Protein AF-0000000081578124 (afdb_homodimer)

InterPro domains:
  IPR008313 Metal-independent alpha-mannosidase [PF06824] (80-500)
  IPR008313 Metal-independent alpha-mannosidase [PIRSF028846] (59-508)
  IPR008313 Metal-independent alpha-mannosidase [PTHR31047] (24-513)
  IPR008313 Metal-independent alpha-mannosidase [SM01149] (80-501)
  IPR008928 Six-hairpin glycosidase superfamily [SSF48208] (51-513)
  IPR012341 Six-hairpin glycosidase-like superfamily [G3DSA:1.50.10.10] (64-519)

Sequence (1042 aa):
MITERALEMANEQVMETKWFKGNKLDIRCPDYVEYSQHRHEPYSEGPLKLAYMRPAKDCRTFTSSAVESVIEDMRLRMADPDLFRLFENAFPNTLDTTVLWHDPDNAETNSPRTFISTGDIHAEWLRDSARQLSVYQPLVKKDAKLQQLIKGAIIQQALYIKKAPYCNAFQPPEGSGVVRKPSSVDHVGPRPPWKHVFECKWELDSLASFLTLTNEYYKNSRDNSIFRHQSWKDAFELVLTVLRRESIPTFDENGDLLPFYYVFQRETTIGTETLSLAGSGNPVCGNTGLIRSAFRPSDDACIYQLFIPANAQLQVELATLEPALRENGLRDFADSVRDYAAAIRKGIEEFGVVNHRKYDTVFAYEVDGFGGVNIMDDANIPSLLALPDMGYLDKSDEIYQNTRKMILSKDGNPYYFQGKYFRGIGGPHVGLSNAWPMSLLLQIRTTDDEDEIMELLELVKTTTAGLGLMHESIHVNAPNHQYTRPWFSWCNSEFAKTILDLAKRKPNLIFKHEYSEPYIVMITERALEMANEQVMETKWFKGNKLDIRCPDYVEYSQHRHEPYSEGPLKLAYMRPAKDCRTFTSSAVESVIEDMRLRMADPDLFRLFENAFPNTLDTTVLWHDPDNAETNSPRTFISTGDIHAEWLRDSARQLSVYQPLVKKDAKLQQLIKGAIIQQALYIKKAPYCNAFQPPEGSGVVRKPSSVDHVGPRPPWKHVFECKWELDSLASFLTLTNEYYKNSRDNSIFRHQSWKDAFELVLTVLRRESIPTFDENGDLLPFYYVFQRETTIGTETLSLAGSGNPVCGNTGLIRSAFRPSDDACIYQLFIPANAQLQVELATLEPALRENGLRDFADSVRDYAAAIRKGIEEFGVVNHRKYDTVFAYEVDGFGGVNIMDDANIPSLLALPDMGYLDKSDEIYQNTRKMILSKDGNPYYFQGKYFRGIGGPHVGLSNAWPMSLLLQIRTTDDEDEIMELLELVKTTTAGLGLMHESIHVNAPNHQYTRPWFSWCNSEFAKTILDLAKRKPNLIFKHEYSEPYIV

Structure (mmCIF, N/CA/C/O backbone):
data_AF-0000000081578124-model_v1
#
loop_
_entity.id
_entity.type
_entity.pdbx_description
1 polymer 'Glycoside hydrolase family 125 protein'
#
loop_
_atom_site.group_PDB
_atom_site.id
_atom_site.type_symbol
_atom_site.label_atom_id
_atom_site.label_alt_id
_atom_site.label_comp_id
_atom_site.label_asym_id
_atom_site.label_entity_id
_atom_site.label_seq_id
_atom_site.pdbx_PDB_ins_code
_atom_site.Cartn_x
_atom_site.Cartn_y
_atom_site.Cartn_z
_atom_site.occupancy
_atom_site.B_iso_or_equiv
_atom_site.auth_seq_id
_atom_site.auth_comp_id
_atom_site.auth_asym_id
_atom_site.auth_atom_id
_atom_site.pdbx_PDB_model_num
ATOM 1 N N . MET A 1 1 ? -17.469 6.855 -25.938 1 22.16 1 MET A N 1
ATOM 2 C CA . MET A 1 1 ? -16.891 7.078 -27.266 1 22.16 1 MET A CA 1
ATOM 3 C C . MET A 1 1 ? -15.398 6.809 -27.266 1 22.16 1 MET A C 1
ATOM 5 O O . MET A 1 1 ? -14.812 6.512 -28.312 1 22.16 1 MET A O 1
ATOM 9 N N . ILE A 1 2 ? -14.805 7.141 -26.016 1 21.31 2 ILE A N 1
ATOM 10 C CA . ILE A 1 2 ? -13.359 7.043 -25.938 1 21.31 2 ILE A CA 1
ATOM 11 C C . ILE A 1 2 ? -12.938 5.578 -25.844 1 21.31 2 ILE A C 1
ATOM 13 O O . ILE A 1 2 ? -11.789 5.234 -26.109 1 21.31 2 ILE A O 1
ATOM 17 N N . THR A 1 3 ? -13.953 4.715 -25.281 1 22.94 3 THR A N 1
ATOM 18 C CA . THR A 1 3 ? -13.695 3.289 -25.094 1 22.94 3 THR A CA 1
ATOM 19 C C . THR A 1 3 ? -13.539 2.596 -26.438 1 22.94 3 THR A C 1
ATOM 21 O O . THR A 1 3 ? -12.867 1.562 -26.547 1 22.94 3 THR A O 1
ATOM 24 N N . GLU A 1 4 ? -14.227 3.26 -27.484 1 22.72 4 GLU A N 1
ATOM 25 C CA . GLU A 1 4 ? -14.32 2.592 -28.781 1 22.72 4 GLU A CA 1
ATOM 26 C C . GLU A 1 4 ? -13.031 2.752 -29.578 1 22.72 4 GLU A C 1
ATOM 28 O O . GLU A 1 4 ? -12.688 1.89 -30.391 1 22.72 4 GLU A O 1
ATOM 33 N N . ARG A 1 5 ? -12.352 3.947 -29.359 1 26.02 5 ARG A N 1
ATOM 34 C CA . ARG A 1 5 ? -11.266 4.266 -30.281 1 26.02 5 ARG A CA 1
ATOM 35 C C . ARG A 1 5 ? -10.023 3.436 -29.969 1 26.02 5 ARG A C 1
ATOM 37 O O . ARG A 1 5 ? -9.164 3.254 -30.844 1 26.02 5 ARG A O 1
ATOM 44 N N . ALA A 1 6 ? -9.828 3.24 -28.594 1 26.03 6 ALA A N 1
ATOM 45 C CA . ALA A 1 6 ? -8.586 2.531 -28.297 1 26.03 6 ALA A CA 1
ATOM 46 C C . ALA A 1 6 ? -8.641 1.096 -28.812 1 26.03 6 ALA A C 1
ATOM 48 O O . ALA A 1 6 ? -7.602 0.465 -29.031 1 26.03 6 ALA A O 1
ATOM 49 N N . LEU A 1 7 ? -9.914 0.68 -29.062 1 26.23 7 LEU A N 1
ATOM 50 C CA . LEU A 1 7 ? -10.117 -0.639 -29.656 1 26.23 7 LEU A CA 1
ATOM 51 C C . LEU A 1 7 ? -9.797 -0.62 -31.141 1 26.23 7 LEU A C 1
ATOM 53 O O . LEU A 1 7 ? -9.406 -1.643 -31.719 1 26.23 7 LEU A O 1
ATOM 57 N N . GLU A 1 8 ? -10.094 0.638 -31.797 1 28 8 GLU A N 1
ATOM 58 C CA . GLU A 1 8 ? -10.055 0.624 -33.25 1 28 8 GLU A CA 1
ATOM 59 C C . GLU A 1 8 ? -8.617 0.585 -33.781 1 28 8 GLU A C 1
ATOM 61 O O . GLU A 1 8 ? -8.328 -0.076 -34.781 1 28 8 GLU A O 1
ATOM 66 N N . MET A 1 9 ? -7.715 1.413 -33.094 1 28.38 9 MET A N 1
ATOM 67 C CA . MET A 1 9 ? -6.414 1.489 -33.75 1 28.38 9 MET A CA 1
ATOM 68 C C . MET A 1 9 ? -5.656 0.172 -33.625 1 28.38 9 MET A C 1
ATOM 70 O O . MET A 1 9 ? -4.605 -0.009 -34.219 1 28.38 9 MET A O 1
ATOM 74 N N . ALA A 1 10 ? -6.066 -0.659 -32.531 1 28.33 10 ALA A N 1
ATOM 75 C CA . ALA A 1 10 ? -5.406 -1.954 -32.406 1 28.33 10 ALA A CA 1
ATOM 76 C C . ALA A 1 10 ? -5.758 -2.867 -33.594 1 28.33 10 ALA A C 1
ATOM 78 O O . ALA A 1 10 ? -5.254 -3.988 -33.688 1 28.33 10 ALA A O 1
ATOM 79 N N . ASN A 1 11 ? -6.805 -2.412 -34.344 1 27.84 11 ASN A N 1
ATOM 80 C CA . ASN A 1 11 ? -7.227 -3.367 -35.375 1 27.84 11 ASN A CA 1
ATOM 81 C C . ASN A 1 11 ? -6.227 -3.436 -36.5 1 27.84 11 ASN A C 1
ATOM 83 O O . ASN A 1 11 ? -6.461 -4.137 -37.5 1 27.84 11 ASN A O 1
ATOM 87 N N . GLU A 1 12 ? -5.527 -2.311 -36.812 1 26.33 12 GLU A N 1
ATOM 88 C CA . GLU A 1 12 ? -5.016 -2.414 -38.156 1 26.33 12 GLU A CA 1
ATOM 89 C C . GLU A 1 12 ? -4.082 -3.613 -38.312 1 26.33 12 GLU A C 1
ATOM 91 O O . GLU A 1 12 ? -4.254 -4.434 -39.219 1 26.33 12 GLU A O 1
ATOM 96 N N . GLN A 1 13 ? -2.672 -3.361 -38.281 1 24.91 13 GLN A N 1
ATOM 97 C CA . GLN A 1 13 ? -1.718 -4.156 -39.031 1 24.91 13 GLN A CA 1
ATOM 98 C C . GLN A 1 13 ? -1.443 -5.492 -38.344 1 24.91 13 GLN A C 1
ATOM 100 O O . GLN A 1 13 ? -0.628 -5.57 -37.438 1 24.91 13 GLN A O 1
ATOM 105 N N . VAL A 1 14 ? -2.535 -6.238 -38 1 27.53 14 VAL A N 1
ATOM 106 C CA . VAL A 1 14 ? -2.236 -7.605 -37.594 1 27.53 14 VAL A CA 1
ATOM 107 C C . VAL A 1 14 ? -1.228 -8.227 -38.562 1 27.53 14 VAL A C 1
ATOM 109 O O . VAL A 1 14 ? -1.554 -8.508 -39.719 1 27.53 14 VAL A O 1
ATOM 112 N N . MET A 1 15 ? 0.043 -7.77 -38.5 1 25.92 15 MET A N 1
ATOM 113 C CA . MET A 1 15 ? 1.044 -8.547 -39.219 1 25.92 15 MET A CA 1
ATOM 114 C C . MET A 1 15 ? 0.816 -10.047 -39.031 1 25.92 15 MET A C 1
ATOM 116 O O . MET A 1 15 ? 0.41 -10.477 -37.938 1 25.92 15 MET A O 1
ATOM 120 N N . GLU A 1 16 ? 0.599 -10.734 -40.094 1 28.06 16 GLU A N 1
ATOM 121 C CA . GLU A 1 16 ? 0.676 -12.188 -40.219 1 28.06 16 GLU A CA 1
ATOM 122 C C . GLU A 1 16 ? 1.834 -12.758 -39.406 1 28.06 16 GLU A C 1
ATOM 124 O O . GLU A 1 16 ? 2.998 -12.609 -39.781 1 28.06 16 GLU A O 1
ATOM 129 N N . THR A 1 17 ? 1.766 -12.469 -38.125 1 28.77 17 THR A N 1
ATOM 130 C CA . THR A 1 17 ? 2.791 -13.164 -37.375 1 28.77 17 THR A CA 1
ATOM 131 C C . THR A 1 17 ? 2.875 -14.633 -37.781 1 28.77 17 THR A C 1
ATOM 133 O O . THR A 1 17 ? 1.913 -15.383 -37.625 1 28.77 17 THR A O 1
ATOM 136 N N . LYS A 1 18 ? 3.516 -14.805 -38.719 1 32.72 18 LYS A N 1
ATOM 137 C CA . LYS A 1 18 ? 3.889 -16.172 -39.062 1 32.72 18 LYS A CA 1
ATOM 138 C C . LYS A 1 18 ? 4.352 -16.953 -37.844 1 32.72 18 LYS A C 1
ATOM 140 O O . LYS A 1 18 ? 5.418 -16.672 -37.281 1 32.72 18 LYS A O 1
ATOM 145 N N . TRP A 1 19 ? 3.504 -17.375 -37.031 1 30.58 19 TRP A N 1
ATOM 146 C CA . TRP A 1 19 ? 3.762 -18.297 -35.938 1 30.58 19 TRP A CA 1
ATOM 147 C C . TRP A 1 19 ? 4.801 -19.344 -36.312 1 30.58 19 TRP A C 1
ATOM 149 O O . TRP A 1 19 ? 4.934 -19.688 -37.5 1 30.58 19 TRP A O 1
ATOM 159 N N . PHE A 1 20 ? 5.688 -19.625 -35.5 1 32.5 20 PHE A N 1
ATOM 160 C CA . PHE A 1 20 ? 6.734 -20.641 -35.562 1 32.5 20 PHE A CA 1
ATOM 161 C C . PHE A 1 20 ? 6.172 -21.969 -36.062 1 32.5 20 PHE A C 1
ATOM 163 O O . PHE A 1 20 ? 5.402 -22.625 -35.344 1 32.5 20 PHE A O 1
ATOM 170 N N . LYS A 1 21 ? 5.973 -22.203 -37.344 1 36.5 21 LYS A N 1
ATOM 171 C CA . LYS A 1 21 ? 5.832 -23.516 -37.969 1 36.5 21 LYS A CA 1
ATOM 172 C C . LYS A 1 21 ? 7.113 -24.328 -37.812 1 36.5 21 LYS A C 1
ATOM 174 O O . LYS A 1 21 ? 8.172 -23.922 -38.312 1 36.5 21 LYS A O 1
ATOM 179 N N . GLY A 1 22 ? 7.492 -24.984 -36.719 1 31.5 22 GLY A N 1
ATOM 180 C CA . GLY A 1 22 ? 8.438 -26.062 -36.969 1 31.5 22 GLY A CA 1
ATOM 181 C C . GLY A 1 22 ? 8.32 -26.625 -38.375 1 31.5 22 GLY A C 1
ATOM 182 O O . GLY A 1 22 ? 7.453 -26.219 -39.156 1 31.5 22 GLY A O 1
ATOM 183 N N . ASN A 1 23 ? 9.312 -27.688 -38.75 1 33.06 23 ASN A N 1
ATOM 184 C CA . ASN A 1 23 ? 9.516 -28.234 -40.094 1 33.06 23 ASN A CA 1
ATOM 185 C C . ASN A 1 23 ? 8.188 -28.625 -40.75 1 33.06 23 ASN A C 1
ATOM 187 O O . ASN A 1 23 ? 8.18 -29.312 -41.75 1 33.06 23 ASN A O 1
ATOM 191 N N . LYS A 1 24 ? 7.188 -29.125 -39.906 1 37.5 24 LYS A N 1
ATOM 192 C CA . LYS A 1 24 ? 6.223 -29.938 -40.656 1 37.5 24 LYS A CA 1
ATOM 193 C C . LYS A 1 24 ? 5.531 -29.109 -41.75 1 37.5 24 LYS A C 1
ATOM 195 O O . LYS A 1 24 ? 5.559 -27.875 -41.688 1 37.5 24 LYS A O 1
ATOM 200 N N . LEU A 1 25 ? 4.414 -29.922 -42.344 1 37.97 25 LEU A N 1
ATOM 201 C CA . LEU A 1 25 ? 3.553 -29.875 -43.531 1 37.97 25 LEU A CA 1
ATOM 202 C C . LEU A 1 25 ? 2.791 -28.562 -43.594 1 37.97 25 LEU A C 1
ATOM 204 O O . LEU A 1 25 ? 2.594 -27.891 -42.562 1 37.97 25 LEU A O 1
ATOM 208 N N . ASP A 1 26 ? 2.219 -28.078 -44.812 1 43.5 26 ASP A N 1
ATOM 209 C CA . ASP A 1 26 ? 1.372 -27.078 -45.438 1 43.5 26 ASP A CA 1
ATOM 210 C C . ASP A 1 26 ? 0.121 -26.797 -44.625 1 43.5 26 ASP A C 1
ATOM 212 O O . ASP A 1 26 ? -0.877 -26.297 -45.156 1 43.5 26 ASP A O 1
ATOM 216 N N . ILE A 1 27 ? -0.276 -27.5 -43.562 1 49.75 27 ILE A N 1
ATOM 217 C CA . ILE A 1 27 ? -1.594 -27.281 -42.969 1 49.75 27 ILE A CA 1
ATOM 218 C C . ILE A 1 27 ? -1.565 -26.047 -42.062 1 49.75 27 ILE A C 1
ATOM 220 O O . ILE A 1 27 ? -0.699 -25.906 -41.219 1 49.75 27 ILE A O 1
ATOM 224 N N . ARG A 1 28 ? -2.336 -24.969 -42.281 1 69.94 28 ARG A N 1
ATOM 225 C CA . ARG A 1 28 ? -2.516 -23.703 -41.594 1 69.94 28 ARG A CA 1
ATOM 226 C C . ARG A 1 28 ? -3.164 -23.938 -40.219 1 69.94 28 ARG A C 1
ATOM 228 O O . ARG A 1 28 ? -4.352 -24.25 -40.125 1 69.94 28 ARG A O 1
ATOM 235 N N . CYS A 1 29 ? -2.312 -24.344 -39.156 1 87.88 29 CYS A N 1
ATOM 236 C CA . CYS A 1 29 ? -2.863 -24.422 -37.812 1 87.88 29 CYS A CA 1
ATOM 237 C C . CYS A 1 29 ? -3.395 -23.078 -37.344 1 87.88 29 CYS A C 1
ATOM 239 O O . CYS A 1 29 ? -2.717 -22.047 -37.469 1 87.88 29 CYS A O 1
ATOM 241 N N . PRO A 1 30 ? -4.52 -23.109 -36.844 1 89.38 30 PRO A N 1
ATOM 242 C CA . PRO A 1 30 ? -5.055 -21.844 -36.344 1 89.38 30 PRO A CA 1
ATOM 243 C C . PRO A 1 30 ? -4.336 -21.344 -35.094 1 89.38 30 PRO A C 1
ATOM 245 O O . PRO A 1 30 ? -3.766 -22.156 -34.344 1 89.38 30 PRO A O 1
ATOM 248 N N . ASP A 1 31 ? -4.406 -20.016 -34.969 1 89 31 ASP A N 1
ATOM 249 C CA . ASP A 1 31 ? -3.955 -19.422 -33.719 1 89 31 ASP A CA 1
ATOM 250 C C . ASP A 1 31 ? -4.84 -19.859 -32.562 1 89 31 ASP A C 1
ATOM 252 O O . ASP A 1 31 ? -6.062 -19.688 -32.594 1 89 31 ASP A O 1
ATOM 256 N N . TYR A 1 32 ? -4.227 -20.375 -31.547 1 93.75 32 TYR A N 1
ATOM 257 C CA . TYR A 1 32 ? -5.031 -20.953 -30.484 1 93.75 32 TYR A CA 1
ATOM 258 C C . TYR A 1 32 ? -5.789 -19.891 -29.719 1 93.75 32 TYR A C 1
ATOM 260 O O . TYR A 1 32 ? -6.812 -20.172 -29.094 1 93.75 32 TYR A O 1
ATOM 268 N N . VAL A 1 33 ? -5.285 -18.641 -29.656 1 90.12 33 VAL A N 1
ATOM 269 C CA . VAL A 1 33 ? -6.039 -17.562 -29.016 1 90.12 33 VAL A CA 1
ATOM 270 C C . VAL A 1 33 ? -7.406 -17.422 -29.688 1 90.12 33 VAL A C 1
ATOM 272 O O . VAL A 1 33 ? -8.43 -17.312 -29.016 1 90.12 33 VAL A O 1
ATOM 275 N N . GLU A 1 34 ? -7.367 -17.391 -30.938 1 91.62 34 GLU A N 1
ATOM 276 C CA . GLU A 1 34 ? -8.625 -17.328 -31.688 1 91.62 34 GLU A CA 1
ATOM 277 C C . GLU A 1 34 ? -9.414 -18.625 -31.547 1 91.62 34 GLU A C 1
ATOM 279 O O . GLU A 1 34 ? -10.633 -18.594 -31.359 1 91.62 34 GLU A O 1
ATOM 284 N N . TYR A 1 35 ? -8.734 -19.75 -31.672 1 95 35 TYR A N 1
ATOM 285 C CA . TYR A 1 35 ? -9.352 -21.062 -31.609 1 95 35 TYR A CA 1
ATOM 286 C C . TYR A 1 35 ? -10.102 -21.25 -30.297 1 95 35 TYR A C 1
ATOM 288 O O . TYR A 1 35 ? -11.227 -21.766 -30.281 1 95 35 TYR A O 1
ATOM 296 N N . SER A 1 36 ? -9.555 -20.812 -29.203 1 95.62 36 SER A N 1
ATOM 297 C CA . SER A 1 36 ? -10.055 -21.062 -27.859 1 95.62 36 SER A CA 1
ATOM 298 C C . SER A 1 36 ? -11.281 -20.203 -27.562 1 95.62 36 SER A C 1
ATOM 300 O O . SER A 1 36 ? -11.945 -20.391 -26.531 1 95.62 36 SER A O 1
ATOM 302 N N . GLN A 1 37 ? -11.625 -19.281 -28.453 1 94.75 37 GLN A N 1
ATOM 303 C CA . GLN A 1 37 ? -12.766 -18.391 -28.234 1 94.75 37 GLN A CA 1
ATOM 304 C C . GLN A 1 37 ? -14.039 -18.969 -28.828 1 94.75 37 GLN A C 1
ATOM 306 O O . GLN A 1 37 ? -15.125 -18.422 -28.625 1 94.75 37 GLN A O 1
ATOM 311 N N . HIS A 1 38 ? -13.883 -20.125 -29.516 1 95.69 38 HIS A N 1
ATOM 312 C CA . HIS A 1 38 ? -15.023 -20.734 -30.172 1 95.69 38 HIS A CA 1
ATOM 313 C C . HIS A 1 38 ? -15.188 -22.188 -29.75 1 95.69 38 HIS A C 1
ATOM 315 O O . HIS A 1 38 ? -14.203 -22.891 -29.484 1 95.69 38 HIS A O 1
ATOM 321 N N . ARG A 1 39 ? -16.438 -22.641 -29.766 1 97.06 39 ARG A N 1
ATOM 322 C CA . ARG A 1 39 ? -16.734 -24.031 -29.406 1 97.06 39 ARG A CA 1
ATOM 323 C C . ARG A 1 39 ? -16.5 -24.953 -30.594 1 97.06 39 ARG A C 1
ATOM 325 O O . ARG A 1 39 ? -16.922 -24.656 -31.719 1 97.06 39 ARG A O 1
ATOM 332 N N . HIS A 1 40 ? -15.906 -26.078 -30.328 1 97.38 40 HIS A N 1
ATOM 333 C CA . HIS A 1 40 ? -15.617 -27.031 -31.406 1 97.38 40 HIS A CA 1
ATOM 334 C C . HIS A 1 40 ? -16.203 -28.406 -31.078 1 97.38 40 HIS A C 1
ATOM 336 O O . HIS A 1 40 ? -16.188 -28.828 -29.922 1 97.38 40 HIS A O 1
ATOM 342 N N . GLU A 1 41 ? -16.688 -29.141 -32.031 1 97.06 41 GLU A N 1
ATOM 343 C CA . GLU A 1 41 ? -17.188 -30.5 -31.891 1 97.06 41 GLU A CA 1
ATOM 344 C C . GLU A 1 41 ? -16.047 -31.516 -31.812 1 97.06 41 GLU A C 1
ATOM 346 O O . GLU A 1 41 ? -14.922 -31.203 -32.188 1 97.06 41 GLU A O 1
ATOM 351 N N . PRO A 1 42 ? -16.422 -32.688 -31.328 1 97.75 42 PRO A N 1
ATOM 352 C CA . PRO A 1 42 ? -17.672 -33.156 -30.734 1 97.75 42 PRO A CA 1
ATOM 353 C C . PRO A 1 42 ? -17.891 -32.625 -29.328 1 97.75 42 PRO A C 1
ATOM 355 O O . PRO A 1 42 ? -16.922 -32.406 -28.578 1 97.75 42 PRO A O 1
ATOM 358 N N . TYR A 1 43 ? -19.078 -32.406 -29.016 1 98.38 43 TYR A N 1
ATOM 359 C CA . TYR A 1 43 ? -19.438 -31.969 -27.672 1 98.38 43 TYR A CA 1
ATOM 360 C C . TYR A 1 43 ? -19.562 -33.156 -26.719 1 98.38 43 TYR A C 1
ATOM 362 O O . TYR A 1 43 ? -19.797 -34.281 -27.156 1 98.38 43 TYR A O 1
ATOM 370 N N . SER A 1 44 ? -19.328 -32.906 -25.453 1 98.19 44 SER A N 1
ATOM 371 C CA . SER A 1 44 ? -19.484 -33.938 -24.438 1 98.19 44 SER A CA 1
ATOM 372 C C . SER A 1 44 ? -20.922 -34.469 -24.406 1 98.19 44 SER A C 1
ATOM 374 O O . SER A 1 44 ? -21.844 -33.781 -24.891 1 98.19 44 SER A O 1
ATOM 376 N N . GLU A 1 45 ? -21.078 -35.656 -23.844 1 97.56 45 GLU A N 1
ATOM 377 C CA . GLU A 1 45 ? -22.391 -36.281 -23.828 1 97.56 45 GLU A CA 1
ATOM 378 C C . GLU A 1 45 ? -23.203 -35.844 -22.609 1 97.56 45 GLU A C 1
ATOM 380 O O . GLU A 1 45 ? -24.391 -36.188 -22.516 1 97.56 45 GLU A O 1
ATOM 385 N N . GLY A 1 46 ? -22.594 -35.156 -21.688 1 97.56 46 GLY A N 1
ATOM 386 C CA . GLY A 1 46 ? -23.297 -34.656 -20.5 1 97.56 46 GLY A CA 1
ATOM 387 C C . GLY A 1 46 ? -24.188 -33.469 -20.797 1 97.56 46 GLY A C 1
ATOM 388 O O . GLY A 1 46 ? -24.25 -33 -21.922 1 97.56 46 GLY A O 1
ATOM 389 N N . PRO A 1 47 ? -24.906 -33 -19.797 1 97.88 47 PRO A N 1
ATOM 390 C CA . PRO A 1 47 ? -25.891 -31.922 -19.984 1 97.88 47 PRO A CA 1
ATOM 391 C C . PRO A 1 47 ? -25.25 -30.594 -20.406 1 97.88 47 PRO A C 1
ATOM 393 O O . PRO A 1 47 ? -25.906 -29.75 -21.016 1 97.88 47 PRO A O 1
ATOM 396 N N . LEU A 1 48 ? -23.953 -30.375 -20.172 1 97.88 48 LEU A N 1
ATOM 397 C CA . LEU A 1 48 ? -23.312 -29.094 -20.453 1 97.88 48 LEU A CA 1
ATOM 398 C C . LEU A 1 48 ? -22.828 -29.031 -21.891 1 97.88 48 LEU A C 1
ATOM 400 O O . LEU A 1 48 ? -22.531 -27.953 -22.406 1 97.88 48 LEU A O 1
ATOM 404 N N . LYS A 1 49 ? -22.75 -30.156 -22.547 1 98.31 49 LYS A N 1
ATOM 405 C CA . LYS A 1 49 ? -22.281 -30.219 -23.922 1 98.31 49 LYS A CA 1
ATOM 406 C C . LYS A 1 49 ? -21 -29.422 -24.109 1 98.31 49 LYS A C 1
ATOM 408 O O . LYS A 1 49 ? -20.922 -28.578 -25.016 1 98.31 49 LYS A O 1
ATOM 413 N N . LEU A 1 50 ? -19.969 -29.734 -23.297 1 98.38 50 LEU A N 1
ATOM 414 C CA . LEU A 1 50 ? -18.703 -29 -23.359 1 98.38 50 LEU A CA 1
ATOM 415 C C . LEU A 1 50 ? -17.953 -29.312 -24.641 1 98.38 50 LEU A C 1
ATOM 417 O O . LEU A 1 50 ? -18 -30.438 -25.125 1 98.38 50 LEU A O 1
ATOM 421 N N . ALA A 1 51 ? -17.266 -28.359 -25.141 1 98.44 51 ALA A N 1
ATOM 422 C CA . ALA A 1 51 ? -16.578 -28.438 -26.422 1 98.44 51 ALA A CA 1
ATOM 423 C C . ALA A 1 51 ? -15.297 -29.25 -26.312 1 98.44 51 ALA A C 1
ATOM 425 O O . ALA A 1 51 ? -14.719 -29.359 -25.219 1 98.44 51 ALA A O 1
ATOM 426 N N . TYR A 1 52 ? -14.922 -29.906 -27.422 1 98.38 52 TYR A N 1
ATOM 427 C CA . TYR A 1 52 ? -13.578 -30.469 -27.578 1 98.38 52 TYR A CA 1
ATOM 428 C C . TYR A 1 52 ? -12.602 -29.406 -28.062 1 98.38 52 TYR A C 1
ATOM 430 O O . TYR A 1 52 ? -12.719 -28.891 -29.172 1 98.38 52 TYR A O 1
ATOM 438 N N . MET A 1 53 ? -11.562 -29.156 -27.25 1 98.25 53 MET A N 1
ATOM 439 C CA . MET A 1 53 ? -10.805 -27.938 -27.5 1 98.25 53 MET A CA 1
ATOM 440 C C . MET A 1 53 ? -9.336 -28.25 -27.766 1 98.25 53 MET A C 1
ATOM 442 O O . MET A 1 53 ? -8.5 -27.344 -27.812 1 98.25 53 MET A O 1
ATOM 446 N N . ARG A 1 54 ? -8.977 -29.5 -27.844 1 98.06 54 ARG A N 1
ATOM 447 C CA . ARG A 1 54 ? -7.605 -29.828 -28.219 1 98.06 54 ARG A CA 1
ATOM 448 C C . ARG A 1 54 ? -7.359 -29.516 -29.703 1 98.06 54 ARG A C 1
ATOM 450 O O . ARG A 1 54 ? -8.219 -29.75 -30.547 1 98.06 54 ARG A O 1
ATOM 457 N N . PRO A 1 55 ? -6.18 -28.969 -29.984 1 96.5 55 PRO A N 1
ATOM 458 C CA . PRO A 1 55 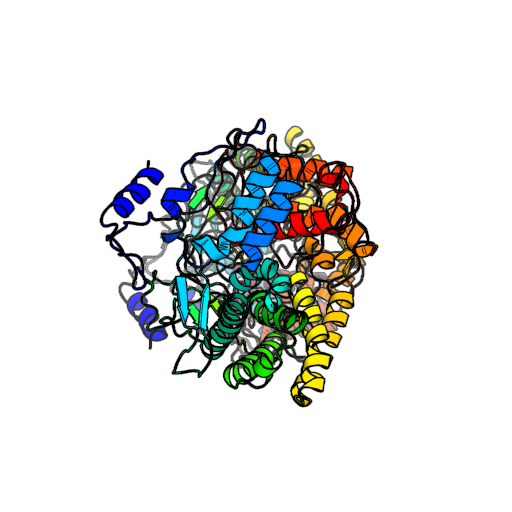? -5.852 -28.812 -31.391 1 96.5 55 PRO A CA 1
ATOM 459 C C . PRO A 1 55 ? -5.785 -30.141 -32.156 1 96.5 55 PRO A C 1
ATOM 461 O O . PRO A 1 55 ? -5.633 -31.203 -31.531 1 96.5 55 PRO A O 1
ATOM 464 N N . ALA A 1 56 ? -5.895 -29.969 -33.469 1 95.12 56 ALA A N 1
ATOM 465 C CA . ALA A 1 56 ? -5.641 -31.156 -34.281 1 95.12 56 ALA A CA 1
ATOM 466 C C . ALA A 1 56 ? -4.273 -31.75 -33.969 1 95.12 56 ALA A C 1
ATOM 468 O O . ALA A 1 56 ? -3.348 -31.031 -33.562 1 95.12 56 ALA A O 1
ATOM 469 N N . LYS A 1 57 ? -4.168 -33 -34.156 1 94.62 57 LYS A N 1
ATOM 470 C CA . LYS A 1 57 ? -2.971 -33.719 -33.719 1 94.62 57 LYS A CA 1
ATOM 471 C C . LYS A 1 57 ? -1.714 -33.094 -34.312 1 94.62 57 LYS A C 1
ATOM 473 O O . LYS A 1 57 ? -0.719 -32.906 -33.594 1 94.62 57 LYS A O 1
ATOM 478 N N . ASP A 1 58 ? -1.809 -32.719 -35.531 1 93.44 58 ASP A N 1
ATOM 479 C CA . ASP A 1 58 ? -0.646 -32.188 -36.25 1 93.44 58 ASP A CA 1
ATOM 480 C C . ASP A 1 58 ? -0.377 -30.734 -35.812 1 93.44 58 ASP A C 1
ATOM 482 O O . ASP A 1 58 ? 0.695 -30.188 -36.094 1 93.44 58 ASP A O 1
ATOM 486 N N . CYS A 1 59 ? -1.301 -30.156 -35.094 1 95.06 59 CYS A N 1
ATOM 487 C CA . CYS A 1 59 ? -1.167 -28.766 -34.688 1 95.06 59 CYS A CA 1
ATOM 488 C C . CYS A 1 59 ? -0.748 -28.656 -33.219 1 95.06 59 CYS A C 1
ATOM 490 O O . CYS A 1 59 ? -0.531 -27.562 -32.719 1 95.06 59 CYS A O 1
ATOM 492 N N . ARG A 1 60 ? -0.593 -29.781 -32.594 1 96.81 60 ARG A N 1
ATOM 493 C CA . ARG A 1 60 ? -0.17 -29.781 -31.188 1 96.81 60 ARG A CA 1
ATOM 494 C C . ARG A 1 60 ? 1.326 -29.516 -31.062 1 96.81 60 ARG A C 1
ATOM 496 O O . ARG A 1 60 ? 2.117 -30.016 -31.875 1 96.81 60 ARG A O 1
ATOM 503 N N . THR A 1 61 ? 1.72 -28.766 -30.094 1 96.06 61 THR A N 1
ATOM 504 C CA . THR A 1 61 ? 3.1 -28.297 -29.984 1 96.06 61 THR A CA 1
ATOM 505 C C . THR A 1 61 ? 3.986 -29.391 -29.406 1 96.06 61 THR A C 1
ATOM 507 O O . THR A 1 61 ? 5.199 -29.406 -29.625 1 96.06 61 THR A O 1
ATOM 510 N N . PHE A 1 62 ? 3.406 -30.297 -28.609 1 97.62 62 PHE A N 1
ATOM 511 C CA . PHE A 1 62 ? 4.113 -31.438 -28.047 1 97.62 62 PHE A CA 1
ATOM 512 C C . PHE A 1 62 ? 3.137 -32.562 -27.688 1 97.62 62 PHE A C 1
ATOM 514 O O . PHE A 1 62 ? 2.016 -32.281 -27.25 1 97.62 62 PHE A O 1
ATOM 521 N N . THR A 1 63 ? 3.539 -33.75 -27.891 1 97.38 63 THR A N 1
ATOM 522 C CA . THR A 1 63 ? 2.701 -34.875 -27.562 1 97.38 63 THR A CA 1
ATOM 523 C C . THR A 1 63 ? 3.461 -35.875 -26.672 1 97.38 63 THR A C 1
ATOM 525 O O . THR A 1 63 ? 4.629 -36.156 -26.938 1 97.38 63 THR A O 1
ATOM 528 N N . SER A 1 64 ? 2.822 -36.375 -25.625 1 98.31 64 SER A N 1
ATOM 529 C CA . SER A 1 64 ? 3.354 -37.375 -24.719 1 98.31 64 SER A CA 1
ATOM 530 C C . SER A 1 64 ? 2.471 -38.625 -24.688 1 98.31 64 SER A C 1
ATOM 532 O O . SER A 1 64 ? 1.275 -38.562 -24.406 1 98.31 64 SER A O 1
ATOM 534 N N . SER A 1 65 ? 3.119 -39.75 -24.953 1 98 65 SER A N 1
ATOM 535 C CA . SER A 1 65 ? 2.365 -41 -24.938 1 98 65 SER A CA 1
ATOM 536 C C . SER A 1 65 ? 1.851 -41.312 -23.531 1 98 65 SER A C 1
ATOM 538 O O . SER A 1 65 ? 0.765 -41.875 -23.391 1 98 65 SER A O 1
ATOM 540 N N . ALA A 1 66 ? 2.613 -41 -22.516 1 98.56 66 ALA A N 1
ATOM 541 C CA . ALA A 1 66 ? 2.188 -41.219 -21.141 1 98.56 66 ALA A CA 1
ATOM 542 C C . ALA A 1 66 ? 0.952 -40.406 -20.797 1 98.56 66 ALA A C 1
ATOM 544 O O . ALA A 1 66 ? 0.035 -40.875 -20.141 1 98.56 66 ALA A O 1
ATOM 545 N N . VAL A 1 67 ? 0.928 -39.188 -21.266 1 98.69 67 VAL A N 1
ATOM 546 C CA . VAL A 1 67 ? -0.198 -38.281 -21.016 1 98.69 67 VAL A CA 1
ATOM 547 C C . VAL A 1 67 ? -1.438 -38.812 -21.75 1 98.69 67 VAL A C 1
ATOM 549 O O . VAL A 1 67 ? -2.533 -38.844 -21.172 1 98.69 67 VAL A O 1
ATOM 552 N N . GLU A 1 68 ? -1.26 -39.25 -22.984 1 98.5 68 GLU A N 1
ATOM 553 C CA . GLU A 1 68 ? -2.373 -39.812 -23.766 1 98.5 68 GLU A CA 1
ATOM 554 C C . GLU A 1 68 ? -2.943 -41.062 -23.094 1 98.5 68 GLU A C 1
ATOM 556 O O . GLU A 1 68 ? -4.156 -41.281 -23.125 1 98.5 68 GLU A O 1
ATOM 561 N N . SER A 1 69 ? -2.07 -41.781 -22.531 1 98.5 69 SER A N 1
ATOM 562 C CA . SER A 1 69 ? -2.51 -43 -21.844 1 98.5 69 SER A CA 1
ATOM 563 C C . SER A 1 69 ? -3.379 -42.656 -20.641 1 98.5 69 SER A C 1
ATOM 565 O O . SER A 1 69 ? -4.363 -43.344 -20.375 1 98.5 69 SER A O 1
ATOM 567 N N . VAL A 1 70 ? -3 -41.688 -19.891 1 98.69 70 VAL A N 1
ATOM 568 C CA . VAL A 1 70 ? -3.773 -41.281 -18.734 1 98.69 70 VAL A CA 1
ATOM 569 C C . VAL A 1 70 ? -5.148 -40.781 -19.172 1 98.69 70 VAL A C 1
ATOM 571 O O . VAL A 1 70 ? -6.152 -41.031 -18.516 1 98.69 70 VAL A O 1
ATOM 574 N N . ILE A 1 71 ? -5.215 -40.031 -20.25 1 98.75 71 ILE A N 1
ATOM 575 C CA . ILE A 1 71 ? -6.488 -39.531 -20.766 1 98.75 71 ILE A CA 1
ATOM 576 C C . ILE A 1 71 ? -7.414 -40.719 -21.062 1 98.75 71 ILE A C 1
ATOM 578 O O . ILE A 1 71 ? -8.602 -40.688 -20.719 1 98.75 71 ILE A O 1
ATOM 582 N N . GLU A 1 72 ? -6.836 -41.75 -21.656 1 98.25 72 GLU A N 1
ATOM 583 C CA . GLU A 1 72 ? -7.629 -42.938 -21.984 1 98.25 72 GLU A CA 1
ATOM 584 C C . GLU A 1 72 ? -8.102 -43.656 -20.719 1 98.25 72 GLU A C 1
ATOM 586 O O . GLU A 1 72 ? -9.242 -44.094 -20.641 1 98.25 72 GLU A O 1
ATOM 591 N N . ASP A 1 73 ? -7.234 -43.75 -19.75 1 98.19 73 ASP A N 1
ATOM 592 C CA . ASP A 1 73 ? -7.605 -44.375 -18.484 1 98.19 73 ASP A CA 1
ATOM 593 C C . ASP A 1 73 ? -8.758 -43.594 -17.828 1 98.19 73 ASP A C 1
ATOM 595 O O . ASP A 1 73 ? -9.695 -44.219 -17.312 1 98.19 73 ASP A O 1
ATOM 599 N N . MET A 1 74 ? -8.664 -42.312 -17.844 1 98.44 74 MET A N 1
ATOM 600 C CA . MET A 1 74 ? -9.664 -41.469 -17.203 1 98.44 74 MET A CA 1
ATOM 601 C C . MET A 1 74 ? -10.992 -41.531 -17.953 1 98.44 74 MET A C 1
ATOM 603 O O . MET A 1 74 ? -12.062 -41.438 -17.344 1 98.44 74 MET A O 1
ATOM 607 N N . ARG A 1 75 ? -10.891 -41.625 -19.266 1 98 75 ARG A N 1
ATOM 608 C CA . ARG A 1 75 ? -12.094 -41.75 -20.078 1 98 75 ARG A CA 1
ATOM 609 C C . ARG A 1 75 ? -12.93 -42.969 -19.625 1 98 75 ARG A C 1
ATOM 611 O O . ARG A 1 75 ? -14.148 -42.875 -19.516 1 98 75 ARG A O 1
ATOM 618 N N . LEU A 1 76 ? -12.273 -43.969 -19.344 1 97.31 76 LEU A N 1
ATOM 619 C CA . LEU A 1 76 ? -12.922 -45.219 -18.953 1 97.31 76 LEU A CA 1
ATOM 620 C C . LEU A 1 76 ? -13.5 -45.125 -17.547 1 97.31 76 LEU A C 1
ATOM 622 O O . LEU A 1 76 ? -14.547 -45.688 -17.25 1 97.31 76 LEU A O 1
ATOM 626 N N . ARG A 1 77 ? -12.961 -44.312 -16.719 1 98.06 77 ARG A N 1
ATOM 627 C CA . ARG A 1 77 ? -13.234 -44.406 -15.281 1 98.06 77 ARG A CA 1
ATOM 628 C C . ARG A 1 77 ? -14.188 -43.281 -14.844 1 98.06 77 ARG A C 1
ATOM 630 O O . ARG A 1 77 ? -14.977 -43.469 -13.914 1 98.06 77 ARG A O 1
ATOM 637 N N . MET A 1 78 ? -14.102 -42.125 -15.375 1 98.38 78 MET A N 1
ATOM 638 C CA . MET A 1 78 ? -14.852 -40.969 -14.891 1 98.38 78 MET A CA 1
ATOM 639 C C . MET A 1 78 ? -16.344 -41.125 -15.188 1 98.38 78 MET A C 1
ATOM 641 O O . MET A 1 78 ? -16.719 -41.562 -16.266 1 98.38 78 MET A O 1
ATOM 645 N N . ALA A 1 79 ? -17.141 -40.75 -14.266 1 98 79 ALA A N 1
ATOM 646 C CA . ALA A 1 79 ? -18.578 -40.969 -14.344 1 98 79 ALA A CA 1
ATOM 647 C C . ALA A 1 79 ? -19.266 -39.812 -15.094 1 98 79 ALA A C 1
ATOM 649 O O . ALA A 1 79 ? -20.234 -40.062 -15.82 1 98 79 ALA A O 1
ATOM 650 N N . ASP A 1 80 ? -18.844 -38.625 -14.883 1 98.31 80 ASP A N 1
ATOM 651 C CA . ASP A 1 80 ? -19.438 -37.438 -15.461 1 98.31 80 ASP A CA 1
ATOM 652 C C . ASP A 1 80 ? -18.797 -37.094 -16.797 1 98.31 80 ASP A C 1
ATOM 654 O O . ASP A 1 80 ? -17.641 -36.625 -16.844 1 98.31 80 ASP A O 1
ATOM 658 N N . PRO A 1 81 ? -19.484 -37.219 -17.938 1 98.25 81 PRO A N 1
ATOM 659 C CA . PRO A 1 81 ? -18.891 -36.969 -19.25 1 98.25 81 PRO A CA 1
ATOM 660 C C . PRO A 1 81 ? -18.453 -35.531 -19.453 1 98.25 81 PRO A C 1
ATOM 662 O O . PRO A 1 81 ? -17.5 -35.25 -20.188 1 98.25 81 PRO A O 1
ATOM 665 N N . ASP A 1 82 ? -19.141 -34.562 -18.797 1 98.62 82 ASP A N 1
ATOM 666 C CA . ASP A 1 82 ? -18.734 -33.156 -18.891 1 98.62 82 ASP A CA 1
ATOM 667 C C . ASP A 1 82 ? -17.438 -32.906 -18.141 1 98.62 82 ASP A C 1
ATOM 669 O O . ASP A 1 82 ? -16.578 -32.156 -18.609 1 98.62 82 ASP A O 1
ATOM 673 N N . LEU A 1 83 ? -17.375 -33.531 -17 1 98.75 83 LEU A N 1
ATOM 674 C CA . LEU A 1 83 ? -16.141 -33.406 -16.219 1 98.75 83 LEU A CA 1
ATOM 675 C C . LEU A 1 83 ? -14.969 -34.031 -16.969 1 98.75 83 LEU A C 1
ATOM 677 O O . LEU A 1 83 ? -13.852 -33.5 -16.938 1 98.75 83 LEU A O 1
ATOM 681 N N . PHE A 1 84 ? -15.195 -35.156 -17.562 1 98.69 84 PHE A N 1
ATOM 682 C CA . PHE A 1 84 ? -14.133 -35.781 -18.344 1 98.69 84 PHE A CA 1
ATOM 683 C C . PHE A 1 84 ? -13.711 -34.906 -19.516 1 98.69 84 PHE A C 1
ATOM 685 O O . PHE A 1 84 ? -12.523 -34.781 -19.797 1 98.69 84 PHE A O 1
ATOM 692 N N . ARG A 1 85 ? -14.664 -34.344 -20.25 1 98.75 85 ARG A N 1
ATOM 693 C CA . ARG A 1 85 ? -14.32 -33.469 -21.359 1 98.75 85 ARG A CA 1
ATOM 694 C C . ARG A 1 85 ? -13.422 -32.312 -20.891 1 98.75 85 ARG A C 1
ATOM 696 O O . ARG A 1 85 ? -12.453 -31.969 -21.562 1 98.75 85 ARG A O 1
ATOM 703 N N . LEU A 1 86 ? -13.828 -31.766 -19.75 1 98.75 86 LEU A N 1
ATOM 704 C CA . LEU A 1 86 ? -13 -30.703 -19.188 1 98.75 86 LEU A CA 1
ATOM 705 C C . LEU A 1 86 ? -11.594 -31.203 -18.875 1 98.75 86 LEU A C 1
ATOM 707 O O . LEU A 1 86 ? -10.609 -30.516 -19.141 1 98.75 86 LEU A O 1
ATOM 711 N N . PHE A 1 87 ? -11.469 -32.375 -18.328 1 98.88 87 PHE A N 1
ATOM 712 C CA . PHE A 1 87 ? -10.172 -32.969 -18.047 1 98.88 87 PHE A CA 1
ATOM 713 C C . PHE A 1 87 ? -9.406 -33.25 -19.328 1 98.88 87 PHE A C 1
ATOM 715 O O . PHE A 1 87 ? -8.203 -32.969 -19.422 1 98.88 87 PHE A O 1
ATOM 722 N N . GLU A 1 88 ? -10.062 -33.781 -20.328 1 98.81 88 GLU A N 1
ATOM 723 C CA . GLU A 1 88 ? -9.477 -34.125 -21.609 1 98.81 88 GLU A CA 1
ATOM 724 C C . GLU A 1 88 ? -8.883 -32.906 -22.297 1 98.81 88 GLU A C 1
ATOM 726 O O . GLU A 1 88 ? -7.855 -33 -22.969 1 98.81 88 GLU A O 1
ATOM 731 N N . ASN A 1 89 ? -9.516 -31.812 -22.125 1 98.81 89 ASN A N 1
ATOM 732 C CA . ASN A 1 89 ? -9.039 -30.547 -22.688 1 98.81 89 ASN A CA 1
ATOM 733 C C . ASN A 1 89 ? -7.91 -29.953 -21.844 1 98.81 89 ASN A C 1
ATOM 735 O O . ASN A 1 89 ? -6.918 -29.469 -22.391 1 98.81 89 ASN A O 1
ATOM 739 N N . ALA A 1 90 ? -8.055 -30.031 -20.516 1 98.69 90 ALA A N 1
ATOM 740 C CA . ALA A 1 90 ? -7.199 -29.281 -19.594 1 98.69 90 ALA A CA 1
ATOM 741 C C . ALA A 1 90 ? -5.883 -30.016 -19.359 1 98.69 90 ALA A C 1
ATOM 743 O O . ALA A 1 90 ? -4.82 -29.391 -19.281 1 98.69 90 ALA A O 1
ATOM 744 N N . PHE A 1 91 ? -5.91 -31.281 -19.25 1 98.81 91 PHE A N 1
ATOM 745 C CA . PHE A 1 91 ? -4.746 -32.062 -18.812 1 98.81 91 PHE A CA 1
ATOM 746 C C . PHE A 1 91 ? -3.615 -31.938 -19.828 1 98.81 91 PHE A C 1
ATOM 748 O O . PHE A 1 91 ? -2.49 -31.578 -19.469 1 98.81 91 PHE A O 1
ATOM 755 N N . PRO A 1 92 ? -3.811 -32.094 -21.078 1 98.69 92 PRO A N 1
ATOM 756 C CA . PRO A 1 92 ? -2.725 -31.984 -22.062 1 98.69 92 PRO A CA 1
ATOM 757 C C . PRO A 1 92 ? -2.525 -30.562 -22.547 1 98.69 92 PRO A C 1
ATOM 759 O O . PRO A 1 92 ? -1.711 -30.312 -23.453 1 98.69 92 PRO A O 1
ATOM 762 N N . ASN A 1 93 ? -3.26 -29.594 -22.016 1 98.25 93 ASN A N 1
ATOM 763 C CA . ASN A 1 93 ? -3.379 -28.266 -22.594 1 98.25 93 ASN A CA 1
ATOM 764 C C . ASN A 1 93 ? -2.014 -27.594 -22.781 1 98.25 93 ASN A C 1
ATOM 766 O O . ASN A 1 93 ? -1.729 -27.016 -23.828 1 98.25 93 ASN A O 1
ATOM 770 N N . THR A 1 94 ? -1.172 -27.625 -21.719 1 98.31 94 THR A N 1
ATOM 771 C CA . THR A 1 94 ? 0.158 -27.031 -21.812 1 98.31 94 THR A CA 1
ATOM 772 C C . THR A 1 94 ? 0.967 -27.672 -22.922 1 98.31 94 THR A C 1
ATOM 774 O O . THR A 1 94 ? 1.546 -26.969 -23.766 1 98.31 94 THR A O 1
ATOM 777 N N . LEU A 1 95 ? 0.992 -28.953 -23 1 98.5 95 LEU A N 1
ATOM 778 C CA . LEU A 1 95 ? 1.74 -29.656 -24.031 1 98.5 95 LEU A CA 1
ATOM 779 C C . LEU A 1 95 ? 1.162 -29.375 -25.406 1 98.5 95 LEU A C 1
ATOM 781 O O . LEU A 1 95 ? 1.908 -29.188 -26.375 1 98.5 95 LEU A O 1
ATOM 785 N N . ASP A 1 96 ? -0.125 -29.266 -25.453 1 97.81 96 ASP A N 1
ATOM 786 C CA . ASP A 1 96 ? -0.826 -29.094 -26.719 1 97.81 96 ASP A CA 1
ATOM 787 C C . ASP A 1 96 ? -0.594 -27.688 -27.281 1 97.81 96 ASP A C 1
ATOM 789 O O . ASP A 1 96 ? -0.618 -27.484 -28.5 1 97.81 96 ASP A O 1
ATOM 793 N N . THR A 1 97 ? -0.311 -26.672 -26.422 1 97.19 97 THR A N 1
ATOM 794 C CA . THR A 1 97 ? -0.545 -25.328 -26.938 1 97.19 97 THR A CA 1
ATOM 795 C C . THR A 1 97 ? 0.624 -24.406 -26.609 1 97.19 97 THR A C 1
ATOM 797 O O . THR A 1 97 ? 0.841 -23.406 -27.281 1 97.19 97 THR A O 1
ATOM 800 N N . THR A 1 98 ? 1.464 -24.734 -25.562 1 97.12 98 THR A N 1
ATOM 801 C CA . THR A 1 98 ? 2.297 -23.641 -25.047 1 97.12 98 THR A CA 1
ATOM 802 C C . THR A 1 98 ? 3.775 -24.016 -25.156 1 97.12 98 THR A C 1
ATOM 804 O O . THR A 1 98 ? 4.641 -23.188 -24.828 1 97.12 98 THR A O 1
ATOM 807 N N . VAL A 1 99 ? 4.102 -25.188 -25.594 1 97.88 99 VAL A N 1
ATOM 808 C CA . VAL A 1 99 ? 5.488 -25.531 -25.875 1 97.88 99 VAL A CA 1
ATOM 809 C C . VAL A 1 99 ? 5.902 -24.922 -27.219 1 97.88 99 VAL A C 1
ATOM 811 O O . VAL A 1 99 ? 5.949 -25.625 -28.234 1 97.88 99 VAL A O 1
ATOM 814 N N . LEU A 1 100 ? 6.379 -23.75 -27.219 1 96.25 100 LEU A N 1
ATOM 815 C CA . LEU A 1 100 ? 6.578 -23.016 -28.469 1 96.25 100 LEU A CA 1
ATOM 816 C C . LEU A 1 100 ? 7.957 -23.312 -29.047 1 96.25 100 LEU A C 1
ATOM 818 O O . LEU A 1 100 ? 8.203 -23.031 -30.219 1 96.25 100 LEU A O 1
ATOM 822 N N . TRP A 1 101 ? 8.812 -23.828 -28.234 1 97.06 101 TRP A N 1
ATOM 823 C CA . TRP A 1 101 ? 10.141 -24.219 -28.719 1 97.06 101 TRP A CA 1
ATOM 824 C C . TRP A 1 101 ? 10.734 -25.297 -27.828 1 97.06 101 TRP A C 1
ATOM 826 O O . TRP A 1 101 ? 10.656 -25.219 -26.609 1 97.06 101 TRP A O 1
ATOM 836 N N . HIS A 1 102 ? 11.219 -26.359 -28.406 1 97.56 102 HIS A N 1
ATOM 837 C CA . HIS A 1 102 ? 11.906 -27.453 -27.734 1 97.56 102 HIS A CA 1
ATOM 838 C C . HIS A 1 102 ? 13.055 -27.984 -28.594 1 97.56 102 HIS A C 1
ATOM 840 O O . HIS A 1 102 ? 12.844 -28.422 -29.719 1 97.56 102 HIS A O 1
ATOM 846 N N . ASP A 1 103 ? 14.195 -27.859 -28.047 1 97.06 103 ASP A N 1
ATOM 847 C CA . ASP A 1 103 ? 15.414 -28.391 -28.656 1 97.06 103 ASP A CA 1
ATOM 848 C C . ASP A 1 103 ? 16.016 -29.484 -27.781 1 97.06 103 ASP A C 1
ATOM 850 O O . ASP A 1 103 ? 16.734 -29.203 -26.828 1 97.06 103 ASP A O 1
ATOM 854 N N . PRO A 1 104 ? 15.805 -30.719 -28.078 1 95.19 104 PRO A N 1
ATOM 855 C CA . PRO A 1 104 ? 16.219 -31.828 -27.203 1 95.19 104 PRO A CA 1
ATOM 856 C C . PRO A 1 104 ? 17.734 -31.984 -27.125 1 95.19 104 PRO A C 1
ATOM 858 O O . PRO A 1 104 ? 18.234 -32.625 -26.219 1 95.19 104 PRO A O 1
ATOM 861 N N . ASP A 1 105 ? 18.469 -31.484 -28.094 1 93.81 105 ASP A N 1
ATOM 862 C CA . ASP A 1 105 ? 19.922 -31.594 -28.125 1 93.81 105 ASP A CA 1
ATOM 863 C C . ASP A 1 105 ? 20.578 -30.266 -28.516 1 93.81 105 ASP A C 1
ATOM 865 O O . ASP A 1 105 ? 21.297 -30.188 -29.5 1 93.81 105 ASP A O 1
ATOM 869 N N . ASN A 1 106 ? 20.391 -29.328 -27.641 1 93.5 106 ASN A N 1
ATOM 870 C CA . ASN A 1 106 ? 20.906 -28 -27.922 1 93.5 106 ASN A CA 1
ATOM 871 C C . ASN A 1 106 ? 22.438 -27.984 -27.875 1 93.5 106 ASN A C 1
ATOM 873 O O . ASN A 1 106 ? 23.031 -28.391 -26.875 1 93.5 106 ASN A O 1
ATOM 877 N N . ALA A 1 107 ? 23.109 -27.406 -28.797 1 91.88 107 ALA A N 1
ATOM 878 C CA . ALA A 1 107 ? 24.562 -27.469 -28.969 1 91.88 107 ALA A CA 1
ATOM 879 C C . ALA A 1 107 ? 25.281 -26.531 -28 1 91.88 107 ALA A C 1
ATOM 881 O O . ALA A 1 107 ? 26.391 -26.812 -27.562 1 91.88 107 ALA A O 1
ATOM 882 N N . GLU A 1 108 ? 24.641 -25.5 -27.734 1 88.94 108 GLU A N 1
ATOM 883 C CA . GLU A 1 108 ? 25.25 -24.5 -26.859 1 88.94 108 GLU A CA 1
ATOM 884 C C . GLU A 1 108 ? 25.391 -25.016 -25.438 1 88.94 108 GLU A C 1
ATOM 886 O O . GLU A 1 108 ? 26.375 -24.719 -24.766 1 88.94 108 GLU A O 1
ATOM 891 N N . THR A 1 109 ? 24.406 -25.781 -24.969 1 92.19 109 THR A N 1
ATOM 892 C CA . THR A 1 109 ? 24.391 -26.203 -23.562 1 92.19 109 THR A CA 1
ATOM 893 C C . THR A 1 109 ? 24.656 -27.703 -23.453 1 92.19 109 THR A C 1
ATOM 895 O O . THR A 1 109 ? 24.828 -28.219 -22.359 1 92.19 109 THR A O 1
ATOM 898 N N . ASN A 1 110 ? 24.719 -28.391 -24.547 1 93.94 110 ASN A N 1
ATOM 899 C CA . ASN A 1 110 ? 24.812 -29.844 -24.562 1 93.94 110 ASN A CA 1
ATOM 900 C C . ASN A 1 110 ? 23.75 -30.484 -23.688 1 93.94 110 ASN A C 1
ATOM 902 O O . ASN A 1 110 ? 24.047 -31.344 -22.844 1 93.94 110 ASN A O 1
ATOM 906 N N . SER A 1 111 ? 22.578 -29.969 -23.75 1 95.56 111 SER A N 1
ATOM 907 C CA . SER A 1 111 ? 21.406 -30.375 -22.984 1 95.56 111 SER A CA 1
ATOM 908 C C . SER A 1 111 ? 20.125 -29.922 -23.672 1 95.56 111 SER A C 1
ATOM 910 O O . SER A 1 111 ? 20.156 -29.078 -24.562 1 95.56 111 SER A O 1
ATOM 912 N N . PRO A 1 112 ? 18.969 -30.578 -23.359 1 97.56 112 PRO A N 1
ATOM 913 C CA . PRO A 1 112 ? 17.719 -30.047 -23.891 1 97.56 112 PRO A CA 1
ATOM 914 C C . PRO A 1 112 ? 17.406 -28.641 -23.391 1 97.56 112 PRO A C 1
ATOM 916 O O . PRO A 1 112 ? 17.859 -28.25 -22.312 1 97.56 112 PRO A O 1
ATOM 919 N N . ARG A 1 113 ? 16.719 -27.891 -24.203 1 98.19 113 ARG A N 1
ATOM 920 C CA . ARG A 1 113 ? 16.156 -26.594 -23.844 1 98.19 113 ARG A CA 1
ATOM 921 C C . ARG A 1 113 ? 14.695 -26.484 -24.281 1 98.19 113 ARG A C 1
ATOM 923 O O . ARG A 1 113 ? 14.336 -26.953 -25.359 1 98.19 113 ARG A O 1
ATOM 930 N N . THR A 1 114 ? 13.875 -26 -23.359 1 98.62 114 THR A N 1
ATOM 931 C CA . THR A 1 114 ? 12.445 -25.906 -23.641 1 98.62 114 THR A CA 1
ATOM 932 C C . THR A 1 114 ? 11.898 -24.547 -23.234 1 98.62 114 THR A C 1
ATOM 934 O O . THR A 1 114 ? 12.125 -24.094 -22.109 1 98.62 114 THR A O 1
ATOM 937 N N . PHE A 1 115 ? 11.211 -23.891 -24.156 1 98.12 115 PHE A N 1
ATOM 938 C CA . PHE A 1 115 ? 10.516 -22.625 -23.906 1 98.12 115 PHE A CA 1
ATOM 939 C C . PHE A 1 115 ? 9.016 -22.859 -23.781 1 98.12 115 PHE A C 1
ATOM 941 O O . PHE A 1 115 ? 8.367 -23.312 -24.734 1 98.12 115 PHE A O 1
ATOM 948 N N . ILE A 1 116 ? 8.477 -22.562 -22.594 1 98 116 ILE A N 1
ATOM 949 C CA . ILE A 1 116 ? 7.051 -22.703 -22.312 1 98 116 ILE A CA 1
ATOM 950 C C . ILE A 1 116 ? 6.414 -21.328 -22.156 1 98 116 ILE A C 1
ATOM 952 O O . ILE A 1 116 ? 6.707 -20.609 -21.188 1 98 116 ILE A O 1
ATOM 956 N N . SER A 1 117 ? 5.535 -21.016 -23.016 1 95.19 117 SER A N 1
ATOM 957 C CA . SER A 1 117 ? 4.852 -19.734 -22.906 1 95.19 117 SER A CA 1
ATOM 958 C C . SER A 1 117 ? 3.684 -19.812 -21.922 1 95.19 117 SER A C 1
ATOM 960 O O . SER A 1 117 ? 3.227 -20.906 -21.578 1 95.19 117 SER A O 1
ATOM 962 N N . THR A 1 118 ? 3.254 -18.688 -21.438 1 89.88 118 THR A N 1
ATOM 963 C CA . THR A 1 118 ? 2.141 -18.641 -20.5 1 89.88 118 THR A CA 1
ATOM 964 C C . THR A 1 118 ? 0.816 -18.875 -21.219 1 89.88 118 THR A C 1
ATOM 966 O O . THR A 1 118 ? -0.169 -19.281 -20.609 1 89.88 118 THR A O 1
ATOM 969 N N . GLY A 1 119 ? 0.754 -18.641 -22.484 1 86.75 119 GLY A N 1
ATOM 970 C CA . GLY A 1 119 ? -0.452 -18.797 -23.281 1 86.75 119 GLY A CA 1
ATOM 971 C C . GLY A 1 119 ? -0.556 -17.797 -24.406 1 86.75 119 GLY A C 1
ATOM 972 O O . GLY A 1 119 ? 0.193 -17.859 -25.391 1 86.75 119 GLY A O 1
ATOM 973 N N . ASP A 1 120 ? -1.367 -16.812 -24.156 1 82.06 120 ASP A N 1
ATOM 974 C CA . ASP A 1 120 ? -1.678 -15.812 -25.172 1 82.06 120 ASP A CA 1
ATOM 975 C C . ASP A 1 120 ? -0.527 -14.828 -25.328 1 82.06 120 ASP A C 1
ATOM 977 O O . ASP A 1 120 ? -0.479 -14.078 -26.312 1 82.06 120 ASP A O 1
ATOM 981 N N . ILE A 1 121 ? 0.366 -14.867 -24.422 1 83.12 121 ILE A N 1
ATOM 982 C CA . ILE A 1 121 ? 1.57 -14.047 -24.5 1 83.12 121 ILE A CA 1
ATOM 983 C C . ILE A 1 121 ? 2.785 -14.938 -24.75 1 83.12 121 ILE A C 1
ATOM 985 O O . ILE A 1 121 ? 3.033 -15.891 -24.016 1 83.12 121 ILE A O 1
ATOM 989 N N . HIS A 1 122 ? 3.527 -14.57 -25.719 1 89.75 122 HIS A N 1
ATOM 990 C CA . HIS A 1 122 ? 4.695 -15.383 -26.047 1 89.75 122 HIS A CA 1
ATOM 991 C C . HIS A 1 122 ? 5.879 -15.031 -25.156 1 89.75 122 HIS A C 1
ATOM 993 O O . HIS A 1 122 ? 6.949 -14.664 -25.656 1 89.75 122 HIS A O 1
ATOM 999 N N . ALA A 1 123 ? 5.703 -15.148 -23.922 1 95.44 123 ALA A N 1
ATOM 1000 C CA . ALA A 1 123 ? 6.723 -14.977 -22.875 1 95.44 123 ALA A CA 1
ATOM 1001 C C . ALA A 1 123 ? 6.621 -16.078 -21.828 1 95.44 123 ALA A C 1
ATOM 1003 O O . ALA A 1 123 ? 5.609 -16.781 -21.75 1 95.44 123 ALA A O 1
ATOM 1004 N N . GLU A 1 124 ? 7.688 -16.25 -21.188 1 97.62 124 GLU A N 1
ATOM 1005 C CA . GLU A 1 124 ? 7.734 -17.281 -20.172 1 97.62 124 GLU A CA 1
ATOM 1006 C C . GLU A 1 124 ? 7.91 -16.688 -18.781 1 97.62 124 GLU A C 1
ATOM 1008 O O . GLU A 1 124 ? 8.93 -16.062 -18.484 1 97.62 124 GLU A O 1
ATOM 1013 N N . TRP A 1 125 ? 6.922 -16.828 -18.016 1 97.62 125 TRP A N 1
ATOM 1014 C CA . TRP A 1 125 ? 7.074 -16.594 -16.578 1 97.62 125 TRP A CA 1
ATOM 1015 C C . TRP A 1 125 ? 7.684 -17.812 -15.891 1 97.62 125 TRP A C 1
ATOM 1017 O O . TRP A 1 125 ? 7.258 -18.938 -16.125 1 97.62 125 TRP A O 1
ATOM 1027 N N . LEU A 1 126 ? 8.617 -17.578 -15 1 98.5 126 LEU A N 1
ATOM 1028 C CA . LEU A 1 126 ? 9.258 -18.672 -14.297 1 98.5 126 LEU A CA 1
ATOM 1029 C C . LEU A 1 126 ? 8.242 -19.469 -13.477 1 98.5 126 LEU A C 1
ATOM 1031 O O . LEU A 1 126 ? 8.195 -20.703 -13.555 1 98.5 126 LEU A O 1
ATOM 1035 N N . ARG A 1 127 ? 7.402 -18.766 -12.805 1 98.31 127 ARG A N 1
ATOM 1036 C CA . ARG A 1 127 ? 6.387 -19.391 -11.961 1 98.31 127 ARG A CA 1
ATOM 1037 C C . ARG A 1 127 ? 5.367 -20.156 -12.805 1 98.31 127 ARG A C 1
ATOM 1039 O O . ARG A 1 127 ? 5.07 -21.312 -12.539 1 98.31 127 ARG A O 1
ATOM 1046 N N . ASP A 1 128 ? 4.871 -19.547 -13.875 1 97.44 128 ASP A N 1
ATOM 1047 C CA . ASP A 1 128 ? 3.824 -20.156 -14.688 1 97.44 128 ASP A CA 1
ATOM 1048 C C . ASP A 1 128 ? 4.305 -21.469 -15.305 1 97.44 128 ASP A C 1
ATOM 1050 O O . ASP A 1 128 ? 3.602 -22.469 -15.258 1 97.44 128 ASP A O 1
ATOM 10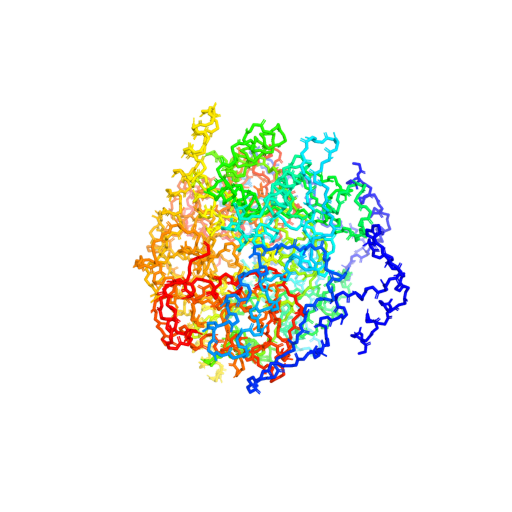54 N N . SER A 1 129 ? 5.473 -21.422 -15.875 1 98.25 129 SER A N 1
ATOM 1055 C CA . SER A 1 129 ? 5.977 -22.594 -16.562 1 98.25 129 SER A CA 1
ATOM 1056 C C . SER A 1 129 ? 6.234 -23.75 -15.594 1 98.25 129 SER A C 1
ATOM 1058 O O . SER A 1 129 ? 6.023 -24.922 -15.93 1 98.25 129 SER A O 1
ATOM 1060 N N . ALA A 1 130 ? 6.684 -23.391 -14.367 1 98.44 130 ALA A N 1
ATOM 1061 C CA . ALA A 1 130 ? 6.855 -24.422 -13.344 1 98.44 130 ALA A CA 1
ATOM 1062 C C . ALA A 1 130 ? 5.52 -25.062 -12.977 1 98.44 130 ALA A C 1
ATOM 1064 O O . ALA A 1 130 ? 5.414 -26.281 -12.867 1 98.44 130 ALA A O 1
ATOM 1065 N N . ARG A 1 131 ? 4.516 -24.25 -12.836 1 97.81 131 ARG A N 1
ATOM 1066 C CA . ARG A 1 131 ? 3.199 -24.734 -12.438 1 97.81 131 ARG A CA 1
ATOM 1067 C C . ARG A 1 131 ? 2.518 -25.469 -13.586 1 97.81 131 ARG A C 1
ATOM 1069 O O . ARG A 1 131 ? 1.824 -26.469 -13.367 1 97.81 131 ARG A O 1
ATOM 1076 N N . GLN A 1 132 ? 2.756 -24.984 -14.781 1 98.19 132 GLN A N 1
ATOM 1077 C CA . GLN A 1 132 ? 2.209 -25.625 -15.977 1 98.19 132 GLN A CA 1
ATOM 1078 C C . GLN A 1 132 ? 2.725 -27.062 -16.125 1 98.19 132 GLN A C 1
ATOM 1080 O O . GLN A 1 132 ? 1.983 -27.953 -16.531 1 98.19 132 GLN A O 1
ATOM 1085 N N . LEU A 1 133 ? 3.943 -27.281 -15.75 1 98.69 133 LEU A N 1
ATOM 1086 C CA . LEU A 1 133 ? 4.59 -28.562 -16.016 1 98.69 133 LEU A CA 1
ATOM 1087 C C . LEU A 1 133 ? 4.441 -29.5 -14.812 1 98.69 133 LEU A C 1
ATOM 1089 O O . LEU A 1 133 ? 4.676 -30.703 -14.922 1 98.69 133 LEU A O 1
ATOM 1093 N N . SER A 1 134 ? 4.031 -28.984 -13.688 1 97.94 134 SER A N 1
ATOM 1094 C CA . SER A 1 134 ? 3.986 -29.734 -12.438 1 97.94 134 SER A CA 1
ATOM 1095 C C . SER A 1 134 ? 3.096 -30.969 -12.562 1 97.94 134 SER A C 1
ATOM 1097 O O . SER A 1 134 ? 3.41 -32.031 -12.016 1 97.94 134 SER A O 1
ATOM 1099 N N . VAL A 1 135 ? 2.018 -30.891 -13.289 1 98 135 VAL A N 1
ATOM 1100 C CA . VAL A 1 135 ? 1.023 -31.953 -13.375 1 98 135 VAL A CA 1
ATOM 1101 C C . VAL A 1 135 ? 1.613 -33.156 -14.117 1 98 135 VAL A C 1
ATOM 1103 O O . VAL A 1 135 ? 1.159 -34.281 -13.938 1 98 135 VAL A O 1
ATOM 1106 N N . TYR A 1 136 ? 2.705 -33 -14.875 1 98.69 136 TYR A N 1
ATOM 1107 C CA . TYR A 1 136 ? 3.27 -34.031 -15.703 1 98.69 136 TYR A CA 1
ATOM 1108 C C . TYR A 1 136 ? 4.449 -34.719 -15.008 1 98.69 136 TYR A C 1
ATOM 1110 O O . TYR A 1 136 ? 4.91 -35.781 -15.438 1 98.69 136 TYR A O 1
ATOM 1118 N N . GLN A 1 137 ? 4.922 -34.125 -13.953 1 98.25 137 GLN A N 1
ATOM 1119 C CA . GLN A 1 137 ? 6.137 -34.594 -13.281 1 98.25 137 GLN A CA 1
ATOM 1120 C C . GLN A 1 137 ? 6.039 -36.062 -12.891 1 98.25 137 GLN A C 1
ATOM 1122 O O . GLN A 1 137 ? 6.988 -36.812 -13.094 1 98.25 137 GLN A O 1
ATOM 1127 N N . PRO A 1 138 ? 4.91 -36.562 -12.438 1 97.94 138 PRO A N 1
ATOM 1128 C CA . PRO A 1 138 ? 4.812 -37.969 -12.055 1 97.94 138 PRO A CA 1
ATOM 1129 C C . PRO A 1 138 ? 4.945 -38.906 -13.242 1 97.94 138 PRO A C 1
ATOM 1131 O O . PRO A 1 138 ? 5.137 -40.125 -13.062 1 97.94 138 PRO A O 1
ATOM 1134 N N . LEU A 1 139 ? 4.887 -38.406 -14.445 1 98.44 139 LEU A N 1
ATOM 1135 C CA . LEU A 1 139 ? 4.855 -39.25 -15.641 1 98.44 139 LEU A CA 1
ATOM 1136 C C . LEU A 1 139 ? 6.227 -39.281 -16.312 1 98.44 139 LEU A C 1
ATOM 1138 O O . LEU A 1 139 ? 6.418 -40 -17.297 1 98.44 139 LEU A O 1
ATOM 1142 N N . VAL A 1 140 ? 7.191 -38.656 -15.781 1 97.38 140 VAL A N 1
ATOM 1143 C CA . VAL A 1 140 ? 8.453 -38.438 -16.484 1 97.38 140 VAL A CA 1
ATOM 1144 C C . VAL A 1 140 ? 9.164 -39.781 -16.672 1 97.38 140 VAL A C 1
ATOM 1146 O O . VAL A 1 140 ? 9.859 -39.969 -17.672 1 97.38 140 VAL A O 1
ATOM 1149 N N . LYS A 1 141 ? 9.008 -40.719 -15.844 1 96.62 141 LYS A N 1
ATOM 1150 C CA . LYS A 1 141 ? 9.672 -42.031 -15.961 1 96.62 141 LYS A CA 1
ATOM 1151 C C . LYS A 1 141 ? 9 -42.906 -17.016 1 96.62 141 LYS A C 1
ATOM 1153 O O . LYS A 1 141 ? 9.586 -43.875 -17.5 1 96.62 141 LYS A O 1
ATOM 1158 N N . LYS A 1 142 ? 7.812 -42.5 -17.375 1 97.38 142 LYS A N 1
ATOM 1159 C CA . LYS A 1 142 ? 7.023 -43.312 -18.297 1 97.38 142 LYS A CA 1
ATOM 1160 C C . LYS A 1 142 ? 7.164 -42.812 -19.719 1 97.38 142 LYS A C 1
ATOM 1162 O O . LYS A 1 142 ? 6.668 -43.438 -20.656 1 97.38 142 LYS A O 1
ATOM 1167 N N . ASP A 1 143 ? 7.832 -41.75 -19.922 1 98.12 143 ASP A N 1
ATOM 1168 C CA . ASP A 1 143 ? 7.965 -41.125 -21.234 1 98.12 143 ASP A CA 1
ATOM 1169 C C . ASP A 1 143 ? 9.266 -40.344 -21.328 1 98.12 143 ASP A C 1
ATOM 1171 O O . ASP A 1 143 ? 9.336 -39.188 -20.875 1 98.12 143 ASP A O 1
ATOM 1175 N N . ALA A 1 144 ? 10.203 -40.844 -22.047 1 97.38 144 ALA A N 1
ATOM 1176 C CA . ALA A 1 144 ? 11.539 -40.25 -22.141 1 97.38 144 ALA A CA 1
ATOM 1177 C C . ALA A 1 144 ? 11.484 -38.875 -22.812 1 97.38 144 ALA A C 1
ATOM 1179 O O . ALA A 1 144 ? 12.25 -38 -22.453 1 97.38 144 ALA A O 1
ATOM 1180 N N . LYS A 1 145 ? 10.625 -38.719 -23.766 1 97.94 145 LYS A N 1
ATOM 1181 C CA . LYS A 1 145 ? 10.492 -37.406 -24.438 1 97.94 145 LYS A CA 1
ATOM 1182 C C . LYS A 1 145 ? 9.977 -36.344 -23.469 1 97.94 145 LYS A C 1
ATOM 1184 O O . LYS A 1 145 ? 10.43 -35.219 -23.516 1 97.94 145 LYS A O 1
ATOM 1189 N N . LEU A 1 146 ? 9.031 -36.75 -22.656 1 98.5 146 LEU A N 1
ATOM 1190 C CA . LEU A 1 146 ? 8.492 -35.844 -21.641 1 98.5 146 LEU A CA 1
ATOM 1191 C C . LEU A 1 146 ? 9.562 -35.469 -20.625 1 98.5 146 LEU A C 1
ATOM 1193 O O . LEU A 1 146 ? 9.648 -34.312 -20.219 1 98.5 146 LEU A O 1
ATOM 1197 N N . GLN A 1 147 ? 10.344 -36.469 -20.219 1 98.31 147 GLN A N 1
ATOM 1198 C CA . GLN A 1 147 ? 11.438 -36.188 -19.297 1 98.31 147 GLN A CA 1
ATOM 1199 C C . GLN A 1 147 ? 12.414 -35.188 -19.875 1 98.31 147 GLN A C 1
ATOM 1201 O O . GLN A 1 147 ? 12.859 -34.281 -19.172 1 98.31 147 GLN A O 1
ATOM 1206 N N . GLN A 1 148 ? 12.727 -35.312 -21.188 1 97.88 148 GLN A N 1
ATOM 1207 C CA . GLN A 1 148 ? 13.641 -34.406 -21.844 1 97.88 148 GLN A CA 1
ATOM 1208 C C . GLN A 1 148 ? 13.055 -33 -21.922 1 97.88 148 GLN A C 1
ATOM 1210 O O . GLN A 1 148 ? 13.773 -32 -21.75 1 97.88 148 GLN A O 1
ATOM 1215 N N . LEU A 1 149 ? 11.797 -32.938 -22.172 1 98.62 149 LEU A N 1
ATOM 1216 C CA . LEU A 1 149 ? 11.125 -31.656 -22.234 1 98.62 149 LEU A CA 1
ATOM 1217 C C . LEU A 1 149 ? 11.234 -30.906 -20.922 1 98.62 149 LEU A C 1
ATOM 1219 O O . LEU A 1 149 ? 11.586 -29.719 -20.891 1 98.62 149 LEU A O 1
ATOM 1223 N N . ILE A 1 150 ? 10.961 -31.578 -19.812 1 98.75 150 ILE A N 1
ATOM 1224 C CA . ILE A 1 150 ? 10.945 -30.938 -18.5 1 98.75 150 ILE A CA 1
ATOM 1225 C C . ILE A 1 150 ? 12.367 -30.594 -18.078 1 98.75 150 ILE A C 1
ATOM 1227 O O . ILE A 1 150 ? 12.617 -29.516 -17.516 1 98.75 150 ILE A O 1
ATOM 1231 N N . LYS A 1 151 ? 13.297 -31.484 -18.359 1 98.44 151 LYS A N 1
ATOM 1232 C CA . LYS A 1 151 ? 14.703 -31.156 -18.109 1 98.44 151 LYS A CA 1
ATOM 1233 C C . LYS A 1 151 ? 15.117 -29.891 -18.875 1 98.44 151 LYS A C 1
ATOM 1235 O O . LYS A 1 151 ? 15.82 -29.047 -18.328 1 98.44 151 LYS A O 1
ATOM 1240 N N . GLY A 1 152 ? 14.664 -29.828 -20.125 1 98.62 152 GLY A N 1
ATOM 1241 C CA . GLY A 1 152 ? 14.945 -28.656 -20.938 1 98.62 152 GLY A CA 1
ATOM 1242 C C . GLY A 1 152 ? 14.367 -27.375 -20.359 1 98.62 152 GLY A C 1
ATOM 1243 O O . GLY A 1 152 ? 14.977 -26.312 -20.484 1 98.62 152 GLY A O 1
ATOM 1244 N N . ALA A 1 153 ? 13.164 -27.484 -19.781 1 98.75 153 ALA A N 1
ATOM 1245 C CA . ALA A 1 153 ? 12.547 -26.328 -19.156 1 98.75 153 ALA A CA 1
ATOM 1246 C C . ALA A 1 153 ? 13.367 -25.828 -17.969 1 98.75 153 ALA A C 1
ATOM 1248 O O . ALA A 1 153 ? 13.508 -24.625 -17.75 1 98.75 153 ALA A O 1
ATOM 1249 N N . ILE A 1 154 ? 13.945 -26.734 -17.172 1 98.75 154 ILE A N 1
ATOM 1250 C CA . ILE A 1 154 ? 14.789 -26.391 -16.031 1 98.75 154 ILE A CA 1
ATOM 1251 C C . ILE A 1 154 ? 16.031 -25.656 -16.516 1 98.75 154 ILE A C 1
ATOM 1253 O O . ILE A 1 154 ? 16.406 -24.625 -15.969 1 98.75 154 ILE A O 1
ATOM 1257 N N . ILE A 1 155 ? 16.656 -26.203 -17.578 1 98.56 155 ILE A N 1
ATOM 1258 C CA . ILE A 1 155 ? 17.891 -25.625 -18.094 1 98.56 155 ILE A CA 1
ATOM 1259 C C . ILE A 1 155 ? 17.609 -24.25 -18.688 1 98.56 155 ILE A C 1
ATOM 1261 O O . ILE A 1 155 ? 18.391 -23.312 -18.5 1 98.56 155 ILE A O 1
ATOM 1265 N N . GLN A 1 156 ? 16.484 -24.109 -19.375 1 98.44 156 GLN A N 1
ATOM 1266 C CA . GLN A 1 156 ? 16.125 -22.812 -19.938 1 98.44 156 GLN A CA 1
ATOM 1267 C C . GLN A 1 156 ? 15.914 -21.766 -18.844 1 98.44 156 GLN A C 1
ATOM 1269 O O . GLN A 1 156 ? 16.344 -20.625 -18.969 1 98.44 156 GLN A O 1
ATOM 1274 N N . GLN A 1 157 ? 15.242 -22.156 -17.75 1 98.69 157 GLN A N 1
ATOM 1275 C CA . GLN A 1 157 ? 15.047 -21.25 -16.625 1 98.69 157 GLN A CA 1
ATOM 1276 C C . GLN A 1 157 ? 16.391 -20.875 -16 1 98.69 157 GLN A C 1
ATOM 1278 O O . GLN A 1 157 ? 16.594 -19.719 -15.602 1 98.69 157 GLN A O 1
ATOM 1283 N N . ALA A 1 158 ? 17.281 -21.828 -15.898 1 98.81 158 ALA A N 1
ATOM 1284 C CA . ALA A 1 158 ? 18.625 -21.531 -15.375 1 98.81 158 ALA A CA 1
ATOM 1285 C C . ALA A 1 158 ? 19.312 -20.469 -16.219 1 98.81 158 ALA A C 1
ATOM 1287 O O . ALA A 1 158 ? 19.953 -19.562 -15.672 1 98.81 158 ALA A O 1
ATOM 1288 N N . LEU A 1 159 ? 19.203 -20.578 -17.516 1 98.44 159 LEU A N 1
ATOM 1289 C CA . LEU A 1 159 ? 19.812 -19.625 -18.422 1 98.44 159 LEU A CA 1
ATOM 1290 C C . LEU A 1 159 ? 19.203 -18.25 -18.25 1 98.44 159 LEU A C 1
ATOM 1292 O O . LEU A 1 159 ? 19.906 -17.234 -18.297 1 98.44 159 LEU A O 1
ATOM 1296 N N . TYR A 1 160 ? 17.891 -18.188 -18.062 1 98.62 160 TYR A N 1
ATOM 1297 C CA . TYR A 1 160 ? 17.203 -16.922 -17.844 1 98.62 160 TYR A CA 1
ATOM 1298 C C . TYR A 1 160 ? 17.672 -16.281 -16.547 1 98.62 160 TYR A C 1
ATOM 1300 O O . TYR A 1 160 ? 17.969 -15.078 -16.516 1 98.62 160 TYR A O 1
ATOM 1308 N N . ILE A 1 161 ? 17.781 -17.062 -15.453 1 98.81 161 ILE A N 1
ATOM 1309 C CA . ILE A 1 161 ? 18.188 -16.547 -14.148 1 98.81 161 ILE A CA 1
ATOM 1310 C C . ILE A 1 161 ? 19.641 -16.047 -14.234 1 98.81 161 ILE A C 1
ATOM 1312 O O . ILE A 1 161 ? 19.969 -15.023 -13.633 1 98.81 161 ILE A O 1
ATOM 1316 N N . LYS A 1 162 ? 20.469 -16.734 -14.977 1 98.25 162 LYS A N 1
ATOM 1317 C CA . LYS A 1 162 ? 21.844 -16.297 -15.164 1 98.25 162 LYS A CA 1
ATOM 1318 C C . LYS A 1 162 ? 21.906 -14.914 -15.812 1 98.25 162 LYS A C 1
ATOM 1320 O O . LYS A 1 162 ? 22.797 -14.125 -15.516 1 98.25 162 LYS A O 1
ATOM 1325 N N . LYS A 1 163 ? 20.922 -14.672 -16.672 1 97.62 163 LYS A N 1
ATOM 1326 C CA . LYS A 1 163 ? 20.906 -13.398 -17.391 1 97.62 163 LYS A CA 1
ATOM 1327 C C . LYS A 1 163 ? 20.312 -12.297 -16.516 1 97.62 163 LYS A C 1
ATOM 1329 O O . LYS A 1 163 ? 20.781 -11.156 -16.547 1 97.62 163 LYS A O 1
ATOM 1334 N N . ALA A 1 164 ? 19.234 -12.609 -15.844 1 98.44 164 ALA A N 1
ATOM 1335 C CA . ALA A 1 164 ? 18.5 -11.602 -15.078 1 98.44 164 ALA A CA 1
ATOM 1336 C C . ALA A 1 164 ? 17.797 -12.234 -13.883 1 98.44 164 ALA A C 1
ATOM 1338 O O . ALA A 1 164 ? 16.594 -12.477 -13.914 1 98.44 164 ALA A O 1
ATOM 1339 N N . PRO A 1 165 ? 18.438 -12.359 -12.781 1 98.56 165 PRO A N 1
ATOM 1340 C CA . PRO A 1 165 ? 17.922 -13.148 -11.656 1 98.56 165 PRO A CA 1
ATOM 1341 C C . PRO A 1 165 ? 16.766 -12.469 -10.938 1 98.56 165 PRO A C 1
ATOM 1343 O O . PRO A 1 165 ? 16.031 -13.117 -10.195 1 98.56 165 PRO A O 1
ATOM 1346 N N . TYR A 1 166 ? 16.594 -11.133 -11.141 1 98.62 166 TYR A N 1
ATOM 1347 C CA . TYR A 1 166 ? 15.508 -10.414 -10.469 1 98.62 166 TYR A CA 1
ATOM 1348 C C . TYR A 1 166 ? 14.227 -10.461 -11.297 1 98.62 166 TYR A C 1
ATOM 1350 O O . TYR A 1 166 ? 13.156 -10.086 -10.82 1 98.62 166 TYR A O 1
ATOM 1358 N N . CYS A 1 167 ? 14.32 -10.891 -12.547 1 98.44 167 CYS A N 1
ATOM 1359 C CA . CYS A 1 167 ? 13.203 -10.742 -13.469 1 98.44 167 CYS A CA 1
ATOM 1360 C C . CYS A 1 167 ? 12.289 -11.961 -13.414 1 98.44 167 CYS A C 1
ATOM 1362 O O . CYS A 1 167 ? 12.742 -13.078 -13.156 1 98.44 167 CYS A O 1
ATOM 1364 N N . ASN A 1 168 ? 11.008 -11.711 -13.703 1 98.12 168 ASN A N 1
ATOM 1365 C CA . ASN A 1 168 ? 9.992 -12.75 -13.547 1 98.12 16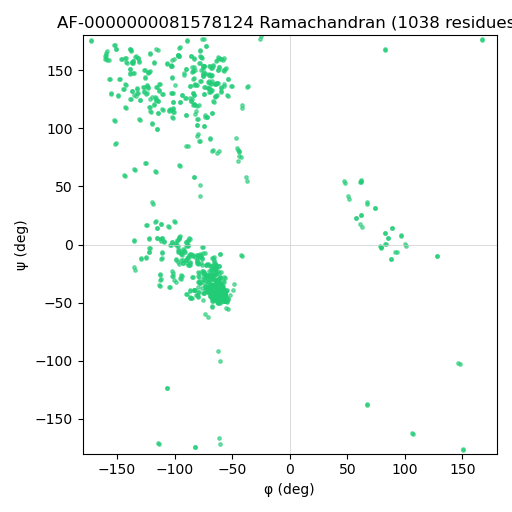8 ASN A CA 1
ATOM 1366 C C . ASN A 1 168 ? 9.609 -13.359 -14.891 1 98.12 168 ASN A C 1
ATOM 1368 O O . ASN A 1 168 ? 9.172 -14.516 -14.953 1 98.12 168 ASN A O 1
ATOM 1372 N N . ALA A 1 169 ? 9.758 -12.594 -15.992 1 97.88 169 ALA A N 1
ATOM 1373 C CA . ALA A 1 169 ? 9.266 -13.062 -17.281 1 97.88 169 ALA A CA 1
ATOM 1374 C C . ALA A 1 169 ? 10.289 -12.805 -18.391 1 97.88 169 ALA A C 1
ATOM 1376 O O . ALA A 1 169 ? 10.953 -11.766 -18.391 1 97.88 169 ALA A O 1
ATOM 1377 N N . PHE A 1 170 ? 10.336 -13.672 -19.391 1 98 170 PHE A N 1
ATOM 1378 C CA . PHE A 1 170 ? 11.438 -13.641 -20.344 1 98 170 PHE A CA 1
ATOM 1379 C C . PHE A 1 170 ? 10.914 -13.82 -21.766 1 98 170 PHE A C 1
ATOM 1381 O O . PHE A 1 170 ? 9.867 -14.43 -21.984 1 98 170 PHE A O 1
ATOM 1388 N N . GLN A 1 171 ? 11.727 -13.344 -22.672 1 96.88 171 GLN A N 1
ATOM 1389 C CA . GLN A 1 171 ? 11.492 -13.492 -24.094 1 96.88 171 GLN A CA 1
ATOM 1390 C C . GLN A 1 171 ? 11.875 -14.891 -24.578 1 96.88 171 GLN A C 1
ATOM 1392 O O . GLN A 1 171 ? 12.672 -15.578 -23.922 1 96.88 171 GLN A O 1
ATOM 1397 N N . PRO A 1 172 ? 11.25 -15.312 -25.719 1 96.5 172 PRO A N 1
ATOM 1398 C CA . PRO A 1 172 ? 11.742 -16.562 -26.312 1 96.5 172 PRO A CA 1
ATOM 1399 C C . PRO A 1 172 ? 13.25 -16.531 -26.562 1 96.5 172 PRO A C 1
ATOM 1401 O O . PRO A 1 172 ? 13.805 -15.492 -26.906 1 96.5 172 PRO A O 1
ATOM 1404 N N . PRO A 1 173 ? 13.867 -17.656 -26.344 1 95.56 173 PRO A N 1
ATOM 1405 C CA . PRO A 1 173 ? 15.312 -17.688 -26.562 1 95.56 173 PRO A CA 1
ATOM 1406 C C . PRO A 1 173 ? 15.703 -17.281 -27.984 1 95.56 173 PRO A C 1
ATOM 1408 O O . PRO A 1 173 ? 14.984 -17.609 -28.938 1 95.56 173 PRO A O 1
ATOM 1411 N N . GLU A 1 174 ? 16.891 -16.688 -28.016 1 91.62 174 GLU A N 1
ATOM 1412 C CA . GLU A 1 174 ? 17.422 -16.375 -29.344 1 91.62 174 GLU A CA 1
ATOM 1413 C C . GLU A 1 174 ? 17.594 -17.641 -30.188 1 91.62 174 GLU A C 1
ATOM 1415 O O . GLU A 1 174 ? 18.031 -18.672 -29.672 1 91.62 174 GLU A O 1
ATOM 1420 N N . GLY A 1 175 ? 17.203 -17.594 -31.391 1 89.44 175 GLY A N 1
ATOM 1421 C CA . GLY A 1 175 ? 17.359 -18.75 -32.281 1 89.44 175 GLY A CA 1
ATOM 1422 C C . GLY A 1 175 ? 16.156 -19.656 -32.281 1 89.44 175 GLY A C 1
ATOM 1423 O O . GLY A 1 175 ? 16.078 -20.578 -33.094 1 89.44 175 GLY A O 1
ATOM 1424 N N . SER A 1 176 ? 15.156 -19.438 -31.438 1 93.12 176 SER A N 1
ATOM 1425 C CA . SER A 1 176 ? 13.984 -20.312 -31.359 1 93.12 176 SER A CA 1
ATOM 1426 C C . SER A 1 176 ? 13.062 -20.094 -32.562 1 93.12 176 SER A C 1
ATOM 1428 O O . SER A 1 176 ? 12.242 -20.969 -32.875 1 93.12 176 SER A O 1
ATOM 1430 N N . GLY A 1 177 ? 13.164 -18.938 -33.125 1 91.62 177 GLY A N 1
ATOM 1431 C CA . GLY A 1 177 ? 12.266 -18.609 -34.219 1 91.62 177 GLY A CA 1
ATOM 1432 C C . GLY A 1 177 ? 10.891 -18.188 -33.75 1 91.62 177 GLY A C 1
ATOM 1433 O O . GLY A 1 177 ? 10.039 -17.812 -34.562 1 91.62 177 GLY A O 1
ATOM 1434 N N . VAL A 1 178 ? 10.664 -18.203 -32.438 1 92.38 178 VAL A N 1
ATOM 1435 C CA . VAL A 1 178 ? 9.391 -17.75 -31.875 1 92.38 178 VAL A CA 1
ATOM 1436 C C . VAL A 1 178 ? 9.312 -16.219 -31.938 1 92.38 178 VAL A C 1
ATOM 1438 O O . VAL A 1 178 ? 10.281 -15.531 -31.609 1 92.38 178 VAL A O 1
ATOM 1441 N N . VAL A 1 179 ? 8.203 -15.68 -32.344 1 87.38 179 VAL A N 1
ATOM 1442 C CA . VAL A 1 179 ? 8.023 -14.242 -32.5 1 87.38 179 VAL A CA 1
ATOM 1443 C C . VAL A 1 179 ? 7.969 -13.586 -31.125 1 87.38 179 VAL A C 1
ATOM 1445 O O . VAL A 1 179 ? 7.23 -14.031 -30.25 1 87.38 179 VAL A O 1
ATOM 1448 N N . ARG A 1 180 ? 8.656 -12.57 -31.031 1 88 180 ARG A N 1
ATOM 1449 C CA . ARG A 1 180 ? 8.727 -11.828 -29.781 1 88 180 ARG A CA 1
ATOM 1450 C C . ARG A 1 180 ? 7.672 -10.727 -29.734 1 88 180 ARG A C 1
ATOM 1452 O O . ARG A 1 180 ? 7.328 -10.148 -30.766 1 88 180 ARG A O 1
ATOM 1459 N N . LYS A 1 181 ? 7.184 -10.508 -28.516 1 84.31 181 LYS A N 1
ATOM 1460 C CA . LYS A 1 181 ? 6.371 -9.328 -28.25 1 84.31 181 LYS A CA 1
ATOM 1461 C C . LYS A 1 181 ? 7.191 -8.25 -27.531 1 84.31 181 LYS A C 1
ATOM 1463 O O . LYS A 1 181 ? 8.164 -8.555 -26.844 1 84.31 181 LYS A O 1
ATOM 1468 N N . PRO A 1 182 ? 6.773 -6.965 -27.719 1 84.69 182 PRO A N 1
ATOM 1469 C CA . PRO A 1 182 ? 7.531 -5.898 -27.062 1 84.69 182 PRO A CA 1
ATOM 1470 C C . PRO A 1 182 ? 7.492 -6 -25.547 1 84.69 182 PRO A C 1
ATOM 1472 O O . PRO A 1 182 ? 6.445 -6.312 -24.969 1 84.69 182 PRO A O 1
ATOM 1475 N N . SER A 1 183 ? 8.586 -5.75 -25 1 79.25 183 SER A N 1
ATOM 1476 C CA . SER A 1 183 ? 8.719 -5.766 -23.547 1 79.25 183 SER A CA 1
ATOM 1477 C C . SER A 1 183 ? 8.086 -4.535 -22.906 1 79.25 183 SER A C 1
ATOM 1479 O O . SER A 1 183 ? 7.949 -3.496 -23.562 1 79.25 183 SER A O 1
ATOM 1481 N N . SER A 1 184 ? 7.688 -4.707 -21.719 1 80.69 184 SER A N 1
ATOM 1482 C CA . SER A 1 184 ? 7.422 -3.547 -20.859 1 80.69 184 SER A CA 1
ATOM 1483 C C . SER A 1 184 ? 8.719 -2.979 -20.281 1 80.69 184 SER A C 1
ATOM 1485 O O . SER A 1 184 ? 9.281 -3.541 -19.344 1 80.69 184 SER A O 1
ATOM 1487 N N . VAL A 1 185 ? 9.273 -1.992 -20.922 1 86.44 185 VAL A N 1
ATOM 1488 C CA . VAL A 1 185 ? 10.531 -1.418 -20.469 1 86.44 185 VAL A CA 1
ATOM 1489 C C . VAL A 1 185 ? 10.258 -0.415 -19.344 1 86.44 185 VAL A C 1
ATOM 1491 O O . VAL A 1 185 ? 9.617 0.616 -19.562 1 86.44 185 VAL A O 1
ATOM 1494 N N . ASP A 1 186 ? 10.688 -0.75 -18.203 1 95.44 186 ASP A N 1
ATOM 1495 C CA . ASP A 1 186 ? 10.516 0.045 -16.984 1 95.44 186 ASP A CA 1
ATOM 1496 C C . ASP A 1 186 ? 11.859 0.544 -16.469 1 95.44 186 ASP A C 1
ATOM 1498 O O . ASP A 1 186 ? 12.914 0.203 -17.016 1 95.44 186 ASP A O 1
ATOM 1502 N N . HIS A 1 187 ? 11.766 1.471 -15.531 1 97.12 187 HIS A N 1
ATOM 1503 C CA . HIS A 1 187 ? 12.969 1.841 -14.797 1 97.12 187 HIS A CA 1
ATOM 1504 C C . HIS A 1 187 ? 13.273 0.829 -13.695 1 97.12 187 HIS A C 1
ATOM 1506 O O . HIS A 1 187 ? 12.648 0.847 -12.633 1 97.12 187 HIS A O 1
ATOM 1512 N N . VAL A 1 188 ? 14.273 -0.026 -14.023 1 97.5 188 VAL A N 1
ATOM 1513 C CA . VAL A 1 188 ? 14.594 -1.125 -13.117 1 97.5 188 VAL A CA 1
ATOM 1514 C C . VAL A 1 188 ? 16.078 -1.105 -12.781 1 97.5 188 VAL A C 1
ATOM 1516 O O . VAL A 1 188 ? 16.922 -0.853 -13.656 1 97.5 188 VAL A O 1
ATOM 1519 N N . GLY A 1 189 ? 16.391 -1.2 -11.523 1 97.19 189 GLY A N 1
ATOM 1520 C CA . GLY A 1 189 ? 17.75 -1.46 -11.078 1 97.19 189 GLY A CA 1
ATOM 1521 C C . GLY A 1 189 ? 17.891 -2.783 -10.344 1 97.19 189 GLY A C 1
ATOM 1522 O O . GLY A 1 189 ? 17.141 -3.068 -9.414 1 97.19 189 GLY A O 1
ATOM 1523 N N . PRO A 1 190 ? 18.859 -3.709 -10.789 1 97.12 190 PRO A N 1
ATOM 1524 C CA . PRO A 1 190 ? 19.797 -3.574 -11.906 1 97.12 190 PRO A CA 1
ATOM 1525 C C . PRO A 1 190 ? 19.109 -3.576 -13.266 1 97.12 190 PRO A C 1
ATOM 1527 O O . PRO A 1 190 ? 18.047 -4.207 -13.43 1 97.12 190 PRO A O 1
ATOM 1530 N N . ARG A 1 191 ? 19.688 -2.943 -14.219 1 96.94 191 ARG A N 1
ATOM 1531 C CA . ARG A 1 191 ? 19.094 -2.859 -15.539 1 96.94 191 ARG A CA 1
ATOM 1532 C C . ARG A 1 191 ? 19.031 -4.23 -16.203 1 96.94 191 ARG A C 1
ATOM 1534 O O . ARG A 1 191 ? 20.062 -4.883 -16.391 1 96.94 191 ARG A O 1
ATOM 1541 N N . PRO A 1 192 ? 17.891 -4.633 -16.562 1 97.06 192 PRO A N 1
ATOM 1542 C CA . PRO A 1 192 ? 17.781 -5.938 -17.219 1 97.06 192 PRO A CA 1
ATOM 1543 C C . PRO A 1 192 ? 18.266 -5.918 -18.672 1 97.06 192 PRO A C 1
ATOM 1545 O O . PRO A 1 192 ? 18.172 -4.883 -19.344 1 97.06 192 PRO A O 1
ATOM 1548 N N . PRO A 1 193 ? 18.828 -6.996 -19.109 1 96.88 193 PRO A N 1
ATOM 1549 C CA . PRO A 1 193 ? 19.016 -7.125 -20.562 1 96.88 193 PRO A CA 1
ATOM 1550 C C . PRO A 1 193 ? 17.703 -7.301 -21.328 1 96.88 193 PRO A C 1
ATOM 1552 O O . PRO A 1 193 ? 17.312 -8.43 -21.625 1 96.88 193 PRO A O 1
ATOM 1555 N N . TRP A 1 194 ? 17.141 -6.262 -21.75 1 95.06 194 TRP A N 1
ATOM 1556 C CA . TRP A 1 194 ? 15.758 -6.211 -22.234 1 95.06 194 TRP A CA 1
ATOM 1557 C C . TRP A 1 194 ? 15.594 -7.062 -23.484 1 95.06 194 TRP A C 1
ATOM 1559 O O . TRP A 1 194 ? 14.469 -7.422 -23.844 1 95.06 194 TRP A O 1
ATOM 1569 N N . LYS A 1 195 ? 16.672 -7.41 -24.141 1 93.56 195 LYS A N 1
ATOM 1570 C CA . LYS A 1 195 ? 16.594 -8.328 -25.281 1 93.56 195 LYS A CA 1
ATOM 1571 C C . LYS A 1 195 ? 16.109 -9.703 -24.844 1 93.56 195 LYS A C 1
ATOM 1573 O O . LYS A 1 195 ? 15.516 -10.445 -25.625 1 93.56 195 LYS A O 1
ATOM 1578 N N . HIS A 1 196 ? 16.328 -10.023 -23.594 1 95.69 196 HIS A N 1
ATOM 1579 C CA . HIS A 1 196 ? 16.031 -11.359 -23.094 1 95.69 196 HIS A CA 1
ATOM 1580 C C . HIS A 1 196 ? 14.867 -11.336 -22.109 1 95.69 196 HIS A C 1
ATOM 1582 O O . HIS A 1 196 ? 14.32 -12.383 -21.75 1 95.69 196 HIS A O 1
ATOM 1588 N N . VAL A 1 197 ? 14.484 -10.102 -21.672 1 97.12 197 VAL A N 1
ATOM 1589 C CA . VAL A 1 197 ? 13.523 -9.961 -20.594 1 97.12 197 VAL A CA 1
ATOM 1590 C C . VAL A 1 197 ? 12.234 -9.344 -21.125 1 97.12 197 VAL A C 1
ATOM 1592 O O . VAL A 1 197 ? 12.266 -8.375 -21.891 1 97.12 197 VAL A O 1
ATOM 1595 N N . PHE A 1 198 ? 11.078 -9.961 -20.75 1 96.94 198 PHE A N 1
ATOM 1596 C CA . PHE A 1 198 ? 9.773 -9.414 -21.094 1 96.94 198 PHE A CA 1
ATOM 1597 C C . PHE A 1 198 ? 9.312 -8.406 -20.047 1 96.94 198 PHE A C 1
ATOM 1599 O O . PHE A 1 198 ? 8.836 -7.32 -20.391 1 96.94 198 PHE A O 1
ATOM 1606 N N . GLU A 1 199 ? 9.453 -8.742 -18.797 1 96.88 199 GLU A N 1
ATOM 1607 C CA . GLU A 1 199 ? 9.141 -7.938 -17.609 1 96.88 199 GLU A CA 1
ATOM 1608 C C . GLU A 1 199 ? 10.078 -8.258 -16.453 1 96.88 199 GLU A C 1
ATOM 1610 O O . GLU A 1 199 ? 10.484 -9.414 -16.281 1 96.88 199 GLU A O 1
ATOM 1615 N N . CYS A 1 200 ? 10.438 -7.215 -15.719 1 98 200 CYS A N 1
ATOM 1616 C CA . CYS A 1 200 ? 11.398 -7.488 -14.656 1 98 200 CYS A CA 1
ATOM 1617 C C . CYS A 1 200 ? 10.859 -7.027 -13.305 1 98 200 CYS A C 1
ATOM 1619 O O . CYS A 1 200 ? 11.406 -6.102 -12.703 1 98 200 CYS A O 1
ATOM 1621 N N . LYS A 1 201 ? 9.906 -7.684 -12.828 1 98.19 201 LYS A N 1
ATOM 1622 C CA . LYS A 1 201 ? 9.375 -7.539 -11.477 1 98.19 201 LYS A CA 1
ATOM 1623 C C . LYS A 1 201 ? 10 -8.562 -10.531 1 98.19 201 LYS A C 1
ATOM 1625 O O . LYS A 1 201 ? 9.906 -9.773 -10.766 1 98.19 201 LYS A O 1
ATOM 1630 N N . TRP A 1 202 ? 10.609 -8.125 -9.484 1 98.69 202 TRP A N 1
ATOM 1631 C CA . TRP A 1 202 ? 11.203 -9.031 -8.516 1 98.69 202 TRP A CA 1
ATOM 1632 C C . TRP A 1 202 ? 10.125 -9.75 -7.703 1 98.69 202 TRP A C 1
ATOM 1634 O O . TRP A 1 202 ? 9.414 -9.117 -6.914 1 98.69 202 TRP A O 1
ATOM 1644 N N . GLU A 1 203 ? 10 -11 -7.965 1 98.69 203 GLU A N 1
ATOM 1645 C CA . GLU A 1 203 ? 9.094 -11.906 -7.266 1 98.69 203 GLU A CA 1
ATOM 1646 C C . GLU A 1 203 ? 9.859 -13.062 -6.637 1 98.69 203 GLU A C 1
ATOM 1648 O O . GLU A 1 203 ? 10.453 -13.883 -7.344 1 98.69 203 GLU A O 1
ATOM 1653 N N . LEU A 1 204 ? 9.781 -13.141 -5.34 1 98.94 204 LEU A N 1
ATOM 1654 C CA . LEU A 1 204 ? 10.453 -14.234 -4.648 1 98.94 204 LEU A CA 1
ATOM 1655 C C . LEU A 1 204 ? 9.945 -15.586 -5.148 1 98.94 204 LEU A C 1
ATOM 1657 O O . LEU A 1 204 ? 10.719 -16.547 -5.254 1 98.94 204 LEU A O 1
ATOM 1661 N N . ASP A 1 205 ? 8.703 -15.641 -5.453 1 98.81 205 ASP A N 1
ATOM 1662 C CA . ASP A 1 205 ? 8.109 -16.906 -5.883 1 98.81 205 ASP A CA 1
ATOM 1663 C C . ASP A 1 205 ? 8.656 -17.328 -7.238 1 98.81 205 ASP A C 1
ATOM 1665 O O . ASP A 1 205 ? 8.602 -18.516 -7.59 1 98.81 205 ASP A O 1
ATOM 1669 N N . SER A 1 206 ? 9.125 -16.391 -8.055 1 98.69 206 SER A N 1
ATOM 1670 C CA . SER A 1 206 ? 9.727 -16.766 -9.336 1 98.69 206 SER A CA 1
ATOM 1671 C C . SER A 1 206 ? 10.945 -17.656 -9.133 1 98.69 206 SER A C 1
ATOM 1673 O O . SER A 1 206 ? 11.062 -18.719 -9.758 1 98.69 206 SER A O 1
ATOM 1675 N N . LEU A 1 207 ? 11.836 -17.266 -8.242 1 98.88 207 LEU A N 1
ATOM 1676 C CA . LEU A 1 207 ? 13.023 -18.062 -7.965 1 98.88 207 LEU A CA 1
ATOM 1677 C C . LEU A 1 207 ? 12.656 -19.344 -7.234 1 98.88 207 LEU A C 1
ATOM 1679 O O . LEU A 1 207 ? 13.242 -20.406 -7.488 1 98.88 207 LEU A O 1
ATOM 1683 N N . ALA A 1 208 ? 11.68 -19.219 -6.312 1 98.94 208 ALA A N 1
ATOM 1684 C CA . ALA A 1 208 ? 11.219 -20.406 -5.617 1 98.94 208 ALA A CA 1
ATOM 1685 C C . ALA A 1 208 ? 10.625 -21.422 -6.594 1 98.94 208 ALA A C 1
ATOM 1687 O O . ALA A 1 208 ? 10.758 -22.625 -6.402 1 98.94 208 ALA A O 1
ATOM 1688 N N . SER A 1 209 ? 10 -20.969 -7.633 1 98.81 209 SER A N 1
ATOM 1689 C CA . SER A 1 209 ? 9.367 -21.844 -8.617 1 98.81 209 SER A CA 1
ATOM 1690 C C . SER A 1 209 ? 10.406 -22.578 -9.461 1 98.81 209 SER A C 1
ATOM 1692 O O . SER A 1 209 ? 10.18 -23.703 -9.875 1 98.81 209 SER A O 1
ATOM 1694 N N . PHE A 1 210 ? 11.547 -21.938 -9.711 1 98.88 210 PHE A N 1
ATOM 1695 C CA . PHE A 1 210 ? 12.672 -22.625 -10.336 1 98.88 210 PHE A CA 1
ATOM 1696 C C . PHE A 1 210 ? 13.094 -23.828 -9.508 1 98.88 210 PHE A C 1
ATOM 1698 O O . PHE A 1 210 ? 13.344 -24.906 -10.047 1 98.88 210 PHE A O 1
ATOM 1705 N N . LEU A 1 211 ? 13.086 -23.641 -8.219 1 98.88 211 LEU A N 1
ATOM 1706 C CA . LEU A 1 211 ? 13.438 -24.719 -7.316 1 98.88 211 LEU A CA 1
ATOM 1707 C C . LEU A 1 211 ? 12.32 -25.766 -7.266 1 98.88 211 LEU A C 1
ATOM 1709 O O . LEU A 1 211 ? 12.594 -26.969 -7.168 1 98.88 211 LEU A O 1
ATOM 1713 N N . THR A 1 212 ? 11.047 -25.312 -7.324 1 98.75 212 THR A N 1
ATOM 1714 C CA . THR A 1 212 ? 9.922 -26.25 -7.391 1 98.75 212 THR A CA 1
ATOM 1715 C C . THR A 1 212 ? 10.07 -27.188 -8.586 1 98.75 212 THR A C 1
ATOM 1717 O O . THR A 1 212 ? 9.938 -28.406 -8.445 1 98.75 212 THR A O 1
ATOM 1720 N N . LEU A 1 213 ? 10.344 -26.594 -9.727 1 98.69 213 LEU A N 1
ATOM 1721 C CA . LEU A 1 213 ? 10.508 -27.359 -10.953 1 98.69 213 LEU A CA 1
ATOM 1722 C C . LEU A 1 213 ? 11.648 -28.359 -10.828 1 98.69 213 LEU A C 1
ATOM 1724 O O . LEU A 1 213 ? 11.5 -29.531 -11.219 1 98.69 213 LEU A O 1
ATOM 1728 N N . THR A 1 214 ? 12.734 -27.938 -10.234 1 98.75 214 THR A N 1
ATOM 1729 C CA . THR A 1 214 ? 13.914 -28.766 -10.039 1 98.75 214 THR A CA 1
ATOM 1730 C C . THR A 1 214 ? 13.625 -29.906 -9.055 1 98.75 214 THR A C 1
ATOM 1732 O O . THR A 1 214 ? 13.938 -31.062 -9.328 1 98.75 214 THR A O 1
ATOM 1735 N N . ASN A 1 215 ? 13.031 -29.547 -7.934 1 98.75 215 ASN A N 1
ATOM 1736 C CA . ASN A 1 215 ? 12.742 -30.516 -6.887 1 98.75 215 ASN A CA 1
ATOM 1737 C C . ASN A 1 215 ? 11.781 -31.594 -7.375 1 98.75 215 ASN A C 1
ATOM 1739 O O . ASN A 1 215 ? 11.984 -32.781 -7.121 1 98.75 215 ASN A O 1
ATOM 1743 N N . GLU A 1 216 ? 10.719 -31.219 -8.062 1 98.56 216 GLU A N 1
ATOM 1744 C CA . GLU A 1 216 ? 9.75 -32.188 -8.578 1 98.56 216 GLU A CA 1
ATOM 1745 C C . GLU A 1 216 ? 10.391 -33.094 -9.625 1 98.56 216 GLU A C 1
ATOM 1747 O O . GLU A 1 216 ? 10.133 -34.312 -9.648 1 98.56 216 GLU A O 1
ATOM 1752 N N . TYR A 1 217 ? 11.203 -32.5 -10.461 1 98.69 217 TYR A N 1
ATOM 1753 C CA . TYR A 1 217 ? 11.883 -33.312 -11.484 1 98.69 217 TYR A CA 1
ATOM 1754 C C . TYR A 1 217 ? 12.758 -34.375 -10.859 1 98.69 217 TYR A C 1
ATOM 1756 O O . TYR A 1 217 ? 12.695 -35.531 -11.242 1 98.69 217 TYR A O 1
ATOM 1764 N N . TYR A 1 218 ? 13.562 -33.938 -9.93 1 98.44 218 TYR A N 1
ATOM 1765 C CA . TYR A 1 218 ? 14.477 -34.875 -9.289 1 98.44 218 TYR A CA 1
ATOM 1766 C C . TYR A 1 218 ? 13.719 -35.938 -8.523 1 98.44 218 TYR A C 1
ATOM 1768 O O . TYR A 1 218 ? 14.078 -37.125 -8.578 1 98.44 218 TYR A O 1
ATOM 1776 N N . LYS A 1 219 ? 12.727 -35.562 -7.805 1 97.62 219 LYS A N 1
ATOM 1777 C CA . LYS A 1 219 ? 11.93 -36.531 -7.02 1 97.62 219 LYS A CA 1
ATOM 1778 C C . LYS A 1 219 ? 11.344 -37.594 -7.906 1 97.62 219 LYS A C 1
ATOM 1780 O O . LYS A 1 219 ? 11.312 -38.781 -7.523 1 97.62 219 LYS A O 1
ATOM 1785 N N . ASN A 1 220 ? 10.898 -37.25 -9.109 1 97.94 220 ASN A N 1
ATOM 1786 C CA . ASN A 1 220 ? 10.148 -38.188 -9.953 1 97.94 220 ASN A CA 1
ATOM 1787 C C . ASN A 1 220 ? 11.062 -38.906 -10.93 1 97.94 220 ASN A C 1
ATOM 1789 O O . ASN A 1 220 ? 10.805 -40.062 -11.297 1 97.94 220 ASN A O 1
ATOM 1793 N N . SER A 1 221 ? 12.164 -38.312 -11.375 1 97.62 221 SER A N 1
ATOM 1794 C CA . SER A 1 221 ? 13.023 -38.906 -12.391 1 97.62 221 SER A CA 1
ATOM 1795 C C . SER A 1 221 ? 14.242 -39.562 -11.758 1 97.62 221 SER A C 1
ATOM 1797 O O . SER A 1 221 ? 14.836 -40.469 -12.352 1 97.62 221 SER A O 1
ATOM 1799 N N . ARG A 1 222 ? 14.719 -39.031 -10.625 1 96.25 222 ARG A N 1
ATOM 1800 C CA . ARG A 1 222 ? 15.969 -39.375 -9.953 1 96.25 222 ARG A CA 1
ATOM 1801 C C . ARG A 1 222 ? 17.172 -39.094 -10.852 1 96.25 222 ARG A C 1
ATOM 1803 O O . ARG A 1 222 ? 18.234 -39.688 -10.664 1 96.25 222 ARG A O 1
ATOM 1810 N N . ASP A 1 223 ? 16.906 -38.312 -11.82 1 97.25 223 ASP A N 1
ATOM 1811 C CA . ASP A 1 223 ? 17.984 -37.844 -12.688 1 97.25 223 ASP A CA 1
ATOM 1812 C C . ASP A 1 223 ? 18.828 -36.781 -11.992 1 97.25 223 ASP A C 1
ATOM 1814 O O . ASP A 1 223 ? 18.469 -35.594 -12.008 1 97.25 223 ASP A O 1
ATOM 1818 N N . ASN A 1 224 ? 19.938 -37.094 -11.508 1 96.25 224 ASN A N 1
ATOM 1819 C CA . ASN A 1 224 ? 20.75 -36.156 -10.734 1 96.25 224 ASN A CA 1
ATOM 1820 C C . ASN A 1 224 ? 21.703 -35.375 -11.633 1 96.25 224 ASN A C 1
ATOM 1822 O O . ASN A 1 224 ? 22.438 -34.5 -11.156 1 96.25 224 ASN A O 1
ATOM 1826 N N . SER A 1 225 ? 21.688 -35.656 -12.961 1 96.38 225 SER A N 1
ATOM 1827 C CA . SER A 1 225 ? 22.547 -34.906 -13.883 1 96.38 225 SER A CA 1
ATOM 1828 C C . SER A 1 225 ? 22.234 -33.438 -13.859 1 96.38 225 SER A C 1
ATOM 1830 O O . SER A 1 225 ? 23.078 -32.594 -14.211 1 96.38 225 SER A O 1
ATOM 1832 N N . ILE A 1 226 ? 21.016 -33.125 -13.445 1 96.44 226 ILE A N 1
ATOM 1833 C CA . ILE A 1 226 ? 20.609 -31.719 -13.383 1 96.44 226 ILE A CA 1
ATOM 1834 C C . ILE A 1 226 ? 21.531 -30.969 -12.422 1 96.44 226 ILE A C 1
ATOM 1836 O O . ILE A 1 226 ? 21.875 -29.812 -12.664 1 96.44 226 ILE A O 1
ATOM 1840 N N . PHE A 1 227 ? 22.016 -31.562 -11.344 1 97.19 227 PHE A N 1
ATOM 1841 C CA . PHE A 1 227 ? 22.828 -30.922 -10.312 1 97.19 227 PHE A CA 1
ATOM 1842 C C . PHE A 1 227 ? 24.281 -30.812 -10.766 1 97.19 227 PHE A C 1
ATOM 1844 O O . PHE A 1 227 ? 25.062 -30.062 -10.164 1 97.19 227 PHE A O 1
ATOM 1851 N N . ARG A 1 228 ? 24.609 -31.5 -11.805 1 95.5 228 ARG A N 1
ATOM 1852 C CA . ARG A 1 228 ? 25.969 -31.469 -12.336 1 95.5 228 ARG A CA 1
ATOM 1853 C C . ARG A 1 228 ? 26.078 -30.469 -13.484 1 95.5 228 ARG A C 1
ATOM 1855 O O . ARG A 1 228 ? 27.188 -30.094 -13.883 1 95.5 228 ARG A O 1
ATOM 1862 N N . HIS A 1 229 ? 24.984 -30.109 -13.992 1 96.88 229 HIS A N 1
ATOM 1863 C CA . HIS A 1 229 ? 24.984 -29.172 -15.102 1 96.88 229 HIS A CA 1
ATOM 1864 C C . HIS A 1 229 ? 25.469 -27.797 -14.656 1 96.88 229 HIS A C 1
ATOM 1866 O O . HIS A 1 229 ? 24.953 -27.234 -13.68 1 96.88 229 HIS A O 1
ATOM 1872 N N . GLN A 1 230 ? 26.344 -27.172 -15.367 1 97.12 230 GLN A N 1
ATOM 1873 C CA . GLN A 1 230 ? 26.984 -25.938 -14.945 1 97.12 230 GLN A CA 1
ATOM 1874 C C . GLN A 1 230 ? 26 -24.781 -14.938 1 97.12 230 GLN A C 1
ATOM 1876 O O . GLN A 1 230 ? 26.047 -23.922 -14.055 1 97.12 230 GLN A O 1
ATOM 1881 N N . SER A 1 231 ? 25.109 -24.734 -15.883 1 97.5 231 SER A N 1
ATOM 1882 C CA . SER A 1 231 ? 24.125 -23.656 -15.938 1 97.5 231 SER A CA 1
ATOM 1883 C C . SER A 1 231 ? 23.219 -23.672 -14.711 1 97.5 231 SER A C 1
ATOM 1885 O O . SER A 1 231 ? 22.812 -22.625 -14.211 1 97.5 231 SER A O 1
ATOM 1887 N N . TRP A 1 232 ? 22.875 -24.844 -14.305 1 98.31 232 TRP A N 1
ATOM 1888 C CA . TRP A 1 232 ? 22.047 -24.953 -13.109 1 98.31 232 TRP A CA 1
ATOM 1889 C C . TRP A 1 232 ? 22.797 -24.453 -11.883 1 98.31 232 TRP A C 1
ATOM 1891 O O . TRP A 1 232 ? 22.25 -23.703 -11.07 1 98.31 232 TRP A O 1
ATOM 1901 N N . LYS A 1 233 ? 24.062 -24.844 -11.719 1 98.19 233 LYS A N 1
ATOM 1902 C CA . LYS A 1 233 ? 24.875 -24.422 -10.578 1 98.19 233 LYS A CA 1
ATOM 1903 C C . LYS A 1 233 ? 25.062 -22.906 -10.555 1 98.19 233 LYS A C 1
ATOM 1905 O O . LYS A 1 233 ? 24.938 -22.281 -9.492 1 98.19 233 LYS A O 1
ATOM 1910 N N . ASP A 1 234 ? 25.328 -22.375 -11.742 1 98.5 234 ASP A N 1
ATOM 1911 C CA . ASP A 1 234 ? 25.5 -20.938 -11.852 1 98.5 234 ASP A CA 1
ATOM 1912 C C . ASP A 1 234 ? 24.219 -20.203 -11.445 1 98.5 234 ASP A C 1
ATOM 1914 O O . ASP A 1 234 ? 24.266 -19.203 -10.719 1 98.5 234 ASP A O 1
ATOM 1918 N N . ALA A 1 235 ? 23.141 -20.672 -11.953 1 98.81 235 ALA A N 1
ATOM 1919 C CA . ALA A 1 235 ? 21.844 -20.078 -11.633 1 98.81 235 ALA A CA 1
ATOM 1920 C C . ALA A 1 235 ? 21.562 -20.156 -10.133 1 98.81 235 ALA A C 1
ATOM 1922 O O . ALA A 1 235 ? 21.078 -19.203 -9.531 1 98.81 235 ALA A O 1
ATOM 1923 N N . PHE A 1 236 ? 21.844 -21.297 -9.555 1 98.81 236 PHE A N 1
ATOM 1924 C CA . PHE A 1 236 ? 21.578 -21.5 -8.133 1 98.81 236 PHE A CA 1
ATOM 1925 C C . PHE A 1 236 ? 22.453 -20.578 -7.285 1 98.81 236 PHE A C 1
ATOM 1927 O O . PHE A 1 236 ? 22 -20.062 -6.266 1 98.81 236 PHE A O 1
ATOM 1934 N N . GLU A 1 237 ? 23.672 -20.422 -7.652 1 98.62 237 GLU A N 1
ATOM 1935 C CA . GLU A 1 237 ? 24.531 -19.453 -6.973 1 98.62 237 GLU A CA 1
ATOM 1936 C C . GLU A 1 237 ? 23.938 -18.047 -7 1 98.62 237 GLU A C 1
ATOM 1938 O O . GLU A 1 237 ? 24.031 -17.312 -6.016 1 98.62 237 GLU A O 1
ATOM 1943 N N . LEU A 1 238 ? 23.391 -17.703 -8.148 1 98.75 238 LEU A N 1
ATOM 1944 C CA . LEU A 1 238 ? 22.75 -16.391 -8.273 1 98.75 238 LEU A CA 1
ATOM 1945 C C . LEU A 1 238 ? 21.5 -16.312 -7.414 1 98.75 238 LEU A C 1
ATOM 1947 O O . LEU A 1 238 ? 21.188 -15.258 -6.859 1 98.75 238 LEU A O 1
ATOM 1951 N N . VAL A 1 239 ? 20.766 -17.406 -7.352 1 98.88 239 VAL A N 1
ATOM 1952 C CA . VAL A 1 239 ? 19.609 -17.469 -6.449 1 98.88 239 VAL A CA 1
ATOM 1953 C C . VAL A 1 239 ? 20.047 -17.125 -5.027 1 98.88 239 VAL A C 1
ATOM 1955 O O . VAL A 1 239 ? 19.453 -16.281 -4.371 1 98.88 239 VAL A O 1
ATOM 1958 N N . LEU A 1 240 ? 21.109 -17.75 -4.555 1 98.81 240 LEU A N 1
ATOM 1959 C CA . LEU A 1 240 ? 21.609 -17.516 -3.201 1 98.81 240 LEU A CA 1
ATOM 1960 C C . LEU A 1 240 ? 22.062 -16.078 -3.033 1 98.81 240 LEU A C 1
ATOM 1962 O O . LEU A 1 240 ? 21.875 -15.477 -1.97 1 98.81 240 LEU A O 1
ATOM 1966 N N . THR A 1 241 ? 22.625 -15.523 -4.062 1 98.75 241 THR A N 1
ATOM 1967 C CA . THR A 1 241 ? 23.047 -14.133 -4.02 1 98.75 241 THR A CA 1
ATOM 1968 C C . THR A 1 241 ? 21.859 -13.203 -3.85 1 98.75 241 THR A C 1
ATOM 1970 O O . THR A 1 241 ? 21.891 -12.289 -3.023 1 98.75 241 THR A O 1
ATOM 1973 N N . VAL A 1 242 ? 20.844 -13.43 -4.605 1 98.81 242 VAL A N 1
ATOM 1974 C CA . VAL A 1 242 ? 19.656 -12.594 -4.531 1 98.81 242 VAL A CA 1
ATOM 1975 C C . VAL A 1 242 ? 19 -12.75 -3.162 1 98.81 242 VAL A C 1
ATOM 1977 O O . VAL A 1 242 ? 18.547 -11.766 -2.57 1 98.81 242 VAL A O 1
ATOM 1980 N N . LEU A 1 243 ? 18.953 -14.008 -2.67 1 98.81 243 LEU A N 1
ATOM 1981 C CA . LEU A 1 243 ? 18.375 -14.234 -1.349 1 98.81 243 LEU A CA 1
ATOM 1982 C C . LEU A 1 243 ? 19.141 -13.445 -0.283 1 98.81 243 LEU A C 1
ATOM 1984 O O . LEU A 1 243 ? 18.531 -12.852 0.608 1 98.81 243 LEU A O 1
ATOM 1988 N N . ARG A 1 244 ? 20.422 -13.422 -0.341 1 98.56 244 ARG A N 1
ATOM 1989 C CA . ARG A 1 244 ? 21.234 -12.672 0.609 1 98.56 244 ARG A CA 1
ATOM 1990 C C . ARG A 1 244 ? 20.953 -11.18 0.522 1 98.56 244 ARG A C 1
ATOM 1992 O O . ARG A 1 244 ? 20.719 -10.523 1.543 1 98.56 244 ARG A O 1
ATOM 1999 N N . ARG A 1 245 ? 20.922 -10.703 -0.683 1 98.62 245 ARG A N 1
ATOM 2000 C CA . ARG A 1 245 ? 20.734 -9.273 -0.918 1 98.62 245 ARG A CA 1
ATOM 2001 C C . ARG A 1 245 ? 19.344 -8.828 -0.46 1 98.62 245 ARG A C 1
ATOM 2003 O O . ARG A 1 245 ? 19.203 -7.773 0.155 1 98.62 245 ARG A O 1
ATOM 2010 N N . GLU A 1 246 ? 18.344 -9.625 -0.73 1 98.62 246 GLU A N 1
ATOM 2011 C CA . GLU A 1 246 ? 16.969 -9.242 -0.455 1 98.62 246 GLU A CA 1
ATOM 2012 C C . GLU A 1 246 ? 16.562 -9.609 0.974 1 98.62 246 GLU A C 1
ATOM 2014 O O . GLU A 1 246 ? 15.414 -9.43 1.367 1 98.62 246 GLU A O 1
ATOM 2019 N N . SER A 1 247 ? 17.562 -10.102 1.764 1 98 247 SER A N 1
ATOM 2020 C CA . SER A 1 247 ? 17.375 -10.312 3.197 1 98 247 SER A CA 1
ATOM 2021 C C . SER A 1 247 ? 17.844 -9.102 3.994 1 98 247 SER A C 1
ATOM 2023 O O . SER A 1 247 ? 17.594 -9 5.195 1 98 247 SER A O 1
ATOM 2025 N N . ILE A 1 248 ? 18.484 -8.172 3.344 1 97.56 248 ILE A N 1
ATOM 2026 C CA . ILE A 1 248 ? 19.031 -6.984 3.992 1 97.56 248 ILE A CA 1
ATOM 2027 C C . ILE A 1 248 ? 17.891 -6.023 4.34 1 97.56 248 ILE A C 1
ATOM 2029 O O . ILE A 1 248 ? 17.031 -5.742 3.502 1 97.56 248 ILE A O 1
ATOM 2033 N N . PRO A 1 249 ? 17.859 -5.551 5.625 1 97.81 249 PRO A N 1
ATOM 2034 C CA . PRO A 1 249 ? 16.812 -4.602 6.008 1 97.81 249 PRO A CA 1
ATOM 2035 C C . PRO A 1 249 ? 17.031 -3.207 5.426 1 97.81 249 PRO A C 1
ATOM 2037 O O . PRO A 1 249 ? 18.062 -2.961 4.789 1 97.81 249 PRO A O 1
ATOM 2040 N N . THR A 1 250 ? 16.078 -2.359 5.555 1 98.19 250 THR A N 1
ATOM 2041 C CA . THR A 1 250 ? 16.156 -1.017 4.988 1 98.19 250 THR A CA 1
ATOM 2042 C C . THR A 1 250 ? 17.203 -0.185 5.734 1 98.19 250 THR A C 1
ATOM 2044 O O . THR A 1 250 ? 17.922 0.615 5.125 1 98.19 250 THR A O 1
ATOM 2047 N N . PHE A 1 251 ? 17.219 -0.348 7.055 1 97.31 251 PHE A N 1
ATOM 2048 C CA . PHE A 1 251 ? 18.141 0.394 7.906 1 97.31 251 PHE A CA 1
ATOM 2049 C C . PHE A 1 251 ? 19.016 -0.557 8.711 1 97.31 251 PHE A C 1
ATOM 2051 O O . PHE A 1 251 ? 18.578 -1.651 9.078 1 97.31 251 PHE A O 1
ATOM 2058 N N . ASP A 1 252 ? 20.234 -0.145 9.008 1 95.88 252 ASP A N 1
ATOM 2059 C CA . ASP A 1 252 ? 21.062 -0.936 9.898 1 95.88 252 ASP A CA 1
ATOM 2060 C C . ASP A 1 252 ? 20.734 -0.655 11.359 1 95.88 252 ASP A C 1
ATOM 2062 O O . ASP A 1 252 ? 19.75 0.023 11.656 1 95.88 252 ASP A O 1
ATOM 2066 N N . GLU A 1 253 ? 21.469 -1.194 12.273 1 92.31 253 GLU A N 1
ATOM 2067 C CA . GLU A 1 253 ? 21.188 -1.114 13.703 1 92.31 253 GLU A CA 1
ATOM 2068 C C . GLU A 1 253 ? 21.297 0.322 14.211 1 92.31 253 GLU A C 1
ATOM 2070 O O . GLU A 1 253 ? 20.672 0.686 15.203 1 92.31 253 GLU A O 1
ATOM 2075 N N . ASN A 1 254 ? 22.016 1.146 13.461 1 91.12 254 ASN A N 1
ATOM 2076 C CA . ASN A 1 254 ? 22.219 2.533 13.867 1 91.12 254 ASN A CA 1
ATOM 2077 C C . ASN A 1 254 ? 21.188 3.463 13.227 1 91.12 254 ASN A C 1
ATOM 2079 O O . ASN A 1 254 ? 21.141 4.652 13.539 1 91.12 254 ASN A O 1
ATOM 2083 N N . GLY A 1 255 ? 20.406 2.916 12.336 1 91.25 255 GLY A N 1
ATOM 2084 C CA . GLY A 1 255 ? 19.391 3.73 11.68 1 91.25 255 GLY A CA 1
ATOM 2085 C C . GLY A 1 255 ? 19.844 4.262 10.336 1 91.25 255 GLY A C 1
ATOM 2086 O O . GLY A 1 255 ? 19.125 5.023 9.688 1 91.25 255 GLY A O 1
ATOM 2087 N N . ASP A 1 256 ? 20.969 3.816 9.859 1 94.44 256 ASP A N 1
ATOM 2088 C CA . ASP A 1 256 ? 21.469 4.254 8.562 1 94.44 256 ASP A CA 1
ATOM 2089 C C . ASP A 1 256 ? 20.844 3.457 7.422 1 94.44 256 ASP A C 1
ATOM 2091 O O . ASP A 1 256 ? 20.625 2.25 7.551 1 94.44 256 ASP A O 1
ATOM 2095 N N . LEU A 1 257 ? 20.625 4.164 6.379 1 95.62 257 LEU A N 1
ATOM 2096 C CA . LEU A 1 257 ? 20.031 3.551 5.195 1 95.62 257 LEU A CA 1
ATOM 2097 C C . LEU A 1 257 ? 21.016 2.594 4.531 1 95.62 257 LEU A C 1
ATOM 2099 O O . LEU A 1 257 ? 22.172 2.945 4.312 1 95.62 257 LEU A O 1
ATOM 2103 N N . LEU A 1 258 ? 20.547 1.429 4.246 1 97.25 258 LEU A N 1
ATOM 2104 C CA . LEU A 1 258 ? 21.344 0.435 3.541 1 97.25 258 LEU A CA 1
ATOM 2105 C C . LEU A 1 258 ? 21.031 0.442 2.051 1 97.25 258 LEU A C 1
ATOM 2107 O O . LEU A 1 258 ? 20.016 1.01 1.628 1 97.25 258 LEU A O 1
ATOM 2111 N N . PRO A 1 259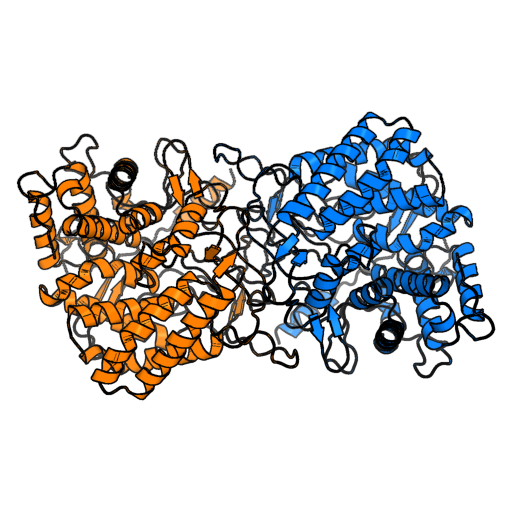 ? 21.922 -0.161 1.22 1 95.94 259 PRO A N 1
ATOM 2112 C CA . PRO A 1 259 ? 21.688 -0.137 -0.227 1 95.94 259 PRO A CA 1
ATOM 2113 C C . PRO A 1 259 ? 20.484 -0.964 -0.648 1 95.94 259 PRO A C 1
ATOM 2115 O O . PRO A 1 259 ? 20.203 -2.006 -0.05 1 95.94 259 PRO A O 1
ATOM 2118 N N . PHE A 1 260 ? 19.844 -0.476 -1.646 1 97.25 260 PHE A N 1
ATOM 2119 C CA . PHE A 1 260 ? 18.812 -1.255 -2.314 1 97.25 260 PHE A CA 1
ATOM 2120 C C . PHE A 1 260 ? 19.391 -2.018 -3.502 1 97.25 260 PHE A C 1
ATOM 2122 O O . PHE A 1 260 ? 20 -1.424 -4.387 1 97.25 260 PHE A O 1
ATOM 2129 N N . TYR A 1 261 ? 19.141 -3.279 -3.549 1 98.31 261 TYR A N 1
ATOM 2130 C CA . TYR A 1 261 ? 19.703 -4.105 -4.613 1 98.31 261 TYR A CA 1
ATOM 2131 C C . TYR A 1 261 ? 18.703 -4.293 -5.742 1 98.31 261 TYR A C 1
ATOM 2133 O O . TYR A 1 261 ? 19.031 -4.836 -6.797 1 98.31 261 TYR A O 1
ATOM 2141 N N . TYR A 1 262 ? 17.531 -3.82 -5.5 1 98.5 262 TYR A N 1
ATOM 2142 C CA . TYR A 1 262 ? 16.469 -3.809 -6.5 1 98.5 262 TYR A CA 1
ATOM 2143 C C . TYR A 1 262 ? 15.609 -2.559 -6.367 1 98.5 262 TYR A C 1
ATOM 2145 O O . TYR A 1 262 ? 15.242 -2.158 -5.258 1 98.5 262 TYR A O 1
ATOM 2153 N N . VAL A 1 263 ? 15.32 -1.908 -7.457 1 98.44 263 VAL A N 1
ATOM 2154 C CA . VAL A 1 263 ? 14.359 -0.814 -7.535 1 98.44 263 VAL A CA 1
ATOM 2155 C C . VAL A 1 263 ? 13.523 -0.946 -8.812 1 98.44 263 VAL A C 1
ATOM 2157 O O . VAL A 1 263 ? 13.984 -1.519 -9.805 1 98.44 263 VAL A O 1
ATOM 2160 N N . PHE A 1 264 ? 12.289 -0.469 -8.805 1 98.44 264 PHE A N 1
ATOM 2161 C CA . PHE A 1 264 ? 11.375 -0.576 -9.93 1 98.44 264 PHE A CA 1
ATOM 2162 C C . PHE A 1 264 ? 10.422 0.608 -9.969 1 98.44 264 PHE A C 1
ATOM 2164 O O . PHE A 1 264 ? 9.758 0.905 -8.969 1 98.44 264 PHE A O 1
ATOM 2171 N N . GLN A 1 265 ? 10.312 1.272 -11.078 1 98.12 265 GLN A N 1
ATOM 2172 C CA . GLN A 1 265 ? 9.328 2.326 -11.32 1 98.12 265 GLN A CA 1
ATOM 2173 C C . GLN A 1 265 ? 8.711 2.193 -12.703 1 98.12 265 GLN A C 1
ATOM 2175 O O . GLN A 1 265 ? 9.414 1.936 -13.688 1 98.12 265 GLN A O 1
ATOM 2180 N N . ARG A 1 266 ? 7.469 2.268 -12.789 1 97.31 266 ARG A N 1
ATOM 2181 C CA . ARG A 1 266 ? 6.688 2.264 -14.023 1 97.31 266 ARG A CA 1
ATOM 2182 C C . ARG A 1 266 ? 5.785 3.492 -14.102 1 97.31 266 ARG A C 1
ATOM 2184 O O . ARG A 1 266 ? 5.145 3.863 -13.117 1 97.31 266 ARG A O 1
ATOM 2191 N N . GLU A 1 267 ? 5.797 4.23 -15.211 1 96.31 267 GLU A N 1
ATOM 2192 C CA . GLU A 1 267 ? 4.793 5.266 -15.445 1 96.31 267 GLU A CA 1
ATOM 2193 C C . GLU A 1 267 ? 3.408 4.652 -15.648 1 96.31 267 GLU A C 1
ATOM 2195 O O . GLU A 1 267 ? 3.182 3.916 -16.609 1 96.31 267 GLU A O 1
ATOM 2200 N N . THR A 1 268 ? 2.521 4.914 -14.703 1 96.25 268 THR A N 1
ATOM 2201 C CA . THR A 1 268 ? 1.23 4.234 -14.719 1 96.25 268 THR A CA 1
ATOM 2202 C C . THR A 1 268 ? 0.205 5.004 -13.891 1 96.25 268 THR A C 1
ATOM 2204 O O . THR A 1 268 ? 0.559 5.934 -13.164 1 96.25 268 THR A O 1
ATOM 2207 N N . THR A 1 269 ? -1.06 4.723 -14.078 1 96.06 269 THR A N 1
ATOM 2208 C CA . THR A 1 269 ? -2.121 5.242 -13.227 1 96.06 269 THR A CA 1
ATOM 2209 C C . THR A 1 269 ? -2.557 4.191 -12.203 1 96.06 269 THR A C 1
ATOM 2211 O O . THR A 1 269 ? -3.477 4.426 -11.422 1 96.06 269 THR A O 1
ATOM 2214 N N . ILE A 1 270 ? -1.924 3.012 -12.234 1 94.81 270 ILE A N 1
ATOM 2215 C CA . ILE A 1 270 ? -2.33 1.875 -11.414 1 94.81 270 ILE A CA 1
ATOM 2216 C C . ILE A 1 270 ? -1.406 1.754 -10.211 1 94.81 270 ILE A C 1
ATOM 2218 O O . ILE A 1 270 ? -0.227 1.423 -10.352 1 94.81 270 ILE A O 1
ATOM 2222 N N . GLY A 1 271 ? -1.938 1.897 -9.078 1 94.5 271 GLY A N 1
ATOM 2223 C CA . GLY A 1 271 ? -1.169 1.977 -7.848 1 94.5 271 GLY A CA 1
ATOM 2224 C C . GLY A 1 271 ? -0.404 0.704 -7.539 1 94.5 271 GLY A C 1
ATOM 2225 O O . GLY A 1 271 ? 0.611 0.737 -6.84 1 94.5 271 GLY A O 1
ATOM 2226 N N . THR A 1 272 ? -0.819 -0.442 -8.141 1 96 272 THR A N 1
ATOM 2227 C CA . THR A 1 272 ? -0.185 -1.719 -7.832 1 96 272 THR A CA 1
ATOM 2228 C C . THR A 1 272 ? 0.885 -2.057 -8.867 1 96 272 THR A C 1
ATOM 2230 O O . THR A 1 272 ? 1.489 -3.131 -8.812 1 96 272 THR A O 1
ATOM 2233 N N . GLU A 1 273 ? 1.182 -1.14 -9.828 1 96.44 273 GLU A N 1
ATOM 2234 C CA . GLU A 1 273 ? 2.084 -1.455 -10.93 1 96.44 273 GLU A CA 1
ATOM 2235 C C . GLU A 1 273 ? 3.396 -0.687 -10.805 1 96.44 273 GLU A C 1
ATOM 2237 O O . GLU A 1 273 ? 4.219 -0.698 -11.727 1 96.44 273 GLU A O 1
ATOM 2242 N N . THR A 1 274 ? 3.629 0.032 -9.742 1 97.12 274 THR A N 1
ATOM 2243 C CA . THR A 1 274 ? 4.875 0.728 -9.438 1 97.12 274 THR A CA 1
ATOM 2244 C C . THR A 1 274 ? 5.141 0.742 -7.938 1 97.12 274 THR A C 1
ATOM 2246 O O . THR A 1 274 ? 4.234 0.478 -7.141 1 97.12 274 THR A O 1
ATOM 2249 N N . LEU A 1 275 ? 6.402 0.956 -7.566 1 97.75 275 LEU A N 1
ATOM 2250 C CA . LEU A 1 275 ? 6.762 0.91 -6.152 1 97.75 275 LEU A CA 1
ATOM 2251 C C . LEU A 1 275 ? 6.934 2.316 -5.59 1 97.75 275 LEU A C 1
ATOM 2253 O O . LEU A 1 275 ? 7.242 3.252 -6.332 1 97.75 275 LEU A O 1
ATOM 2257 N N . SER A 1 276 ? 6.734 2.43 -4.301 1 96.5 276 SER A N 1
ATOM 2258 C CA . SER A 1 276 ? 6.949 3.676 -3.572 1 96.5 276 SER A CA 1
ATOM 2259 C C . SER A 1 276 ? 8.43 3.91 -3.305 1 96.5 276 SER A C 1
ATOM 2261 O O . SER A 1 276 ? 9.258 3.021 -3.525 1 96.5 276 SER A O 1
ATOM 2263 N N . LEU A 1 277 ? 8.758 5.152 -2.883 1 97.5 277 LEU A N 1
ATOM 2264 C CA . LEU A 1 277 ? 10.07 5.516 -2.359 1 97.5 277 LEU A CA 1
ATOM 2265 C C . LEU A 1 277 ? 11.156 5.297 -3.41 1 97.5 277 LEU A C 1
ATOM 2267 O O . LEU A 1 277 ? 12.109 4.547 -3.18 1 97.5 277 LEU A O 1
ATOM 2271 N N . ALA A 1 278 ? 10.906 5.918 -4.566 1 96.5 278 ALA A N 1
ATOM 2272 C CA . ALA A 1 278 ? 11.836 5.926 -5.695 1 96.5 278 ALA A CA 1
ATOM 2273 C C . ALA A 1 278 ? 12.086 4.508 -6.207 1 96.5 278 ALA A C 1
ATOM 2275 O O . ALA A 1 278 ? 13.195 4.184 -6.637 1 96.5 278 ALA A O 1
ATOM 2276 N N . GLY A 1 279 ? 11.133 3.625 -5.98 1 97.94 279 GLY A N 1
ATOM 2277 C CA . GLY A 1 279 ? 11.18 2.301 -6.582 1 97.94 279 GLY A CA 1
ATOM 2278 C C . GLY A 1 279 ? 11.672 1.229 -5.629 1 97.94 279 GLY A C 1
ATOM 2279 O O . GLY A 1 279 ? 11.719 0.049 -5.98 1 97.94 279 GLY A O 1
ATOM 2280 N N . SER A 1 280 ? 12.016 1.566 -4.406 1 98 280 SER A N 1
ATOM 2281 C CA . SER A 1 280 ? 12.594 0.589 -3.49 1 98 280 SER A CA 1
ATOM 2282 C C . SER A 1 280 ? 11.508 -0.174 -2.738 1 98 280 SER A C 1
ATOM 2284 O O . SER A 1 280 ? 11.773 -1.219 -2.143 1 98 280 SER A O 1
ATOM 2286 N N . GLY A 1 281 ? 10.234 0.394 -2.736 1 98 281 GLY A N 1
ATOM 2287 C CA . GLY A 1 281 ? 9.172 -0.204 -1.945 1 98 281 GLY A CA 1
ATOM 2288 C C . GLY A 1 281 ? 9.195 0.223 -0.49 1 98 281 GLY A C 1
ATOM 2289 O O . GLY A 1 281 ? 10.148 0.874 -0.047 1 98 281 GLY A O 1
ATOM 2290 N N . ASN A 1 282 ? 8.148 -0.055 0.275 1 98.38 282 ASN A N 1
ATOM 2291 C CA . ASN A 1 282 ? 8.047 0.304 1.687 1 98.38 282 ASN A CA 1
ATOM 2292 C C . ASN A 1 282 ? 9.141 -0.371 2.514 1 98.38 282 ASN A C 1
ATOM 2294 O O . ASN A 1 282 ? 9.57 -1.48 2.193 1 98.38 282 ASN A O 1
ATOM 2298 N N . PRO A 1 283 ? 9.57 0.17 3.598 1 98.38 283 PRO A N 1
ATOM 2299 C CA . PRO A 1 283 ? 10.711 -0.316 4.383 1 98.38 283 PRO A CA 1
ATOM 2300 C C . PRO A 1 283 ? 10.445 -1.682 5.016 1 98.38 283 PRO A C 1
ATOM 2302 O O . PRO A 1 283 ? 9.297 -2.031 5.285 1 98.38 283 PRO A O 1
ATOM 2305 N N . VAL A 1 284 ? 11.531 -2.359 5.242 1 98.31 284 VAL A N 1
ATOM 2306 C CA . VAL A 1 284 ? 11.523 -3.65 5.922 1 98.31 284 VAL A CA 1
ATOM 2307 C C . VAL A 1 284 ? 12.43 -3.596 7.148 1 98.31 284 VAL A C 1
ATOM 2309 O O . VAL A 1 284 ? 13.547 -3.064 7.078 1 98.31 284 VAL A O 1
ATOM 2312 N N . CYS A 1 285 ? 11.93 -4.121 8.258 1 97.88 285 CYS A N 1
ATOM 2313 C CA . CYS A 1 285 ? 12.68 -4.137 9.508 1 97.88 285 CYS A CA 1
ATOM 2314 C C . CYS A 1 285 ? 13.758 -5.211 9.484 1 97.88 285 CYS A C 1
ATOM 2316 O O . CYS A 1 285 ? 13.695 -6.145 8.68 1 97.88 285 CYS A O 1
ATOM 2318 N N . GLY A 1 286 ? 14.781 -5.074 10.391 1 96.31 286 GLY A N 1
ATOM 2319 C CA . GLY A 1 286 ? 15.867 -6.031 10.453 1 96.31 286 GLY A CA 1
ATOM 2320 C C . GLY A 1 286 ? 15.562 -7.238 11.32 1 96.31 286 GLY A C 1
ATOM 2321 O O . GLY A 1 286 ? 14.555 -7.254 12.031 1 96.31 286 GLY A O 1
ATOM 2322 N N . ASN A 1 287 ? 16.359 -8.281 11.109 1 96.06 287 ASN A N 1
ATOM 2323 C CA . ASN A 1 287 ? 16.391 -9.469 11.953 1 96.06 287 ASN A CA 1
ATOM 2324 C C . ASN A 1 287 ? 15.078 -10.258 11.859 1 96.06 287 ASN A C 1
ATOM 2326 O O . ASN A 1 287 ? 14.594 -10.789 12.859 1 96.06 287 ASN A O 1
ATOM 2330 N N . THR A 1 288 ? 14.492 -10.297 10.672 1 97.81 288 THR A N 1
ATOM 2331 C CA . THR A 1 288 ? 13.234 -11.031 10.516 1 97.81 288 THR A CA 1
ATOM 2332 C C . THR A 1 288 ? 13.492 -12.453 10.031 1 97.81 288 THR A C 1
ATOM 2334 O O . THR A 1 288 ? 12.641 -13.328 10.18 1 97.81 288 THR A O 1
ATOM 2337 N N . GLY A 1 289 ? 14.617 -12.625 9.328 1 98.56 289 GLY A N 1
ATOM 2338 C CA . GLY A 1 289 ? 14.906 -13.906 8.711 1 98.56 289 GLY A CA 1
ATOM 2339 C C . GLY A 1 289 ? 14.141 -14.125 7.418 1 98.56 289 GLY A C 1
ATOM 2340 O O . GLY A 1 289 ? 14.344 -15.133 6.734 1 98.56 289 GLY A O 1
ATOM 2341 N N . LEU A 1 290 ? 13.312 -13.227 7.039 1 98.88 290 LEU A N 1
ATOM 2342 C CA . LEU A 1 290 ? 12.477 -13.352 5.848 1 98.88 290 LEU A CA 1
ATOM 2343 C C . LEU A 1 290 ? 13.125 -12.633 4.66 1 98.88 290 LEU A C 1
ATOM 2345 O O . LEU A 1 290 ? 14.055 -11.844 4.836 1 98.88 290 LEU A O 1
ATOM 2349 N N . ILE A 1 291 ? 12.68 -12.945 3.48 1 98.88 291 ILE A N 1
ATOM 2350 C CA . ILE A 1 291 ? 13.227 -12.414 2.234 1 98.88 291 ILE A CA 1
ATOM 2351 C C . ILE A 1 291 ? 12.188 -11.531 1.549 1 98.88 291 ILE A C 1
ATOM 2353 O O . ILE A 1 291 ? 11.023 -11.914 1.432 1 98.88 291 ILE A O 1
ATOM 2357 N N . ARG A 1 292 ? 12.625 -10.406 1.024 1 98.62 292 ARG A N 1
ATOM 2358 C CA . ARG A 1 292 ? 11.727 -9.453 0.369 1 98.62 292 ARG A CA 1
ATOM 2359 C C . ARG A 1 292 ? 11.219 -10.008 -0.959 1 98.62 292 ARG A C 1
ATOM 2361 O O . ARG A 1 292 ? 11.938 -10.727 -1.654 1 98.62 292 ARG A O 1
ATOM 2368 N N . SER A 1 293 ? 10.047 -9.656 -1.232 1 98.81 293 SER A N 1
ATOM 2369 C CA . SER A 1 293 ? 9.445 -9.727 -2.562 1 98.81 293 SER A CA 1
ATOM 2370 C C . SER A 1 293 ? 8.797 -8.398 -2.943 1 98.81 293 SER A C 1
ATOM 2372 O O . SER A 1 293 ? 7.922 -7.902 -2.229 1 98.81 293 SER A O 1
ATOM 2374 N N . ALA A 1 294 ? 9.164 -7.812 -4.059 1 98.75 294 ALA A N 1
ATOM 2375 C CA . ALA A 1 294 ? 8.609 -6.527 -4.473 1 98.75 294 ALA A CA 1
ATOM 2376 C C . ALA A 1 294 ? 7.215 -6.703 -5.074 1 98.75 294 ALA A C 1
ATOM 2378 O O . ALA A 1 294 ? 6.359 -5.828 -4.93 1 98.75 294 ALA A O 1
ATOM 2379 N N . PHE A 1 295 ? 7.035 -7.844 -5.73 1 98.62 295 PHE A N 1
ATOM 2380 C CA . PHE A 1 295 ? 5.766 -8.109 -6.398 1 98.62 295 PHE A CA 1
ATOM 2381 C C . PHE A 1 295 ? 5.254 -9.5 -6.047 1 98.62 295 PHE A C 1
ATOM 2383 O O . PHE A 1 295 ? 6.016 -10.352 -5.586 1 98.62 295 PHE A O 1
ATOM 2390 N N . ARG A 1 296 ? 3.924 -9.648 -6.273 1 98.25 296 ARG A N 1
ATOM 2391 C CA . ARG A 1 296 ? 3.195 -10.891 -6.031 1 98.25 296 ARG A CA 1
ATOM 2392 C C . ARG A 1 296 ? 3.072 -11.711 -7.305 1 98.25 296 ARG A C 1
ATOM 2394 O O . ARG A 1 296 ? 3.383 -11.227 -8.398 1 98.25 296 ARG A O 1
ATOM 2401 N N . PRO A 1 297 ? 2.623 -12.945 -7.172 1 97.38 297 PRO A N 1
ATOM 2402 C CA . PRO A 1 297 ? 2.414 -13.758 -8.367 1 97.38 297 PRO A CA 1
ATOM 2403 C C . PRO A 1 297 ? 1.375 -13.164 -9.32 1 97.38 297 PRO A C 1
ATOM 2405 O O . PRO A 1 297 ? 1.352 -13.492 -10.508 1 97.38 297 PRO A O 1
ATOM 2408 N N . SER A 1 298 ? 0.554 -12.273 -8.844 1 94.56 298 SER A N 1
ATOM 2409 C CA . SER A 1 298 ? -0.441 -11.602 -9.664 1 94.56 298 SER A CA 1
ATOM 2410 C C . SER A 1 298 ? 0.182 -10.453 -10.461 1 94.56 298 SER A C 1
ATOM 2412 O O . SER A 1 298 ? -0.474 -9.852 -11.312 1 94.56 298 SER A O 1
ATOM 2414 N N . ASP A 1 299 ? 1.421 -10.117 -10.164 1 92.69 299 ASP A N 1
ATOM 2415 C CA . ASP A 1 299 ? 2.178 -9.031 -10.773 1 92.69 299 ASP A CA 1
ATOM 2416 C C . ASP A 1 299 ? 1.89 -7.699 -10.078 1 92.69 299 ASP A C 1
ATOM 2418 O O . ASP A 1 299 ? 2.334 -6.645 -10.539 1 92.69 299 ASP A O 1
ATOM 2422 N N . ASP A 1 300 ? 1.127 -7.762 -9 1 97 300 ASP A N 1
ATOM 2423 C CA . ASP A 1 300 ? 0.864 -6.559 -8.219 1 97 300 ASP A CA 1
ATOM 2424 C C . ASP A 1 300 ? 1.982 -6.305 -7.207 1 97 300 ASP A C 1
ATOM 2426 O O . ASP A 1 300 ? 2.543 -7.25 -6.645 1 97 300 ASP A O 1
ATOM 2430 N N . ALA A 1 301 ? 2.199 -5.031 -6.938 1 98.25 301 ALA A N 1
ATOM 2431 C CA . ALA A 1 301 ? 3.199 -4.652 -5.941 1 98.25 301 ALA A CA 1
ATOM 2432 C C . ALA A 1 301 ? 2.795 -5.137 -4.551 1 98.25 301 ALA A C 1
ATOM 2434 O O . ALA A 1 301 ? 1.625 -5.051 -4.172 1 98.25 301 ALA A O 1
ATOM 2435 N N . CYS A 1 302 ? 3.752 -5.633 -3.836 1 98.56 302 CYS A N 1
ATOM 2436 C CA . CYS A 1 302 ? 3.535 -5.871 -2.412 1 98.56 302 CYS A CA 1
ATOM 2437 C C . CYS A 1 302 ? 3.395 -4.555 -1.654 1 98.56 302 CYS A C 1
ATOM 2439 O O . CYS A 1 302 ? 4.102 -3.588 -1.944 1 98.56 302 CYS A O 1
ATOM 2441 N N . ILE A 1 303 ? 2.459 -4.543 -0.739 1 98.38 303 ILE A N 1
ATOM 2442 C CA . ILE A 1 303 ? 2.402 -3.416 0.184 1 98.38 303 ILE A CA 1
ATOM 2443 C C . ILE A 1 303 ? 3.578 -3.488 1.157 1 98.38 303 ILE A C 1
ATOM 2445 O O . ILE A 1 303 ? 4.387 -2.559 1.233 1 98.38 303 ILE A O 1
ATOM 2449 N N . TYR A 1 304 ? 3.557 -4.582 1.922 1 98.81 304 TYR A N 1
ATOM 2450 C CA . TYR A 1 304 ? 4.703 -4.934 2.754 1 98.81 304 TYR A CA 1
ATOM 2451 C C . TYR A 1 304 ? 5.551 -6.012 2.086 1 98.81 304 TYR A C 1
ATOM 2453 O O . TYR A 1 304 ? 5.023 -7.012 1.593 1 98.81 304 TYR A O 1
ATOM 2461 N N . GLN A 1 305 ? 6.773 -5.945 2.086 1 98.69 305 GLN A N 1
ATOM 2462 C CA . GLN A 1 305 ? 7.621 -6.668 1.145 1 98.69 305 GLN A CA 1
ATOM 2463 C C . GLN A 1 305 ? 7.973 -8.055 1.675 1 98.69 305 GLN A C 1
ATOM 2465 O O . GLN A 1 305 ? 8.617 -8.844 0.981 1 98.69 305 GLN A O 1
ATOM 2470 N N . LEU A 1 306 ? 7.68 -8.336 2.938 1 98.94 306 LEU A N 1
ATOM 2471 C CA . LEU A 1 306 ? 7.855 -9.703 3.43 1 98.94 306 LEU A CA 1
ATOM 2472 C C . LEU A 1 306 ? 6.598 -10.531 3.199 1 98.94 306 LEU A C 1
ATOM 2474 O O . LEU A 1 306 ? 5.773 -10.68 4.105 1 98.94 306 LEU A O 1
ATOM 2478 N N . PHE A 1 307 ? 6.527 -11.07 2.012 1 98.88 307 PHE A N 1
ATOM 2479 C CA . PHE A 1 307 ? 5.402 -11.812 1.464 1 98.88 307 PHE A CA 1
ATOM 2480 C C . PHE A 1 307 ? 5.398 -13.25 1.978 1 98.88 307 PHE A C 1
ATOM 2482 O O . PHE A 1 307 ? 6.16 -14.086 1.495 1 98.88 307 PHE A O 1
ATOM 2489 N N . ILE A 1 308 ? 4.5 -13.609 2.85 1 98.94 308 ILE A N 1
ATOM 2490 C CA . ILE A 1 308 ? 4.566 -14.805 3.678 1 98.94 308 ILE A CA 1
ATOM 2491 C C . ILE A 1 308 ? 4.391 -16.047 2.805 1 98.94 308 ILE A C 1
ATOM 2493 O O . ILE A 1 308 ? 5.164 -17 2.914 1 98.94 308 ILE A O 1
ATOM 2497 N N . PRO A 1 309 ? 3.428 -16.078 1.839 1 98.94 309 PRO A N 1
ATOM 2498 C CA . PRO A 1 309 ? 3.273 -17.297 1.041 1 98.94 309 PRO A CA 1
ATOM 2499 C C . PRO A 1 309 ? 4.52 -17.625 0.221 1 98.94 309 PRO A C 1
ATOM 2501 O O . PRO A 1 309 ? 4.895 -18.797 0.111 1 98.94 309 PRO A O 1
ATOM 2504 N N . ALA A 1 310 ? 5.156 -16.656 -0.353 1 98.94 310 ALA A N 1
ATOM 2505 C CA . ALA A 1 310 ? 6.355 -16.938 -1.14 1 98.94 310 ALA A CA 1
ATOM 2506 C C . ALA A 1 310 ? 7.508 -17.375 -0.245 1 98.94 310 ALA A C 1
ATOM 2508 O O . ALA A 1 310 ? 8.32 -18.219 -0.642 1 98.94 310 ALA A O 1
ATOM 2509 N N . ASN A 1 311 ? 7.637 -16.75 0.917 1 99 311 ASN A N 1
ATOM 2510 C CA . ASN A 1 311 ? 8.633 -17.219 1.877 1 99 311 ASN A CA 1
ATOM 2511 C C . ASN A 1 311 ? 8.375 -18.672 2.291 1 99 311 ASN A C 1
ATOM 2513 O O . ASN A 1 311 ? 9.312 -19.453 2.42 1 99 311 ASN A O 1
ATOM 2517 N N . ALA A 1 312 ? 7.105 -18.984 2.496 1 98.94 312 ALA A N 1
ATOM 2518 C CA . ALA A 1 312 ? 6.754 -20.359 2.83 1 98.94 312 ALA A CA 1
ATOM 2519 C C . ALA A 1 312 ? 7.133 -21.312 1.699 1 98.94 312 ALA A C 1
ATOM 2521 O O . ALA A 1 312 ? 7.684 -22.391 1.942 1 98.94 312 ALA A O 1
ATOM 2522 N N . GLN A 1 313 ? 6.809 -20.938 0.466 1 98.94 313 GLN A N 1
ATOM 2523 C CA . GLN A 1 313 ? 7.191 -21.75 -0.682 1 98.94 313 GLN A CA 1
ATOM 2524 C C . GLN A 1 313 ? 8.703 -21.969 -0.725 1 98.94 313 GLN A C 1
ATOM 2526 O O . GLN A 1 313 ? 9.164 -23.094 -0.909 1 98.94 313 GLN A O 1
ATOM 2531 N N . LEU A 1 314 ? 9.422 -20.875 -0.552 1 98.94 314 LEU A N 1
ATOM 2532 C CA . LEU A 1 314 ? 10.883 -20.953 -0.589 1 98.94 314 LEU A CA 1
ATOM 2533 C C . LEU A 1 314 ? 11.398 -21.875 0.51 1 98.94 314 LEU A C 1
ATOM 2535 O O . LEU A 1 314 ? 12.297 -22.688 0.276 1 98.94 314 LEU A O 1
ATOM 2539 N N . GLN A 1 315 ? 10.867 -21.672 1.707 1 98.94 315 GLN A N 1
ATOM 2540 C CA . GLN A 1 315 ? 11.273 -22.5 2.836 1 98.94 315 GLN A CA 1
ATOM 2541 C C . GLN A 1 315 ? 11.117 -23.984 2.512 1 98.94 315 GLN A C 1
ATOM 2543 O O . GLN A 1 315 ? 12.023 -24.781 2.766 1 98.94 315 GLN A O 1
ATOM 2548 N N . VAL A 1 316 ? 9.992 -24.422 1.943 1 98.94 316 VAL A N 1
ATOM 2549 C CA . VAL A 1 316 ? 9.719 -25.812 1.596 1 98.94 316 VAL A CA 1
ATOM 2550 C C . VAL A 1 316 ? 10.703 -26.281 0.533 1 98.94 316 VAL A C 1
ATOM 2552 O O . VAL A 1 316 ? 11.266 -27.375 0.644 1 98.94 316 VAL A O 1
ATOM 2555 N N . GLU A 1 317 ? 10.883 -25.453 -0.492 1 98.88 317 GLU A N 1
ATOM 2556 C CA . GLU A 1 317 ? 11.742 -25.844 -1.604 1 98.88 317 GLU A CA 1
ATOM 2557 C C . GLU A 1 317 ? 13.195 -26 -1.15 1 98.88 317 GLU A C 1
ATOM 2559 O O . GLU A 1 317 ? 13.883 -26.922 -1.584 1 98.88 317 GLU A O 1
ATOM 2564 N N . LEU A 1 318 ? 13.641 -25.047 -0.312 1 98.94 318 LEU A N 1
ATOM 2565 C CA . LEU A 1 318 ? 15.008 -25.141 0.196 1 98.94 318 LEU A CA 1
ATOM 2566 C C . LEU A 1 318 ? 15.18 -26.359 1.085 1 98.94 318 LEU A C 1
ATOM 2568 O O . LEU A 1 318 ? 16.172 -27.078 0.975 1 98.94 318 LEU A O 1
ATOM 2572 N N . ALA A 1 319 ? 14.25 -26.578 1.949 1 98.88 319 ALA A N 1
ATOM 2573 C CA . ALA A 1 319 ? 14.305 -27.734 2.838 1 98.88 319 ALA A CA 1
ATOM 2574 C C . ALA A 1 319 ? 14.305 -29.031 2.041 1 98.88 319 ALA A C 1
ATOM 2576 O O . ALA A 1 319 ? 14.984 -30 2.408 1 98.88 319 ALA A O 1
ATOM 2577 N N . THR A 1 320 ? 13.531 -29.125 0.986 1 98.75 320 THR A N 1
ATOM 2578 C CA . THR A 1 320 ? 13.438 -30.312 0.132 1 98.75 320 THR A CA 1
ATOM 2579 C C . THR A 1 320 ? 14.734 -30.516 -0.644 1 98.75 320 THR A C 1
ATOM 2581 O O . THR A 1 320 ? 15.156 -31.656 -0.861 1 98.75 320 THR A O 1
ATOM 2584 N N . LEU A 1 321 ? 15.344 -29.438 -1.032 1 98.75 321 LEU A N 1
ATOM 2585 C CA . LEU A 1 321 ? 16.516 -29.469 -1.887 1 98.75 321 LEU A CA 1
ATOM 2586 C C . LEU A 1 321 ? 17.75 -29.906 -1.097 1 98.75 321 LEU A C 1
ATOM 2588 O O . LEU A 1 321 ? 18.688 -30.469 -1.661 1 98.75 321 LEU A O 1
ATOM 2592 N N . GLU A 1 322 ? 17.844 -29.641 0.201 1 98.62 322 GLU A N 1
ATOM 2593 C CA . GLU A 1 322 ? 19.031 -29.797 1.045 1 98.62 322 GLU A CA 1
ATOM 2594 C C . GLU A 1 322 ? 19.578 -31.219 0.962 1 98.62 322 GLU A C 1
ATOM 2596 O O . GLU A 1 322 ? 20.75 -31.422 0.626 1 98.62 322 GLU A O 1
ATOM 2601 N N . PRO A 1 323 ? 18.828 -32.281 1.214 1 98.19 323 PRO A N 1
ATOM 2602 C CA . PRO A 1 323 ? 19.375 -33.656 1.139 1 98.19 323 PRO A CA 1
ATOM 2603 C C . PRO A 1 323 ? 19.812 -34.031 -0.271 1 98.19 323 PRO A C 1
ATOM 2605 O O . PRO A 1 323 ? 20.797 -34.781 -0.435 1 98.19 323 PRO A O 1
ATOM 2608 N N . ALA A 1 324 ? 19.078 -33.562 -1.295 1 97.94 324 ALA A N 1
ATOM 2609 C CA . ALA A 1 324 ? 19.469 -33.844 -2.676 1 97.94 324 ALA A CA 1
ATOM 2610 C C . ALA A 1 324 ? 20.844 -33.281 -2.996 1 97.94 324 ALA A C 1
ATOM 2612 O O . ALA A 1 324 ? 21.656 -33.906 -3.654 1 97.94 324 ALA A O 1
ATOM 2613 N N . LEU A 1 325 ? 21.047 -32.031 -2.529 1 98.44 325 LEU A N 1
ATOM 2614 C CA . LEU A 1 325 ? 22.328 -31.391 -2.744 1 98.44 325 LEU A CA 1
ATOM 2615 C C . LEU A 1 325 ? 23.453 -32.156 -2.037 1 98.44 325 LEU A C 1
ATOM 2617 O O . LEU A 1 325 ? 24.516 -32.375 -2.607 1 98.44 325 LEU A O 1
ATOM 2621 N N . ARG A 1 326 ? 23.219 -32.531 -0.814 1 97.38 326 ARG A N 1
ATOM 2622 C CA . ARG A 1 326 ? 24.203 -33.281 -0.037 1 97.38 326 ARG A CA 1
ATOM 2623 C C . ARG A 1 326 ? 24.531 -34.594 -0.701 1 97.38 326 ARG A C 1
ATOM 2625 O O . ARG A 1 326 ? 25.703 -35 -0.78 1 97.38 326 ARG A O 1
ATOM 2632 N N . GLU A 1 327 ? 23.547 -35.281 -1.2 1 96.38 327 GLU A N 1
ATOM 2633 C CA . GLU A 1 327 ? 23.703 -36.594 -1.865 1 96.38 327 GLU A CA 1
ATOM 2634 C C . GLU A 1 327 ? 24.516 -36.438 -3.148 1 96.38 327 GLU A C 1
ATOM 2636 O O . GLU A 1 327 ? 25.172 -37.406 -3.588 1 96.38 327 GLU A O 1
ATOM 2641 N N . ASN A 1 328 ? 24.484 -35.281 -3.701 1 96 328 ASN A N 1
ATOM 2642 C CA . ASN A 1 328 ? 25.156 -35.094 -4.984 1 96 328 ASN A CA 1
ATOM 2643 C C . ASN A 1 328 ? 26.438 -34.312 -4.828 1 96 328 ASN A C 1
ATOM 2645 O O . ASN A 1 328 ? 26.938 -33.719 -5.789 1 96 328 ASN A O 1
ATOM 2649 N N . GLY A 1 329 ? 26.953 -34.188 -3.59 1 96.38 329 GLY A N 1
ATOM 2650 C CA . GLY A 1 329 ? 28.281 -33.656 -3.316 1 96.38 329 GLY A CA 1
ATOM 2651 C C . GLY A 1 329 ? 28.344 -32.156 -3.277 1 96.38 329 GLY A C 1
ATOM 2652 O O . GLY A 1 329 ? 29.438 -31.562 -3.307 1 96.38 329 GLY A O 1
ATOM 2653 N N . LEU A 1 330 ? 27.25 -31.531 -3.293 1 97.75 330 LEU A N 1
ATOM 2654 C CA . LEU A 1 330 ? 27.203 -30.062 -3.229 1 97.75 330 LEU A CA 1
ATOM 2655 C C . LEU A 1 330 ? 26.969 -29.594 -1.796 1 97.75 330 LEU A C 1
ATOM 2657 O O . LEU A 1 330 ? 25.984 -28.922 -1.508 1 97.75 330 LEU A O 1
ATOM 2661 N N . ARG A 1 331 ? 27.922 -29.781 -0.927 1 97.44 331 ARG A N 1
ATOM 2662 C CA . ARG A 1 331 ? 27.797 -29.625 0.518 1 97.44 331 ARG A CA 1
ATOM 2663 C C . ARG A 1 331 ? 27.641 -28.156 0.9 1 97.44 331 ARG A C 1
ATOM 2665 O O . ARG A 1 331 ? 26.875 -27.828 1.8 1 97.44 331 ARG A O 1
ATOM 2672 N N . ASP A 1 332 ? 28.391 -27.312 0.276 1 97.44 332 ASP A N 1
ATOM 2673 C CA . ASP A 1 332 ? 28.312 -25.891 0.59 1 97.44 332 ASP A CA 1
ATOM 2674 C C . ASP A 1 332 ? 26.922 -25.344 0.276 1 97.44 332 ASP A C 1
ATOM 2676 O O . ASP A 1 332 ? 26.359 -24.562 1.053 1 97.44 332 ASP A O 1
ATOM 2680 N N . PHE A 1 333 ? 26.438 -25.781 -0.877 1 98.12 333 PHE A N 1
ATOM 2681 C CA . PHE A 1 333 ? 25.062 -25.406 -1.229 1 98.12 333 PHE A CA 1
ATOM 2682 C C . PHE A 1 333 ? 24.078 -25.938 -0.195 1 98.12 333 PHE A C 1
ATOM 2684 O O . PHE A 1 333 ? 23.172 -25.219 0.228 1 98.12 333 PHE A O 1
ATOM 2691 N N . ALA A 1 334 ? 24.25 -27.125 0.213 1 98.56 334 ALA A N 1
ATOM 2692 C CA . ALA A 1 334 ? 23.344 -27.781 1.163 1 98.56 334 ALA A CA 1
ATOM 2693 C C . ALA A 1 334 ? 23.328 -27.047 2.496 1 98.56 334 ALA A C 1
ATOM 2695 O O . ALA A 1 334 ? 22.266 -26.859 3.092 1 98.56 334 ALA A O 1
ATOM 2696 N N . ASP A 1 335 ? 24.469 -26.641 2.99 1 98.44 335 ASP A N 1
ATOM 2697 C CA . ASP A 1 335 ? 24.562 -25.906 4.246 1 98.44 335 ASP A CA 1
ATOM 2698 C C . ASP A 1 335 ? 23.844 -24.562 4.145 1 98.44 335 ASP A C 1
ATOM 2700 O O . ASP A 1 335 ? 23.125 -24.172 5.066 1 98.44 335 ASP A O 1
ATOM 2704 N N . SER A 1 336 ? 24.031 -23.891 3.061 1 98.31 336 SER A N 1
ATOM 2705 C CA . SER A 1 336 ? 23.406 -22.594 2.846 1 98.31 336 SER A CA 1
ATOM 2706 C C . SER A 1 336 ? 21.875 -22.719 2.848 1 98.31 336 SER A C 1
ATOM 2708 O O . SER A 1 336 ? 21.188 -21.922 3.479 1 98.31 336 SER A O 1
ATOM 2710 N N . VAL A 1 337 ? 21.391 -23.672 2.102 1 98.56 337 VAL A N 1
ATOM 2711 C CA . VAL A 1 337 ? 19.953 -23.781 1.972 1 98.56 337 VAL A CA 1
ATOM 2712 C C . VAL A 1 337 ? 19.344 -24.203 3.307 1 98.56 337 VAL A C 1
ATOM 2714 O O . VAL A 1 337 ? 18.219 -23.812 3.633 1 98.56 337 VAL A O 1
ATOM 2717 N N . ARG A 1 338 ? 20.047 -25.031 4.059 1 98.56 338 ARG A N 1
ATOM 2718 C CA . ARG A 1 338 ? 19.578 -25.406 5.391 1 98.56 338 ARG A CA 1
ATOM 2719 C C . ARG A 1 338 ? 19.422 -24.172 6.281 1 98.56 338 ARG A C 1
ATOM 2721 O O . ARG A 1 338 ? 18.422 -24.031 6.969 1 98.56 338 ARG A O 1
ATOM 2728 N N . ASP A 1 339 ? 20.391 -23.359 6.266 1 98.62 339 ASP A N 1
ATOM 2729 C CA . ASP A 1 339 ? 20.391 -22.156 7.102 1 98.62 339 ASP A CA 1
ATOM 2730 C C . ASP A 1 339 ? 19.266 -21.219 6.699 1 98.62 339 ASP A C 1
ATOM 2732 O O . ASP A 1 339 ? 18.562 -20.672 7.562 1 98.62 339 ASP A O 1
ATOM 2736 N N . TYR A 1 340 ? 19.047 -20.984 5.418 1 98.75 340 TYR A N 1
ATOM 2737 C CA . TYR A 1 340 ? 17.969 -20.125 4.945 1 98.75 340 TYR A CA 1
ATOM 2738 C C . TYR A 1 340 ? 16.609 -20.719 5.316 1 98.75 340 TYR A C 1
ATOM 2740 O O . TYR A 1 340 ? 15.719 -20 5.777 1 98.75 340 TYR A O 1
ATOM 2748 N N . ALA A 1 341 ? 16.453 -22 5.055 1 98.88 341 ALA A N 1
ATOM 2749 C CA . ALA A 1 341 ? 15.18 -22.641 5.367 1 98.88 341 ALA A CA 1
ATOM 2750 C C . ALA A 1 341 ? 14.828 -22.469 6.844 1 98.88 341 ALA A C 1
ATOM 2752 O O . ALA A 1 341 ? 13.68 -22.172 7.18 1 98.88 341 ALA A O 1
ATOM 2753 N N . ALA A 1 342 ? 15.805 -22.641 7.711 1 98.81 342 ALA A N 1
ATOM 2754 C CA . ALA A 1 342 ? 15.586 -22.5 9.148 1 98.81 342 ALA A CA 1
ATOM 2755 C C . ALA A 1 342 ? 15.227 -21.062 9.516 1 98.81 342 ALA A C 1
ATOM 2757 O O . ALA A 1 342 ? 14.32 -20.828 10.32 1 98.81 342 ALA A O 1
ATOM 2758 N N . ALA A 1 343 ? 15.938 -20.141 8.984 1 98.88 343 ALA A N 1
ATOM 2759 C CA . ALA A 1 343 ? 15.711 -18.719 9.281 1 98.88 343 ALA A CA 1
ATOM 2760 C C . ALA A 1 343 ? 14.328 -18.281 8.82 1 98.88 343 ALA A C 1
ATOM 2762 O O . ALA A 1 343 ? 13.633 -17.547 9.523 1 98.88 343 ALA A O 1
ATOM 2763 N N . ILE A 1 344 ? 13.969 -18.703 7.645 1 98.94 344 ILE A N 1
ATOM 2764 C CA . ILE A 1 344 ? 12.68 -18.328 7.074 1 98.94 344 ILE A CA 1
ATOM 2765 C C . ILE A 1 344 ? 11.547 -18.906 7.918 1 98.94 344 ILE A C 1
ATOM 2767 O O . ILE A 1 344 ? 10.57 -18.219 8.219 1 98.94 344 ILE A O 1
ATOM 2771 N N . ARG A 1 345 ? 11.672 -20.156 8.266 1 98.88 345 ARG A N 1
ATOM 2772 C CA . ARG A 1 345 ? 10.648 -20.797 9.094 1 98.88 345 ARG A CA 1
ATOM 2773 C C . ARG A 1 345 ? 10.461 -20.031 10.406 1 98.88 345 ARG A C 1
ATOM 2775 O O . ARG A 1 345 ? 9.328 -19.75 10.805 1 98.88 345 ARG A O 1
ATOM 2782 N N . LYS A 1 346 ? 11.539 -19.734 11.062 1 98.81 346 LYS A N 1
ATOM 2783 C CA . LYS A 1 346 ? 11.492 -18.953 12.297 1 98.81 346 LYS A CA 1
ATOM 2784 C C . LYS A 1 346 ? 10.859 -17.578 12.07 1 98.81 346 LYS A C 1
ATOM 2786 O O . LYS A 1 346 ? 10.07 -17.109 12.891 1 98.81 346 LYS A O 1
ATOM 2791 N N . GLY A 1 347 ? 11.234 -16.953 10.977 1 98.88 347 GLY A N 1
ATOM 2792 C CA . GLY A 1 347 ? 10.68 -15.648 10.633 1 98.88 347 GLY A CA 1
ATOM 2793 C C . GLY A 1 347 ? 9.172 -15.672 10.438 1 98.88 347 GLY A C 1
ATOM 2794 O O . GLY A 1 347 ? 8.469 -14.781 10.914 1 98.88 347 GLY A O 1
ATOM 2795 N N . ILE A 1 348 ? 8.688 -16.688 9.719 1 98.94 348 ILE A N 1
ATOM 2796 C CA . ILE A 1 348 ? 7.25 -16.812 9.5 1 98.94 348 ILE A CA 1
ATOM 2797 C C . ILE A 1 348 ? 6.543 -17 10.844 1 98.94 348 ILE A C 1
ATOM 2799 O O . ILE A 1 348 ? 5.504 -16.391 11.102 1 98.94 348 ILE A O 1
ATOM 2803 N N . GLU A 1 349 ? 7.07 -17.812 11.703 1 98.5 349 GLU A N 1
ATOM 2804 C CA . GLU A 1 349 ? 6.473 -18.078 13.008 1 98.5 349 GLU A CA 1
ATOM 2805 C C . GLU A 1 349 ? 6.434 -16.812 13.867 1 98.5 349 GLU A C 1
ATOM 2807 O O . GLU A 1 349 ? 5.445 -16.562 14.555 1 98.5 349 GLU A O 1
ATOM 2812 N N . GLU A 1 350 ? 7.469 -16.062 13.797 1 98.19 350 GLU A N 1
ATOM 2813 C CA . GLU A 1 350 ? 7.613 -14.914 14.688 1 98.19 350 GLU A CA 1
ATOM 2814 C C . GLU A 1 350 ? 6.867 -13.703 14.141 1 98.19 350 GLU A C 1
ATOM 2816 O O . GLU A 1 350 ? 6.273 -12.938 14.906 1 98.19 350 GLU A O 1
ATOM 2821 N N . PHE A 1 351 ? 6.898 -13.484 12.836 1 98.31 351 PHE A N 1
ATOM 2822 C CA . PHE A 1 351 ? 6.379 -12.25 12.273 1 98.31 351 PHE A CA 1
ATOM 2823 C C . PHE A 1 351 ? 5.137 -12.516 11.43 1 98.31 351 PHE A C 1
ATOM 2825 O O . PHE A 1 351 ? 4.309 -11.625 11.234 1 98.31 351 PHE A O 1
ATOM 2832 N N . GLY A 1 352 ? 4.992 -13.727 10.883 1 98.62 352 GLY A N 1
ATOM 2833 C CA . GLY A 1 352 ? 3.939 -14.031 9.93 1 98.62 352 GLY A CA 1
ATOM 2834 C C . GLY A 1 352 ? 2.666 -14.531 10.594 1 98.62 352 GLY A C 1
ATOM 2835 O O . GLY A 1 352 ? 1.611 -14.578 9.953 1 98.62 352 GLY A O 1
ATOM 2836 N N . VAL A 1 353 ? 2.721 -14.875 11.828 1 98.69 353 VAL A N 1
ATOM 2837 C CA . VAL A 1 353 ? 1.561 -15.305 12.602 1 98.69 353 VAL A CA 1
ATOM 2838 C C . VAL A 1 353 ? 1.084 -14.164 13.492 1 98.69 353 VAL A C 1
ATOM 2840 O O . VAL A 1 353 ? 1.855 -13.625 14.297 1 98.69 353 VAL A O 1
ATOM 2843 N N . VAL A 1 354 ? -0.178 -13.781 13.328 1 98 354 VAL A N 1
ATOM 2844 C CA . VAL A 1 354 ? -0.689 -12.617 14.047 1 98 354 VAL A CA 1
ATOM 2845 C C . VAL A 1 354 ? -2.049 -12.945 14.664 1 98 354 VAL A C 1
ATOM 2847 O O . VAL A 1 354 ? -2.705 -13.906 14.258 1 98 354 VAL A O 1
ATOM 2850 N N . ASN A 1 355 ? -2.439 -12.148 15.609 1 96.38 355 ASN A N 1
ATOM 2851 C CA . ASN A 1 355 ? -3.773 -12.266 16.188 1 96.38 355 ASN A CA 1
ATOM 2852 C C . ASN A 1 355 ? -4.785 -11.391 15.453 1 96.38 355 ASN A C 1
ATOM 2854 O O . ASN A 1 355 ? -4.551 -10.195 15.266 1 96.38 355 ASN A O 1
ATOM 2858 N N . HIS A 1 356 ? -5.836 -12.039 15.039 1 96.62 356 HIS A N 1
ATOM 2859 C CA . HIS A 1 356 ? -6.957 -11.359 14.398 1 96.62 356 HIS A CA 1
ATOM 2860 C C . HIS A 1 356 ? -8.125 -11.195 15.359 1 96.62 356 HIS A C 1
ATOM 2862 O O . HIS A 1 356 ? -8.406 -12.086 16.172 1 96.62 356 HIS A O 1
ATOM 2868 N N . ARG A 1 357 ? -8.789 -10.117 15.258 1 93.75 357 ARG A N 1
ATOM 2869 C CA . ARG A 1 357 ? -9.867 -9.797 16.188 1 93.75 357 ARG A CA 1
ATOM 2870 C C . ARG A 1 357 ? -11 -10.82 16.094 1 93.75 357 ARG A C 1
ATOM 2872 O O . ARG A 1 357 ? -11.648 -11.141 17.094 1 93.75 357 ARG A O 1
ATOM 2879 N N . LYS A 1 358 ? -11.227 -11.367 14.914 1 96.06 358 LYS A N 1
ATOM 2880 C CA . LYS A 1 358 ? -12.391 -12.211 14.664 1 96.06 358 LYS A CA 1
ATOM 2881 C C . LYS A 1 358 ? -11.984 -13.664 14.438 1 96.06 358 LYS A C 1
ATOM 2883 O O . LYS A 1 358 ? -12.727 -14.586 14.797 1 96.06 358 LYS A O 1
ATOM 2888 N N . TYR A 1 359 ? -10.836 -13.891 13.922 1 98.06 359 TYR A N 1
ATOM 2889 C CA . TYR A 1 359 ? -10.492 -15.219 13.43 1 98.06 359 TYR A CA 1
ATOM 2890 C C . TYR A 1 359 ? -9.352 -15.828 14.234 1 98.06 359 TYR A C 1
ATOM 2892 O O . TYR A 1 359 ? -8.695 -16.766 13.781 1 98.06 359 TYR A O 1
ATOM 2900 N N . ASP A 1 360 ? -9.055 -15.219 15.406 1 97.5 360 ASP A N 1
ATOM 2901 C CA . ASP A 1 360 ? -8.031 -15.719 16.312 1 97.5 360 ASP A CA 1
ATOM 2902 C C . ASP A 1 360 ? -6.641 -15.594 15.703 1 97.5 360 ASP A C 1
ATOM 2904 O O . ASP A 1 360 ? -6.289 -14.547 15.164 1 97.5 360 ASP A O 1
ATOM 2908 N N . THR A 1 361 ? -5.789 -16.719 15.898 1 98.44 361 THR A N 1
ATOM 2909 C CA . THR A 1 361 ? -4.43 -16.656 15.375 1 98.44 361 THR A CA 1
ATOM 2910 C C . THR A 1 361 ? -4.391 -17.109 13.922 1 98.44 361 THR A C 1
ATOM 2912 O O . THR A 1 361 ? -4.859 -18.203 13.586 1 98.44 361 THR A O 1
ATOM 2915 N N . VAL A 1 362 ? -3.846 -16.281 13.031 1 98.81 362 VAL A N 1
ATOM 2916 C CA . VAL A 1 362 ? -3.863 -16.547 11.594 1 98.81 362 VAL A CA 1
ATOM 2917 C C . VAL A 1 362 ? -2.508 -16.203 10.984 1 98.81 362 VAL A C 1
ATOM 2919 O O . VAL A 1 362 ? -1.682 -15.547 11.625 1 98.81 362 VAL A O 1
ATOM 2922 N N . PHE A 1 363 ? -2.301 -16.641 9.773 1 98.94 363 PHE A N 1
ATOM 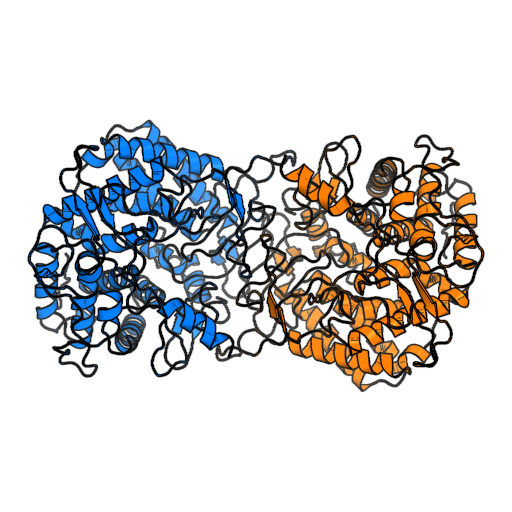2923 C CA . PHE A 1 363 ? -1.168 -16.188 8.969 1 98.94 363 PHE A CA 1
ATOM 2924 C C . PHE A 1 363 ? -1.492 -14.875 8.266 1 98.94 363 PHE A C 1
ATOM 2926 O O . PHE A 1 363 ? -2.559 -14.734 7.66 1 98.94 363 PHE A O 1
ATOM 2933 N N . ALA A 1 364 ? -0.567 -13.938 8.414 1 98.88 364 ALA A N 1
ATOM 2934 C CA . ALA A 1 364 ? -0.639 -12.727 7.594 1 98.88 364 ALA A CA 1
ATOM 2935 C C . ALA A 1 364 ? -0.219 -13.008 6.156 1 98.88 364 ALA A C 1
ATOM 2937 O O . ALA A 1 364 ? 0.513 -13.969 5.895 1 98.88 364 ALA A O 1
ATOM 2938 N N . TYR A 1 365 ? -0.721 -12.211 5.23 1 98.88 365 TYR A N 1
ATOM 2939 C CA . TYR A 1 365 ? -0.324 -12.312 3.83 1 98.88 365 TYR A CA 1
ATOM 2940 C C . TYR A 1 365 ? 1.016 -11.625 3.59 1 98.88 365 TYR A C 1
ATOM 2942 O O . TYR A 1 365 ? 1.864 -12.148 2.861 1 98.88 365 TYR A O 1
ATOM 2950 N N . GLU A 1 366 ? 1.194 -10.406 4.152 1 98.94 366 GLU A N 1
ATOM 2951 C CA . GLU A 1 366 ? 2.426 -9.617 4.117 1 98.94 366 GLU A CA 1
ATOM 2952 C C . GLU A 1 366 ? 2.697 -8.953 5.461 1 98.94 366 GLU A C 1
ATOM 2954 O O . GLU A 1 366 ? 1.765 -8.57 6.172 1 98.94 366 GLU A O 1
ATOM 2959 N N . VAL A 1 367 ? 3.932 -8.812 5.785 1 98.88 367 VAL A N 1
ATOM 2960 C CA . VAL A 1 367 ? 4.359 -8.055 6.957 1 98.88 367 VAL A CA 1
ATOM 2961 C C . VAL A 1 367 ? 5.586 -7.215 6.609 1 98.88 367 VAL A C 1
ATOM 2963 O O . VAL A 1 367 ? 6.148 -7.348 5.52 1 98.88 367 VAL A O 1
ATOM 2966 N N . ASP A 1 368 ? 5.953 -6.297 7.488 1 98.75 368 ASP A N 1
ATOM 2967 C CA . ASP A 1 368 ? 7.129 -5.473 7.234 1 98.75 368 ASP A CA 1
ATOM 2968 C C . ASP A 1 368 ? 8.148 -5.609 8.359 1 98.75 368 ASP A C 1
ATOM 2970 O O . ASP A 1 368 ? 9.273 -5.113 8.25 1 98.75 368 ASP A O 1
ATOM 2974 N N . GLY A 1 369 ? 7.805 -6.305 9.422 1 98.44 369 GLY A N 1
ATOM 2975 C CA . GLY A 1 369 ? 8.688 -6.488 10.562 1 98.44 369 GLY A CA 1
ATOM 2976 C C . GLY A 1 369 ? 8.562 -5.387 11.594 1 98.44 369 GLY A C 1
ATOM 2977 O O . GLY A 1 369 ? 9.031 -5.531 12.727 1 98.44 369 GLY A O 1
ATOM 2978 N N . PHE A 1 370 ? 7.883 -4.227 11.289 1 98.19 370 PHE A N 1
ATOM 2979 C CA . PHE A 1 370 ? 7.672 -3.119 12.219 1 98.19 370 PHE A CA 1
ATOM 2980 C C . PHE A 1 370 ? 6.352 -3.275 12.953 1 98.19 370 PHE A C 1
ATOM 2982 O O . PHE A 1 370 ? 6.125 -2.627 13.977 1 98.19 370 PHE A O 1
ATOM 2989 N N . GLY A 1 371 ? 5.52 -4.109 12.445 1 97.94 371 GLY A N 1
ATOM 2990 C CA . GLY A 1 371 ? 4.18 -4.297 12.977 1 97.94 371 GLY A CA 1
ATOM 2991 C C . GLY A 1 371 ? 3.098 -4.184 11.922 1 97.94 371 GLY A C 1
ATOM 2992 O O . GLY A 1 371 ? 1.938 -4.512 12.18 1 97.94 371 GLY A O 1
ATOM 2993 N N . GLY A 1 372 ? 3.457 -3.742 10.703 1 98.5 372 GLY A N 1
ATOM 2994 C CA . GLY A 1 372 ? 2.514 -3.717 9.602 1 98.5 372 GLY A CA 1
ATOM 2995 C C . GLY A 1 372 ? 2.043 -5.098 9.188 1 98.5 372 GLY A C 1
ATOM 2996 O O . GLY A 1 372 ? 2.826 -6.047 9.172 1 98.5 372 GLY A O 1
ATOM 2997 N N . VAL A 1 373 ? 0.738 -5.199 8.906 1 98.75 373 VAL A N 1
ATOM 2998 C CA . VAL A 1 373 ? 0.126 -6.48 8.57 1 98.75 373 VAL A CA 1
ATOM 2999 C C . VAL A 1 373 ? -0.859 -6.297 7.418 1 98.75 373 VAL A C 1
ATOM 3001 O O . VAL A 1 373 ? -1.729 -5.426 7.469 1 98.75 373 VAL A O 1
ATOM 3004 N N . ASN A 1 374 ? -0.704 -7.023 6.371 1 98.75 374 ASN A N 1
ATOM 3005 C CA . ASN A 1 374 ? -1.689 -7.137 5.301 1 98.75 374 ASN A CA 1
ATOM 3006 C C . ASN A 1 374 ? -2.498 -8.422 5.418 1 98.75 374 ASN A C 1
ATOM 3008 O O . ASN A 1 374 ? -1.943 -9.523 5.316 1 98.75 374 ASN A O 1
ATOM 3012 N N . ILE A 1 375 ? -3.734 -8.289 5.664 1 98.75 375 ILE A N 1
ATOM 3013 C CA . ILE A 1 375 ? -4.633 -9.438 5.742 1 98.75 375 ILE A CA 1
ATOM 3014 C C . ILE A 1 375 ? -5.441 -9.547 4.453 1 98.75 375 ILE A C 1
ATOM 3016 O O . ILE A 1 375 ? -6.316 -8.727 4.184 1 98.75 375 ILE A O 1
ATOM 3020 N N . MET A 1 376 ? -5.129 -10.539 3.713 1 98.5 376 MET A N 1
ATOM 3021 C CA . MET A 1 376 ? -5.773 -10.867 2.443 1 98.5 376 MET A CA 1
ATOM 3022 C C . MET A 1 376 ? -5.277 -12.211 1.913 1 98.5 376 MET A C 1
ATOM 3024 O O . MET A 1 376 ? -4.422 -12.852 2.529 1 98.5 376 MET A O 1
ATOM 3028 N N . ASP A 1 377 ? -5.812 -12.625 0.886 1 98.56 377 ASP A N 1
ATOM 3029 C CA . ASP A 1 377 ? -5.215 -13.641 0.02 1 98.56 377 ASP A CA 1
ATOM 3030 C C . ASP A 1 377 ? -5.48 -13.328 -1.451 1 98.56 377 ASP A C 1
ATOM 3032 O O . ASP A 1 377 ? -6.34 -12.508 -1.773 1 98.56 377 ASP A O 1
ATOM 3036 N N . ASP A 1 378 ? -4.668 -13.852 -2.225 1 97.12 378 ASP A N 1
ATOM 3037 C CA . ASP A 1 378 ? -4.754 -13.773 -3.68 1 97.12 378 ASP A CA 1
ATOM 3038 C C . ASP A 1 378 ? -4.914 -15.156 -4.301 1 97.12 378 ASP A C 1
ATOM 3040 O O . ASP A 1 378 ? -4.543 -16.156 -3.688 1 97.12 378 ASP A O 1
ATOM 3044 N N . ALA A 1 379 ? -5.445 -15.242 -5.469 1 95.69 379 ALA A N 1
ATOM 3045 C CA . ALA A 1 379 ? -5.883 -16.516 -6.043 1 95.69 379 ALA A CA 1
ATOM 3046 C C . ALA A 1 379 ? -4.691 -17.328 -6.531 1 95.69 379 ALA A C 1
ATOM 3048 O O . ALA A 1 379 ? -4.836 -18.516 -6.852 1 95.69 379 ALA A O 1
ATOM 3049 N N . ASN A 1 380 ? -3.52 -16.891 -6.461 1 95.12 380 ASN A N 1
ATOM 3050 C CA . ASN A 1 380 ? -2.365 -17.5 -7.109 1 95.12 380 ASN A CA 1
ATOM 3051 C C . ASN A 1 380 ? -1.705 -18.547 -6.211 1 95.12 380 ASN A C 1
ATOM 3053 O O . ASN A 1 380 ? -2.215 -18.859 -5.133 1 95.12 380 ASN A O 1
ATOM 3057 N N . ILE A 1 381 ? -0.725 -19.188 -6.766 1 97.31 381 ILE A N 1
ATOM 3058 C CA . ILE A 1 381 ? 0.214 -20.047 -6.051 1 97.31 381 ILE A CA 1
ATOM 3059 C C . ILE A 1 381 ? 1.629 -19.484 -6.188 1 97.31 381 ILE A C 1
ATOM 3061 O O . ILE A 1 381 ? 2.152 -19.375 -7.297 1 97.31 381 ILE A O 1
ATOM 3065 N N . PRO A 1 382 ? 2.283 -19.156 -5.047 1 98.44 382 PRO A N 1
ATOM 3066 C CA . PRO A 1 382 ? 1.901 -19.375 -3.65 1 98.44 382 PRO A CA 1
ATOM 3067 C C . PRO A 1 382 ? 0.808 -18.422 -3.178 1 98.44 382 PRO A C 1
ATOM 3069 O O . PRO A 1 382 ? 0.631 -17.344 -3.754 1 98.44 382 PRO A O 1
ATOM 3072 N N . SER A 1 383 ? 0.027 -18.844 -2.205 1 98.75 383 SER A N 1
ATOM 3073 C CA . SER A 1 383 ? -0.967 -18.109 -1.44 1 98.75 383 SER A CA 1
ATOM 3074 C C . SER A 1 383 ? -1.146 -18.688 -0.044 1 98.75 383 SER A C 1
ATOM 3076 O O . SER A 1 383 ? -0.554 -19.719 0.282 1 98.75 383 SER A O 1
ATOM 3078 N N . LEU A 1 384 ? -1.883 -18.016 0.808 1 98.94 384 LEU A N 1
ATOM 3079 C CA . LEU A 1 384 ? -2.172 -18.578 2.125 1 98.94 384 LEU A CA 1
ATOM 3080 C C . LEU A 1 384 ? -2.994 -19.859 2.006 1 98.94 384 LEU A C 1
ATOM 3082 O O . LEU A 1 384 ? -2.74 -20.828 2.715 1 98.94 384 LEU A O 1
ATOM 3086 N N . LEU A 1 385 ? -3.951 -19.875 1.134 1 98.88 385 LEU A N 1
ATOM 3087 C CA . LEU A 1 385 ? -4.789 -21.047 0.917 1 98.88 385 LEU A CA 1
ATOM 3088 C C . LEU A 1 385 ? -3.953 -22.234 0.477 1 98.88 385 LEU A C 1
ATOM 3090 O O . LEU A 1 385 ? -4.266 -23.375 0.817 1 98.88 385 LEU A O 1
ATOM 3094 N N . ALA A 1 386 ? -2.844 -22.016 -0.175 1 98.81 386 ALA A N 1
ATOM 3095 C CA . ALA A 1 386 ? -2.049 -23.062 -0.821 1 98.81 386 ALA A CA 1
ATOM 3096 C C . ALA A 1 386 ? -1.034 -23.656 0.15 1 98.81 386 ALA A C 1
ATOM 3098 O O . ALA A 1 386 ? -0.299 -24.594 -0.203 1 98.81 386 ALA A O 1
ATOM 3099 N N . LEU A 1 387 ? -0.97 -23.203 1.38 1 98.88 387 LEU A N 1
ATOM 3100 C CA . LEU A 1 387 ? 0.106 -23.578 2.293 1 98.88 387 LEU A CA 1
ATOM 3101 C C . LEU A 1 387 ? 0.205 -25.094 2.436 1 98.88 387 LEU A C 1
ATOM 3103 O O . LEU A 1 387 ? 1.293 -25.656 2.324 1 98.88 387 LEU A O 1
ATOM 3107 N N . PRO A 1 388 ? -0.929 -25.797 2.609 1 98.75 388 PRO A N 1
ATOM 3108 C CA . PRO A 1 388 ? -0.807 -27.25 2.703 1 98.75 388 PRO A CA 1
ATOM 3109 C C . PRO A 1 388 ? -0.438 -27.891 1.372 1 98.75 388 PRO A C 1
ATOM 3111 O O . PRO A 1 388 ? 0.32 -28.875 1.345 1 98.75 388 PRO A O 1
ATOM 3114 N N . ASP A 1 389 ? -0.978 -27.359 0.319 1 98.25 389 ASP A N 1
ATOM 3115 C CA . ASP A 1 389 ? -0.712 -27.891 -1.014 1 98.25 389 ASP A CA 1
ATOM 3116 C C . ASP A 1 389 ? 0.768 -27.766 -1.369 1 98.25 389 ASP A C 1
ATOM 3118 O O . ASP A 1 389 ? 1.315 -28.625 -2.074 1 98.25 389 ASP A O 1
ATOM 3122 N N . MET A 1 390 ? 1.428 -26.75 -0.828 1 98.31 390 MET A N 1
ATOM 3123 C CA . MET A 1 390 ? 2.846 -26.5 -1.081 1 98.31 390 MET A CA 1
ATOM 3124 C C . MET A 1 390 ? 3.715 -27.344 -0.156 1 98.31 390 MET A C 1
ATOM 3126 O O . MET A 1 390 ? 4.938 -27.391 -0.317 1 98.31 390 MET A O 1
ATOM 3130 N N . GLY A 1 391 ? 3.074 -27.984 0.819 1 98.38 391 GLY A N 1
ATOM 3131 C CA . GLY A 1 391 ? 3.809 -28.859 1.715 1 98.38 391 GLY A CA 1
ATOM 3132 C C . GLY A 1 391 ? 4.363 -28.141 2.932 1 98.38 391 GLY A C 1
ATOM 3133 O O . GLY A 1 391 ? 5.215 -28.688 3.643 1 98.38 391 GLY A O 1
ATOM 3134 N N . TYR A 1 392 ? 3.91 -26.969 3.193 1 98.75 392 TYR A N 1
ATOM 3135 C CA . TYR A 1 392 ? 4.461 -26.188 4.293 1 98.75 392 TYR A CA 1
ATOM 3136 C C . TYR A 1 392 ? 3.971 -26.703 5.637 1 98.75 392 TYR A C 1
ATOM 3138 O O . TYR A 1 392 ? 4.715 -26.703 6.621 1 98.75 392 TYR A O 1
ATOM 3146 N N . LEU A 1 393 ? 2.719 -27.031 5.668 1 98.81 393 LEU A N 1
ATOM 3147 C CA . LEU A 1 393 ? 2.096 -27.562 6.875 1 98.81 393 LEU A CA 1
ATOM 3148 C C . LEU A 1 393 ? 0.942 -28.5 6.52 1 98.81 393 LEU A C 1
ATOM 3150 O O . LEU A 1 393 ? 0.579 -28.625 5.352 1 98.81 393 LEU A O 1
ATOM 3154 N N . ASP A 1 394 ? 0.467 -29.234 7.535 1 98.5 394 ASP A N 1
ATOM 3155 C CA . ASP A 1 394 ? -0.691 -30.094 7.352 1 98.5 394 ASP A CA 1
ATOM 3156 C C . ASP A 1 394 ? -1.983 -29.281 7.297 1 98.5 394 ASP A C 1
ATOM 3158 O O . ASP A 1 394 ? -2.133 -28.297 8.016 1 98.5 394 ASP A O 1
ATOM 3162 N N . LYS A 1 395 ? -2.939 -29.703 6.5 1 98 395 LYS A N 1
ATOM 3163 C CA . LYS A 1 395 ? -4.188 -28.969 6.332 1 98 395 LYS A CA 1
ATOM 3164 C C . LYS A 1 395 ? -4.988 -28.938 7.633 1 98 395 LYS A C 1
ATOM 3166 O O . LYS A 1 395 ? -5.898 -28.125 7.789 1 98 395 LYS A O 1
ATOM 3171 N N . SER A 1 396 ? -4.672 -29.797 8.609 1 98.31 396 SER A N 1
ATOM 3172 C CA . SER A 1 396 ? -5.383 -29.828 9.883 1 98.31 396 SER A CA 1
ATOM 3173 C C . SER A 1 396 ? -4.801 -28.828 10.875 1 98.31 396 SER A C 1
ATOM 3175 O O . SER A 1 396 ? -5.34 -28.641 11.969 1 98.31 396 SER A O 1
ATOM 3177 N N . ASP A 1 397 ? -3.684 -28.203 10.562 1 98.69 397 ASP A N 1
ATOM 3178 C CA . ASP A 1 397 ? -3.076 -27.203 11.445 1 98.69 397 ASP A CA 1
ATOM 3179 C C . ASP A 1 397 ? -4.098 -26.156 11.883 1 98.69 397 ASP A C 1
ATOM 3181 O O . ASP A 1 397 ? -4.855 -25.641 11.055 1 98.69 397 ASP A O 1
ATOM 3185 N N . GLU A 1 398 ? -4.102 -25.797 13.141 1 98.69 398 GLU A N 1
ATOM 3186 C CA . GLU A 1 398 ? -5.121 -24.922 13.703 1 98.69 398 GLU A CA 1
ATOM 3187 C C . GLU A 1 398 ? -5.008 -23.5 13.133 1 98.69 398 GLU A C 1
ATOM 3189 O O . GLU A 1 398 ? -6.016 -22.875 12.82 1 98.69 398 GLU A O 1
ATOM 3194 N N . ILE A 1 399 ? -3.811 -23.031 13.117 1 98.88 399 ILE A N 1
ATOM 3195 C CA . ILE A 1 399 ? -3.598 -21.688 12.586 1 98.88 399 ILE A CA 1
ATOM 3196 C C . ILE A 1 399 ? -4.023 -21.641 11.117 1 98.88 399 ILE A C 1
ATOM 3198 O O . ILE A 1 399 ? -4.629 -20.672 10.68 1 98.88 399 ILE A O 1
ATOM 3202 N N . TYR A 1 400 ? -3.717 -22.703 10.359 1 98.81 400 TYR A N 1
ATOM 3203 C CA . TYR A 1 400 ? -4.141 -22.766 8.961 1 98.81 400 TYR A CA 1
ATOM 3204 C C . TYR A 1 400 ? -5.66 -22.797 8.852 1 98.81 400 TYR A C 1
ATOM 3206 O O . TYR A 1 400 ? -6.238 -22.109 8.008 1 98.81 400 TYR A O 1
ATOM 3214 N N . GLN A 1 401 ? -6.289 -23.547 9.672 1 98.88 401 GLN A N 1
ATOM 3215 C CA . GLN A 1 401 ? -7.742 -23.641 9.602 1 98.88 401 GLN A CA 1
ATOM 3216 C C . GLN A 1 401 ? -8.398 -22.297 9.898 1 98.88 401 GLN A C 1
ATOM 3218 O O . GLN A 1 401 ? -9.391 -21.922 9.266 1 98.88 401 GLN A O 1
ATOM 3223 N N . ASN A 1 402 ? -7.863 -21.578 10.914 1 98.88 402 ASN A N 1
ATOM 3224 C CA . ASN A 1 402 ? -8.328 -20.219 11.164 1 98.88 402 ASN A CA 1
ATOM 3225 C C . ASN A 1 402 ? -8.125 -19.312 9.945 1 98.88 402 ASN A C 1
ATOM 3227 O O . ASN A 1 402 ? -9.016 -18.547 9.586 1 98.88 402 ASN A O 1
ATOM 3231 N N . THR A 1 403 ? -6.977 -19.469 9.359 1 98.94 403 THR A N 1
ATOM 3232 C CA . THR A 1 403 ? -6.629 -18.672 8.18 1 98.94 403 THR A CA 1
ATOM 3233 C C . THR A 1 403 ? -7.562 -19 7.02 1 98.94 403 THR A C 1
ATOM 3235 O O . THR A 1 403 ? -8.039 -18.094 6.332 1 98.94 403 THR A O 1
ATOM 3238 N N . ARG A 1 404 ? -7.77 -20.297 6.797 1 98.88 404 ARG A N 1
ATOM 3239 C CA . ARG A 1 404 ? -8.656 -20.75 5.734 1 98.88 404 ARG A CA 1
ATOM 3240 C C . ARG A 1 404 ? -10.055 -20.156 5.887 1 98.88 404 ARG A C 1
ATOM 3242 O O . ARG A 1 404 ? -10.633 -19.656 4.918 1 98.88 404 ARG A O 1
ATOM 3249 N N . LYS A 1 405 ? -10.586 -20.203 7.09 1 98.75 405 LYS A N 1
ATOM 3250 C CA . LYS A 1 405 ? -11.891 -19.609 7.367 1 98.75 405 LYS A CA 1
ATOM 3251 C C . LYS A 1 405 ? -11.891 -18.109 7.062 1 98.75 405 LYS A C 1
ATOM 3253 O O . LYS A 1 405 ? -12.828 -17.594 6.453 1 98.75 405 LYS A O 1
ATOM 3258 N N . MET A 1 406 ? -10.867 -17.422 7.441 1 98.75 406 MET A N 1
ATOM 3259 C CA . MET A 1 406 ? -10.727 -15.977 7.262 1 98.75 406 MET A CA 1
ATOM 3260 C C . MET A 1 406 ? -10.711 -15.617 5.781 1 98.75 406 MET A C 1
ATOM 3262 O O . MET A 1 406 ? -11.5 -14.789 5.332 1 98.75 406 MET A O 1
ATOM 3266 N N . ILE A 1 407 ? -9.883 -16.297 4.984 1 98.81 407 ILE A N 1
ATOM 3267 C CA . ILE A 1 407 ? -9.617 -15.844 3.623 1 98.81 407 ILE A CA 1
ATOM 3268 C C . ILE A 1 407 ? -10.75 -16.281 2.701 1 98.81 407 ILE A C 1
ATOM 3270 O O . ILE A 1 407 ? -10.867 -15.781 1.578 1 98.81 407 ILE A O 1
ATOM 3274 N N . LEU A 1 408 ? -11.602 -17.219 3.139 1 98.5 408 LEU A N 1
ATOM 3275 C CA . LEU A 1 408 ? -12.75 -17.656 2.363 1 98.5 408 LEU A CA 1
ATOM 3276 C C . LEU A 1 408 ? -14.031 -16.984 2.861 1 98.5 408 LEU A C 1
ATOM 3278 O O . LEU A 1 408 ? -15.133 -17.5 2.633 1 98.5 408 LEU A O 1
ATOM 3282 N N . SER A 1 409 ? -13.828 -15.867 3.574 1 97.31 409 SER A N 1
ATOM 3283 C CA . SER A 1 409 ? -14.953 -15.094 4.082 1 97.31 409 SER A CA 1
ATOM 3284 C C . SER A 1 409 ? -14.906 -13.648 3.594 1 97.31 409 SER A C 1
ATOM 3286 O O . SER A 1 409 ? -13.828 -13.07 3.475 1 97.31 409 SER A O 1
ATOM 3288 N N . LYS A 1 410 ? -16.094 -13.07 3.404 1 94.81 410 LYS A N 1
ATOM 3289 C CA . LYS A 1 410 ? -16.203 -11.711 2.879 1 94.81 410 LYS A CA 1
ATOM 3290 C C . LYS A 1 410 ? -15.695 -10.688 3.889 1 94.81 410 LYS A C 1
ATOM 3292 O O . LYS A 1 410 ? -15.273 -9.594 3.512 1 94.81 410 LYS A O 1
ATOM 3297 N N . ASP A 1 411 ? -15.75 -10.984 5.145 1 95.12 411 ASP A N 1
ATOM 3298 C CA . ASP A 1 411 ? -15.328 -10.031 6.168 1 95.12 411 ASP A CA 1
ATOM 3299 C C . ASP A 1 411 ? -13.898 -10.312 6.629 1 95.12 411 ASP A C 1
ATOM 3301 O O . ASP A 1 411 ? -13.422 -9.703 7.586 1 95.12 411 ASP A O 1
ATOM 3305 N N . GLY A 1 412 ? -13.242 -11.32 5.992 1 97.12 412 GLY A N 1
ATOM 3306 C CA . GLY A 1 412 ? -11.875 -11.672 6.34 1 97.12 412 GLY A CA 1
ATOM 3307 C C . GLY A 1 412 ? -10.883 -11.375 5.23 1 97.12 412 GLY A C 1
ATOM 3308 O O . GLY A 1 412 ? -9.734 -11.008 5.496 1 97.12 412 GLY A O 1
ATOM 3309 N N . ASN A 1 413 ? -11.352 -11.57 4.043 1 98.31 413 ASN A N 1
ATOM 3310 C CA . ASN A 1 413 ? -10.547 -11.312 2.85 1 98.31 413 ASN A CA 1
ATOM 3311 C C . ASN A 1 413 ? -11.203 -10.266 1.95 1 98.31 413 ASN A C 1
ATOM 3313 O O . ASN A 1 413 ? -12.234 -10.531 1.335 1 98.31 413 ASN A O 1
ATOM 3317 N N . PRO A 1 414 ? -10.508 -9.109 1.839 1 98.06 414 PRO A N 1
ATOM 3318 C CA . PRO A 1 414 ? -11.094 -8.07 0.991 1 98.06 414 PRO A CA 1
ATOM 3319 C C . PRO A 1 414 ? -11.266 -8.516 -0.458 1 98.06 414 PRO A C 1
ATOM 3321 O O . PRO A 1 414 ? -11.984 -7.871 -1.227 1 98.06 414 PRO A O 1
ATOM 3324 N N . TYR A 1 415 ? -10.742 -9.688 -0.836 1 98.31 415 TYR A N 1
ATOM 3325 C CA . TYR A 1 415 ? -10.773 -10.102 -2.234 1 98.31 415 TYR A CA 1
ATOM 3326 C C . TYR A 1 415 ? -11.438 -11.461 -2.385 1 98.31 415 TYR A C 1
ATOM 3328 O O . TYR A 1 415 ? -11.195 -12.18 -3.359 1 98.31 415 TYR A O 1
ATOM 3336 N N . TYR A 1 416 ? -12.148 -11.875 -1.411 1 98.19 416 TYR A N 1
ATOM 3337 C CA . TYR A 1 416 ? -13.094 -12.961 -1.599 1 98.19 416 TYR A CA 1
ATOM 3338 C C . TYR A 1 416 ? -14.414 -12.453 -2.16 1 98.19 416 TYR A C 1
ATOM 3340 O O . TYR A 1 416 ? -15.102 -11.648 -1.522 1 98.19 416 TYR A O 1
ATOM 3348 N N . PHE A 1 417 ? -14.789 -12.953 -3.283 1 97.75 417 PHE A N 1
ATOM 3349 C CA . PHE A 1 417 ? -15.977 -12.445 -3.967 1 97.75 417 PHE A CA 1
ATOM 3350 C C . PHE A 1 417 ? -17.047 -13.523 -4.051 1 97.75 417 PHE A C 1
ATOM 3352 O O . PHE A 1 417 ? -16.75 -14.68 -4.359 1 97.75 417 PHE A O 1
ATOM 3359 N N . GLN A 1 418 ? -18.219 -13.141 -3.777 1 95.94 418 GLN A N 1
ATOM 3360 C CA . GLN A 1 418 ? -19.391 -14.008 -3.887 1 95.94 418 GLN A CA 1
ATOM 3361 C C . GLN A 1 418 ? -20.5 -13.32 -4.664 1 95.94 418 GLN A C 1
ATOM 3363 O O . GLN A 1 418 ? -21.109 -12.359 -4.184 1 95.94 418 GLN A O 1
ATOM 3368 N N . GLY A 1 419 ? -20.703 -13.781 -5.848 1 95.62 419 GLY A N 1
ATOM 3369 C CA . GLY A 1 419 ? -21.797 -13.281 -6.668 1 95.62 419 GLY A CA 1
ATOM 3370 C C . GLY A 1 419 ? -22.859 -14.328 -6.953 1 95.62 419 GLY A C 1
ATOM 3371 O O . GLY A 1 419 ? -22.859 -15.398 -6.336 1 95.62 419 GLY A O 1
ATOM 3372 N N . LYS A 1 420 ? -23.766 -14 -7.82 1 95.38 420 LYS A N 1
ATOM 3373 C CA . LYS A 1 420 ? -24.906 -14.859 -8.141 1 95.38 420 LYS A CA 1
ATOM 3374 C C . LYS A 1 420 ? -24.453 -16.094 -8.93 1 95.38 420 LYS A C 1
ATOM 3376 O O . LYS A 1 420 ? -25.031 -17.172 -8.789 1 95.38 420 LYS A O 1
ATOM 3381 N N . TYR A 1 421 ? -23.344 -16 -9.648 1 96.38 421 TYR A N 1
ATOM 3382 C CA . TYR A 1 421 ? -23.062 -17.047 -10.625 1 96.38 421 TYR A CA 1
ATOM 3383 C C . TYR A 1 421 ? -21.688 -17.672 -10.375 1 96.38 421 TYR A C 1
ATOM 3385 O O . TYR A 1 421 ? -21.359 -18.703 -10.961 1 96.38 421 TYR A O 1
ATOM 3393 N N . PHE A 1 422 ? -20.969 -17.078 -9.555 1 97.38 422 PHE A N 1
ATOM 3394 C CA . PHE A 1 422 ? -19.625 -17.562 -9.25 1 97.38 422 PHE A CA 1
ATOM 3395 C C . PHE A 1 422 ? -19.141 -17.016 -7.914 1 97.38 422 PHE A C 1
ATOM 3397 O O . PHE A 1 422 ? -19.766 -16.109 -7.352 1 97.38 422 PHE A O 1
ATOM 3404 N N . ARG A 1 423 ? -18.125 -17.562 -7.367 1 97.62 423 ARG A N 1
ATOM 3405 C CA . ARG A 1 423 ? -17.484 -17.078 -6.141 1 97.62 423 ARG A CA 1
ATOM 3406 C C . ARG A 1 423 ? -16.062 -17.609 -6.02 1 97.62 423 ARG A C 1
ATOM 3408 O O . ARG A 1 423 ? -15.703 -18.594 -6.66 1 97.62 423 ARG A O 1
ATOM 3415 N N . GLY A 1 424 ? -15.234 -17.031 -5.254 1 98.19 424 GLY A N 1
ATOM 3416 C CA . GLY A 1 424 ? -13.859 -17.438 -4.996 1 98.19 424 GLY A CA 1
ATOM 3417 C C . GLY A 1 424 ? -12.945 -16.266 -4.664 1 98.19 424 GLY A C 1
ATOM 3418 O O . GLY A 1 424 ? -13.406 -15.148 -4.473 1 98.19 424 GLY A O 1
ATOM 3419 N N . ILE A 1 425 ? -11.711 -16.578 -4.5 1 98.62 425 ILE A N 1
ATOM 3420 C CA . ILE A 1 425 ? -10.703 -15.562 -4.223 1 98.62 425 ILE A CA 1
ATOM 3421 C C . ILE A 1 425 ? -10.234 -14.922 -5.527 1 98.62 425 ILE A C 1
ATOM 3423 O O . ILE A 1 425 ? -9.969 -15.617 -6.508 1 98.62 425 ILE A O 1
ATOM 3427 N N . GLY A 1 426 ? -10.242 -13.617 -5.594 1 97.62 426 GLY A N 1
ATOM 3428 C CA . GLY A 1 426 ? -9.609 -12.844 -6.652 1 97.62 426 GLY A CA 1
ATOM 3429 C C . GLY A 1 426 ? -8.336 -12.141 -6.203 1 97.62 426 GLY A C 1
ATOM 3430 O O . GLY A 1 426 ? -7.434 -12.773 -5.652 1 97.62 426 GLY A O 1
ATOM 3431 N N . GLY A 1 427 ? -8.25 -10.906 -6.34 1 96.31 427 GLY A N 1
ATOM 3432 C CA . GLY A 1 427 ? -7.172 -9.984 -6 1 96.31 427 GLY A CA 1
ATOM 3433 C C . GLY A 1 427 ? -7.34 -8.617 -6.621 1 96.31 427 GLY A C 1
ATOM 3434 O O . GLY A 1 427 ? -8.297 -8.375 -7.359 1 96.31 427 GLY A O 1
ATOM 3435 N N . PRO A 1 428 ? -6.457 -7.754 -6.301 1 95.38 428 PRO A N 1
ATOM 3436 C CA . PRO A 1 428 ? -6.598 -6.398 -6.836 1 95.38 428 PRO A CA 1
ATOM 3437 C C . PRO A 1 428 ? -6.297 -6.32 -8.328 1 95.38 428 PRO A C 1
ATOM 3439 O O . PRO A 1 428 ? -6.652 -5.336 -8.984 1 95.38 428 PRO A O 1
ATOM 3442 N N . HIS A 1 429 ? -5.703 -7.219 -8.883 1 90.44 429 HIS A N 1
ATOM 3443 C CA . HIS A 1 429 ? -5.133 -7.195 -10.227 1 90.44 429 HIS A CA 1
ATOM 3444 C C . HIS A 1 429 ? -6.207 -6.938 -11.273 1 90.44 429 HIS A C 1
ATOM 3446 O O . HIS A 1 429 ? -5.98 -6.188 -12.227 1 90.44 429 HIS A O 1
ATOM 3452 N N . VAL A 1 430 ? -7.383 -7.602 -11.133 1 91.19 430 VAL A N 1
ATOM 3453 C CA . VAL A 1 430 ? -8.398 -7.523 -12.172 1 91.19 430 VAL A CA 1
ATOM 3454 C C . VAL A 1 430 ? -9.617 -6.766 -11.648 1 91.19 430 VAL A C 1
ATOM 3456 O O . VAL A 1 430 ? -10.641 -6.68 -12.328 1 91.19 430 VAL A O 1
ATOM 3459 N N . GLY A 1 431 ? -9.531 -6.262 -10.477 1 93.25 431 GLY A N 1
ATOM 3460 C CA . GLY A 1 431 ? -10.633 -5.48 -9.945 1 93.25 431 GLY A CA 1
ATOM 3461 C C . GLY A 1 431 ? -11.422 -6.219 -8.875 1 93.25 431 GLY A C 1
ATOM 3462 O O . GLY A 1 431 ? -10.969 -7.234 -8.344 1 93.25 431 GLY A O 1
ATOM 3463 N N . LEU A 1 432 ? -12.594 -5.793 -8.586 1 96.94 432 LEU A N 1
ATOM 3464 C CA . LEU A 1 432 ? -13.289 -6.184 -7.363 1 96.94 432 LEU A CA 1
ATOM 3465 C C . LEU A 1 432 ? -14.492 -7.062 -7.68 1 96.94 432 LEU A C 1
ATOM 3467 O O . LEU A 1 432 ? -15.359 -7.258 -6.832 1 96.94 432 LEU A O 1
ATOM 3471 N N . SER A 1 433 ? -14.508 -7.617 -8.906 1 96.25 433 SER A N 1
ATOM 3472 C CA . SER A 1 433 ? -15.688 -8.398 -9.266 1 96.25 433 SER A CA 1
ATOM 3473 C C . SER A 1 433 ? -15.297 -9.711 -9.938 1 96.25 433 SER A C 1
ATOM 3475 O O . SER A 1 433 ? -16.156 -10.438 -10.445 1 96.25 433 SER A O 1
ATOM 3477 N N . ASN A 1 434 ? -14.031 -9.984 -10.031 1 97.19 434 ASN A N 1
ATOM 3478 C CA . ASN A 1 434 ? -13.555 -11.18 -10.703 1 97.19 434 ASN A CA 1
ATOM 3479 C C . ASN A 1 434 ? -12.828 -12.117 -9.742 1 97.19 434 ASN A C 1
ATOM 3481 O O . ASN A 1 434 ? -11.891 -11.695 -9.062 1 97.19 434 ASN A O 1
ATOM 3485 N N . ALA A 1 435 ? -13.258 -13.297 -9.664 1 97.88 435 ALA A N 1
ATOM 3486 C CA . ALA A 1 435 ? -12.57 -14.336 -8.914 1 97.88 435 ALA A CA 1
ATOM 3487 C C . ALA A 1 435 ? -11.891 -15.336 -9.844 1 97.88 435 ALA A C 1
ATOM 3489 O O . ALA A 1 435 ? -12.242 -15.438 -11.023 1 97.88 435 ALA A O 1
ATOM 3490 N N . TRP A 1 436 ? -10.891 -15.969 -9.344 1 97.94 436 TRP A N 1
ATOM 3491 C CA . TRP A 1 436 ? -10.117 -16.875 -10.172 1 97.94 436 TRP A CA 1
ATOM 3492 C C . TRP A 1 436 ? -10.508 -18.328 -9.891 1 97.94 436 TRP A C 1
ATOM 3494 O O . TRP A 1 436 ? -10.445 -18.781 -8.742 1 97.94 436 TRP A O 1
ATOM 3504 N N . PRO A 1 437 ? -10.797 -19.172 -10.938 1 98 437 PRO A N 1
ATOM 3505 C CA . PRO A 1 437 ? -11.109 -20.578 -10.75 1 98 437 PRO A CA 1
ATOM 3506 C C . PRO A 1 437 ? -10 -21.344 -10.023 1 98 437 PRO A C 1
ATOM 3508 O O . PRO A 1 437 ? -10.273 -22.281 -9.281 1 98 437 PRO A O 1
ATOM 3511 N N . MET A 1 438 ? -8.805 -20.922 -10.133 1 97.62 438 MET A N 1
ATOM 3512 C CA . MET A 1 438 ? -7.68 -21.594 -9.5 1 97.62 438 MET A CA 1
ATOM 3513 C C . MET A 1 438 ? -7.824 -21.594 -7.984 1 97.62 438 MET A C 1
ATOM 3515 O O . MET A 1 438 ? -7.387 -22.531 -7.312 1 97.62 438 MET A O 1
ATOM 3519 N N . SER A 1 439 ? -8.453 -20.547 -7.449 1 98.44 439 SER A N 1
ATOM 3520 C CA . SER A 1 439 ? -8.68 -20.531 -6.008 1 98.44 439 SER A CA 1
ATOM 3521 C C . SER A 1 439 ? -9.617 -21.656 -5.574 1 98.44 439 SER A C 1
ATOM 3523 O O . SER A 1 439 ? -9.453 -22.219 -4.488 1 98.44 439 SER A O 1
ATOM 3525 N N . LEU A 1 440 ? -10.57 -22.031 -6.41 1 98.75 440 LEU A N 1
ATOM 3526 C CA . LEU A 1 440 ? -11.477 -23.141 -6.105 1 98.75 440 LEU A CA 1
ATOM 3527 C C . LEU A 1 440 ? -10.742 -24.469 -6.172 1 98.75 440 LEU A C 1
ATOM 3529 O O . LEU A 1 440 ? -11 -25.359 -5.367 1 98.75 440 LEU A O 1
ATOM 3533 N N . LEU A 1 441 ? -9.875 -24.547 -7.1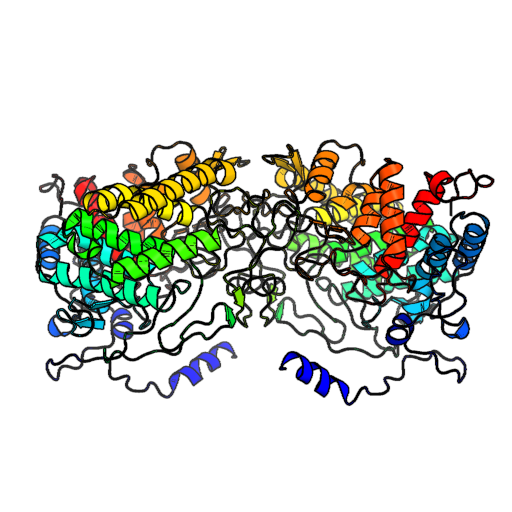17 1 98.81 441 LEU A N 1
ATOM 3534 C CA . LEU A 1 441 ? -9.102 -25.781 -7.258 1 98.81 441 LEU A CA 1
ATOM 3535 C C . LEU A 1 441 ? -8.211 -26.016 -6.043 1 98.81 441 LEU A C 1
ATOM 3537 O O . LEU A 1 441 ? -8.117 -27.125 -5.539 1 98.81 441 LEU A O 1
ATOM 3541 N N . LEU A 1 442 ? -7.617 -24.969 -5.578 1 98.62 442 LEU A N 1
ATOM 3542 C CA . LEU A 1 442 ? -6.812 -25.062 -4.367 1 98.62 442 LEU A CA 1
ATOM 3543 C C . LEU A 1 442 ? -7.684 -25.391 -3.158 1 98.62 442 LEU A C 1
ATOM 3545 O O . LEU A 1 442 ? -7.266 -26.141 -2.277 1 98.62 442 LEU A O 1
ATOM 3549 N N . GLN A 1 443 ? -8.859 -24.75 -3.125 1 98.81 443 GLN A N 1
ATOM 3550 C CA . GLN A 1 443 ? -9.805 -25.047 -2.053 1 98.81 443 GLN A CA 1
ATOM 3551 C C . GLN A 1 443 ? -10.148 -26.531 -2.016 1 98.81 443 GLN A C 1
ATOM 3553 O O . GLN A 1 443 ? -10.203 -27.125 -0.943 1 98.81 443 GLN A O 1
ATOM 3558 N N . ILE A 1 444 ? -10.336 -27.141 -3.129 1 98.88 444 ILE A N 1
ATOM 3559 C CA . ILE A 1 444 ? -10.641 -28.562 -3.242 1 98.88 444 ILE A CA 1
ATOM 3560 C C . ILE A 1 444 ? -9.461 -29.375 -2.729 1 98.88 444 ILE A C 1
ATOM 3562 O O . ILE A 1 444 ? -9.641 -30.312 -1.943 1 98.88 444 ILE A O 1
ATOM 3566 N N . ARG A 1 445 ? -8.266 -29 -3.088 1 98.62 445 ARG A N 1
ATOM 3567 C CA . ARG A 1 445 ? -7.098 -29.812 -2.77 1 98.62 445 ARG A CA 1
ATOM 3568 C C . ARG A 1 445 ? -6.684 -29.625 -1.313 1 98.62 445 ARG A C 1
ATOM 3570 O O . ARG A 1 445 ? -5.863 -30.391 -0.796 1 98.62 445 ARG A O 1
ATOM 3577 N N . THR A 1 446 ? -7.312 -28.656 -0.595 1 98.69 446 THR A N 1
ATOM 3578 C CA . THR A 1 446 ? -6.883 -28.391 0.773 1 98.69 446 THR A CA 1
ATOM 3579 C C . THR A 1 446 ? -8.008 -28.688 1.762 1 98.69 446 THR A C 1
ATOM 3581 O O . THR A 1 446 ? -8 -28.188 2.889 1 98.69 446 THR A O 1
ATOM 3584 N N . THR A 1 447 ? -9 -29.484 1.356 1 98.5 447 THR A N 1
ATOM 3585 C CA . THR A 1 447 ? -10.062 -29.922 2.25 1 98.5 447 THR A CA 1
ATOM 3586 C C . THR A 1 447 ? -10.367 -31.406 2.049 1 98.5 447 THR A C 1
ATOM 3588 O O . THR A 1 447 ? -9.992 -31.984 1.027 1 98.5 447 THR A O 1
ATOM 3591 N N . ASP A 1 448 ? -10.945 -32.062 3.094 1 97.94 448 ASP A N 1
ATOM 3592 C CA . ASP A 1 448 ? -11.438 -33.438 2.984 1 97.94 448 ASP A CA 1
ATOM 3593 C C . ASP A 1 448 ? -12.961 -33.469 3.021 1 97.94 448 ASP A C 1
ATOM 3595 O O . ASP A 1 448 ? -13.562 -34.531 2.979 1 97.94 448 ASP A O 1
ATOM 3599 N N . ASP A 1 449 ? -13.57 -32.281 3.092 1 98.38 449 ASP A N 1
ATOM 3600 C CA . ASP A 1 449 ? -15.023 -32.219 3.117 1 98.38 449 ASP A CA 1
ATOM 3601 C C . ASP A 1 449 ? -15.617 -32.531 1.745 1 98.38 449 ASP A C 1
ATOM 3603 O O . ASP A 1 449 ? -15.539 -31.703 0.826 1 98.38 449 ASP A O 1
ATOM 3607 N N . GLU A 1 450 ? -16.297 -33.656 1.615 1 98.38 450 GLU A N 1
ATOM 3608 C CA . GLU A 1 450 ? -16.75 -34.156 0.327 1 98.38 450 GLU A CA 1
ATOM 3609 C C . GLU A 1 450 ? -17.844 -33.281 -0.254 1 98.38 450 GLU A C 1
ATOM 3611 O O . GLU A 1 450 ? -17.938 -33.125 -1.473 1 98.38 450 GLU A O 1
ATOM 3616 N N . ASP A 1 451 ? -18.703 -32.719 0.628 1 98.62 451 ASP A N 1
ATOM 3617 C CA . ASP A 1 451 ? -19.734 -31.797 0.142 1 98.62 451 ASP A CA 1
ATOM 3618 C C . ASP A 1 451 ? -19.125 -30.547 -0.47 1 98.62 451 ASP A C 1
ATOM 3620 O O . ASP A 1 451 ? -19.562 -30.094 -1.531 1 98.62 451 ASP A O 1
ATOM 3624 N N . GLU A 1 452 ? -18.109 -30.047 0.214 1 98.5 452 GLU A N 1
ATOM 3625 C CA . GLU A 1 452 ? -17.391 -28.875 -0.297 1 98.5 452 GLU A CA 1
ATOM 3626 C C . GLU A 1 452 ? -16.734 -29.172 -1.64 1 98.5 452 GLU A C 1
ATOM 3628 O O . GLU A 1 452 ? -16.844 -28.391 -2.58 1 98.5 452 GLU A O 1
ATOM 3633 N N . ILE A 1 453 ? -16.141 -30.281 -1.771 1 98.81 453 ILE A N 1
ATOM 3634 C CA . ILE A 1 453 ? -15.438 -30.688 -2.979 1 98.81 453 ILE A CA 1
ATOM 3635 C C . ILE A 1 453 ? -16.422 -30.781 -4.148 1 98.81 453 ILE A C 1
ATOM 3637 O O . ILE A 1 453 ? -16.172 -30.219 -5.215 1 98.81 453 ILE A O 1
ATOM 3641 N N . MET A 1 454 ? -17.531 -31.422 -3.914 1 98.62 454 MET A N 1
ATOM 3642 C CA . MET A 1 454 ? -18.5 -31.656 -4.988 1 98.62 454 MET A CA 1
ATOM 3643 C C . MET A 1 454 ? -19.141 -30.344 -5.434 1 98.62 454 MET A C 1
ATOM 3645 O O . MET A 1 454 ? -19.391 -30.156 -6.625 1 98.62 454 MET A O 1
ATOM 3649 N N . GLU A 1 455 ? -19.391 -29.5 -4.453 1 98.44 455 GLU A N 1
ATOM 3650 C CA . GLU A 1 455 ? -19.953 -28.188 -4.781 1 98.44 455 GLU A CA 1
ATOM 3651 C C . GLU A 1 455 ? -19 -27.375 -5.641 1 98.44 455 GLU A C 1
ATOM 3653 O O . GLU A 1 455 ? -19.406 -26.75 -6.621 1 98.44 455 GLU A O 1
ATOM 3658 N N . LEU A 1 456 ? -17.797 -27.406 -5.27 1 98.75 456 LEU A N 1
ATOM 3659 C CA . LEU A 1 456 ? -16.797 -26.625 -5.977 1 98.75 456 LEU A CA 1
ATOM 3660 C C . LEU A 1 456 ? -16.531 -27.203 -7.363 1 98.75 456 LEU A C 1
ATOM 3662 O O . LEU A 1 456 ? -16.328 -26.469 -8.328 1 98.75 456 LEU A O 1
ATOM 3666 N N . LEU A 1 457 ? -16.5 -28.5 -7.5 1 98.38 457 LEU A N 1
ATOM 3667 C CA . LEU A 1 457 ? -16.328 -29.156 -8.797 1 98.38 457 LEU A CA 1
ATOM 3668 C C . LEU A 1 457 ? -17.453 -28.766 -9.75 1 98.38 457 LEU A C 1
ATOM 3670 O O . LEU A 1 457 ? -17.219 -28.516 -10.938 1 98.38 457 LEU A O 1
ATOM 3674 N N . GLU A 1 458 ? -18.625 -28.75 -9.188 1 98.12 458 GLU A N 1
ATOM 3675 C CA . GLU A 1 458 ? -19.781 -28.359 -9.992 1 98.12 458 GLU A CA 1
ATOM 3676 C C . GLU A 1 458 ? -19.656 -26.906 -10.469 1 98.12 458 GLU A C 1
ATOM 3678 O O . GLU A 1 458 ? -19.938 -26.609 -11.633 1 98.12 458 GLU A O 1
ATOM 3683 N N . LEU A 1 459 ? -19.219 -26.078 -9.562 1 98.12 459 LEU A N 1
ATOM 3684 C CA . LEU A 1 459 ? -19.078 -24.672 -9.906 1 98.12 459 LEU A CA 1
ATOM 3685 C C . LEU A 1 459 ? -18.031 -24.484 -11 1 98.12 459 LEU A C 1
ATOM 3687 O O . LEU A 1 459 ? -18.25 -23.734 -11.961 1 98.12 459 LEU A O 1
ATOM 3691 N N . VAL A 1 460 ? -16.922 -25.141 -10.898 1 97.94 460 VAL A N 1
ATOM 3692 C CA . VAL A 1 460 ? -15.828 -25.031 -11.867 1 97.94 460 VAL A CA 1
ATOM 3693 C C . VAL A 1 460 ? -16.297 -25.547 -13.227 1 97.94 460 VAL A C 1
ATOM 3695 O O . VAL A 1 460 ? -16.031 -24.938 -14.258 1 97.94 460 VAL A O 1
ATOM 3698 N N . LYS A 1 461 ? -17.016 -26.594 -13.234 1 97 461 LYS A N 1
ATOM 3699 C CA . LYS A 1 461 ? -17.453 -27.266 -14.461 1 97 461 LYS A CA 1
ATOM 3700 C C . LYS A 1 461 ? -18.531 -26.438 -15.18 1 97 461 LYS A C 1
ATOM 3702 O O . LYS A 1 461 ? -18.562 -26.406 -16.406 1 97 461 LYS A O 1
ATOM 3707 N N . THR A 1 462 ? -19.297 -25.688 -14.461 1 97.56 462 THR A N 1
ATOM 3708 C CA . THR A 1 462 ? -20.469 -25.031 -15.039 1 97.56 462 THR A CA 1
ATOM 3709 C C . THR A 1 462 ? -20.125 -23.578 -15.414 1 97.56 462 THR A C 1
ATOM 3711 O O . THR A 1 462 ? -20.953 -22.875 -15.984 1 97.56 462 THR A O 1
ATOM 3714 N N . THR A 1 463 ? -18.906 -23.172 -15.141 1 97.31 463 THR A N 1
ATOM 3715 C CA . THR A 1 463 ? -18.594 -21.766 -15.383 1 97.31 463 THR A CA 1
ATOM 3716 C C . THR A 1 463 ? -17.484 -21.625 -16.422 1 97.31 463 THR A C 1
ATOM 3718 O O . THR A 1 463 ? -16.641 -20.734 -16.312 1 97.31 463 THR A O 1
ATOM 3721 N N . THR A 1 464 ? -17.453 -22.5 -17.406 1 97.12 464 THR A N 1
ATOM 3722 C CA . THR A 1 464 ? -16.438 -22.469 -18.469 1 97.12 464 THR A CA 1
ATOM 3723 C C . THR A 1 464 ? -16.953 -21.719 -19.688 1 97.12 464 THR A C 1
ATOM 3725 O O . THR A 1 464 ? -16.328 -21.75 -20.75 1 97.12 464 THR A O 1
ATOM 3728 N N . ALA A 1 465 ? -18.141 -21.094 -19.547 1 96.06 465 ALA A N 1
ATOM 3729 C CA . ALA A 1 465 ? -18.812 -20.406 -20.656 1 96.06 465 ALA A CA 1
ATOM 3730 C C . ALA A 1 465 ? -19.047 -21.359 -21.828 1 96.06 465 ALA A C 1
ATOM 3732 O O . ALA A 1 465 ? -19.047 -20.938 -22.984 1 96.06 465 ALA A O 1
ATOM 3733 N N . GLY A 1 466 ? -19.078 -22.672 -21.531 1 95.69 466 GLY A N 1
ATOM 3734 C CA . GLY A 1 466 ? -19.344 -23.688 -22.547 1 95.69 466 GLY A CA 1
ATOM 3735 C C . GLY A 1 466 ? -18.109 -24.078 -23.328 1 95.69 466 GLY A C 1
ATOM 3736 O O . GLY A 1 466 ? -18.156 -25 -24.141 1 95.69 466 GLY A O 1
ATOM 3737 N N . LEU A 1 467 ? -16.984 -23.531 -23.062 1 96.44 467 LEU A N 1
ATOM 3738 C CA . LEU A 1 467 ? -15.773 -23.75 -23.844 1 96.44 467 LEU A CA 1
ATOM 3739 C C . LEU A 1 467 ? -15.047 -25.016 -23.406 1 96.44 467 LEU A C 1
ATOM 3741 O O . LEU A 1 467 ? -14.305 -25.625 -24.172 1 96.44 467 LEU A O 1
ATOM 3745 N N . GLY A 1 468 ? -15.219 -25.375 -22.156 1 97.56 468 GLY A N 1
ATOM 3746 C CA . GLY A 1 468 ? -14.508 -26.531 -21.625 1 97.56 468 GLY A CA 1
ATOM 3747 C C . GLY A 1 468 ? -13.031 -26.266 -21.375 1 97.56 468 GLY A C 1
ATOM 3748 O O . GLY A 1 468 ? -12.195 -27.141 -21.562 1 97.56 468 GLY A O 1
ATOM 3749 N N . LEU A 1 469 ? -12.711 -25.078 -21.047 1 97.69 469 LEU A N 1
ATOM 3750 C CA . LEU A 1 469 ? -11.375 -24.625 -20.656 1 97.69 469 LEU A CA 1
ATOM 3751 C C . LEU A 1 469 ? -11.438 -23.812 -19.359 1 97.69 469 LEU A C 1
ATOM 3753 O O . LEU A 1 469 ? -12.492 -23.297 -19 1 97.69 469 LEU A O 1
ATOM 3757 N N . MET A 1 470 ? -10.312 -23.766 -18.672 1 97.25 470 MET A N 1
ATOM 3758 C CA . MET A 1 470 ? -10.219 -22.922 -17.469 1 97.25 470 MET A CA 1
ATOM 3759 C C . MET A 1 470 ? -9.812 -21.5 -17.844 1 97.25 470 MET A C 1
ATOM 3761 O O . MET A 1 470 ? -8.922 -21.297 -18.688 1 97.25 470 MET A O 1
ATOM 3765 N N . HIS A 1 471 ? -10.477 -20.578 -17.234 1 96.44 471 HIS A N 1
ATOM 3766 C CA . HIS A 1 471 ? -10.195 -19.172 -17.422 1 96.44 471 HIS A CA 1
ATOM 3767 C C . HIS A 1 471 ? -9.273 -18.641 -16.328 1 96.44 471 HIS A C 1
ATOM 3769 O O . HIS A 1 471 ? -9.062 -19.312 -15.305 1 96.44 471 HIS A O 1
ATOM 3775 N N . GLU A 1 472 ? -8.664 -17.484 -16.594 1 95.69 472 GLU A N 1
ATOM 3776 C CA . GLU A 1 472 ? -7.914 -16.828 -15.531 1 95.69 472 GLU A CA 1
ATOM 3777 C C . GLU A 1 472 ? -8.844 -16.328 -14.43 1 95.69 472 GLU A C 1
ATOM 3779 O O . GLU A 1 472 ? -8.641 -16.641 -13.25 1 95.69 472 GLU A O 1
ATOM 3784 N N . SER A 1 473 ? -9.844 -15.555 -14.875 1 96.81 473 SER A N 1
ATOM 3785 C CA . SER A 1 473 ? -10.828 -15.07 -13.914 1 96.81 473 SER A CA 1
ATOM 3786 C C . SER A 1 473 ? -12.227 -15.047 -14.516 1 96.81 473 SER A C 1
ATOM 3788 O O . SER A 1 473 ? -12.383 -15.125 -15.734 1 96.81 473 SER A O 1
ATOM 3790 N N . ILE A 1 474 ? -13.234 -15.016 -13.617 1 97.94 474 ILE A N 1
ATOM 3791 C CA . ILE A 1 474 ? -14.641 -14.992 -13.992 1 97.94 474 ILE A CA 1
ATOM 3792 C C . ILE A 1 474 ? -15.375 -13.922 -13.195 1 97.94 474 ILE A C 1
ATOM 3794 O O . ILE A 1 474 ? -15.188 -13.797 -11.984 1 97.94 474 ILE A O 1
ATOM 3798 N N . HIS A 1 475 ? -16.125 -13.094 -13.914 1 97.56 475 HIS A N 1
ATOM 3799 C CA . HIS A 1 475 ? -16.969 -12.125 -13.227 1 97.56 475 HIS A CA 1
ATOM 3800 C C . HIS A 1 475 ? -18.031 -12.812 -12.391 1 97.56 475 HIS A C 1
ATOM 3802 O O . HIS A 1 475 ? -18.844 -13.57 -12.922 1 97.56 475 HIS A O 1
ATOM 3808 N N . VAL A 1 476 ? -18.172 -12.492 -11.148 1 97.31 476 VAL A N 1
ATOM 3809 C CA . VAL A 1 476 ? -18.906 -13.336 -10.211 1 97.31 476 VAL A CA 1
ATOM 3810 C C . VAL A 1 476 ? -20.406 -13.109 -10.391 1 97.31 476 VAL A C 1
ATOM 3812 O O . VAL A 1 476 ? -21.219 -13.938 -9.977 1 97.31 476 VAL A O 1
ATOM 3815 N N . ASN A 1 477 ? -20.781 -11.969 -11.086 1 96.19 477 ASN A N 1
ATOM 3816 C CA . ASN A 1 477 ? -22.203 -11.656 -11.219 1 96.19 477 ASN A CA 1
ATOM 3817 C C . ASN A 1 477 ? -22.656 -11.711 -12.68 1 96.19 477 ASN A C 1
ATOM 3819 O O . ASN A 1 477 ? -23.781 -11.328 -13 1 96.19 477 ASN A O 1
ATOM 3823 N N . ALA A 1 478 ? -21.844 -12.109 -13.539 1 95.19 478 ALA A N 1
ATOM 3824 C CA . ALA A 1 478 ? -22.219 -12.156 -14.945 1 95.19 478 ALA A CA 1
ATOM 3825 C C . ALA A 1 478 ? -22.922 -13.477 -15.281 1 95.19 478 ALA A C 1
ATOM 3827 O O . ALA A 1 478 ? -22.328 -14.547 -15.156 1 95.19 478 ALA A O 1
ATOM 3828 N N . PRO A 1 479 ? -24.094 -13.414 -15.805 1 89.81 479 PRO A N 1
ATOM 3829 C CA . PRO A 1 479 ? -24.812 -14.648 -16.094 1 89.81 479 PRO A CA 1
ATOM 3830 C C . PRO A 1 479 ? -24.156 -15.477 -17.203 1 89.81 479 PRO A C 1
ATOM 3832 O O . PRO A 1 479 ? -24.312 -16.703 -17.234 1 89.81 479 PRO A O 1
ATOM 3835 N N . ASN A 1 480 ? -23.484 -14.82 -18.031 1 88.44 480 ASN A N 1
ATOM 3836 C CA . ASN A 1 480 ? -22.797 -15.516 -19.125 1 88.44 480 ASN A CA 1
ATOM 3837 C C . ASN A 1 480 ? -21.391 -15.938 -18.734 1 88.44 480 ASN A C 1
ATOM 3839 O O . ASN A 1 480 ? -20.609 -16.359 -19.594 1 88.44 480 ASN A O 1
ATOM 3843 N N . HIS A 1 481 ? -20.984 -15.703 -17.562 1 90.44 481 HIS A N 1
ATOM 3844 C CA . HIS A 1 481 ? -19.672 -16.062 -17.031 1 90.44 481 HIS A CA 1
ATOM 3845 C C . HIS A 1 481 ? -18.562 -15.344 -17.812 1 90.44 481 HIS A C 1
ATOM 3847 O O . HIS A 1 481 ? -17.625 -15.984 -18.281 1 90.44 481 HIS A O 1
ATOM 3853 N N . GLN A 1 482 ? -18.703 -14.078 -17.859 1 94.5 482 GLN A N 1
ATOM 3854 C CA . GLN A 1 482 ? -17.688 -13.258 -18.5 1 94.5 482 GLN A CA 1
ATOM 3855 C C . GLN A 1 482 ? -16.297 -13.531 -17.922 1 94.5 482 GLN A C 1
ATOM 3857 O O . GLN A 1 482 ? -16.125 -13.578 -16.703 1 94.5 482 GLN A O 1
ATOM 3862 N N . TYR A 1 483 ? -15.344 -13.805 -18.766 1 95.5 483 TYR A N 1
ATOM 3863 C CA . TYR A 1 483 ? -13.992 -14.156 -18.344 1 95.5 483 TYR A CA 1
ATOM 3864 C C . TYR A 1 483 ? -12.969 -13.188 -18.922 1 95.5 483 TYR A C 1
ATOM 3866 O O . TYR A 1 483 ? -13.281 -12.422 -19.828 1 95.5 483 TYR A O 1
ATOM 3874 N N . THR A 1 484 ? -11.719 -13.164 -18.375 1 92.94 484 THR A N 1
ATOM 3875 C CA . THR A 1 484 ? -10.68 -12.258 -18.844 1 92.94 484 THR A CA 1
ATOM 3876 C C . THR A 1 484 ? -9.867 -12.898 -19.969 1 92.94 484 THR A C 1
ATOM 3878 O O . THR A 1 484 ? -9.438 -12.219 -20.906 1 92.94 484 THR A O 1
ATOM 3881 N N . ARG A 1 485 ? -9.508 -14.188 -19.844 1 92.12 485 ARG A N 1
ATOM 3882 C CA . ARG A 1 485 ? -8.797 -14.961 -20.859 1 92.12 485 ARG A CA 1
ATOM 3883 C C . ARG A 1 485 ? -9.57 -16.219 -21.234 1 92.12 485 ARG A C 1
ATOM 3885 O O . ARG A 1 485 ? -10.031 -16.953 -20.344 1 92.12 485 ARG A O 1
ATOM 3892 N N . PRO A 1 486 ? -9.594 -16.469 -22.578 1 91.5 486 PRO A N 1
ATOM 3893 C CA . PRO A 1 486 ? -10.367 -17.641 -22.953 1 91.5 486 PRO A CA 1
ATOM 3894 C C . PRO A 1 486 ? -9.758 -18.953 -22.438 1 91.5 486 PRO A C 1
ATOM 3896 O O . PRO A 1 486 ? -10.484 -19.906 -22.156 1 91.5 486 PRO A O 1
ATOM 3899 N N . TRP A 1 487 ? -8.469 -18.984 -22.406 1 91.25 487 TRP A N 1
ATOM 3900 C CA . TRP A 1 487 ? -7.801 -20.094 -21.734 1 91.25 487 TRP A CA 1
ATOM 3901 C C . TRP A 1 487 ? -6.551 -19.609 -21 1 91.25 487 TRP A C 1
ATOM 3903 O O . TRP A 1 487 ? -5.824 -18.75 -21.5 1 91.25 487 TRP A O 1
ATOM 3913 N N . PHE A 1 488 ? -6.383 -20.094 -19.844 1 94 488 PHE A N 1
ATOM 3914 C CA . PHE A 1 488 ? -5.211 -19.859 -19.016 1 94 488 PHE A CA 1
ATOM 3915 C C . PHE A 1 488 ? -4.504 -21.172 -18.688 1 94 488 PHE A C 1
ATOM 3917 O O . PHE A 1 488 ? -4.938 -21.922 -17.812 1 94 488 PHE A O 1
ATOM 3924 N N . SER A 1 489 ? -3.379 -21.438 -19.359 1 96.56 489 SER A N 1
ATOM 3925 C CA . SER A 1 489 ? -2.727 -22.734 -19.359 1 96.56 489 SER A CA 1
ATOM 3926 C C . SER A 1 489 ? -2.359 -23.172 -17.953 1 96.56 489 SER A C 1
ATOM 3928 O O . SER A 1 489 ? -2.492 -24.359 -17.594 1 96.56 489 SER A O 1
ATOM 3930 N N . TRP A 1 490 ? -1.889 -22.219 -17.141 1 97 490 TRP A N 1
ATOM 3931 C CA . TRP A 1 490 ? -1.56 -22.531 -15.75 1 97 490 TRP A CA 1
ATOM 3932 C C . TRP A 1 490 ? -2.777 -23.078 -15.008 1 97 490 TRP A C 1
ATOM 3934 O O . TRP A 1 490 ? -2.695 -24.109 -14.344 1 97 490 TRP A O 1
ATOM 3944 N N . CYS A 1 491 ? -3.865 -22.516 -15.188 1 97.62 491 CYS A N 1
ATOM 3945 C CA . CYS A 1 491 ? -5.078 -22.922 -14.492 1 97.62 491 CYS A CA 1
ATOM 3946 C C . CYS A 1 491 ? -5.566 -24.281 -15.008 1 97.62 491 CYS A C 1
ATOM 3948 O O . CYS A 1 491 ? -6.102 -25.078 -14.242 1 97.62 491 CYS A O 1
ATOM 3950 N N . ASN A 1 492 ? -5.426 -24.531 -16.312 1 98.25 492 ASN A N 1
ATOM 3951 C CA . ASN A 1 492 ? -5.766 -25.844 -16.859 1 98.25 492 ASN A CA 1
ATOM 3952 C C . ASN A 1 492 ? -4.934 -26.953 -16.219 1 98.25 492 ASN A C 1
ATOM 3954 O O . ASN A 1 492 ? -5.457 -28.016 -15.898 1 98.25 492 ASN A O 1
ATOM 3958 N N . SER A 1 493 ? -3.715 -26.641 -16.047 1 98.38 493 SER A N 1
ATOM 3959 C CA . SER A 1 493 ? -2.855 -27.609 -15.375 1 98.38 493 SER A CA 1
ATOM 3960 C C . SER A 1 493 ? -3.299 -27.844 -13.938 1 98.38 493 SER A C 1
ATOM 3962 O O . SER A 1 493 ? -3.303 -28.984 -13.453 1 98.38 493 SER A O 1
ATOM 3964 N N . GLU A 1 494 ? -3.645 -26.766 -13.266 1 98.44 494 GLU A N 1
ATOM 3965 C CA . GLU A 1 494 ? -4.094 -26.906 -11.883 1 98.44 494 GLU A CA 1
ATOM 3966 C C . GLU A 1 494 ? -5.395 -27.688 -11.797 1 98.44 494 GLU A C 1
ATOM 3968 O O . GLU A 1 494 ? -5.621 -28.422 -10.828 1 98.44 494 GLU A O 1
ATOM 3973 N N . PHE A 1 495 ? -6.289 -27.562 -12.75 1 98.75 495 PHE A N 1
ATOM 3974 C CA . PHE A 1 495 ? -7.512 -28.344 -12.789 1 98.75 495 PHE A CA 1
ATOM 3975 C C . PHE A 1 495 ? -7.191 -29.828 -12.914 1 98.75 495 PHE A C 1
ATOM 3977 O O . PHE A 1 495 ? -7.727 -30.656 -12.172 1 98.75 495 PHE A O 1
ATOM 3984 N N . ALA A 1 496 ? -6.359 -30.125 -13.875 1 98.81 496 ALA A N 1
ATOM 3985 C CA . ALA A 1 496 ? -5.977 -31.516 -14.094 1 98.81 496 ALA A CA 1
ATOM 3986 C C . ALA A 1 496 ? -5.332 -32.094 -12.836 1 98.81 496 ALA A C 1
ATOM 3988 O O . ALA A 1 496 ? -5.613 -33.25 -12.469 1 98.81 496 ALA A O 1
ATOM 3989 N N . LYS A 1 497 ? -4.504 -31.312 -12.234 1 98.44 497 LYS A N 1
ATOM 3990 C CA . LYS A 1 497 ? -3.881 -31.734 -10.984 1 98.44 497 LYS A CA 1
ATOM 3991 C C . LYS A 1 497 ? -4.934 -32.062 -9.922 1 98.44 497 LYS A C 1
ATOM 3993 O O . LYS A 1 497 ? -4.789 -33 -9.164 1 98.44 497 LYS A O 1
ATOM 3998 N N . THR A 1 498 ? -5.922 -31.234 -9.867 1 98.88 498 THR A N 1
ATOM 3999 C CA . THR A 1 498 ? -7 -31.422 -8.906 1 98.88 498 THR A CA 1
ATOM 4000 C C . THR A 1 498 ? -7.758 -32.719 -9.18 1 98.88 498 THR A C 1
ATOM 4002 O O . THR A 1 498 ? -8.062 -33.469 -8.258 1 98.88 498 THR A O 1
ATOM 4005 N N . ILE A 1 499 ? -8.078 -33 -10.422 1 98.81 499 ILE A N 1
ATOM 4006 C CA . ILE A 1 499 ? -8.797 -34.219 -10.789 1 98.81 499 ILE A CA 1
ATOM 4007 C C . ILE A 1 499 ? -7.941 -35.438 -10.469 1 98.81 499 ILE A C 1
ATOM 4009 O O . ILE A 1 499 ? -8.445 -36.438 -9.93 1 98.81 499 ILE A O 1
ATOM 4013 N N . LEU A 1 500 ? -6.684 -35.344 -10.773 1 98.69 500 LEU A N 1
ATOM 4014 C CA . LEU A 1 500 ? -5.801 -36.469 -10.484 1 98.69 500 LEU A CA 1
ATOM 4015 C C . LEU A 1 500 ? -5.629 -36.656 -8.984 1 98.69 500 LEU A C 1
ATOM 4017 O O . LEU A 1 500 ? -5.488 -37.812 -8.508 1 98.69 500 LEU A O 1
ATOM 4021 N N . ASP A 1 501 ? -5.617 -35.594 -8.273 1 98.44 501 ASP A N 1
ATOM 4022 C CA . ASP A 1 501 ? -5.605 -35.656 -6.812 1 98.44 501 ASP A CA 1
ATOM 4023 C C . ASP A 1 501 ? -6.84 -36.406 -6.285 1 98.44 501 ASP A C 1
ATOM 4025 O O . ASP A 1 501 ? -6.727 -37.281 -5.422 1 98.44 501 ASP A O 1
ATOM 4029 N N . LEU A 1 502 ? -7.988 -36.062 -6.793 1 98.56 502 LEU A N 1
ATOM 4030 C CA . LEU A 1 502 ? -9.227 -36.688 -6.375 1 98.56 502 LEU A CA 1
ATOM 4031 C C . LEU A 1 502 ? -9.25 -38.156 -6.797 1 98.56 502 LEU A C 1
ATOM 4033 O O . LEU A 1 502 ? -9.75 -39 -6.062 1 98.56 502 LEU A O 1
ATOM 4037 N N . ALA A 1 503 ? -8.727 -38.406 -7.965 1 98.56 503 ALA A N 1
ATOM 4038 C CA . ALA A 1 503 ? -8.641 -39.781 -8.445 1 98.56 503 ALA A CA 1
ATOM 4039 C C . ALA A 1 503 ? -7.844 -40.656 -7.469 1 98.56 503 ALA A C 1
ATOM 4041 O O . ALA A 1 503 ? -8.133 -41.844 -7.305 1 98.56 503 ALA A O 1
ATOM 4042 N N . LYS A 1 504 ? -6.941 -40.062 -6.852 1 97.94 504 LYS A N 1
ATOM 4043 C CA . LYS A 1 504 ? -6.074 -40.781 -5.922 1 97.94 504 LYS A CA 1
ATOM 4044 C C . LYS A 1 504 ? -6.707 -40.875 -4.539 1 97.94 504 LYS A C 1
ATOM 4046 O O . LYS A 1 504 ? -6.773 -41.969 -3.955 1 97.94 504 LYS A O 1
ATOM 4051 N N . ARG A 1 505 ? -7.258 -39.781 -3.992 1 96.69 505 ARG A N 1
ATOM 4052 C CA . ARG A 1 505 ? -7.605 -39.781 -2.574 1 96.69 505 ARG A CA 1
ATOM 4053 C C . ARG A 1 505 ? -9.102 -39.969 -2.379 1 96.69 505 ARG A C 1
ATOM 4055 O O . ARG A 1 505 ? -9.547 -40.406 -1.312 1 96.69 505 ARG A O 1
ATOM 4062 N N . LYS A 1 506 ? -9.867 -39.625 -3.432 1 97.5 506 LYS A N 1
ATOM 4063 C CA . LYS A 1 506 ? -11.32 -39.719 -3.34 1 97.5 506 LYS A CA 1
ATOM 4064 C C . LYS A 1 506 ? -11.922 -40.156 -4.676 1 97.5 506 LYS A C 1
ATOM 4066 O O . LYS A 1 506 ? -12.797 -39.469 -5.215 1 97.5 506 LYS A O 1
ATOM 4071 N N . PRO A 1 507 ? -11.547 -41.312 -5.164 1 97.62 507 PRO A N 1
ATOM 4072 C CA . PRO A 1 507 ? -12 -41.719 -6.492 1 97.62 507 PRO A CA 1
ATOM 4073 C C . PRO A 1 507 ? -13.516 -41.906 -6.574 1 97.62 507 PRO A C 1
ATOM 4075 O O . PRO A 1 507 ? -14.109 -41.688 -7.641 1 97.62 507 PRO A O 1
ATOM 4078 N N . ASN A 1 508 ? -14.219 -42.156 -5.496 1 96.88 508 ASN A N 1
ATOM 4079 C CA . ASN A 1 508 ? -15.656 -42.375 -5.484 1 96.88 508 ASN A CA 1
ATOM 4080 C C . ASN A 1 508 ? -16.422 -41.125 -5.867 1 96.88 508 ASN A C 1
ATOM 4082 O O . ASN A 1 508 ? -17.594 -41.188 -6.262 1 96.88 508 ASN A O 1
ATOM 4086 N N . LEU A 1 509 ? -15.734 -40 -5.738 1 97.81 509 LEU A N 1
ATOM 4087 C CA . LEU A 1 509 ? -16.406 -38.75 -6.027 1 97.81 509 LEU A CA 1
ATOM 4088 C C . LEU A 1 509 ? -16.484 -38.5 -7.527 1 97.81 509 LEU A C 1
ATOM 4090 O O . LEU A 1 509 ? -17.359 -37.75 -8 1 97.81 509 LEU A O 1
ATOM 4094 N N . ILE A 1 510 ? -15.539 -39.125 -8.312 1 98.25 510 ILE A N 1
ATOM 4095 C CA . ILE A 1 510 ? -15.484 -38.688 -9.703 1 98.25 510 ILE A CA 1
ATOM 4096 C C . ILE A 1 510 ? -15.539 -39.906 -10.625 1 98.25 510 ILE A C 1
ATOM 4098 O O . ILE A 1 510 ? -15.789 -39.781 -11.82 1 98.25 510 ILE A O 1
ATOM 4102 N N . PHE A 1 511 ? -15.383 -41.094 -10.086 1 98.31 511 PHE A N 1
ATOM 4103 C CA . PHE A 1 511 ? -15.328 -42.312 -10.906 1 98.31 511 PHE A CA 1
ATOM 4104 C C . PHE A 1 511 ? -16.656 -43.062 -10.859 1 98.31 511 PHE A C 1
ATOM 4106 O O . PHE A 1 511 ? -17.469 -42.844 -9.953 1 98.31 511 PHE A O 1
ATOM 4113 N N . LYS A 1 512 ? -16.766 -43.875 -11.922 1 97.44 512 LYS A N 1
ATOM 4114 C CA . LYS A 1 512 ? -17.859 -44.844 -11.914 1 97.44 512 LYS A CA 1
ATOM 4115 C C . LYS A 1 512 ? -17.719 -45.844 -10.766 1 97.44 512 LYS A C 1
ATOM 4117 O O . LYS A 1 512 ? -16.609 -46.062 -10.273 1 97.44 512 LYS A O 1
ATOM 4122 N N . HIS A 1 513 ? -18.844 -46.438 -10.445 1 94.94 513 HIS A N 1
ATOM 4123 C CA . HIS A 1 513 ? -18.891 -47.312 -9.273 1 94.94 513 HIS A CA 1
ATOM 4124 C C . HIS A 1 513 ? -17.938 -48.469 -9.422 1 94.94 513 HIS A C 1
ATOM 4126 O O . HIS A 1 513 ? -17.375 -48.969 -8.438 1 94.94 513 HIS A O 1
ATOM 4132 N N . GLU A 1 514 ? -17.656 -48.906 -10.617 1 94.5 514 GLU A N 1
ATOM 4133 C CA . GLU A 1 514 ? -16.828 -50.094 -10.859 1 94.5 514 GLU A CA 1
ATOM 4134 C C . GLU A 1 514 ? -15.352 -49.75 -10.719 1 94.5 514 GLU A C 1
ATOM 4136 O O . GLU A 1 514 ? -14.516 -50.656 -10.617 1 94.5 514 GLU A O 1
ATOM 4141 N N . TYR A 1 515 ? -15.031 -48.469 -10.633 1 92.38 515 TYR A N 1
ATOM 4142 C CA . TYR A 1 515 ? -13.656 -48.031 -10.5 1 92.38 515 TYR A CA 1
ATOM 4143 C C . TYR A 1 515 ? -13.43 -47.312 -9.164 1 92.38 515 TYR A C 1
ATOM 4145 O O . TYR A 1 515 ? -13.008 -46.156 -9.117 1 92.38 515 TYR A O 1
ATOM 4153 N N . SER A 1 516 ? -13.586 -47.938 -8.117 1 86.12 516 SER A N 1
ATOM 4154 C CA . SER A 1 516 ? -13.594 -47.281 -6.812 1 86.12 516 SER A CA 1
ATOM 4155 C C . SER A 1 516 ? -12.195 -47.25 -6.207 1 86.12 516 SER A C 1
ATOM 4157 O O . SER A 1 516 ? -11.961 -46.562 -5.211 1 86.12 516 SER A O 1
ATOM 4159 N N . GLU A 1 517 ? -11.234 -47.906 -6.848 1 94.06 517 GLU A N 1
ATOM 4160 C CA . GLU A 1 517 ? -9.867 -47.938 -6.332 1 94.06 517 GLU A CA 1
ATOM 4161 C C . GLU A 1 517 ? -9.109 -46.656 -6.73 1 94.06 517 GLU A C 1
ATOM 4163 O O . GLU A 1 517 ? -9.359 -46.094 -7.789 1 94.06 517 GLU A O 1
ATOM 4168 N N . PRO A 1 518 ? -8.188 -46.312 -5.844 1 96.94 518 PRO A N 1
ATOM 4169 C CA . PRO A 1 518 ? -7.355 -45.156 -6.152 1 96.94 518 PRO A CA 1
ATOM 4170 C C . PRO A 1 518 ? -6.605 -45.281 -7.473 1 96.94 518 PRO A C 1
ATOM 4172 O O . PRO A 1 518 ? -6.117 -46.375 -7.797 1 96.94 518 PRO A O 1
ATOM 4175 N N . TYR A 1 519 ? -6.605 -44.219 -8.203 1 97.12 519 TYR A N 1
ATOM 4176 C CA . TYR A 1 519 ? -5.832 -44.156 -9.438 1 97.12 519 TYR A CA 1
ATOM 4177 C C . TYR A 1 519 ? -4.574 -43.312 -9.242 1 97.12 519 TYR A C 1
ATOM 4179 O O . TYR A 1 519 ? -4.656 -42.125 -8.93 1 97.12 519 TYR A O 1
ATOM 4187 N N . ILE A 1 520 ? -3.447 -43.938 -9.352 1 94.94 520 ILE A N 1
ATOM 4188 C CA . ILE A 1 520 ? -2.162 -43.281 -9.141 1 94.94 520 ILE A CA 1
ATOM 4189 C C . ILE A 1 520 ? -1.378 -43.25 -10.453 1 94.94 520 ILE A C 1
ATOM 4191 O O . ILE A 1 520 ? -1.161 -44.312 -11.07 1 94.94 520 ILE A O 1
ATOM 4195 N N . VAL A 1 521 ? -1.045 -42.125 -10.812 1 92.81 521 VAL A N 1
ATOM 4196 C CA . VAL A 1 521 ? -0.281 -41.969 -12.047 1 92.81 521 VAL A CA 1
ATOM 4197 C C . VAL A 1 521 ? 1.197 -42.25 -11.773 1 92.81 521 VAL A C 1
ATOM 4199 O O . VAL A 1 521 ? 1.693 -41.969 -10.68 1 92.81 521 VAL A O 1
ATOM 4202 N N . MET B 1 1 ? 23.797 13.898 -15.422 1 21.86 1 MET B N 1
ATOM 4203 C CA . MET B 1 1 ? 23.797 14.898 -16.469 1 21.86 1 MET B CA 1
ATOM 4204 C C . MET B 1 1 ? 22.391 15.297 -16.875 1 21.86 1 MET B C 1
ATOM 4206 O O . MET B 1 1 ? 22.172 16.359 -17.469 1 21.86 1 MET B O 1
ATOM 4210 N N . ILE B 1 2 ? 21.484 14.188 -16.734 1 21.2 2 ILE B N 1
ATOM 4211 C CA . ILE B 1 2 ? 20.109 14.422 -17.172 1 21.2 2 ILE B CA 1
ATOM 4212 C C . ILE B 1 2 ? 19.375 15.273 -16.125 1 21.2 2 ILE B C 1
ATOM 4214 O O . ILE B 1 2 ? 18.312 15.82 -16.406 1 21.2 2 ILE B O 1
ATOM 4218 N N . THR B 1 3 ? 19.969 15.195 -14.82 1 22.72 3 THR B N 1
ATOM 4219 C CA . THR B 1 3 ? 19.375 15.93 -13.703 1 22.72 3 THR B CA 1
ATOM 4220 C C . THR B 1 3 ? 19.516 17.438 -13.922 1 22.72 3 THR B C 1
ATOM 4222 O O . THR B 1 3 ? 18.719 18.219 -13.406 1 22.72 3 THR B O 1
ATOM 4225 N N . GLU B 1 4 ? 20.641 17.766 -14.75 1 22.67 4 GLU B N 1
ATOM 4226 C CA . GLU B 1 4 ? 21 19.188 -14.859 1 22.67 4 GLU B CA 1
ATOM 4227 C C . GLU B 1 4 ? 20.078 19.906 -15.852 1 22.67 4 GLU B C 1
ATOM 4229 O O . GLU B 1 4 ? 19.797 21.094 -15.695 1 22.67 4 GLU B O 1
ATOM 4234 N N . ARG B 1 5 ? 19.719 19.125 -16.938 1 24.95 5 ARG B N 1
ATOM 4235 C CA . ARG B 1 5 ? 19.094 19.828 -18.047 1 24.95 5 ARG B CA 1
ATOM 4236 C C . ARG B 1 5 ? 17.656 20.234 -17.703 1 24.95 5 ARG B C 1
ATOM 4238 O O . ARG B 1 5 ? 17.125 21.172 -18.281 1 24.95 5 ARG B O 1
ATOM 4245 N N . ALA B 1 6 ? 16.953 19.219 -16.938 1 24.7 6 ALA B N 1
ATOM 4246 C CA . ALA B 1 6 ? 15.555 19.594 -16.719 1 24.7 6 ALA B CA 1
ATOM 4247 C C . ALA B 1 6 ? 15.445 20.844 -15.852 1 24.7 6 ALA B C 1
ATOM 4249 O O . ALA B 1 6 ? 14.398 21.5 -15.812 1 24.7 6 ALA B O 1
ATOM 4250 N N . LEU B 1 7 ? 16.594 21.094 -15.078 1 25.84 7 LEU B N 1
ATOM 4251 C CA . LEU B 1 7 ? 16.688 22.312 -14.297 1 25.84 7 LEU B CA 1
ATOM 4252 C C . LEU B 1 7 ? 16.859 23.531 -15.195 1 25.84 7 LEU B C 1
ATOM 4254 O O . LEU B 1 7 ? 16.484 24.641 -14.828 1 25.84 7 LEU B O 1
ATOM 4258 N N . GLU B 1 8 ? 17.578 23.266 -16.453 1 26.67 8 GLU B N 1
ATOM 4259 C CA . GLU B 1 8 ? 17.969 24.438 -17.219 1 26.67 8 GLU B CA 1
ATOM 4260 C C . GLU B 1 8 ? 16.781 25.047 -17.938 1 26.67 8 GLU B C 1
ATOM 4262 O O . GLU B 1 8 ? 16.672 26.281 -18.031 1 26.67 8 GLU B O 1
ATOM 4267 N N . MET B 1 9 ? 15.961 24.125 -18.656 1 28.12 9 MET B N 1
ATOM 4268 C CA . MET B 1 9 ? 14.961 24.734 -19.531 1 28.12 9 MET B CA 1
ATOM 4269 C C . MET B 1 9 ? 13.906 25.469 -18.703 1 28.12 9 MET B C 1
ATOM 4271 O O . MET B 1 9 ? 13.078 26.203 -19.266 1 28.12 9 MET B O 1
ATOM 4275 N N . ALA B 1 10 ? 13.719 24.891 -17.422 1 26.64 10 ALA B N 1
ATOM 4276 C CA . ALA B 1 10 ? 12.727 25.562 -16.594 1 26.64 10 ALA B CA 1
ATOM 4277 C C . ALA B 1 10 ? 13.188 26.969 -16.219 1 26.64 10 ALA B C 1
ATOM 4279 O O . ALA B 1 10 ? 12.492 27.703 -15.508 1 26.64 10 ALA B O 1
ATOM 4280 N N . ASN B 1 11 ? 14.5 27.203 -16.531 1 24.66 11 ASN B N 1
ATOM 4281 C CA . ASN B 1 11 ? 15.039 28.5 -16.109 1 24.66 11 ASN B CA 1
ATOM 4282 C C . ASN B 1 11 ? 14.445 29.656 -16.906 1 24.66 11 ASN B C 1
ATOM 4284 O O . ASN B 1 11 ? 14.844 30.797 -16.734 1 24.66 11 ASN B O 1
ATOM 4288 N N . GLU B 1 12 ? 14.062 29.359 -18.219 1 26.14 12 GLU B N 1
ATOM 4289 C CA . GLU B 1 12 ? 14 30.594 -18.984 1 26.14 12 GLU B CA 1
ATOM 4290 C C . GLU B 1 12 ? 12.945 31.547 -18.422 1 26.14 12 GLU B C 1
ATOM 4292 O O . GLU B 1 12 ? 13.227 32.719 -18.172 1 26.14 12 GLU B O 1
ATOM 4297 N N . GLN B 1 13 ? 11.625 31.438 -19 1 24.81 13 GLN B N 1
ATOM 4298 C CA . GLN B 1 13 ? 10.797 32.625 -19.078 1 24.81 13 GLN B CA 1
ATOM 4299 C C . GLN B 1 13 ? 10.156 32.969 -17.734 1 24.81 13 GLN B C 1
ATOM 4301 O O . GLN B 1 13 ? 9.086 32.438 -17.406 1 24.81 13 GLN B O 1
ATOM 4306 N N . VAL B 1 14 ? 10.953 32.844 -16.609 1 26.86 14 VAL B N 1
ATOM 4307 C CA . VAL B 1 14 ? 10.336 33.375 -15.391 1 26.86 14 VAL B CA 1
ATOM 4308 C C . VAL B 1 14 ? 9.664 34.688 -15.688 1 26.86 14 VAL B C 1
ATOM 4310 O O . VAL B 1 14 ? 10.336 35.688 -15.961 1 26.86 14 VAL B O 1
ATOM 4313 N N . MET B 1 15 ? 8.492 34.625 -16.359 1 26.31 15 MET B N 1
ATOM 4314 C CA . MET B 1 15 ? 7.688 35.844 -16.422 1 26.31 15 MET B CA 1
ATOM 4315 C C . MET B 1 15 ? 7.688 36.562 -15.07 1 26.31 15 MET B C 1
ATOM 4317 O O . MET B 1 15 ? 7.68 35.906 -14.016 1 26.31 15 MET B O 1
ATOM 4321 N N . GLU B 1 16 ? 8.188 37.719 -15.039 1 28 16 GLU B N 1
ATOM 4322 C CA . GLU B 1 16 ? 8.008 38.719 -13.992 1 28 16 GLU B CA 1
ATOM 4323 C C . GLU B 1 16 ? 6.59 38.688 -13.43 1 28 16 GLU B C 1
ATOM 4325 O O . GLU B 1 16 ? 5.656 39.188 -14.062 1 28 16 GLU B O 1
ATOM 4330 N N . THR B 1 17 ? 6.227 37.5 -12.992 1 29.66 17 THR B N 1
ATOM 4331 C CA . THR B 1 17 ? 4.918 37.562 -12.352 1 29.66 17 THR B CA 1
ATOM 4332 C C . THR B 1 17 ? 4.855 38.75 -11.383 1 29.66 17 THR B C 1
ATOM 4334 O O . THR B 1 17 ? 5.633 38.812 -10.43 1 29.66 17 THR B O 1
ATOM 4337 N N . LYS B 1 18 ? 4.469 39.719 -11.805 1 31.72 18 LYS B N 1
ATOM 4338 C CA . LYS B 1 18 ? 4.074 40.875 -10.984 1 31.72 18 LYS B CA 1
ATOM 4339 C C . LYS B 1 18 ? 3.225 40.438 -9.797 1 31.72 18 LYS B C 1
ATOM 4341 O O . LYS B 1 18 ? 2.115 39.906 -9.969 1 31.72 18 LYS B O 1
ATOM 4346 N N . TRP B 1 19 ? 3.785 40 -8.812 1 30.67 19 TRP B N 1
ATOM 4347 C CA . TRP B 1 19 ? 3.141 39.719 -7.527 1 30.67 19 TRP B CA 1
ATOM 4348 C C . TRP B 1 19 ? 2.082 40.781 -7.227 1 30.67 19 TRP B C 1
ATOM 4350 O O . TRP B 1 19 ? 2.193 41.938 -7.676 1 30.67 19 TRP B O 1
ATOM 4360 N N . PHE B 1 20 ? 0.982 40.406 -6.797 1 32.56 20 PHE B N 1
ATOM 4361 C CA . PHE B 1 20 ? -0.147 41.188 -6.328 1 32.56 20 PHE B CA 1
ATOM 4362 C C . PHE B 1 20 ? 0.324 42.312 -5.418 1 32.56 20 PHE B C 1
ATOM 4364 O O . PHE B 1 20 ? 0.771 42.062 -4.293 1 32.56 20 PHE B O 1
ATOM 4371 N N . LYS B 1 21 ? 0.826 43.438 -5.891 1 35.84 21 LYS B N 1
ATOM 4372 C CA . LYS B 1 21 ? 0.933 44.688 -5.168 1 35.84 21 LYS B CA 1
ATOM 4373 C C . LYS B 1 21 ? -0.444 45.219 -4.758 1 35.84 21 LYS B C 1
ATOM 4375 O O . LYS B 1 21 ? -1.293 45.469 -5.613 1 35.84 21 LYS B O 1
ATOM 4380 N N . GLY B 1 22 ? -1.139 44.781 -3.691 1 31.7 22 GLY B N 1
ATOM 4381 C CA . GLY B 1 22 ? -2.117 45.781 -3.246 1 31.7 22 GLY B CA 1
ATOM 4382 C C . GLY B 1 22 ? -1.748 47.188 -3.617 1 31.7 22 GLY B C 1
ATOM 4383 O O . GLY B 1 22 ? -0.7 47.438 -4.223 1 31.7 22 GLY B O 1
ATOM 4384 N N . ASN B 1 23 ? -2.705 48.281 -3.207 1 32.97 23 ASN B N 1
ATOM 4385 C CA . ASN B 1 23 ? -2.66 49.656 -3.627 1 32.97 23 ASN B CA 1
ATOM 4386 C C . ASN B 1 23 ? -1.259 50.25 -3.473 1 32.97 23 ASN B C 1
ATOM 4388 O O . ASN B 1 23 ? -1.073 51.469 -3.592 1 32.97 23 ASN B O 1
ATOM 4392 N N . LYS B 1 24 ? -0.543 49.875 -2.316 1 37.22 24 LYS B N 1
ATOM 4393 C CA . LYS B 1 24 ? 0.455 50.875 -1.927 1 37.22 24 LYS B CA 1
ATOM 4394 C C . LYS B 1 24 ? 1.492 51.062 -3.029 1 37.22 24 LYS B C 1
ATOM 4396 O O . LYS B 1 24 ? 1.603 50.25 -3.939 1 37.22 24 LYS B O 1
ATOM 4401 N N . LEU B 1 25 ? 2.686 51.844 -2.467 1 37.47 25 LEU B N 1
ATOM 4402 C CA . LEU B 1 25 ? 3.824 52.594 -2.969 1 37.47 25 LEU B CA 1
ATOM 4403 C C . LEU B 1 25 ? 4.707 51.75 -3.863 1 37.47 25 LEU B C 1
ATOM 4405 O O . LEU B 1 25 ? 4.695 50.5 -3.75 1 37.47 25 LEU B O 1
ATOM 4409 N N . ASP B 1 26 ? 5.598 52.312 -4.801 1 43.09 26 ASP B N 1
ATOM 4410 C CA . ASP B 1 26 ? 6.691 52.094 -5.746 1 43.09 26 ASP B CA 1
ATOM 4411 C C . ASP B 1 26 ? 7.727 51.125 -5.176 1 43.09 26 ASP B C 1
ATOM 4413 O O . ASP B 1 26 ? 8.875 51.094 -5.625 1 43.09 26 ASP B O 1
ATOM 4417 N N . ILE B 1 27 ? 7.758 50.688 -3.896 1 49.56 27 ILE B N 1
ATOM 4418 C CA . ILE B 1 27 ? 8.906 49.938 -3.395 1 49.56 27 ILE B CA 1
ATOM 4419 C C . ILE B 1 27 ? 8.828 48.5 -3.857 1 49.56 27 ILE B C 1
ATOM 4421 O O . ILE B 1 27 ? 7.797 47.844 -3.688 1 49.56 27 ILE B O 1
ATOM 4425 N N . ARG B 1 28 ? 9.75 47.906 -4.609 1 69.69 28 ARG B N 1
ATOM 4426 C CA . ARG B 1 28 ? 9.914 46.562 -5.137 1 69.69 28 ARG B CA 1
ATOM 4427 C C . ARG B 1 28 ? 10.18 45.562 -4.012 1 69.69 28 ARG B C 1
ATOM 4429 O O . ARG B 1 28 ? 11.258 45.562 -3.422 1 69.69 28 ARG B O 1
ATOM 4436 N N . CYS B 1 29 ? 9.039 45.094 -3.283 1 87.69 29 CYS B N 1
ATOM 4437 C CA . CYS B 1 29 ? 9.234 44.031 -2.299 1 87.69 29 CYS B CA 1
ATOM 4438 C C . CYS B 1 29 ? 9.797 42.75 -2.951 1 87.69 29 CYS B C 1
ATOM 4440 O O . CYS B 1 29 ? 9.305 42.312 -3.992 1 87.69 29 CYS B O 1
ATOM 4442 N N . PRO B 1 30 ? 10.75 42.281 -2.367 1 89.19 30 PRO B N 1
ATOM 4443 C CA . PRO B 1 30 ? 11.297 41.031 -2.928 1 89.19 30 PRO B CA 1
ATOM 4444 C C . PRO B 1 30 ? 10.359 39.844 -2.754 1 89.19 30 PRO B C 1
ATOM 4446 O O . PRO B 1 30 ? 9.523 39.844 -1.845 1 89.19 30 PRO B O 1
ATOM 4449 N N . ASP B 1 31 ? 10.562 38.906 -3.707 1 88.94 31 ASP B N 1
ATOM 4450 C CA . ASP B 1 31 ? 9.891 37.625 -3.553 1 88.94 31 ASP B CA 1
ATOM 4451 C C . ASP B 1 31 ? 10.406 36.906 -2.32 1 88.94 31 ASP B C 1
ATOM 4453 O O . ASP B 1 31 ? 11.609 36.688 -2.172 1 88.94 31 ASP B O 1
ATOM 4457 N N . TYR B 1 32 ? 9.508 36.5 -1.483 1 93.69 32 TYR B N 1
ATOM 4458 C CA . TYR B 1 32 ? 9.945 35.938 -0.21 1 93.69 32 TYR B CA 1
ATOM 4459 C C . TYR B 1 32 ? 10.617 34.562 -0.409 1 93.69 32 TYR B C 1
ATOM 4461 O O . TYR B 1 32 ? 11.406 34.125 0.431 1 93.69 32 TYR B O 1
ATOM 4469 N N . VAL B 1 33 ? 10.273 33.812 -1.476 1 90.12 33 VAL B N 1
ATOM 4470 C CA . VAL B 1 33 ? 10.977 32.562 -1.762 1 90.12 33 VAL B CA 1
ATOM 4471 C C . VAL B 1 33 ? 12.469 32.844 -1.918 1 90.12 33 VAL B C 1
ATOM 4473 O O . VAL B 1 33 ? 13.297 32.125 -1.363 1 90.12 33 VAL B O 1
ATOM 4476 N N . GLU B 1 34 ? 12.734 33.812 -2.682 1 91.62 34 GLU B N 1
ATOM 4477 C CA . GLU B 1 34 ? 14.133 34.188 -2.854 1 91.62 34 GLU B CA 1
ATOM 4478 C C . GLU B 1 34 ? 14.703 34.781 -1.572 1 91.62 34 GLU B C 1
ATOM 4480 O O . GLU B 1 34 ? 15.828 34.5 -1.182 1 91.62 34 GLU B O 1
ATOM 4485 N N . TYR B 1 35 ? 13.945 35.656 -0.932 1 94.94 35 TYR B N 1
ATOM 4486 C CA . TYR B 1 35 ? 14.359 36.344 0.286 1 94.94 35 TYR B CA 1
ATOM 4487 C C . TYR B 1 35 ? 14.742 35.344 1.372 1 94.94 35 TYR B C 1
ATOM 4489 O O . TYR B 1 35 ? 15.758 35.531 2.055 1 94.94 35 TYR B O 1
ATOM 4497 N N . SER B 1 36 ? 13.992 34.312 1.53 1 95.62 36 SER B N 1
ATOM 4498 C CA . SER B 1 36 ? 14.117 33.344 2.625 1 95.62 36 SER B CA 1
ATOM 4499 C C . SER B 1 36 ? 15.328 32.438 2.428 1 95.62 36 SER B C 1
ATOM 4501 O O . SER B 1 36 ? 15.695 31.688 3.326 1 95.62 36 SER B O 1
ATOM 4503 N N . GLN B 1 37 ? 15.992 32.531 1.278 1 94.75 37 GLN B N 1
ATOM 4504 C CA . GLN B 1 37 ? 17.141 31.656 0.99 1 94.75 37 GLN B CA 1
ATOM 4505 C C . GLN B 1 37 ? 18.453 32.344 1.408 1 94.75 37 GLN B C 1
ATOM 4507 O O . GLN B 1 37 ? 19.516 31.703 1.354 1 94.75 37 GLN B O 1
ATOM 4512 N N . HIS B 1 38 ? 18.328 33.594 1.87 1 95.69 38 HIS B N 1
ATOM 4513 C CA . HIS B 1 38 ? 19.516 34.375 2.248 1 95.69 38 HIS B CA 1
ATOM 4514 C C . HIS B 1 38 ? 19.391 34.906 3.668 1 95.69 38 HIS B C 1
ATOM 4516 O O . HIS B 1 38 ? 18.297 35.25 4.117 1 95.69 38 HIS B O 1
ATOM 4522 N N . ARG B 1 39 ? 20.531 35.062 4.309 1 97.06 39 ARG B N 1
ATOM 4523 C CA . ARG B 1 39 ? 20.578 35.594 5.664 1 97.06 39 ARG B CA 1
ATOM 4524 C C . ARG B 1 39 ? 20.531 37.125 5.641 1 97.06 39 ARG B C 1
ATOM 4526 O O . ARG B 1 39 ? 21.25 37.75 4.863 1 97.06 39 ARG B O 1
ATOM 4533 N N . HIS B 1 40 ? 19.766 37.688 6.516 1 97.44 40 HIS B N 1
ATOM 4534 C CA . HIS B 1 40 ? 19.641 39.125 6.57 1 97.44 40 HIS B CA 1
ATOM 4535 C C . HIS B 1 40 ? 19.953 39.656 7.965 1 97.44 40 HIS B C 1
ATOM 4537 O O . HIS B 1 40 ? 19.609 39.031 8.969 1 97.44 40 HIS B O 1
ATOM 4543 N N . GLU B 1 41 ? 20.578 40.781 8.109 1 97.12 41 GLU B N 1
ATOM 4544 C CA . GLU B 1 41 ? 20.859 41.469 9.367 1 97.12 41 GLU B CA 1
ATOM 4545 C C . GLU B 1 41 ? 19.625 42.188 9.914 1 97.12 41 GLU B C 1
ATOM 4547 O O . GLU B 1 41 ? 18.656 42.406 9.172 1 97.12 41 GLU B O 1
ATOM 4552 N N . PRO B 1 42 ? 19.703 42.5 11.211 1 97.75 42 PRO B N 1
ATOM 4553 C CA . PRO B 1 42 ? 20.703 42.156 12.219 1 97.75 42 PRO B CA 1
ATOM 4554 C C . PRO B 1 42 ? 20.625 40.688 12.672 1 97.75 42 PRO B C 1
ATOM 4556 O O . PRO B 1 42 ? 19.547 40.125 12.695 1 97.75 42 PRO B O 1
ATOM 4559 N N . TYR B 1 43 ? 21.719 40.188 12.977 1 98.38 43 TYR B N 1
ATOM 4560 C CA . TYR B 1 43 ? 21.781 38.812 13.5 1 98.38 43 TYR B CA 1
ATOM 4561 C C . TYR B 1 43 ? 21.531 38.812 15 1 98.38 43 TYR B C 1
ATOM 4563 O O . TYR B 1 43 ? 21.719 39.812 15.688 1 98.38 43 TYR B O 1
ATOM 4571 N N . SER B 1 44 ? 21.016 37.688 15.492 1 98.19 44 SER B N 1
ATOM 4572 C CA . SER B 1 44 ? 20.797 37.531 16.922 1 98.19 44 SER B CA 1
ATOM 4573 C C . SER B 1 44 ? 22.109 37.656 17.703 1 98.19 44 SER B C 1
ATOM 4575 O O . SER B 1 44 ? 23.188 37.5 17.141 1 98.19 44 SER B O 1
ATOM 4577 N N . GLU B 1 45 ? 21.984 37.938 18.984 1 97.56 45 GLU B N 1
ATOM 4578 C CA . GLU B 1 45 ? 23.156 38.156 19.828 1 97.56 45 GLU B CA 1
ATOM 4579 C C . GLU B 1 45 ? 23.688 36.844 20.391 1 97.56 45 GLU B C 1
ATOM 4581 O O . GLU B 1 45 ? 24.75 36.812 21.016 1 97.56 45 GLU B O 1
ATOM 4586 N N . GLY B 1 46 ? 22.969 35.75 20.234 1 97.62 46 GLY B N 1
ATOM 4587 C CA . GLY B 1 46 ? 23.406 34.469 20.703 1 97.62 46 GLY B CA 1
ATOM 4588 C C . GLY B 1 46 ? 24.484 33.844 19.828 1 97.62 46 GLY B C 1
ATOM 4589 O O . GLY B 1 46 ? 24.875 34.406 18.812 1 97.62 46 GLY B O 1
ATOM 4590 N N . PRO B 1 47 ? 25 32.688 20.219 1 97.88 47 PRO B N 1
ATOM 4591 C CA . PRO B 1 47 ? 26.109 32.062 19.516 1 97.88 47 PRO B CA 1
ATOM 4592 C C . PRO B 1 47 ? 25.766 31.641 18.094 1 97.88 47 PRO B C 1
ATOM 4594 O O . PRO B 1 47 ? 26.656 31.516 17.25 1 97.88 47 PRO B O 1
ATOM 4597 N N . LEU B 1 48 ? 24.484 31.469 17.734 1 97.88 48 LEU B N 1
ATOM 4598 C CA . LEU B 1 48 ? 24.094 30.984 16.422 1 97.88 48 LEU B CA 1
ATOM 4599 C C . LEU B 1 48 ? 23.984 32.125 15.414 1 97.88 48 LEU B C 1
ATOM 4601 O O . LEU B 1 48 ? 23.969 31.891 14.203 1 97.88 48 LEU B O 1
ATOM 4605 N N . LYS B 1 49 ? 23.938 33.344 15.891 1 98.31 49 LYS B N 1
ATOM 4606 C CA . LYS B 1 49 ? 23.828 34.5 15.031 1 98.31 49 LYS B CA 1
ATOM 4607 C C . LYS B 1 49 ? 22.734 34.312 13.984 1 98.31 49 LYS B C 1
ATOM 4609 O O . LYS B 1 49 ? 22.969 34.5 12.789 1 98.31 49 LYS B O 1
ATOM 4614 N N . LEU B 1 50 ? 21.5 33.969 14.43 1 98.38 50 LEU B N 1
ATOM 4615 C CA . LEU B 1 50 ? 20.391 33.719 13.523 1 98.38 50 LEU B CA 1
ATOM 4616 C C . LEU B 1 50 ? 19.938 35 12.828 1 98.38 50 LEU B C 1
ATOM 4618 O O . LEU B 1 50 ? 19.969 36.094 13.438 1 98.38 50 LEU B O 1
ATOM 4622 N N . ALA B 1 51 ? 19.531 34.906 11.625 1 98.44 51 ALA B N 1
ATOM 4623 C CA . ALA B 1 51 ? 19.156 36.031 10.773 1 98.44 51 ALA B CA 1
ATOM 4624 C C . ALA B 1 51 ? 17.797 36.594 11.172 1 98.44 51 ALA B C 1
ATOM 4626 O O . ALA B 1 51 ? 16.969 35.875 11.742 1 98.44 51 ALA B O 1
ATOM 4627 N N . TYR B 1 52 ? 17.641 37.906 10.945 1 98.38 52 TYR B N 1
ATOM 4628 C CA . TYR B 1 52 ? 16.328 38.531 10.953 1 98.38 52 TYR B CA 1
ATOM 4629 C C . TYR B 1 52 ? 15.625 38.344 9.609 1 98.38 52 TYR B C 1
ATOM 4631 O O . TYR B 1 52 ? 16.078 38.875 8.594 1 98.38 52 TYR B O 1
ATOM 4639 N N . MET B 1 53 ? 14.445 37.688 9.641 1 98.25 53 MET B N 1
ATOM 4640 C CA . MET B 1 53 ? 13.93 37.219 8.352 1 98.25 53 MET B CA 1
ATOM 4641 C C . MET B 1 53 ? 12.539 37.812 8.086 1 98.25 53 MET B C 1
ATOM 4643 O O . MET B 1 53 ? 11.859 37.406 7.148 1 98.25 53 MET B O 1
ATOM 4647 N N . ARG B 1 54 ? 12.062 38.688 8.938 1 98.06 54 ARG B N 1
ATOM 4648 C CA . ARG B 1 54 ? 10.805 39.344 8.625 1 98.06 54 ARG B CA 1
ATOM 4649 C C . ARG B 1 54 ? 10.969 40.312 7.465 1 98.06 54 ARG B C 1
ATOM 4651 O O . ARG B 1 54 ? 11.977 41.031 7.375 1 98.06 54 ARG B O 1
ATOM 4658 N N . PRO B 1 55 ? 9.969 40.344 6.605 1 96.5 55 PRO B N 1
ATOM 4659 C CA . PRO B 1 55 ? 10.016 41.406 5.574 1 96.5 55 PRO B CA 1
ATOM 4660 C C . PRO B 1 55 ? 9.977 42.812 6.152 1 96.5 55 PRO B C 1
ATOM 4662 O O . PRO B 1 55 ? 9.547 43 7.293 1 96.5 55 PRO B O 1
ATOM 4665 N N . ALA B 1 56 ? 10.422 43.719 5.277 1 95.12 56 ALA B N 1
ATOM 4666 C CA . ALA B 1 56 ? 10.234 45.094 5.668 1 95.12 56 ALA B CA 1
ATOM 4667 C C . ALA B 1 56 ? 8.766 45.406 5.973 1 95.12 56 ALA B C 1
ATOM 4669 O O . ALA B 1 56 ? 7.871 44.75 5.406 1 95.12 56 ALA B O 1
ATOM 4670 N N . LYS B 1 57 ? 8.562 46.312 6.805 1 94.62 57 LYS B N 1
ATOM 4671 C CA . LYS B 1 57 ? 7.223 46.594 7.309 1 94.62 57 LYS B CA 1
ATOM 4672 C C . LYS B 1 57 ? 6.234 46.781 6.164 1 94.62 57 LYS B C 1
ATOM 4674 O O . LYS B 1 57 ? 5.129 46.25 6.184 1 94.62 57 LYS B O 1
ATOM 4679 N N . ASP B 1 58 ? 6.68 47.5 5.191 1 93.44 58 ASP B N 1
ATOM 4680 C CA . ASP B 1 58 ? 5.801 47.875 4.078 1 93.44 58 ASP B CA 1
ATOM 4681 C C . ASP B 1 58 ? 5.613 46.688 3.127 1 93.44 58 ASP B C 1
ATOM 4683 O O . ASP B 1 58 ? 4.719 46.688 2.281 1 93.44 58 ASP B O 1
ATOM 4687 N N . CYS B 1 59 ? 6.387 45.656 3.332 1 95.06 59 CYS B N 1
ATOM 4688 C CA . CYS B 1 59 ? 6.324 44.5 2.455 1 95.06 59 CYS B CA 1
ATOM 4689 C C . CYS B 1 59 ? 5.574 43.344 3.123 1 95.06 59 CYS B C 1
ATOM 4691 O O . CYS B 1 59 ? 5.371 42.312 2.516 1 95.06 59 CYS B O 1
ATOM 4693 N N . ARG B 1 60 ? 5.129 43.562 4.324 1 96.81 60 ARG B N 1
ATOM 4694 C CA . ARG B 1 60 ? 4.375 42.531 5.031 1 96.81 60 ARG B CA 1
ATOM 4695 C C . ARG B 1 60 ? 2.939 42.438 4.527 1 96.81 60 ARG B C 1
ATOM 4697 O O . ARG B 1 60 ? 2.32 43.469 4.238 1 96.81 60 ARG B O 1
ATOM 4704 N N . THR B 1 61 ? 2.418 41.281 4.406 1 96.06 61 THR B N 1
ATOM 4705 C CA . THR B 1 61 ? 1.117 41.062 3.779 1 96.06 61 THR B CA 1
ATOM 4706 C C . THR B 1 61 ? -0.012 41.406 4.75 1 96.06 61 THR B C 1
ATOM 4708 O O . THR B 1 61 ? -1.127 41.719 4.332 1 96.06 61 THR B O 1
ATOM 4711 N N . PHE B 1 62 ? 0.242 41.281 6.055 1 97.62 62 PHE B N 1
ATOM 4712 C CA . PHE B 1 62 ? -0.713 41.625 7.098 1 97.62 62 PHE B CA 1
ATOM 4713 C C . PHE B 1 62 ? 0.004 41.938 8.406 1 97.62 62 PHE B C 1
ATOM 4715 O O . PHE B 1 62 ? 1.01 41.281 8.734 1 97.62 62 PHE B O 1
ATOM 4722 N N . THR B 1 63 ? -0.479 42.875 9.102 1 97.38 63 THR B N 1
ATOM 4723 C CA . THR B 1 63 ? 0.105 43.219 10.398 1 97.38 63 THR B CA 1
ATOM 4724 C C . THR B 1 63 ? -0.963 43.219 11.484 1 97.38 63 THR B C 1
ATOM 4726 O O . THR B 1 63 ? -2.062 43.719 11.281 1 97.38 63 THR B O 1
ATOM 4729 N N . SER B 1 64 ? -0.661 42.625 12.656 1 98.31 64 SER B N 1
ATOM 4730 C CA . SER B 1 64 ? -1.517 42.625 13.844 1 98.31 64 SER B CA 1
ATOM 4731 C C . SER B 1 64 ? -0.823 43.281 15.031 1 98.31 64 SER B C 1
ATOM 4733 O O . SER B 1 64 ? 0.268 42.844 15.43 1 98.31 64 SER B O 1
ATOM 4735 N N . SER B 1 65 ? -1.524 44.25 15.602 1 98 65 SER B N 1
ATOM 4736 C CA . SER B 1 65 ? -0.955 44.906 16.766 1 98 65 SER B CA 1
ATOM 4737 C C . SER B 1 65 ? -0.839 43.969 17.953 1 98 65 SER B C 1
ATOM 4739 O O . SER B 1 65 ? 0.1 44.062 18.734 1 98 65 SER B O 1
ATOM 4741 N N . ALA B 1 66 ? -1.784 43.062 18.109 1 98.56 66 ALA B N 1
ATOM 4742 C CA . ALA B 1 66 ? -1.737 42.062 19.188 1 98.56 66 ALA B CA 1
ATOM 4743 C C . ALA B 1 66 ? -0.53 41.156 19.031 1 98.56 66 ALA B C 1
ATOM 4745 O O . ALA B 1 66 ? 0.131 40.812 20.031 1 98.56 66 ALA B O 1
ATOM 4746 N N . VAL B 1 67 ? -0.249 40.75 17.844 1 98.69 67 VAL B N 1
ATOM 4747 C CA . VAL B 1 67 ? 0.882 39.875 17.562 1 98.69 67 VAL B CA 1
ATOM 4748 C C . VAL B 1 67 ? 2.189 40.625 17.844 1 98.69 67 VAL B C 1
ATOM 4750 O O . VAL B 1 67 ? 3.102 40.062 18.469 1 98.69 67 VAL B O 1
ATOM 4753 N N . GLU B 1 68 ? 2.27 41.875 17.422 1 98.5 68 GLU B N 1
ATOM 4754 C CA . GLU B 1 68 ? 3.463 42.688 17.672 1 98.5 68 GLU B CA 1
ATOM 4755 C C . GLU B 1 68 ? 3.699 42.875 19.172 1 98.5 68 GLU B C 1
ATOM 4757 O O . GLU B 1 68 ? 4.844 42.875 19.625 1 98.5 68 GLU B O 1
ATOM 4762 N N . SER B 1 69 ? 2.641 43 19.859 1 98.5 69 SER B N 1
ATOM 4763 C CA . SER B 1 69 ? 2.75 43.156 21.297 1 98.5 69 SER B CA 1
ATOM 4764 C C . SER B 1 69 ? 3.328 41.906 21.953 1 98.5 69 SER B C 1
ATOM 4766 O O . SER B 1 69 ? 4.129 42 22.891 1 98.5 69 SER B O 1
ATOM 4768 N N . VAL B 1 70 ? 2.893 40.781 21.531 1 98.69 70 VAL B N 1
ATOM 4769 C CA . VAL B 1 70 ? 3.402 39.531 22.078 1 98.69 70 VAL B CA 1
ATOM 4770 C C . VAL B 1 70 ? 4.895 39.375 21.766 1 98.69 70 VAL B C 1
ATOM 4772 O O . VAL B 1 70 ? 5.668 38.906 22.609 1 98.69 70 VAL B O 1
ATOM 4775 N N . ILE B 1 71 ? 5.312 39.75 20.594 1 98.75 71 ILE B N 1
ATOM 4776 C CA . ILE B 1 71 ? 6.723 39.719 20.219 1 98.75 71 ILE B CA 1
ATOM 4777 C C . ILE B 1 71 ? 7.543 40.562 21.188 1 98.75 71 ILE B C 1
ATOM 4779 O O . ILE B 1 71 ? 8.602 40.125 21.656 1 98.75 71 ILE B O 1
ATOM 4783 N N . GLU B 1 72 ? 7.008 41.719 21.484 1 98.31 72 GLU B N 1
ATOM 4784 C CA . GLU B 1 72 ? 7.707 42.594 22.406 1 98.31 72 GLU B CA 1
ATOM 4785 C C . GLU B 1 72 ? 7.766 42 23.812 1 98.31 72 GLU B C 1
ATOM 4787 O O . GLU B 1 72 ? 8.789 42.094 24.5 1 98.31 72 GLU B O 1
ATOM 4792 N N . ASP B 1 73 ? 6.688 41.438 24.25 1 98.19 73 ASP B N 1
ATOM 4793 C CA . ASP B 1 73 ? 6.656 40.781 25.562 1 98.19 73 ASP B CA 1
ATOM 4794 C C . ASP B 1 73 ? 7.699 39.656 25.625 1 98.19 73 ASP B C 1
ATOM 4796 O O . ASP B 1 73 ? 8.398 39.531 26.641 1 98.19 73 ASP B O 1
ATOM 4800 N N . MET B 1 74 ? 7.77 38.875 24.594 1 98.44 74 MET B N 1
ATOM 4801 C CA . MET B 1 74 ? 8.68 37.75 24.562 1 98.44 74 MET B CA 1
ATOM 4802 C C . MET B 1 74 ? 10.133 38.219 24.484 1 98.44 74 MET B C 1
ATOM 4804 O O . MET B 1 74 ? 11.016 37.562 25.047 1 98.44 74 MET B O 1
ATOM 4808 N N . ARG B 1 75 ? 10.336 39.312 23.766 1 98 75 ARG B N 1
ATOM 4809 C CA . ARG B 1 75 ? 11.68 39.875 23.703 1 98 75 ARG B CA 1
ATOM 4810 C C . ARG B 1 75 ? 12.219 40.156 25.094 1 98 75 ARG B C 1
ATOM 4812 O O . ARG B 1 75 ? 13.383 39.875 25.391 1 98 75 ARG B O 1
ATOM 4819 N N . LEU B 1 76 ? 11.398 40.625 25.906 1 97.31 76 LEU B N 1
ATOM 4820 C CA . LEU B 1 76 ? 11.773 41.031 27.266 1 97.31 76 LEU B CA 1
ATOM 4821 C C . LEU B 1 76 ? 12 39.812 28.141 1 97.31 76 LEU B C 1
ATOM 4823 O O . LEU B 1 76 ? 12.867 39.812 29.016 1 97.31 76 LEU B O 1
ATOM 4827 N N . ARG B 1 77 ? 11.375 38.75 27.859 1 98.12 77 ARG B N 1
ATOM 4828 C CA . ARG B 1 77 ? 11.273 37.656 28.828 1 98.12 77 ARG B CA 1
ATOM 4829 C C . ARG B 1 77 ? 12.219 36.5 28.453 1 98.12 77 ARG B C 1
ATOM 4831 O O . ARG B 1 77 ? 12.727 35.812 29.328 1 98.12 77 ARG B O 1
ATOM 4838 N N . MET B 1 78 ? 12.414 36.188 27.219 1 98.38 78 MET B N 1
ATOM 4839 C CA . MET B 1 78 ? 13.148 35.031 26.781 1 98.38 78 MET B CA 1
ATOM 4840 C C . MET B 1 78 ? 14.633 35.156 27.094 1 98.38 78 MET B C 1
ATOM 4842 O O . MET B 1 78 ? 15.219 36.219 26.906 1 98.38 78 MET B O 1
ATOM 4846 N N . ALA B 1 79 ? 15.219 34.125 27.531 1 98.06 79 ALA B N 1
ATOM 4847 C CA . ALA B 1 79 ? 16.594 34.156 28.016 1 98.06 79 ALA B CA 1
ATOM 4848 C C . ALA B 1 79 ? 17.578 33.969 26.859 1 98.06 79 ALA B C 1
ATOM 4850 O O . ALA B 1 79 ? 18.672 34.531 26.859 1 98.06 79 ALA B O 1
ATOM 4851 N N . ASP B 1 80 ? 17.266 33.094 25.938 1 98.31 80 ASP B N 1
ATOM 4852 C CA . ASP B 1 80 ? 18.141 32.719 24.812 1 98.31 80 ASP B CA 1
ATOM 4853 C C . ASP B 1 80 ? 17.875 33.625 23.609 1 98.31 80 ASP B C 1
ATOM 4855 O O . ASP B 1 80 ? 16.844 33.531 22.953 1 98.31 80 ASP B O 1
ATOM 4859 N N . PRO B 1 81 ? 18.828 34.5 23.234 1 98.25 81 PRO B N 1
ATOM 4860 C CA . PRO B 1 81 ? 18.594 35.469 22.141 1 98.25 81 PRO B CA 1
ATOM 4861 C C . PRO B 1 81 ? 18.391 34.75 20.797 1 98.25 81 PRO B C 1
ATOM 4863 O O . PRO B 1 81 ? 17.672 35.281 19.922 1 98.25 81 PRO B O 1
ATOM 4866 N N . ASP B 1 82 ? 19.016 33.562 20.594 1 98.62 82 ASP B N 1
ATOM 4867 C CA . ASP B 1 82 ? 18.812 32.844 19.344 1 98.62 82 ASP B CA 1
ATOM 4868 C C . ASP B 1 82 ? 17.422 32.25 19.281 1 98.62 82 ASP B C 1
ATOM 4870 O O . ASP B 1 82 ? 16.781 32.25 18.219 1 98.62 82 ASP B O 1
ATOM 4874 N N . LEU B 1 83 ? 17 31.75 20.391 1 98.75 83 LEU B N 1
ATOM 4875 C CA . LEU B 1 83 ? 15.633 31.219 20.453 1 98.75 83 LEU B CA 1
ATOM 4876 C C . LEU B 1 83 ? 14.609 32.312 20.219 1 98.75 83 LEU B C 1
ATOM 4878 O O . LEU B 1 83 ? 13.594 32.094 19.547 1 98.75 83 LEU B O 1
ATOM 4882 N N . PHE B 1 84 ? 14.844 33.469 20.797 1 98.69 84 PHE B N 1
ATOM 4883 C CA . PHE B 1 84 ? 13.93 34.594 20.594 1 98.69 84 PHE B CA 1
ATOM 4884 C C . PHE B 1 84 ? 13.922 35 19.125 1 98.69 84 PHE B C 1
ATOM 4886 O O . PHE B 1 84 ? 12.859 35.281 18.562 1 98.69 84 PHE B O 1
ATOM 4893 N N . ARG B 1 85 ? 15.094 35.094 18.5 1 98.75 85 ARG B N 1
ATOM 4894 C CA . ARG B 1 85 ? 15.141 35.469 17.078 1 98.75 85 ARG B CA 1
ATOM 4895 C C . ARG B 1 85 ? 14.297 34.5 16.25 1 98.75 85 ARG B C 1
ATOM 4897 O O . ARG B 1 85 ? 13.578 34.938 15.336 1 98.75 85 ARG B O 1
ATOM 4904 N N . LEU B 1 86 ? 14.469 33.219 16.578 1 98.75 86 LEU B N 1
ATOM 4905 C CA . LEU B 1 86 ? 13.664 32.219 15.875 1 98.75 86 LEU B CA 1
ATOM 4906 C C . LEU B 1 86 ? 12.18 32.469 16.094 1 98.75 86 LEU B C 1
ATOM 4908 O O . LEU B 1 86 ? 11.383 32.344 15.156 1 98.75 86 LEU B O 1
ATOM 4912 N N . PHE B 1 87 ? 11.781 32.781 17.266 1 98.88 87 PHE B N 1
ATOM 4913 C CA . PHE B 1 87 ? 10.391 33.094 17.594 1 98.88 87 PHE B CA 1
ATOM 4914 C C . PHE B 1 87 ? 9.938 34.344 16.859 1 98.88 87 PHE B C 1
ATOM 4916 O O . PHE B 1 87 ? 8.836 34.375 16.297 1 98.88 87 PHE B O 1
ATOM 4923 N N . GLU B 1 88 ? 10.75 35.375 16.875 1 98.81 88 GLU B N 1
ATOM 4924 C CA . GLU B 1 88 ? 10.461 36.656 16.25 1 98.81 88 GLU B CA 1
ATOM 4925 C C . GLU B 1 88 ? 10.203 36.5 14.75 1 98.81 88 GLU B C 1
ATOM 4927 O O . GLU B 1 88 ? 9.375 37.188 14.18 1 98.81 88 GLU B O 1
ATOM 4932 N N . ASN B 1 89 ? 10.906 35.594 14.172 1 98.75 89 ASN B N 1
ATOM 4933 C CA . ASN B 1 89 ? 10.734 35.312 12.75 1 98.75 89 ASN B CA 1
ATOM 4934 C C . ASN B 1 89 ? 9.516 34.438 12.492 1 98.75 89 ASN B C 1
ATOM 4936 O O . ASN B 1 89 ? 8.758 34.688 11.555 1 98.75 89 ASN B O 1
ATOM 4940 N N . ALA B 1 90 ? 9.32 33.438 13.352 1 98.62 90 ALA B N 1
ATOM 4941 C CA . ALA B 1 90 ? 8.367 32.375 13.094 1 98.62 90 ALA B CA 1
ATOM 4942 C C . ALA B 1 90 ? 6.953 32.781 13.484 1 98.62 90 ALA B C 1
ATOM 4944 O O . ALA B 1 90 ? 5.988 32.469 12.781 1 98.62 90 ALA B O 1
ATOM 4945 N N . PHE B 1 91 ? 6.797 33.469 14.555 1 98.81 91 PHE B N 1
ATOM 4946 C CA . PHE B 1 91 ? 5.484 33.781 15.117 1 98.81 91 PHE B CA 1
ATOM 4947 C C . PHE B 1 91 ? 4.656 34.625 14.156 1 98.81 91 PHE B C 1
ATOM 4949 O O . PHE B 1 91 ? 3.527 34.25 13.812 1 98.81 91 PHE B O 1
ATOM 4956 N N . PRO B 1 92 ? 5.129 35.656 13.609 1 98.69 92 PRO B N 1
ATOM 4957 C CA . PRO B 1 92 ? 4.336 36.469 12.688 1 98.69 92 PRO B CA 1
ATOM 4958 C C . PRO B 1 92 ? 4.438 36 11.242 1 98.69 92 PRO B C 1
ATOM 4960 O O . PRO B 1 92 ? 3.893 36.656 10.336 1 98.69 92 PRO B O 1
ATOM 4963 N N . ASN B 1 93 ? 5.129 34.906 10.969 1 98.25 93 ASN B N 1
ATOM 4964 C CA . ASN B 1 93 ? 5.547 34.531 9.625 1 98.25 93 ASN B CA 1
ATOM 4965 C C . ASN B 1 93 ? 4.355 34.406 8.68 1 98.25 93 ASN B C 1
ATOM 4967 O O . ASN B 1 93 ? 4.41 34.906 7.551 1 98.25 93 ASN B O 1
ATOM 4971 N N . THR B 1 94 ? 3.283 33.719 9.102 1 98.25 94 THR B N 1
ATOM 4972 C CA . THR B 1 94 ? 2.098 33.562 8.266 1 98.25 94 THR B CA 1
ATOM 4973 C C . THR B 1 94 ? 1.514 34.938 7.91 1 98.25 94 THR B C 1
ATOM 4975 O O . THR B 1 94 ? 1.244 35.219 6.742 1 98.25 94 THR B O 1
ATOM 4978 N N . LEU B 1 95 ? 1.351 35.781 8.867 1 98.5 95 LEU B N 1
ATOM 4979 C CA . LEU B 1 95 ? 0.796 37.125 8.641 1 98.5 95 LEU B CA 1
ATOM 4980 C C . LEU B 1 95 ? 1.724 37.938 7.758 1 98.5 95 LEU B C 1
ATOM 4982 O O . LEU B 1 95 ? 1.264 38.656 6.863 1 98.5 95 LEU B O 1
ATOM 4986 N N . ASP B 1 96 ? 2.988 37.75 7.957 1 97.81 96 ASP B N 1
ATOM 4987 C CA . ASP B 1 96 ? 3.994 38.562 7.254 1 97.81 96 ASP B CA 1
ATOM 4988 C C . ASP B 1 96 ? 4.078 38.156 5.781 1 97.81 96 ASP B C 1
ATOM 4990 O O . ASP B 1 96 ? 4.418 38.969 4.926 1 97.81 96 ASP B O 1
ATOM 4994 N N . THR B 1 97 ? 3.723 36.875 5.43 1 97.12 97 THR B N 1
ATOM 4995 C CA . THR B 1 97 ? 4.238 36.438 4.141 1 97.12 97 THR B CA 1
ATOM 4996 C C . THR B 1 97 ? 3.141 35.719 3.334 1 97.12 97 THR B C 1
ATOM 4998 O O . THR B 1 97 ? 3.219 35.656 2.105 1 97.12 97 THR B O 1
ATOM 5001 N N . THR B 1 98 ? 2.037 35.219 3.979 1 97.06 98 THR B N 1
ATOM 5002 C CA . THR B 1 98 ? 1.24 34.25 3.234 1 97.06 98 THR B CA 1
ATOM 5003 C C . THR B 1 98 ? -0.202 34.719 3.092 1 97.06 98 THR B C 1
ATOM 5005 O O . THR B 1 98 ? -1.017 34.062 2.438 1 97.06 98 THR B O 1
ATOM 5008 N N . VAL B 1 99 ? -0.549 35.844 3.674 1 97.88 99 VAL B N 1
ATOM 5009 C CA . VAL B 1 99 ? -1.854 36.438 3.43 1 97.88 99 VAL B CA 1
ATOM 5010 C C . VAL B 1 99 ? -1.848 37.156 2.08 1 97.88 99 VAL B C 1
ATOM 5012 O O . VAL B 1 99 ? -1.729 38.375 2.02 1 97.88 99 VAL B O 1
ATOM 5015 N N . LEU B 1 100 ? -2.174 36.469 1.052 1 96.19 100 LEU B N 1
ATOM 5016 C CA . LEU B 1 100 ? -1.973 37.031 -0.286 1 96.19 100 LEU B CA 1
ATOM 5017 C C . LEU B 1 100 ? -3.191 37.812 -0.737 1 96.19 100 LEU B C 1
ATOM 5019 O O . LEU B 1 100 ? -3.113 38.594 -1.693 1 96.19 100 LEU B O 1
ATOM 5023 N N . TRP B 1 101 ? -4.277 37.625 -0.086 1 97 101 TRP B N 1
ATOM 5024 C CA . TRP B 1 101 ? -5.48 38.375 -0.384 1 97 101 TRP B CA 1
ATOM 5025 C C . TRP B 1 101 ? -6.406 38.438 0.829 1 97 101 TRP B C 1
ATOM 5027 O O . TRP B 1 101 ? -6.621 37.438 1.503 1 97 101 TRP B O 1
ATOM 5037 N N . HIS B 1 102 ? -6.855 39.594 1.19 1 97.5 102 HIS B N 1
ATOM 5038 C CA . HIS B 1 102 ? -7.809 39.844 2.268 1 97.5 102 HIS B CA 1
ATOM 5039 C C . HIS B 1 102 ? -8.773 40.969 1.904 1 97.5 102 HIS B C 1
ATOM 5041 O O . HIS B 1 102 ? -8.352 42.094 1.633 1 97.5 102 HIS B O 1
ATOM 5047 N N . ASP B 1 103 ? -9.984 40.625 1.841 1 97.06 103 ASP B N 1
ATOM 5048 C CA . ASP B 1 103 ? -11.078 41.562 1.612 1 97.06 103 ASP B CA 1
ATOM 5049 C C . ASP B 1 103 ? -12.008 41.625 2.824 1 97.06 103 ASP B C 1
ATOM 5051 O O . ASP B 1 103 ? -12.906 40.781 2.975 1 97.06 103 ASP B O 1
ATOM 5055 N N . PRO B 1 104 ? -11.875 42.594 3.66 1 95.19 104 PRO B N 1
ATOM 5056 C CA . PRO B 1 104 ? -12.625 42.656 4.922 1 95.19 104 PRO B CA 1
ATOM 5057 C C . PRO B 1 104 ? -14.117 42.875 4.715 1 95.19 104 PRO B C 1
ATOM 5059 O O . PRO B 1 104 ? -14.914 42.625 5.625 1 95.19 104 PRO B O 1
ATOM 5062 N N . ASP B 1 105 ? -14.531 43.406 3.584 1 93.75 105 ASP B N 1
ATOM 5063 C CA . ASP B 1 105 ? -15.93 43.688 3.295 1 93.75 105 ASP B CA 1
ATOM 5064 C C . ASP B 1 105 ? -16.297 43.219 1.884 1 93.75 105 ASP B C 1
ATOM 5066 O O . ASP B 1 105 ? -16.75 44.031 1.064 1 93.75 105 ASP B O 1
ATOM 5070 N N . ASN B 1 106 ? -16.219 41.938 1.714 1 93.44 106 ASN B N 1
ATOM 5071 C CA . ASN B 1 106 ? -16.5 41.406 0.388 1 93.44 106 ASN B CA 1
ATOM 5072 C C . ASN B 1 106 ? -17.984 41.531 0.028 1 93.44 106 ASN B C 1
ATOM 5074 O O . ASN B 1 106 ? -18.844 41.094 0.772 1 93.44 106 ASN B O 1
ATOM 5078 N N . ALA B 1 107 ? -18.344 41.969 -1.126 1 91.81 107 ALA B N 1
ATOM 5079 C CA . ALA B 1 107 ? -19.703 42.312 -1.538 1 91.81 107 ALA B CA 1
ATOM 5080 C C . ALA B 1 107 ? -20.5 41.062 -1.881 1 91.81 107 ALA B C 1
ATOM 5082 O O . ALA B 1 107 ? -21.719 41.031 -1.681 1 91.81 107 ALA B O 1
ATOM 5083 N N . GLU B 1 108 ? -19.828 40.156 -2.342 1 88.88 108 GLU B N 1
ATOM 5084 C CA . GLU B 1 108 ? -20.516 38.938 -2.771 1 88.88 108 GLU B CA 1
ATOM 5085 C C . GLU B 1 108 ? -21.062 38.156 -1.576 1 88.88 108 GLU B C 1
ATOM 5087 O O . GLU B 1 108 ? -22.141 37.594 -1.652 1 88.88 108 GLU B O 1
ATOM 5092 N N . THR B 1 109 ? -20.312 38.156 -0.477 1 92.25 109 THR B N 1
ATOM 5093 C CA . THR B 1 109 ? -20.688 37.312 0.665 1 92.25 109 THR B CA 1
ATOM 5094 C C . THR B 1 109 ? -21.156 38.188 1.831 1 92.25 109 THR B C 1
ATOM 5096 O O . THR B 1 109 ? -21.672 37.688 2.83 1 92.25 109 THR B O 1
ATOM 5099 N N . ASN B 1 110 ? -21.016 39.5 1.715 1 93.94 110 ASN B N 1
ATOM 5100 C CA . ASN B 1 110 ? -21.281 40.406 2.816 1 93.94 110 ASN B CA 1
ATOM 5101 C C . ASN B 1 110 ? -20.547 40 4.086 1 93.94 110 ASN B C 1
ATOM 5103 O O . ASN B 1 110 ? -21.156 39.906 5.16 1 93.94 110 ASN B O 1
ATOM 5107 N N . SER B 1 111 ? -19.359 39.562 3.924 1 95.62 111 SER B N 1
ATOM 5108 C CA . SER B 1 111 ? -18.469 39.094 4.973 1 95.62 111 SER B CA 1
ATOM 5109 C C . SER B 1 111 ? -17 39.188 4.539 1 95.62 111 SER B C 1
ATOM 5111 O O . SER B 1 111 ? -16.719 39.344 3.354 1 95.62 111 SER B O 1
ATOM 5113 N N . PRO B 1 112 ? -16.062 39.219 5.504 1 97.56 112 PRO B N 1
ATOM 5114 C CA . PRO B 1 112 ? -14.656 39.156 5.09 1 97.56 112 PRO B CA 1
ATOM 5115 C C . PRO B 1 112 ? -14.312 37.844 4.363 1 97.56 112 PRO B C 1
ATOM 5117 O O . PRO B 1 112 ? -14.961 36.812 4.582 1 97.56 112 PRO B O 1
ATOM 5120 N N . ARG B 1 113 ? -13.359 37.938 3.482 1 98.19 113 ARG B N 1
ATOM 5121 C CA . ARG B 1 113 ? -12.742 36.781 2.82 1 98.19 113 ARG B CA 1
ATOM 5122 C C . ARG B 1 113 ? -11.227 36.906 2.848 1 98.19 113 ARG B C 1
ATOM 5124 O O . ARG B 1 113 ? -10.664 37.969 2.666 1 98.19 113 ARG B O 1
ATOM 5131 N N . THR B 1 114 ? -10.602 35.781 3.193 1 98.56 114 THR B N 1
ATOM 5132 C CA . THR B 1 114 ? -9.148 35.781 3.311 1 98.56 114 THR B CA 1
ATOM 5133 C C . THR B 1 114 ? -8.555 34.531 2.627 1 98.56 114 THR B C 1
ATOM 5135 O O . THR B 1 114 ? -9 33.406 2.869 1 98.56 114 THR B O 1
ATOM 5138 N N . PHE B 1 115 ? -7.582 34.75 1.751 1 98.12 115 PHE B N 1
ATOM 5139 C CA . PHE B 1 115 ? -6.824 33.719 1.09 1 98.12 115 PHE B CA 1
ATOM 5140 C C . PHE B 1 115 ? -5.434 33.562 1.701 1 98.12 115 PHE B C 1
ATOM 5142 O O . PHE B 1 115 ? -4.641 34.531 1.661 1 98.12 115 PHE B O 1
ATOM 5149 N N . ILE B 1 116 ? -5.168 32.406 2.299 1 97.94 116 ILE B N 1
ATOM 5150 C CA . ILE B 1 116 ? -3.887 32.125 2.928 1 97.94 116 ILE B CA 1
ATOM 5151 C C . ILE B 1 116 ? -3.143 31.062 2.105 1 97.94 116 ILE B C 1
ATOM 5153 O O . ILE B 1 116 ? -3.574 29.922 2.023 1 97.94 116 ILE B O 1
ATOM 5157 N N . SER B 1 117 ? -2.059 31.438 1.58 1 95.12 117 SER B N 1
ATOM 5158 C CA . SER B 1 117 ? -1.271 30.469 0.817 1 95.12 117 SER B CA 1
ATOM 5159 C C . SER B 1 117 ? -0.401 29.625 1.735 1 95.12 117 SER B C 1
ATOM 5161 O O . SER B 1 117 ? -0.177 29.969 2.895 1 95.12 117 SER B O 1
ATOM 5163 N N . THR B 1 118 ? 0.03 28.484 1.248 1 89.75 118 THR B N 1
ATOM 5164 C CA . THR B 1 118 ? 0.874 27.594 2.037 1 89.75 118 THR B CA 1
ATOM 5165 C C . THR B 1 118 ? 2.295 28.141 2.135 1 89.75 118 THR B C 1
ATOM 5167 O O . THR B 1 118 ? 3.035 27.812 3.061 1 89.75 118 THR B O 1
ATOM 5170 N N . GLY B 1 119 ? 2.699 28.953 1.234 1 86.75 119 GLY B N 1
ATOM 5171 C CA . GLY B 1 119 ? 4.039 29.516 1.184 1 86.75 119 GLY B CA 1
ATOM 5172 C C . GLY B 1 119 ? 4.527 29.766 -0.23 1 86.75 119 GLY B C 1
ATOM 5173 O O . GLY B 1 119 ? 4.023 30.656 -0.917 1 86.75 119 GLY B O 1
ATOM 5174 N N . ASP B 1 120 ? 5.375 28.875 -0.652 1 81.75 120 ASP B N 1
ATOM 5175 C CA . ASP B 1 120 ? 6.035 29.031 -1.944 1 81.75 120 ASP B CA 1
ATOM 5176 C C . ASP B 1 120 ? 5.086 28.688 -3.09 1 81.75 120 ASP B C 1
ATOM 5178 O O . ASP B 1 120 ? 5.363 29 -4.25 1 81.75 120 ASP B O 1
ATOM 5182 N N . ILE B 1 121 ? 3.996 28.109 -2.744 1 82.88 121 ILE B N 1
ATOM 5183 C CA . ILE B 1 121 ? 2.953 27.812 -3.719 1 82.88 121 ILE B CA 1
ATOM 5184 C C . ILE B 1 121 ? 1.742 28.703 -3.479 1 82.88 121 ILE B C 1
ATOM 5186 O O . ILE B 1 121 ? 1.207 28.75 -2.367 1 82.88 121 ILE B O 1
ATOM 5190 N N . HIS B 1 122 ? 1.304 29.312 -4.512 1 89.75 122 HIS B N 1
ATOM 5191 C CA . HIS B 1 122 ? 0.161 30.203 -4.359 1 89.75 122 HIS B CA 1
ATOM 5192 C C . HIS B 1 122 ? -1.153 29.438 -4.402 1 89.75 122 HIS B C 1
ATOM 5194 O O . HIS B 1 122 ? -2.014 29.719 -5.242 1 89.75 122 HIS B O 1
ATOM 5200 N N . ALA B 1 123 ? -1.295 28.531 -3.543 1 95.38 123 ALA B N 1
ATOM 5201 C CA . ALA B 1 123 ? -2.506 27.734 -3.324 1 95.38 123 ALA B CA 1
ATOM 5202 C C . ALA B 1 123 ? -2.801 27.594 -1.834 1 95.38 123 ALA B C 1
ATOM 5204 O O . ALA B 1 123 ? -1.934 27.844 -0.995 1 95.38 123 ALA B O 1
ATOM 5205 N N . GLU B 1 124 ? -4 27.328 -1.598 1 97.56 124 GLU B N 1
ATOM 5206 C CA . GLU B 1 124 ? -4.418 27.188 -0.206 1 97.56 124 GLU B CA 1
ATOM 5207 C C . GLU B 1 124 ? -4.855 25.75 0.095 1 97.56 124 GLU B C 1
ATOM 5209 O O . GLU B 1 124 ? -5.832 25.266 -0.481 1 97.56 124 GLU B O 1
ATOM 5214 N N . TRP B 1 125 ? -4.113 25.125 0.898 1 97.62 125 TRP B N 1
ATOM 5215 C CA . TRP B 1 125 ? -4.582 23.891 1.502 1 97.62 125 TRP B CA 1
ATOM 5216 C C . TRP B 1 125 ? -5.484 24.172 2.697 1 97.62 125 TRP B C 1
ATOM 5218 O O . TRP B 1 125 ? -5.156 25 3.549 1 97.62 125 TRP B O 1
ATOM 5228 N N . LEU B 1 126 ? -6.566 23.453 2.811 1 98.5 126 LEU B N 1
ATOM 5229 C CA . LEU B 1 126 ? -7.488 23.656 3.922 1 98.5 126 LEU B CA 1
ATOM 5230 C C . LEU B 1 126 ? -6.801 23.391 5.258 1 98.5 126 LEU B C 1
ATOM 5232 O O . LEU B 1 126 ? -6.887 24.203 6.18 1 98.5 126 LEU B O 1
ATOM 5236 N N . ARG B 1 127 ? -6.074 22.328 5.312 1 98.31 127 ARG B N 1
ATOM 5237 C CA . ARG B 1 127 ? -5.371 21.953 6.531 1 98.31 127 ARG B CA 1
ATOM 5238 C C . ARG B 1 127 ? -4.277 22.953 6.879 1 98.31 127 ARG B C 1
ATOM 5240 O O . ARG B 1 127 ? -4.199 23.422 8.016 1 98.31 127 ARG B O 1
ATOM 5247 N N . ASP B 1 128 ? -3.473 23.344 5.914 1 97.44 128 ASP B N 1
ATOM 5248 C CA . ASP B 1 128 ? -2.342 24.234 6.168 1 97.44 128 ASP B CA 1
ATOM 5249 C C . ASP B 1 128 ? -2.809 25.578 6.703 1 97.44 128 ASP B C 1
ATOM 5251 O O . ASP B 1 128 ? -2.266 26.078 7.688 1 97.44 128 ASP B O 1
ATOM 5255 N N . SER B 1 129 ? -3.793 26.125 6.059 1 98.19 129 SER B N 1
ATOM 5256 C CA . SER B 1 129 ? -4.254 27.453 6.445 1 98.19 129 SER B CA 1
ATOM 5257 C C . SER B 1 129 ? -4.879 27.438 7.836 1 98.19 129 SER B C 1
ATOM 5259 O O . SER B 1 129 ? -4.734 28.406 8.594 1 98.19 129 SER B O 1
ATOM 5261 N N . ALA B 1 130 ? -5.562 26.328 8.172 1 98.44 130 ALA B N 1
ATOM 5262 C CA . ALA B 1 130 ? -6.102 26.188 9.523 1 98.44 130 ALA B CA 1
ATOM 5263 C C . ALA B 1 130 ? -4.977 26.141 10.555 1 98.44 130 ALA B C 1
ATOM 5265 O O . ALA B 1 130 ? -5.055 26.797 11.594 1 98.44 130 ALA B O 1
ATOM 5266 N N . ARG B 1 131 ? -3.947 25.406 10.242 1 97.81 131 ARG B N 1
ATOM 5267 C CA . ARG B 1 131 ? -2.836 25.234 11.18 1 97.81 131 ARG B CA 1
ATOM 5268 C C . ARG B 1 131 ? -1.989 26.5 11.25 1 97.81 131 ARG B C 1
ATOM 5270 O O . ARG B 1 131 ? -1.496 26.875 12.32 1 97.81 131 ARG B O 1
ATOM 5277 N N . GLN B 1 132 ? -1.87 27.172 10.133 1 98.19 132 GLN B N 1
ATOM 5278 C CA . GLN B 1 132 ? -1.131 28.422 10.07 1 98.19 132 GLN B CA 1
ATOM 5279 C C . GLN B 1 132 ? -1.766 29.484 10.969 1 98.19 132 GLN B C 1
ATOM 5281 O O . GLN B 1 132 ? -1.061 30.281 11.602 1 98.19 132 GLN B O 1
ATOM 5286 N N . LEU B 1 133 ? -3.055 29.484 11.047 1 98.69 133 LEU B N 1
ATOM 5287 C CA . LEU B 1 133 ? -3.77 30.547 11.734 1 98.69 133 LEU B CA 1
ATOM 5288 C C . LEU B 1 133 ? -4.031 30.188 13.195 1 98.69 133 LEU B C 1
ATOM 5290 O O . LEU B 1 133 ? -4.375 31.047 14.008 1 98.69 133 LEU B O 1
ATOM 5294 N N . SER B 1 134 ? -3.848 28.938 13.539 1 97.94 134 SER B N 1
ATOM 5295 C CA . SER B 1 134 ? -4.203 28.422 14.859 1 97.94 134 SER B CA 1
ATOM 5296 C C . SER B 1 134 ? -3.465 29.172 15.961 1 97.94 134 SER B C 1
ATOM 5298 O O . SER B 1 134 ? -4.027 29.438 17.031 1 97.94 134 SER B O 1
ATOM 5300 N N . VAL B 1 135 ? -2.242 29.578 15.75 1 98 135 VAL B N 1
ATOM 5301 C CA . VAL B 1 135 ? -1.394 30.172 16.766 1 98 135 VAL B CA 1
ATOM 5302 C C . VAL B 1 135 ? -1.923 31.562 17.125 1 98 135 VAL B C 1
ATOM 5304 O O . VAL B 1 135 ? -1.663 32.062 18.219 1 98 135 VAL B O 1
ATOM 5307 N N . TYR B 1 136 ? -2.768 32.188 16.297 1 98.69 136 TYR B N 1
ATOM 5308 C CA . TYR B 1 136 ? -3.236 33.531 16.484 1 98.69 136 TYR B CA 1
ATOM 5309 C C . TYR B 1 136 ? -4.621 33.562 17.125 1 98.69 136 TYR B C 1
ATOM 5311 O O . TYR B 1 136 ? -5.09 34.594 17.578 1 98.69 136 TYR B O 1
ATOM 5319 N N . GLN B 1 137 ? -5.254 32.438 17.172 1 98.25 137 GLN B N 1
ATOM 5320 C CA . GLN B 1 137 ? -6.641 32.344 17.609 1 98.25 137 GLN B CA 1
ATOM 5321 C C . GLN B 1 137 ? -6.82 32.938 19 1 98.25 137 GLN B C 1
ATOM 5323 O O . GLN B 1 137 ? -7.777 33.656 19.25 1 98.25 137 GLN B O 1
ATOM 5328 N N . PRO B 1 138 ? -5.906 32.75 19.922 1 97.94 138 PRO B N 1
ATOM 5329 C CA . PRO B 1 138 ? -6.078 33.312 21.266 1 97.94 138 PRO B CA 1
ATOM 5330 C C . PRO B 1 138 ? -6.031 34.844 21.281 1 97.94 138 PRO B C 1
ATOM 5332 O O . PRO B 1 138 ? -6.402 35.469 22.281 1 97.94 138 PRO B O 1
ATOM 5335 N N . LEU B 1 139 ? -5.625 35.469 20.219 1 98.44 139 LEU B N 1
ATOM 5336 C CA . LEU B 1 139 ? -5.406 36.906 20.188 1 98.44 139 LEU B CA 1
ATOM 5337 C C . LEU B 1 139 ? -6.562 37.625 19.484 1 98.44 139 LEU B C 1
ATOM 5339 O O . LEU B 1 139 ? -6.594 38.844 19.422 1 98.44 139 LEU B O 1
ATOM 5343 N N . VAL B 1 140 ? -7.543 36.938 19.062 1 97.38 140 VAL B N 1
ATOM 5344 C CA . VAL B 1 140 ? -8.562 37.5 18.172 1 97.38 140 VAL B CA 1
ATOM 5345 C C . VAL B 1 140 ? -9.359 38.562 18.922 1 97.38 140 VAL B C 1
ATOM 5347 O O . VAL B 1 140 ? -9.805 39.531 18.328 1 97.38 140 VAL B O 1
ATOM 5350 N N . LYS B 1 141 ? -9.523 38.469 20.188 1 96.62 141 LYS B N 1
ATOM 5351 C CA . LYS B 1 141 ? -10.289 39.438 20.969 1 96.62 141 LYS B CA 1
ATOM 5352 C C . LYS B 1 141 ? -9.492 40.719 21.188 1 96.62 141 LYS B C 1
ATOM 5354 O O . LYS B 1 141 ? -10.062 41.781 21.516 1 96.62 141 LYS B O 1
ATOM 5359 N N . LYS B 1 142 ? -8.219 40.625 20.984 1 97.38 142 LYS B N 1
ATOM 5360 C CA . LYS B 1 142 ? -7.336 41.75 21.266 1 97.38 142 LYS B CA 1
ATOM 5361 C C . LYS B 1 142 ? -7.055 42.562 20.016 1 97.38 142 LYS B C 1
ATOM 5363 O O . LYS B 1 142 ? -6.426 43.625 20.078 1 97.38 142 LYS B O 1
ATOM 5368 N N . ASP B 1 143 ? -7.523 42.125 18.906 1 98.19 143 ASP B N 1
ATOM 5369 C CA . ASP B 1 143 ? -7.258 42.781 17.625 1 98.19 143 ASP B CA 1
ATOM 5370 C C . ASP B 1 143 ? -8.391 42.531 16.641 1 98.19 143 ASP B C 1
ATOM 5372 O O . ASP B 1 143 ? -8.438 41.469 15.992 1 98.19 143 ASP B O 1
ATOM 5376 N N . ALA B 1 144 ? -9.18 43.5 16.391 1 97.38 144 ALA B N 1
ATOM 5377 C CA . ALA B 1 144 ? -10.367 43.375 15.555 1 97.38 144 ALA B CA 1
ATOM 5378 C C . ALA B 1 144 ? -9.992 43.031 14.117 1 97.38 144 ALA B C 1
ATOM 5380 O O . ALA B 1 144 ? -10.711 42.312 13.438 1 97.38 144 ALA B O 1
ATOM 5381 N N . LYS B 1 145 ? -8.906 43.562 13.625 1 97.94 145 LYS B N 1
ATOM 5382 C CA . LYS B 1 145 ? -8.461 43.281 12.266 1 97.94 145 LYS B CA 1
ATOM 5383 C C . LYS B 1 145 ? -8.07 41.812 12.125 1 97.94 145 LYS B C 1
ATOM 5385 O O . LYS B 1 145 ? -8.359 41.156 11.102 1 97.94 145 LYS B O 1
ATOM 5390 N N . LEU B 1 146 ? -7.41 41.312 13.156 1 98.5 146 LEU B N 1
ATOM 5391 C CA . LEU B 1 146 ? -7.027 39.906 13.172 1 98.5 146 LEU B CA 1
ATOM 5392 C C . LEU B 1 146 ? -8.258 39 13.203 1 98.5 146 LEU B C 1
ATOM 5394 O O . LEU B 1 146 ? -8.305 37.969 12.523 1 98.5 146 LEU B O 1
ATOM 5398 N N . GLN B 1 147 ? -9.227 39.375 14.008 1 98.31 147 GLN B N 1
ATOM 5399 C CA . GLN B 1 147 ? -10.477 38.625 14.078 1 98.31 147 GLN B CA 1
ATOM 5400 C C . GLN B 1 147 ? -11.156 38.562 12.719 1 98.31 147 GLN B C 1
ATOM 5402 O O . GLN B 1 147 ? -11.641 37.5 12.312 1 98.31 147 GLN B O 1
ATOM 5407 N N . GLN B 1 148 ? -11.156 39.719 11.992 1 97.88 148 GLN B N 1
ATOM 5408 C CA . GLN B 1 148 ? -11.758 39.781 10.672 1 97.88 148 GLN B CA 1
ATOM 5409 C C . GLN B 1 148 ? -11.008 38.875 9.68 1 97.88 148 GLN B C 1
ATOM 5411 O O . GLN B 1 148 ? -11.617 38.25 8.828 1 97.88 148 GLN B O 1
ATOM 5416 N N . LEU B 1 149 ? -9.734 38.906 9.805 1 98.62 149 LEU B N 1
ATOM 5417 C CA . LEU B 1 149 ? -8.906 38.062 8.922 1 98.62 149 LEU B CA 1
ATOM 5418 C C . LEU B 1 149 ? -9.242 36.594 9.078 1 98.62 149 LEU B C 1
ATOM 5420 O O . LEU B 1 149 ? -9.445 35.906 8.086 1 98.62 149 LEU B O 1
ATOM 5424 N N . ILE B 1 150 ? -9.336 36.125 10.297 1 98.75 150 ILE B N 1
ATOM 5425 C CA . ILE B 1 150 ? -9.562 34.688 10.562 1 98.75 150 ILE B CA 1
ATOM 5426 C C . ILE B 1 150 ? -11 34.312 10.195 1 98.75 150 ILE B C 1
ATOM 5428 O O . ILE B 1 150 ? -11.242 33.25 9.625 1 98.75 150 ILE B O 1
ATOM 5432 N N . LYS B 1 151 ? -11.93 35.219 10.5 1 98.44 151 LYS B N 1
ATOM 5433 C CA . LYS B 1 151 ? -13.297 35 10.047 1 98.44 151 LYS B CA 1
ATOM 5434 C C . LYS B 1 151 ? -13.359 34.844 8.531 1 98.44 151 LYS B C 1
ATOM 5436 O O . LYS B 1 151 ? -14.062 34 8.008 1 98.44 151 LYS B O 1
ATOM 5441 N N . GLY B 1 152 ? -12.609 35.719 7.867 1 98.62 152 GLY B N 1
ATOM 5442 C CA . GLY B 1 152 ? -12.539 35.656 6.414 1 98.62 152 GLY B CA 1
ATOM 5443 C C . GLY B 1 152 ? -11.969 34.375 5.895 1 98.62 152 GLY B C 1
ATOM 5444 O O . GLY B 1 152 ? -12.406 33.875 4.855 1 98.62 152 GLY B O 1
ATOM 5445 N N . ALA B 1 153 ? -10.977 33.844 6.605 1 98.75 153 ALA B N 1
ATOM 5446 C CA . ALA B 1 153 ? -10.391 32.562 6.223 1 98.75 153 ALA B CA 1
ATOM 5447 C C . ALA B 1 153 ? -11.414 31.422 6.328 1 98.75 153 ALA B C 1
ATOM 5449 O O . ALA B 1 153 ? -11.453 30.531 5.48 1 98.75 153 ALA B O 1
ATOM 5450 N N . ILE B 1 154 ? -12.266 31.438 7.348 1 98.75 154 ILE B N 1
ATOM 5451 C CA . ILE B 1 154 ? -13.312 30.438 7.531 1 98.75 154 ILE B CA 1
ATOM 5452 C C . ILE B 1 154 ? -14.312 30.516 6.379 1 98.75 154 ILE B C 1
ATOM 5454 O O . ILE B 1 154 ? -14.68 29.484 5.801 1 98.75 154 ILE B O 1
ATOM 5458 N N . ILE B 1 155 ? -14.703 31.75 6.039 1 98.56 155 ILE B N 1
ATOM 5459 C CA . ILE B 1 155 ? -15.695 31.938 4.988 1 98.56 155 ILE B CA 1
ATOM 5460 C C . ILE B 1 155 ? -15.109 31.516 3.643 1 98.56 155 ILE B C 1
ATOM 5462 O O . ILE B 1 155 ? -15.797 30.891 2.834 1 98.56 155 ILE B O 1
ATOM 5466 N N . GLN B 1 156 ? -13.852 31.828 3.408 1 98.44 156 GLN B N 1
ATOM 5467 C CA . GLN B 1 156 ? -13.211 31.422 2.164 1 98.44 156 GLN B CA 1
ATOM 5468 C C . GLN B 1 156 ? -13.141 29.906 2.051 1 98.44 156 GLN B C 1
ATOM 5470 O O . GLN B 1 156 ? -13.383 29.344 0.979 1 98.44 156 GLN B O 1
ATOM 5475 N N . GLN B 1 157 ? -12.82 29.219 3.141 1 98.69 157 GLN B N 1
ATOM 5476 C CA . GLN B 1 157 ? -12.805 27.75 3.129 1 98.69 157 GLN B CA 1
ATOM 5477 C C . GLN B 1 157 ? -14.195 27.188 2.873 1 98.69 157 GLN B C 1
ATOM 5479 O O . GLN B 1 157 ? -14.352 26.203 2.158 1 98.69 157 GLN B O 1
ATOM 5484 N N . ALA B 1 158 ? -15.203 27.812 3.463 1 98.81 158 ALA B N 1
ATOM 5485 C CA . ALA B 1 158 ? -16.578 27.391 3.215 1 98.81 158 ALA B CA 1
ATOM 5486 C C . ALA B 1 158 ? -16.906 27.469 1.728 1 98.81 158 ALA B C 1
ATOM 5488 O O . ALA B 1 158 ? -17.547 26.562 1.18 1 98.81 158 ALA B O 1
ATOM 5489 N N . LEU B 1 159 ? -16.5 28.531 1.095 1 98.44 159 LEU B N 1
ATOM 5490 C CA . LEU B 1 159 ? -16.75 28.719 -0.329 1 98.44 159 LEU B CA 1
ATOM 5491 C C . LEU B 1 159 ? -16.031 27.656 -1.154 1 98.44 159 LEU B C 1
ATOM 5493 O O . LEU B 1 159 ? -16.562 27.156 -2.135 1 98.44 159 LEU B O 1
ATOM 5497 N N . TYR B 1 160 ? -14.82 27.328 -0.768 1 98.62 160 TYR B N 1
ATOM 5498 C CA . TYR B 1 160 ? -14.062 26.281 -1.446 1 98.62 160 TYR B CA 1
ATOM 5499 C C . TYR B 1 160 ? -14.75 24.938 -1.317 1 98.62 160 TYR B C 1
ATOM 5501 O O . TYR B 1 160 ? -14.891 24.203 -2.303 1 98.62 160 TYR B O 1
ATOM 5509 N N . ILE B 1 161 ? -15.203 24.578 -0.103 1 98.81 161 ILE B N 1
ATOM 5510 C CA . ILE B 1 161 ? -15.867 23.297 0.155 1 98.81 161 ILE B CA 1
ATOM 5511 C C . ILE B 1 161 ? -17.172 23.219 -0.635 1 98.81 161 ILE B C 1
ATOM 5513 O O . ILE B 1 161 ? -17.516 22.172 -1.167 1 98.81 161 ILE B O 1
ATOM 5517 N N . LYS B 1 162 ? -17.875 24.344 -0.731 1 98.25 162 LYS B N 1
ATOM 5518 C CA . LYS B 1 162 ? -19.094 24.375 -1.518 1 98.25 162 LYS B CA 1
ATOM 5519 C C . LYS B 1 162 ? -18.828 24.031 -2.979 1 98.25 162 LYS B C 1
ATOM 5521 O O . LYS B 1 162 ? -19.672 23.422 -3.641 1 98.25 162 LYS B O 1
ATOM 5526 N N . LYS B 1 163 ? -17.656 24.438 -3.43 1 97.62 163 LYS B N 1
ATOM 5527 C CA . LYS B 1 163 ? -17.297 24.188 -4.824 1 97.62 163 LYS B CA 1
ATOM 5528 C C . LYS B 1 163 ? -16.797 22.766 -5.031 1 97.62 163 LYS B C 1
ATOM 5530 O O . LYS B 1 163 ? -17.109 22.125 -6.043 1 97.62 163 LYS B O 1
ATOM 5535 N N . ALA B 1 164 ? -15.977 22.297 -4.137 1 98.44 164 ALA B N 1
ATOM 5536 C CA . ALA B 1 164 ? -15.328 21 -4.293 1 98.44 164 ALA B CA 1
ATOM 5537 C C . ALA B 1 164 ? -15.023 20.375 -2.934 1 98.44 164 ALA B C 1
ATOM 5539 O O . ALA B 1 164 ? -13.891 20.406 -2.465 1 98.44 164 ALA B O 1
ATOM 5540 N N . PRO B 1 165 ? -15.922 19.672 -2.354 1 98.56 165 PRO B N 1
ATOM 5541 C CA . PRO B 1 165 ? -15.797 19.219 -0.963 1 98.56 165 PRO B CA 1
ATOM 5542 C C . PRO B 1 165 ? -14.773 18.109 -0.794 1 98.56 165 PRO B C 1
ATOM 5544 O O . PRO B 1 165 ? -14.328 17.828 0.323 1 98.56 165 PRO B O 1
ATOM 5547 N N . TYR B 1 166 ? -14.391 17.422 -1.909 1 98.62 166 TYR B N 1
ATOM 5548 C CA . TYR B 1 166 ? -13.43 16.328 -1.812 1 98.62 166 TYR B CA 1
ATOM 5549 C C . TYR B 1 166 ? -12 16.844 -1.949 1 98.62 166 TYR B C 1
ATOM 5551 O O . TYR B 1 166 ? -11.047 16.109 -1.697 1 98.62 166 TYR B O 1
ATOM 5559 N N . CYS B 1 167 ? -11.844 18.094 -2.367 1 98.44 167 CYS B N 1
ATOM 5560 C CA . CYS B 1 167 ? -10.523 18.578 -2.74 1 98.44 167 CYS B CA 1
ATOM 5561 C C . CYS B 1 167 ? -9.805 19.188 -1.538 1 98.44 167 CYS B C 1
ATOM 5563 O O . CYS B 1 167 ? -10.445 19.719 -0.63 1 98.44 167 CYS B O 1
ATOM 5565 N N . ASN B 1 168 ? -8.469 19.094 -1.586 1 98.12 168 ASN B N 1
ATOM 5566 C CA . ASN B 1 168 ? -7.652 19.5 -0.442 1 98.12 168 ASN B CA 1
ATOM 5567 C C . ASN B 1 168 ? -7.031 20.875 -0.651 1 98.12 168 ASN B C 1
ATOM 5569 O O . ASN B 1 168 ? -6.73 21.578 0.315 1 98.12 168 ASN B O 1
ATOM 5573 N N . ALA B 1 169 ? -6.82 21.266 -1.917 1 97.81 169 ALA B N 1
ATOM 5574 C CA . ALA B 1 169 ? -6.082 22.5 -2.191 1 97.81 169 ALA B CA 1
ATOM 5575 C C . ALA B 1 169 ? -6.77 23.328 -3.279 1 97.81 169 ALA B C 1
ATOM 5577 O O . ALA B 1 169 ? -7.281 22.766 -4.254 1 97.81 169 ALA B O 1
ATOM 5578 N N . PHE B 1 170 ? -6.672 24.641 -3.197 1 97.94 170 PHE B N 1
ATOM 5579 C CA . PHE B 1 170 ? -7.492 25.5 -4.047 1 97.94 170 PHE B CA 1
ATOM 5580 C C . PHE B 1 170 ? -6.668 26.656 -4.605 1 97.94 170 PHE B C 1
ATOM 5582 O O . PHE B 1 170 ? -5.68 27.078 -3.998 1 97.94 170 PHE B O 1
ATOM 5589 N N . GLN B 1 171 ? -7.168 27.156 -5.695 1 96.88 171 GLN B N 1
ATOM 5590 C CA . GLN B 1 171 ? -6.613 28.328 -6.355 1 96.88 171 GLN B CA 1
ATOM 5591 C C . GLN B 1 171 ? -7.035 29.609 -5.641 1 96.88 171 GLN B C 1
ATOM 5593 O O . GLN B 1 171 ? -8.039 29.625 -4.926 1 96.88 171 GLN B O 1
ATOM 5598 N N . PRO B 1 172 ? -6.207 30.688 -5.82 1 96.5 172 PRO B N 1
ATOM 5599 C CA . PRO B 1 172 ? -6.688 31.969 -5.316 1 96.5 172 PRO B CA 1
ATOM 5600 C C . PRO B 1 172 ? -8.078 32.344 -5.848 1 96.5 172 PRO B C 1
ATOM 5602 O O . PRO B 1 172 ? -8.398 32.031 -6.996 1 96.5 172 PRO B O 1
ATOM 5605 N N . PRO B 1 173 ? -8.852 32.938 -4.992 1 95.5 173 PRO B N 1
ATOM 5606 C CA . PRO B 1 173 ? -10.195 33.281 -5.453 1 95.5 173 PRO B CA 1
ATOM 5607 C C . PRO B 1 173 ? -10.18 34.188 -6.688 1 95.5 173 PRO B C 1
ATOM 5609 O O . PRO B 1 173 ? -9.297 35.062 -6.82 1 95.5 173 PRO B O 1
ATOM 5612 N N . GLU B 1 174 ? -11.242 34 -7.473 1 91.56 174 GLU B N 1
ATOM 5613 C CA . GLU B 1 174 ? -11.406 34.906 -8.609 1 91.56 174 GLU B CA 1
ATOM 5614 C C . GLU B 1 174 ? -11.516 36.344 -8.156 1 91.56 174 GLU B C 1
ATOM 5616 O O . GLU B 1 174 ? -12.18 36.656 -7.164 1 91.56 174 GLU B O 1
ATOM 5621 N N . GLY B 1 175 ? -10.836 37.219 -8.789 1 89.5 175 GLY B N 1
ATOM 5622 C CA . GLY B 1 175 ? -10.914 38.625 -8.445 1 89.5 175 GLY B CA 1
ATOM 5623 C C . GLY B 1 175 ? -9.852 39.062 -7.453 1 89.5 175 GLY B C 1
ATOM 5624 O O . GLY B 1 175 ? -9.695 40.25 -7.191 1 89.5 175 GLY B O 1
ATOM 5625 N N . SER B 1 176 ? -9.07 38.156 -6.898 1 93.06 176 SER B N 1
ATOM 5626 C CA . SER B 1 176 ? -8.062 38.469 -5.891 1 93.06 176 SER B CA 1
ATOM 5627 C C . SER B 1 176 ? -6.859 39.156 -6.523 1 93.06 176 SER B C 1
ATOM 5629 O O . SER B 1 176 ? -6.098 39.844 -5.836 1 93.06 176 SER B O 1
ATOM 5631 N N . GLY B 1 177 ? -6.688 38.906 -7.773 1 91.5 177 GLY B N 1
ATOM 5632 C CA . GLY B 1 177 ? -5.516 39.438 -8.445 1 91.5 177 GLY B CA 1
ATOM 5633 C C . GLY B 1 177 ? -4.254 38.656 -8.172 1 91.5 177 GLY B C 1
ATOM 5634 O O . GLY B 1 177 ? -3.191 38.938 -8.719 1 91.5 177 GLY B O 1
ATOM 5635 N N . VAL B 1 178 ? -4.359 37.594 -7.332 1 92.25 178 VAL B N 1
ATOM 5636 C CA . VAL B 1 178 ? -3.217 36.719 -7.051 1 92.25 178 VAL B CA 1
ATOM 5637 C C . VAL B 1 178 ? -2.943 35.844 -8.25 1 92.25 178 VAL B C 1
ATOM 5639 O O . VAL B 1 178 ? -3.869 35.281 -8.836 1 92.25 178 VAL B O 1
ATOM 5642 N N . VAL B 1 179 ? -1.712 35.688 -8.641 1 87.06 179 VAL B N 1
ATOM 5643 C CA . VAL B 1 179 ? -1.325 34.906 -9.805 1 87.06 179 VAL B CA 1
ATOM 5644 C C . VAL B 1 179 ? -1.529 33.438 -9.5 1 87.06 179 VAL B C 1
ATOM 5646 O O . VAL B 1 179 ? -1.081 32.938 -8.469 1 87.06 179 VAL B O 1
ATOM 5649 N N . ARG B 1 180 ? -2.09 32.812 -10.414 1 87.81 180 ARG B N 1
ATOM 5650 C CA . ARG B 1 180 ? -2.367 31.375 -10.273 1 87.81 180 ARG B CA 1
ATOM 5651 C C . ARG B 1 180 ? -1.225 30.531 -10.828 1 87.81 180 ARG B C 1
ATOM 5653 O O . ARG B 1 180 ? -0.552 30.938 -11.781 1 87.81 180 ARG B O 1
ATOM 5660 N N . LYS B 1 181 ? -1.043 29.391 -10.188 1 84.12 181 LYS B N 1
ATOM 5661 C CA . LYS B 1 181 ? -0.178 28.359 -10.75 1 84.12 181 LYS B CA 1
ATOM 5662 C C . LYS B 1 181 ? -1 27.234 -11.383 1 84.12 181 LYS B C 1
ATOM 5664 O O . LYS B 1 181 ? -2.15 27.016 -11 1 84.12 181 LYS B O 1
ATOM 5669 N N . PRO B 1 182 ? -0.396 26.547 -12.375 1 84.75 182 PRO B N 1
ATOM 5670 C CA . PRO B 1 182 ? -1.147 25.453 -13.008 1 84.75 182 PRO B CA 1
ATOM 5671 C C . PRO B 1 182 ? -1.498 24.344 -12.031 1 84.75 182 PRO B C 1
ATOM 5673 O O . PRO B 1 182 ? -0.668 23.953 -11.203 1 84.75 182 PRO B O 1
ATOM 5676 N N . SER B 1 183 ? -2.654 23.891 -12.188 1 79.56 183 SER B N 1
ATOM 5677 C CA . SER B 1 183 ? -3.143 22.797 -11.359 1 79.56 183 SER B CA 1
ATOM 5678 C C . SER B 1 183 ? -2.529 21.469 -11.781 1 79.56 183 SER B C 1
ATOM 5680 O O . SER B 1 183 ? -2.121 21.297 -12.938 1 79.56 183 SER B O 1
ATOM 5682 N N . SER B 1 184 ? -2.449 20.578 -10.859 1 80.94 184 SER B N 1
ATOM 5683 C CA . SER B 1 184 ? -2.252 19.172 -11.188 1 80.94 184 SER B CA 1
ATOM 5684 C C . SER B 1 184 ? -3.564 18.516 -11.602 1 80.94 184 SER B C 1
ATOM 5686 O O . SER B 1 184 ? -4.359 18.125 -10.742 1 80.94 184 SER B O 1
ATOM 5688 N N . VAL B 1 185 ? -3.834 18.484 -12.875 1 86.38 185 VAL B N 1
ATOM 5689 C CA . VAL B 1 185 ? -5.094 17.922 -13.352 1 86.38 185 VAL B CA 1
ATOM 5690 C C . VAL B 1 185 ? -4.98 16.406 -13.422 1 86.38 185 VAL B C 1
ATOM 5692 O O . VAL B 1 185 ? -4.176 15.867 -14.188 1 86.38 185 VAL B O 1
ATOM 5695 N N . ASP B 1 186 ? -5.734 15.766 -12.633 1 95.38 186 ASP B N 1
ATOM 5696 C CA . ASP B 1 186 ? -5.77 14.312 -12.508 1 95.38 186 ASP B CA 1
ATOM 5697 C C . ASP B 1 186 ? -7.133 13.758 -12.922 1 95.38 186 ASP B C 1
ATOM 5699 O O . ASP B 1 186 ? -8.047 14.523 -13.234 1 95.38 186 ASP B O 1
ATOM 5703 N N . HIS B 1 187 ? -7.152 12.453 -13.062 1 97.12 187 HIS B N 1
ATOM 5704 C CA . HIS B 1 187 ? -8.445 11.797 -13.219 1 97.12 187 HIS B CA 1
ATOM 5705 C C . HIS B 1 187 ? -9.133 11.609 -11.867 1 97.12 187 HIS B C 1
ATOM 5707 O O . HIS B 1 187 ? -8.789 10.703 -11.109 1 97.12 187 HIS B O 1
ATOM 5713 N N . VAL B 1 188 ? -10.117 12.516 -11.648 1 97.5 188 VAL B N 1
ATOM 5714 C CA . VAL B 1 188 ? -10.781 12.531 -10.344 1 97.5 188 VAL B CA 1
ATOM 5715 C C . VAL B 1 188 ? -12.289 12.438 -10.531 1 97.5 188 VAL B C 1
ATOM 5717 O O . VAL B 1 188 ? -12.852 13.062 -11.438 1 97.5 188 VAL B O 1
ATOM 5720 N N . GLY B 1 189 ? -12.906 11.562 -9.789 1 97.19 189 GLY B N 1
ATOM 5721 C CA . GLY B 1 189 ? -14.352 11.539 -9.664 1 97.19 189 GLY B CA 1
ATOM 5722 C C . GLY B 1 189 ? -14.828 11.805 -8.242 1 97.19 189 GLY B C 1
ATOM 5723 O O . GLY B 1 189 ? -14.367 11.164 -7.297 1 97.19 189 GLY B O 1
ATOM 5724 N N . PRO B 1 190 ? -15.773 12.82 -8.031 1 97.12 190 PRO B N 1
ATOM 5725 C CA . PRO B 1 190 ? -16.391 13.719 -9.016 1 97.12 190 PRO B CA 1
ATOM 5726 C C . PRO B 1 190 ? -15.383 14.695 -9.625 1 97.12 190 PRO B C 1
ATOM 5728 O O . PRO B 1 190 ? -14.406 15.078 -8.969 1 97.12 190 PRO B O 1
ATOM 5731 N N . ARG B 1 191 ? -15.633 15.117 -10.812 1 97 191 ARG B N 1
ATOM 5732 C CA . ARG B 1 191 ? -14.719 16.016 -11.5 1 97 191 ARG B CA 1
ATOM 5733 C C . ARG B 1 191 ? -14.664 17.375 -10.805 1 97 191 ARG B C 1
ATOM 5735 O O . ARG B 1 191 ? -15.688 18.047 -10.648 1 97 191 ARG B O 1
ATOM 5742 N N . PRO B 1 192 ? -13.539 17.766 -10.43 1 97 192 PRO B N 1
ATOM 5743 C CA . PRO B 1 192 ? -13.43 19.078 -9.766 1 97 192 PRO B CA 1
ATOM 5744 C C . PRO B 1 192 ? -13.531 20.25 -10.742 1 97 192 PRO B C 1
ATOM 5746 O O . PRO B 1 192 ? -13.164 20.109 -11.914 1 97 192 PRO B O 1
ATOM 5749 N N . PRO B 1 193 ? -14.094 21.328 -10.297 1 96.88 193 PRO B N 1
ATOM 5750 C CA . PRO B 1 193 ? -13.945 22.547 -11.086 1 96.88 193 PRO B CA 1
ATOM 5751 C C . PRO B 1 193 ? -12.523 23.094 -11.07 1 96.88 193 PRO B C 1
ATOM 5753 O O . PRO B 1 193 ? -12.203 23.969 -10.266 1 96.88 193 PRO B O 1
ATOM 5756 N N . TRP B 1 194 ? -11.742 22.703 -11.977 1 95.06 194 TRP B N 1
ATOM 5757 C CA . TRP B 1 194 ? -10.297 22.875 -11.961 1 95.06 194 TRP B CA 1
ATOM 5758 C C . TRP B 1 194 ? -9.938 24.359 -11.992 1 95.06 194 TRP B C 1
ATOM 5760 O O . TRP B 1 194 ? -8.812 24.734 -11.648 1 95.06 194 TRP B O 1
ATOM 5770 N N . LYS B 1 195 ? -10.844 25.219 -12.367 1 93.62 195 LYS B N 1
ATOM 5771 C CA . LYS B 1 195 ? -10.602 26.656 -12.297 1 93.62 195 LYS B CA 1
ATOM 5772 C C . LYS B 1 195 ? -10.414 27.109 -10.852 1 93.62 195 LYS B C 1
ATOM 5774 O O . LYS B 1 195 ? -9.742 28.109 -10.594 1 93.62 195 LYS B O 1
ATOM 5779 N N . HIS B 1 196 ? -10.984 26.359 -9.922 1 95.69 196 HIS B N 1
ATOM 5780 C CA . HIS B 1 196 ? -10.977 26.766 -8.523 1 95.69 196 HIS B CA 1
ATOM 5781 C C . HIS B 1 196 ? -10.086 25.844 -7.691 1 95.69 196 HIS B C 1
ATOM 5783 O O . HIS B 1 196 ? -9.766 26.156 -6.543 1 95.69 196 HIS B O 1
ATOM 5789 N N . VAL B 1 197 ? -9.68 24.719 -8.312 1 97.12 197 VAL B N 1
ATOM 5790 C CA . VAL B 1 197 ? -9 23.672 -7.559 1 97.12 197 VAL B CA 1
ATOM 5791 C C . VAL B 1 197 ? -7.551 23.547 -8.031 1 97.12 197 VAL B C 1
ATOM 5793 O O . VAL B 1 197 ? -7.281 23.547 -9.234 1 97.12 197 VAL B O 1
ATOM 5796 N N . PHE B 1 198 ? -6.613 23.5 -7.051 1 96.88 198 PHE B N 1
ATOM 5797 C CA . PHE B 1 198 ? -5.203 23.266 -7.355 1 96.88 198 PHE B CA 1
ATOM 5798 C C . PHE B 1 198 ? -4.898 21.781 -7.418 1 96.88 198 PHE B C 1
ATOM 5800 O O . PHE B 1 198 ? -4.227 21.312 -8.344 1 96.88 198 PHE B O 1
ATOM 5807 N N . GLU B 1 199 ? -5.375 21.031 -6.453 1 96.88 199 GLU B N 1
ATOM 5808 C CA . GLU B 1 199 ? -5.262 19.578 -6.316 1 96.88 199 GLU B CA 1
ATOM 5809 C C . GLU B 1 199 ? -6.488 19 -5.629 1 96.88 199 GLU B C 1
ATOM 5811 O O . GLU B 1 199 ? -7.059 19.609 -4.73 1 96.88 199 GLU B O 1
ATOM 5816 N N . CYS B 1 200 ? -6.879 17.812 -6.105 1 98 200 CYS B N 1
ATOM 5817 C CA . CYS B 1 200 ? -8.094 17.281 -5.512 1 98 200 CYS B CA 1
ATOM 5818 C C . CYS B 1 200 ? -7.852 15.875 -4.957 1 98 200 CYS B C 1
ATOM 5820 O O . CYS B 1 200 ? -8.414 14.898 -5.453 1 98 200 CYS B O 1
ATOM 5822 N N . LYS B 1 201 ? -7.133 15.797 -3.934 1 98.19 201 LYS B N 1
ATOM 5823 C CA . LYS B 1 201 ? -6.938 14.594 -3.131 1 98.19 201 LYS B CA 1
ATOM 5824 C C . LYS B 1 201 ? -7.887 14.57 -1.938 1 98.19 201 LYS B C 1
ATOM 5826 O O . LYS B 1 201 ? -7.887 15.484 -1.114 1 98.19 201 LYS B O 1
ATOM 5831 N N . TRP B 1 202 ? -8.68 13.562 -1.829 1 98.69 202 TRP B N 1
ATOM 5832 C CA . TRP B 1 202 ? -9.602 13.438 -0.706 1 98.69 202 TRP B CA 1
ATOM 5833 C C . TRP B 1 202 ? -8.852 13.117 0.583 1 98.69 202 TRP B C 1
ATOM 5835 O O . TRP B 1 202 ? -8.281 12.031 0.725 1 98.69 202 TRP B O 1
ATOM 5845 N N . GLU B 1 203 ? -8.82 14.07 1.441 1 98.69 203 GLU B N 1
ATOM 5846 C CA . GLU B 1 203 ? -8.234 13.984 2.773 1 98.69 203 GLU B CA 1
ATOM 5847 C C . GLU B 1 203 ? -9.258 14.305 3.855 1 98.69 203 GLU B C 1
ATOM 5849 O O . GLU B 1 203 ? -9.75 15.438 3.932 1 98.69 203 GLU B O 1
ATOM 5854 N N . LEU B 1 204 ? -9.508 13.344 4.684 1 98.94 204 LEU B N 1
ATOM 5855 C CA . LEU B 1 204 ? -10.453 13.562 5.77 1 98.94 204 LEU B CA 1
ATOM 5856 C C . LEU B 1 204 ? -10.016 14.727 6.652 1 98.94 204 LEU B C 1
ATOM 5858 O O . LEU B 1 204 ? -10.852 15.492 7.141 1 98.94 204 LEU B O 1
ATOM 5862 N N . ASP B 1 205 ? -8.75 14.844 6.82 1 98.81 205 ASP B N 1
ATOM 5863 C CA . ASP B 1 205 ? -8.227 15.883 7.695 1 98.81 205 ASP B CA 1
ATOM 5864 C C . ASP B 1 205 ? -8.469 17.266 7.109 1 98.81 205 ASP B C 1
ATOM 5866 O O . ASP B 1 205 ? -8.469 18.266 7.836 1 98.81 205 ASP B O 1
ATOM 5870 N N . SER B 1 206 ? -8.609 17.375 5.797 1 98.69 206 SER B N 1
ATOM 5871 C CA . SER B 1 206 ? -8.914 18.672 5.199 1 98.69 206 SER B CA 1
ATOM 5872 C C . SER B 1 206 ? -10.242 19.219 5.703 1 98.69 206 SER B C 1
ATOM 5874 O O . SER B 1 206 ? -10.328 20.375 6.137 1 98.69 206 SER B O 1
ATOM 5876 N N . LEU B 1 207 ? -11.273 18.391 5.695 1 98.88 207 LEU B N 1
ATOM 5877 C CA . LEU B 1 207 ? -12.578 18.812 6.184 1 98.88 207 LEU B CA 1
ATOM 5878 C C . LEU B 1 207 ? -12.562 19 7.699 1 98.88 207 LEU B C 1
ATOM 5880 O O . LEU B 1 207 ? -13.188 19.922 8.227 1 98.88 207 LEU B O 1
ATOM 5884 N N . ALA B 1 208 ? -11.828 18.078 8.367 1 98.94 208 ALA B N 1
ATOM 5885 C CA . ALA B 1 208 ? -11.703 18.234 9.812 1 98.94 208 ALA B CA 1
ATOM 5886 C C . ALA B 1 208 ? -11.016 19.547 10.18 1 98.94 208 ALA B C 1
ATOM 5888 O O . ALA B 1 208 ? -11.336 20.156 11.195 1 98.94 208 ALA B O 1
ATOM 5889 N N . SER B 1 209 ? -10.109 19.984 9.375 1 98.81 209 SER B N 1
ATOM 5890 C CA . SER B 1 209 ? -9.359 21.219 9.641 1 98.81 209 SER B CA 1
ATOM 5891 C C . SER B 1 209 ? -10.242 22.453 9.469 1 98.81 209 SER B C 1
ATOM 5893 O O . SER B 1 209 ? -10.062 23.453 10.164 1 98.81 209 SER B O 1
ATOM 5895 N N . PHE B 1 210 ? -11.211 22.391 8.555 1 98.88 210 PHE B N 1
ATOM 5896 C CA . PHE B 1 210 ? -12.219 23.438 8.453 1 98.88 210 PHE B CA 1
ATOM 5897 C C . PHE B 1 210 ? -12.977 23.578 9.766 1 98.88 210 PHE B C 1
ATOM 5899 O O . PHE B 1 210 ? -13.211 24.703 10.219 1 98.88 210 PHE B O 1
ATOM 5906 N N . LEU B 1 211 ? -13.25 22.469 10.359 1 98.88 211 LEU B N 1
ATOM 5907 C CA . LEU B 1 211 ? -13.938 22.484 11.641 1 98.88 211 LEU B CA 1
ATOM 5908 C C . LEU B 1 211 ? -13.008 22.953 12.758 1 98.88 211 LEU B C 1
ATOM 5910 O O . LEU B 1 211 ? -13.445 23.656 13.672 1 98.88 211 LEU B O 1
ATOM 5914 N N . THR B 1 212 ? -11.711 22.562 12.68 1 98.75 212 THR B N 1
ATOM 5915 C CA . THR B 1 212 ? -10.727 23.062 13.641 1 98.75 212 THR B CA 1
ATOM 5916 C C . THR B 1 212 ? -10.695 24.594 13.641 1 98.75 212 THR B C 1
ATOM 5918 O O . THR B 1 212 ? -10.742 25.219 14.703 1 98.75 212 THR B O 1
ATOM 5921 N N . LEU B 1 213 ? -10.609 25.141 12.453 1 98.69 213 LEU B N 1
ATOM 5922 C CA . LEU B 1 213 ? -10.555 26.578 12.289 1 98.69 213 LEU B CA 1
ATOM 5923 C C . LEU B 1 213 ? -11.805 27.234 12.867 1 98.69 213 LEU B C 1
ATOM 5925 O O . LEU B 1 213 ? -11.711 28.25 13.578 1 98.69 213 LEU B O 1
ATOM 5929 N N . THR B 1 214 ? -12.938 26.656 12.617 1 98.75 214 THR B N 1
ATOM 5930 C CA . THR B 1 214 ? -14.227 27.156 13.094 1 98.75 214 THR B CA 1
ATOM 5931 C C . THR B 1 214 ? -14.32 27.062 14.609 1 98.75 214 THR B C 1
ATOM 5933 O O . THR B 1 214 ? -14.695 28.031 15.273 1 98.75 214 THR B O 1
ATOM 5936 N N . ASN B 1 215 ? -13.977 25.891 15.125 1 98.75 215 ASN B N 1
ATOM 5937 C CA . ASN B 1 215 ? -14.07 25.656 16.562 1 98.75 215 ASN B CA 1
ATOM 5938 C C . ASN B 1 215 ? -13.156 26.578 17.344 1 98.75 215 ASN B C 1
ATOM 5940 O O . ASN B 1 215 ? -13.555 27.141 18.359 1 98.75 215 ASN B O 1
ATOM 5944 N N . GLU B 1 216 ? -11.922 26.75 16.906 1 98.56 216 GLU B N 1
ATOM 5945 C CA . GLU B 1 216 ? -10.984 27.625 17.609 1 98.56 216 GLU B CA 1
ATOM 5946 C C . GLU B 1 216 ? -11.453 29.078 17.547 1 98.56 216 GLU B C 1
ATOM 5948 O O . GLU B 1 216 ? -11.344 29.812 18.531 1 98.56 216 GLU B O 1
ATOM 5953 N N . TYR B 1 217 ? -11.961 29.469 16.406 1 98.69 217 TYR B N 1
ATOM 5954 C CA . TYR B 1 217 ? -12.461 30.828 16.266 1 98.69 217 TYR B CA 1
ATOM 5955 C C . TYR B 1 217 ? -13.594 31.109 17.25 1 98.69 217 TYR B C 1
ATOM 5957 O O . TYR B 1 217 ? -13.578 32.125 17.953 1 98.69 217 TYR B O 1
ATOM 5965 N N . TYR B 1 218 ? -14.539 30.219 17.25 1 98.44 218 TYR B N 1
ATOM 5966 C CA . TYR B 1 218 ? -15.688 30.406 18.125 1 98.44 218 TYR B CA 1
ATOM 5967 C C . TYR B 1 218 ? -15.281 30.391 19.578 1 98.44 218 TYR B C 1
ATOM 5969 O O . TYR B 1 218 ? -15.75 31.203 20.375 1 98.44 218 TYR B O 1
ATOM 5977 N N . LYS B 1 219 ? -14.453 29.484 19.953 1 97.62 219 LYS B N 1
ATOM 5978 C CA . LYS B 1 219 ? -13.984 29.375 21.328 1 97.62 219 LYS B CA 1
ATOM 5979 C C . LYS B 1 219 ? -13.328 30.672 21.812 1 97.62 219 LYS B C 1
ATOM 5981 O O . LYS B 1 219 ? -13.531 31.094 22.953 1 97.62 219 LYS B O 1
ATOM 5986 N N . ASN B 1 220 ? -12.578 31.328 20.938 1 97.94 220 ASN B N 1
ATOM 5987 C CA . ASN B 1 220 ? -11.766 32.469 21.359 1 97.94 220 ASN B CA 1
ATOM 5988 C C . ASN B 1 220 ? -12.492 33.781 21.125 1 97.94 220 ASN B C 1
ATOM 5990 O O . ASN B 1 220 ? -12.289 34.75 21.875 1 97.94 220 ASN B O 1
ATOM 5994 N N . SER B 1 221 ? -13.367 33.875 20.141 1 97.62 221 SER B N 1
ATOM 5995 C CA . SER B 1 221 ? -14.023 35.125 19.797 1 97.62 221 SER B CA 1
ATOM 5996 C C . SER B 1 221 ? -15.43 35.219 20.391 1 97.62 221 SER B C 1
ATOM 5998 O O . SER B 1 221 ? -15.961 36.281 20.594 1 97.62 221 SER B O 1
ATOM 6000 N N . ARG B 1 222 ? -16.094 34.031 20.5 1 96.25 222 ARG B N 1
ATOM 6001 C CA . ARG B 1 222 ? -17.5 33.906 20.859 1 96.25 222 ARG B CA 1
ATOM 6002 C C . ARG B 1 222 ? -18.406 34.562 19.828 1 96.25 222 ARG B C 1
ATOM 6004 O O . ARG B 1 222 ? -19.547 34.906 20.125 1 96.25 222 ARG B O 1
ATOM 6011 N N . ASP B 1 223 ? -17.812 34.812 18.719 1 97.25 223 ASP B N 1
ATOM 6012 C CA . ASP B 1 223 ? -18.594 35.312 17.594 1 97.25 223 ASP B CA 1
ATOM 6013 C C . ASP B 1 223 ? -19.438 34.219 16.969 1 97.25 223 ASP B C 1
ATOM 6015 O O . ASP B 1 223 ? -18.953 33.469 16.125 1 97.25 223 ASP B O 1
ATOM 6019 N N . ASN B 1 224 ? -20.672 34.156 17.219 1 96.25 224 ASN B N 1
ATOM 6020 C CA . ASN B 1 224 ? -21.531 33.094 16.75 1 96.25 224 ASN B CA 1
ATOM 6021 C C . ASN B 1 224 ? -22.141 33.406 15.383 1 96.25 224 ASN B C 1
ATOM 6023 O O . ASN B 1 224 ? -22.859 32.594 14.805 1 96.25 224 ASN B O 1
ATOM 6027 N N . SER B 1 225 ? -21.812 34.594 14.828 1 96.38 225 SER B N 1
ATOM 6028 C CA . SER B 1 225 ? -22.328 34.969 13.516 1 96.38 225 SER B CA 1
ATOM 6029 C C . SER B 1 225 ? -21.844 34 12.445 1 96.38 225 SER B C 1
ATOM 6031 O O . SER B 1 225 ? -22.484 33.844 11.398 1 96.38 225 SER B O 1
ATOM 6033 N N . ILE B 1 226 ? -20.75 33.344 12.75 1 96.44 226 ILE B N 1
ATOM 6034 C CA . ILE B 1 226 ? -20.219 32.375 11.805 1 96.44 226 ILE B CA 1
ATOM 6035 C C . ILE B 1 226 ? -21.234 31.266 11.547 1 96.44 226 ILE B C 1
ATOM 6037 O O . ILE B 1 226 ? -21.375 30.781 10.422 1 96.44 226 ILE B O 1
ATOM 6041 N N . PHE B 1 227 ? -22.047 30.859 12.516 1 97.19 227 PHE B N 1
ATOM 6042 C CA . PHE B 1 227 ? -23 29.766 12.414 1 97.19 227 PHE B CA 1
ATOM 6043 C C . PHE B 1 227 ? -24.266 30.219 11.711 1 97.19 227 PHE B C 1
ATOM 6045 O O . PHE B 1 227 ? -25.078 29.391 11.289 1 97.19 227 PHE B O 1
ATOM 6052 N N . ARG B 1 228 ? -24.422 31.484 11.57 1 95.5 228 ARG B N 1
ATOM 6053 C CA . ARG B 1 228 ? -25.594 32.031 10.891 1 95.5 228 ARG B CA 1
ATOM 6054 C C . ARG B 1 228 ? -25.297 32.344 9.43 1 95.5 228 ARG B C 1
ATOM 6056 O O . ARG B 1 228 ? -26.219 32.531 8.633 1 95.5 228 ARG B O 1
ATOM 6063 N N . HIS B 1 229 ? -24.078 32.375 9.125 1 96.81 229 HIS B N 1
ATOM 6064 C CA . HIS B 1 229 ? -23.688 32.656 7.75 1 96.81 229 HIS B CA 1
ATOM 6065 C C . HIS B 1 229 ? -24.094 31.5 6.82 1 96.81 229 HIS B C 1
ATOM 6067 O O . HIS B 1 229 ? -23.781 30.344 7.074 1 96.81 229 HIS B O 1
ATOM 6073 N N . GLN B 1 230 ? -24.703 31.797 5.715 1 97.06 230 GLN B N 1
ATOM 6074 C CA . GLN B 1 230 ? -25.266 30.781 4.836 1 97.06 230 GLN B CA 1
ATOM 6075 C C . GLN B 1 230 ? -24.172 29.938 4.188 1 97.06 230 GLN B C 1
ATOM 6077 O O . GLN B 1 230 ? -24.328 28.719 4.023 1 97.06 230 GLN B O 1
ATOM 6082 N N . SER B 1 231 ? -23.094 30.531 3.812 1 97.5 231 SER B N 1
ATOM 6083 C CA . SER B 1 231 ? -22 29.781 3.188 1 97.5 231 SER B CA 1
ATOM 6084 C C . SER B 1 231 ? -21.422 28.734 4.137 1 97.5 231 SER B C 1
ATOM 6086 O O . SER B 1 231 ? -21.047 27.641 3.705 1 97.5 231 SER B O 1
ATOM 6088 N N . TRP B 1 232 ? -21.328 29.109 5.371 1 98.31 232 TRP B N 1
ATOM 6089 C CA . TRP B 1 232 ? -20.844 28.141 6.348 1 98.31 232 TRP B CA 1
ATOM 6090 C C . TRP B 1 232 ? -21.812 26.969 6.484 1 98.31 232 TRP B C 1
ATOM 6092 O O . TRP B 1 232 ? -21.391 25.812 6.504 1 98.31 232 TRP B O 1
ATOM 6102 N N . LYS B 1 233 ? -23.109 27.234 6.574 1 98.19 233 LYS B N 1
ATOM 6103 C CA . LYS B 1 233 ? -24.125 26.188 6.715 1 98.19 233 LYS B CA 1
ATOM 6104 C C . LYS B 1 233 ? -24.125 25.25 5.512 1 98.19 233 LYS B C 1
ATOM 6106 O O . LYS B 1 233 ? -24.188 24.031 5.668 1 98.19 233 LYS B O 1
ATOM 6111 N N . ASP B 1 234 ? -24.031 25.891 4.336 1 98.5 234 ASP B N 1
ATOM 6112 C CA . ASP B 1 234 ? -23.984 25.094 3.113 1 98.5 234 ASP B CA 1
ATOM 6113 C C . ASP B 1 234 ? -22.766 24.172 3.094 1 98.5 234 ASP B C 1
ATOM 6115 O O . ASP B 1 234 ? -22.875 23 2.729 1 98.5 234 ASP B O 1
ATOM 6119 N N . ALA B 1 235 ? -21.656 24.734 3.436 1 98.75 235 ALA B N 1
ATOM 6120 C CA . ALA B 1 235 ? -20.422 23.969 3.473 1 98.75 235 ALA B CA 1
ATOM 6121 C C . ALA B 1 235 ? -20.531 22.812 4.477 1 98.75 235 ALA B C 1
ATOM 6123 O O . ALA B 1 235 ? -20.094 21.703 4.195 1 98.75 235 ALA B O 1
ATOM 6124 N N . PHE B 1 236 ? -21.078 23.109 5.625 1 98.75 236 PHE B N 1
ATOM 6125 C CA . PHE B 1 236 ? -21.188 22.094 6.668 1 98.75 236 PHE B CA 1
ATOM 6126 C C . PHE B 1 236 ? -22.125 20.969 6.238 1 98.75 236 PHE B C 1
ATOM 6128 O O . PHE B 1 236 ? -21.875 19.797 6.531 1 98.75 236 PHE B O 1
ATOM 6135 N N . GLU B 1 237 ? -23.188 21.297 5.602 1 98.62 237 GLU B N 1
ATOM 6136 C CA . GLU B 1 237 ? -24.078 20.281 5.039 1 98.62 237 GLU B CA 1
ATOM 6137 C C . GLU B 1 237 ? -23.328 19.375 4.082 1 98.62 237 GLU B C 1
ATOM 6139 O O . GLU B 1 237 ? -23.562 18.156 4.059 1 98.62 237 GLU B O 1
ATOM 6144 N N . LEU B 1 238 ? -22.469 19.969 3.277 1 98.75 238 LEU B N 1
ATOM 6145 C CA . LEU B 1 238 ? -21.672 19.188 2.342 1 98.75 238 LEU B CA 1
ATOM 6146 C C . LEU B 1 238 ? -20.672 18.312 3.084 1 98.75 238 LEU B C 1
ATOM 6148 O O . LEU B 1 238 ? -20.375 17.203 2.66 1 98.75 238 LEU B O 1
ATOM 6152 N N . VAL B 1 239 ? -20.094 18.859 4.152 1 98.88 239 VAL B N 1
ATOM 6153 C CA . VAL B 1 239 ? -19.219 18.047 4.996 1 98.88 239 VAL B CA 1
ATOM 6154 C C . VAL B 1 239 ? -19.953 16.797 5.453 1 98.88 239 VAL B C 1
ATOM 6156 O O . VAL B 1 239 ? -19.438 15.68 5.32 1 98.88 239 VAL B O 1
ATOM 6159 N N . LEU B 1 240 ? -21.172 16.938 5.957 1 98.81 240 LEU B N 1
ATOM 6160 C CA . LEU B 1 240 ? -21.953 15.805 6.438 1 98.81 240 LEU B CA 1
ATOM 6161 C C . LEU B 1 240 ? -22.25 14.836 5.297 1 98.81 240 LEU B C 1
ATOM 6163 O O . LEU B 1 240 ? -22.266 13.617 5.5 1 98.81 240 LEU B O 1
ATOM 6167 N N . THR B 1 241 ? -22.469 15.367 4.141 1 98.75 241 THR B N 1
ATOM 6168 C CA . THR B 1 241 ? -22.734 14.531 2.977 1 98.75 241 THR B CA 1
ATOM 6169 C C . THR B 1 241 ? -21.516 13.672 2.645 1 98.75 241 THR B C 1
ATOM 6171 O O . THR B 1 241 ? -21.641 12.469 2.402 1 98.75 241 THR B O 1
ATOM 6174 N N . VAL B 1 242 ? -20.391 14.281 2.629 1 98.81 242 VAL B N 1
ATOM 6175 C CA . VAL B 1 242 ? -19.156 13.562 2.312 1 98.81 242 VAL B CA 1
ATOM 6176 C C . VAL B 1 242 ? -18.875 12.516 3.389 1 98.81 242 VAL B C 1
ATOM 6178 O O . VAL B 1 242 ? -18.469 11.391 3.082 1 98.81 242 VAL B O 1
ATOM 6181 N N . LEU B 1 243 ? -19.094 12.906 4.664 1 98.81 243 LEU B N 1
ATOM 6182 C CA . LEU B 1 243 ? -18.891 11.945 5.746 1 98.81 243 LEU B CA 1
ATOM 6183 C C . LEU B 1 243 ? -19.797 10.727 5.566 1 98.81 243 LEU B C 1
ATOM 6185 O O . LEU B 1 243 ? -19.359 9.594 5.773 1 98.81 243 LEU B O 1
ATOM 6189 N N . ARG B 1 244 ? -21.016 10.914 5.207 1 98.56 244 ARG B N 1
ATOM 6190 C CA . ARG B 1 244 ? -21.938 9.812 4.977 1 98.56 244 ARG B CA 1
ATOM 6191 C C . ARG B 1 244 ? -21.453 8.922 3.836 1 98.56 244 ARG B C 1
ATOM 6193 O O . ARG B 1 244 ? -21.422 7.695 3.975 1 98.56 244 ARG B O 1
ATOM 6200 N N . ARG B 1 245 ? -21.078 9.555 2.775 1 98.62 245 ARG B N 1
ATOM 6201 C CA . ARG B 1 245 ? -20.656 8.836 1.578 1 98.62 245 ARG B CA 1
ATOM 6202 C C . ARG B 1 245 ? -19.391 8.039 1.838 1 98.62 245 ARG B C 1
ATOM 6204 O O . ARG B 1 245 ? -19.266 6.887 1.409 1 98.62 245 ARG B O 1
ATOM 6211 N N . GLU B 1 246 ? -18.469 8.609 2.537 1 98.62 246 GLU B N 1
ATOM 6212 C CA . GLU B 1 246 ? -17.156 8 2.742 1 98.62 246 GLU B CA 1
ATOM 6213 C C . GLU B 1 246 ? -17.172 7.062 3.947 1 98.62 246 GLU B C 1
ATOM 6215 O O . GLU B 1 246 ? -16.125 6.508 4.32 1 98.62 246 GLU B O 1
ATOM 6220 N N . SER B 1 247 ? -18.375 6.879 4.547 1 98 247 SER B N 1
ATOM 6221 C CA . SER B 1 247 ? -18.562 5.871 5.586 1 98 247 SER B CA 1
ATOM 6222 C C . SER B 1 247 ? -19.078 4.562 4.996 1 98 247 SER B C 1
ATOM 6224 O O . SER B 1 247 ? -19.125 3.539 5.684 1 98 247 SER B O 1
ATOM 6226 N N . ILE B 1 248 ? -19.422 4.57 3.748 1 97.56 248 ILE B N 1
ATOM 6227 C CA . ILE B 1 248 ? -19.953 3.398 3.068 1 97.56 248 ILE B CA 1
ATOM 6228 C C . ILE B 1 248 ? -18.828 2.398 2.799 1 97.56 248 ILE B C 1
ATOM 6230 O O . ILE B 1 248 ? -17.766 2.771 2.309 1 97.56 248 ILE B O 1
ATOM 6234 N N . PRO B 1 249 ? -19.047 1.098 3.184 1 97.81 249 PRO B N 1
ATOM 6235 C CA . PRO B 1 249 ? -18.016 0.09 2.924 1 97.81 249 PRO B CA 1
ATOM 6236 C C . PRO B 1 249 ? -17.922 -0.291 1.448 1 97.81 249 PRO B C 1
ATOM 6238 O O . PRO B 1 249 ? -18.734 0.174 0.634 1 97.81 249 PRO B O 1
ATOM 6241 N N . THR B 1 250 ? -16.922 -1.028 1.105 1 98.19 250 THR B N 1
ATOM 6242 C CA . THR B 1 250 ? -16.703 -1.411 -0.285 1 98.19 250 THR B CA 1
ATOM 6243 C C . THR B 1 250 ? -17.797 -2.377 -0.755 1 98.19 250 THR B C 1
ATOM 6245 O O . THR B 1 250 ? -18.234 -2.312 -1.903 1 98.19 250 THR B O 1
ATOM 6248 N N . PHE B 1 251 ? -18.141 -3.311 0.127 1 97.38 251 PHE B N 1
ATOM 6249 C CA . PHE B 1 251 ? -19.156 -4.316 -0.183 1 97.38 251 PHE B CA 1
ATOM 6250 C C . PHE B 1 251 ? -20.312 -4.25 0.809 1 97.38 251 PHE B C 1
ATOM 6252 O O . PHE B 1 251 ? -20.109 -3.908 1.977 1 97.38 251 PHE B O 1
ATOM 6259 N N . ASP B 1 252 ? -21.5 -4.586 0.37 1 95.88 252 ASP B N 1
ATOM 6260 C CA . ASP B 1 252 ? -22.625 -4.691 1.3 1 95.88 252 ASP B CA 1
ATOM 6261 C C . ASP B 1 252 ? -22.625 -6.043 2.012 1 95.88 252 ASP B C 1
ATOM 6263 O O . ASP B 1 252 ? -21.672 -6.809 1.896 1 95.88 252 ASP B O 1
ATOM 6267 N N . GLU B 1 253 ? -23.625 -6.324 2.781 1 92.38 253 GLU B N 1
ATOM 6268 C CA . GLU B 1 253 ? -23.703 -7.52 3.617 1 92.38 253 GLU B CA 1
ATOM 6269 C C . GLU B 1 253 ? -23.75 -8.781 2.766 1 92.38 253 GLU B C 1
ATOM 6271 O O . GLU B 1 253 ? -23.359 -9.859 3.217 1 92.38 253 GLU B O 1
ATOM 6276 N N . ASN B 1 254 ? -24.156 -8.625 1.517 1 91.25 254 ASN B N 1
ATOM 6277 C CA . ASN B 1 254 ? -24.281 -9.773 0.629 1 91.25 254 ASN B CA 1
ATOM 6278 C C . ASN B 1 254 ? -23.031 -9.977 -0.218 1 91.25 254 ASN B C 1
ATOM 6280 O O . ASN B 1 254 ? -22.922 -10.961 -0.95 1 91.25 254 ASN B O 1
ATOM 6284 N N . GLY B 1 255 ? -22.109 -9.039 -0.129 1 91.38 255 GLY B N 1
ATOM 6285 C CA . GLY B 1 255 ? -20.891 -9.156 -0.9 1 91.38 255 GLY B CA 1
ATOM 6286 C C . GLY B 1 255 ? -20.922 -8.383 -2.205 1 91.38 255 GLY B C 1
ATOM 6287 O O . GLY B 1 255 ? -19.984 -8.438 -2.992 1 91.38 255 GLY B O 1
ATOM 6288 N N . ASP B 1 256 ? -21.938 -7.602 -2.404 1 94.56 256 ASP B N 1
ATOM 6289 C CA . ASP B 1 256 ? -22.062 -6.805 -3.621 1 94.56 256 ASP B CA 1
ATOM 6290 C C . ASP B 1 256 ? -21.281 -5.504 -3.51 1 94.56 256 ASP B C 1
ATOM 6292 O O . ASP B 1 256 ? -21.25 -4.883 -2.445 1 94.56 256 ASP B O 1
ATOM 6296 N N . LEU B 1 257 ? -20.719 -5.168 -4.605 1 95.75 257 LEU B N 1
ATOM 6297 C CA . LEU B 1 257 ? -19.922 -3.941 -4.668 1 95.75 257 LEU B CA 1
ATOM 6298 C C . LEU B 1 257 ? -20.828 -2.711 -4.559 1 95.75 257 LEU B C 1
ATOM 6300 O O . LEU B 1 257 ? -21.844 -2.613 -5.246 1 95.75 257 LEU B O 1
ATOM 6304 N N . LEU B 1 258 ? -20.453 -1.827 -3.695 1 97.25 258 LEU B N 1
ATOM 6305 C CA . LEU B 1 258 ? -21.172 -0.568 -3.529 1 97.25 258 LEU B CA 1
ATOM 6306 C C . LEU B 1 258 ? -20.5 0.548 -4.324 1 97.25 258 LEU B C 1
ATOM 6308 O O . LEU B 1 258 ? -19.359 0.406 -4.762 1 97.25 258 LEU B O 1
ATOM 6312 N N . PRO B 1 259 ? -21.219 1.668 -4.555 1 96 259 PRO B N 1
ATOM 6313 C CA . PRO B 1 259 ? -20.641 2.752 -5.355 1 96 259 PRO B CA 1
ATOM 6314 C C . PRO B 1 259 ? -19.484 3.447 -4.66 1 96 259 PRO B C 1
ATOM 6316 O O . PRO B 1 259 ? -19.484 3.586 -3.436 1 96 259 PRO B O 1
ATOM 6319 N N . PHE B 1 260 ? -18.562 3.848 -5.473 1 97.31 260 PHE B N 1
ATOM 6320 C CA . PHE B 1 260 ? -17.5 4.727 -5 1 97.31 260 PHE B CA 1
ATOM 6321 C C . PHE B 1 260 ? -17.859 6.188 -5.234 1 97.31 260 PHE B C 1
ATOM 6323 O O . PHE B 1 260 ? -18.188 6.582 -6.355 1 97.31 260 PHE B O 1
ATOM 6330 N N . TYR B 1 261 ? -17.766 6.984 -4.227 1 98.31 261 TYR B N 1
ATOM 6331 C CA . TYR B 1 261 ? -18.141 8.391 -4.34 1 98.31 261 TYR B CA 1
ATOM 6332 C C . TYR B 1 261 ? -16.922 9.258 -4.602 1 98.31 261 TYR B C 1
ATOM 6334 O O . TYR B 1 261 ? -17.047 10.461 -4.867 1 98.31 261 TYR B O 1
ATOM 6342 N N . TYR B 1 262 ? -15.797 8.633 -4.547 1 98.5 262 TYR B N 1
ATOM 6343 C CA . TYR B 1 262 ? -14.531 9.281 -4.879 1 98.5 262 TYR B CA 1
ATOM 6344 C C . TYR B 1 262 ? -13.586 8.297 -5.562 1 98.5 262 TYR B C 1
ATOM 6346 O O . TYR B 1 262 ? -13.469 7.145 -5.145 1 98.5 262 TYR B O 1
ATOM 6354 N N . VAL B 1 263 ? -12.961 8.703 -6.629 1 98.44 263 VAL B N 1
ATOM 6355 C CA . VAL B 1 263 ? -11.883 7.973 -7.285 1 98.44 263 VAL B CA 1
ATOM 6356 C C . VAL B 1 263 ? -10.781 8.945 -7.719 1 98.44 263 VAL B C 1
ATOM 6358 O O . VAL B 1 263 ? -11.047 10.125 -7.961 1 98.44 263 VAL B O 1
ATOM 6361 N N . PHE B 1 264 ? -9.547 8.5 -7.781 1 98.44 264 PHE B N 1
ATOM 6362 C CA . PHE B 1 264 ? -8.406 9.328 -8.133 1 98.44 264 PHE B CA 1
ATOM 6363 C C . PHE B 1 264 ? -7.332 8.508 -8.836 1 98.44 264 PHE B C 1
ATOM 6365 O O . PHE B 1 264 ? -6.906 7.473 -8.328 1 98.44 264 PHE B O 1
ATOM 6372 N N . GLN B 1 265 ? -6.867 8.945 -9.977 1 98.19 265 GLN B N 1
ATOM 6373 C CA . GLN B 1 265 ? -5.738 8.359 -10.688 1 98.19 265 GLN B CA 1
ATOM 6374 C C . GLN B 1 265 ? -4.82 9.445 -11.242 1 98.19 265 GLN B C 1
ATOM 6376 O O . GLN B 1 265 ? -5.289 10.445 -11.789 1 98.19 265 GLN B O 1
ATOM 6381 N N . ARG B 1 266 ? -3.598 9.328 -11.039 1 97.38 266 ARG B N 1
ATOM 6382 C CA . ARG B 1 266 ? -2.543 10.188 -11.562 1 97.38 266 ARG B CA 1
ATOM 6383 C C . ARG B 1 266 ? -1.51 9.375 -12.336 1 97.38 266 ARG B C 1
ATOM 6385 O O . ARG B 1 266 ? -1.096 8.305 -11.898 1 97.38 266 ARG B O 1
ATOM 6392 N N . GLU B 1 267 ? -1.154 9.781 -13.555 1 96.38 267 GLU B N 1
ATOM 6393 C CA . GLU B 1 267 ? -0.01 9.195 -14.25 1 96.38 267 GLU B CA 1
ATOM 6394 C C . GLU B 1 267 ? 1.3 9.555 -13.555 1 96.38 267 GLU B C 1
ATOM 6396 O O . GLU B 1 267 ? 1.672 10.734 -13.492 1 96.38 267 GLU B O 1
ATOM 6401 N N . THR B 1 268 ? 1.953 8.555 -12.992 1 96.31 268 THR B N 1
ATOM 6402 C CA . THR B 1 268 ? 3.117 8.836 -12.164 1 96.31 268 THR B CA 1
ATOM 6403 C C . THR B 1 268 ? 3.988 7.59 -12.016 1 96.31 268 THR B C 1
ATOM 6405 O O . THR B 1 268 ? 3.572 6.488 -12.383 1 96.31 268 THR B O 1
ATOM 6408 N N . THR B 1 269 ? 5.219 7.75 -11.609 1 96.12 269 THR B N 1
ATOM 6409 C CA . THR B 1 269 ? 6.094 6.637 -11.25 1 96.12 269 THR B CA 1
ATOM 6410 C C . THR B 1 269 ? 6.125 6.445 -9.734 1 96.12 269 THR B C 1
ATOM 6412 O O . THR B 1 269 ? 6.844 5.578 -9.234 1 96.12 269 THR B O 1
ATOM 6415 N N . ILE B 1 270 ? 5.383 7.277 -8.992 1 94.94 270 ILE B N 1
ATOM 6416 C CA . ILE B 1 270 ? 5.434 7.297 -7.539 1 94.94 270 ILE B CA 1
ATOM 6417 C C . ILE B 1 270 ? 4.23 6.551 -6.969 1 94.94 270 ILE B C 1
ATOM 6419 O O . ILE B 1 270 ? 3.094 7.012 -7.082 1 94.94 270 ILE B O 1
ATOM 6423 N N . GLY B 1 271 ? 4.48 5.516 -6.293 1 94.56 271 GLY B N 1
ATOM 6424 C CA . GLY B 1 271 ? 3.443 4.605 -5.832 1 94.56 271 GLY B CA 1
ATOM 6425 C C . GLY B 1 271 ? 2.482 5.25 -4.848 1 94.56 271 GLY B C 1
ATOM 6426 O O . GLY B 1 271 ? 1.336 4.812 -4.719 1 94.56 271 GLY B O 1
ATOM 6427 N N . THR B 1 272 ? 2.895 6.375 -4.211 1 96 272 THR B N 1
ATOM 6428 C CA . THR B 1 272 ? 2.057 7.004 -3.197 1 96 272 THR B CA 1
ATOM 6429 C C . THR B 1 272 ? 1.243 8.148 -3.797 1 96 272 THR B C 1
ATOM 6431 O O . THR B 1 272 ? 0.524 8.844 -3.082 1 96 272 THR B O 1
ATOM 6434 N N . GLU B 1 273 ? 1.303 8.359 -5.133 1 96.44 273 GLU B N 1
ATOM 6435 C CA . GLU B 1 273 ? 0.667 9.523 -5.75 1 96.44 273 GLU B CA 1
ATOM 6436 C C . GLU B 1 273 ? -0.531 9.109 -6.598 1 96.44 273 GLU B C 1
ATOM 6438 O O . GLU B 1 273 ? -1.095 9.93 -7.324 1 96.44 273 GLU B O 1
ATOM 6443 N N . THR B 1 274 ? -0.931 7.859 -6.602 1 97.12 274 THR B N 1
ATOM 6444 C CA . THR B 1 274 ? -2.119 7.348 -7.273 1 97.12 274 THR B CA 1
ATOM 6445 C C . THR B 1 274 ? -2.738 6.203 -6.477 1 97.12 274 THR B C 1
ATOM 6447 O O . THR B 1 274 ? -2.1 5.645 -5.582 1 97.12 274 THR B O 1
ATOM 6450 N N . LEU B 1 275 ? -4.012 5.938 -6.738 1 97.69 275 LEU B N 1
ATOM 6451 C CA . LEU B 1 275 ? -4.711 4.914 -5.969 1 97.69 275 LEU B CA 1
ATOM 6452 C C . LEU B 1 275 ? -4.852 3.627 -6.781 1 97.69 275 LEU B C 1
ATOM 6454 O O . LEU B 1 275 ? -4.859 3.664 -8.016 1 97.69 275 LEU B O 1
ATOM 6458 N N . SER B 1 276 ? -4.949 2.525 -6.062 1 96.56 276 SER B N 1
ATOM 6459 C CA . SER B 1 276 ? -5.188 1.217 -6.664 1 96.56 276 SER B CA 1
ATOM 6460 C C . SER B 1 276 ? -6.652 1.045 -7.051 1 96.56 276 SER B C 1
ATOM 6462 O O . SER B 1 276 ? -7.5 1.864 -6.684 1 96.56 276 SER B O 1
ATOM 6464 N N . LEU B 1 277 ? -6.93 -0.006 -7.859 1 97.56 277 LEU B N 1
ATOM 6465 C CA . LEU B 1 277 ? -8.273 -0.481 -8.156 1 97.56 277 LEU B CA 1
ATOM 6466 C C . LEU B 1 277 ? -9.094 0.6 -8.859 1 97.56 277 LEU B C 1
ATOM 6468 O O . LEU B 1 277 ? -10.148 0.998 -8.375 1 97.56 277 LEU B O 1
ATOM 6472 N N . ALA B 1 278 ? -8.492 1.08 -9.953 1 96.5 278 ALA B N 1
ATOM 6473 C CA . ALA B 1 278 ? -9.109 2.064 -10.844 1 96.5 278 ALA B CA 1
ATOM 6474 C C . ALA B 1 278 ? -9.398 3.367 -10.102 1 96.5 278 ALA B C 1
ATOM 6476 O O . ALA B 1 278 ? -10.398 4.035 -10.367 1 96.5 278 ALA B O 1
ATOM 6477 N N . GLY B 1 279 ? -8.641 3.625 -9.055 1 97.94 279 GLY B N 1
ATOM 6478 C CA . GLY B 1 279 ? -8.688 4.914 -8.383 1 97.94 279 GLY B CA 1
ATOM 6479 C C . GLY B 1 279 ? -9.531 4.898 -7.117 1 97.94 279 GLY B C 1
ATOM 6480 O O . GLY B 1 279 ? -9.625 5.91 -6.418 1 97.94 279 GLY B O 1
ATOM 6481 N N . SER B 1 280 ? -10.117 3.783 -6.746 1 98 280 SER B N 1
ATOM 6482 C CA . SER B 1 280 ? -11.016 3.748 -5.598 1 98 280 SER B CA 1
ATOM 6483 C C . SER B 1 280 ? -10.242 3.508 -4.301 1 98 280 SER B C 1
ATOM 6485 O O . SER B 1 280 ? -10.773 3.729 -3.211 1 98 280 SER B O 1
ATOM 6487 N N . GLY B 1 281 ? -8.945 2.996 -4.43 1 97.94 281 GLY B N 1
ATOM 6488 C CA . GLY B 1 281 ? -8.188 2.621 -3.246 1 97.94 281 GLY B CA 1
ATOM 6489 C C . GLY B 1 281 ? -8.523 1.229 -2.742 1 97.94 281 GLY B C 1
ATOM 6490 O O . GLY B 1 281 ? -9.461 0.596 -3.223 1 97.94 281 GLY B O 1
ATOM 6491 N N . ASN B 1 282 ? -7.723 0.678 -1.827 1 98.38 282 ASN B N 1
ATOM 6492 C CA . ASN B 1 282 ? -7.93 -0.652 -1.264 1 98.38 282 ASN B CA 1
ATOM 6493 C C . ASN B 1 282 ? -9.266 -0.744 -0.523 1 98.38 282 ASN B C 1
ATOM 6495 O O . ASN B 1 282 ? -9.727 0.243 0.048 1 98.38 282 ASN B O 1
ATOM 6499 N N . PRO B 1 283 ? -9.883 -1.869 -0.415 1 98.31 283 PRO B N 1
ATOM 6500 C CA . PRO B 1 283 ? -11.227 -2.039 0.142 1 98.31 283 PRO B CA 1
ATOM 6501 C C . PRO B 1 283 ? -11.297 -1.718 1.633 1 98.31 283 PRO B C 1
ATOM 6503 O O . PRO B 1 283 ? -10.297 -1.858 2.344 1 98.31 283 PRO B O 1
ATOM 6506 N N . VAL B 1 284 ? -12.461 -1.341 2.023 1 98.25 284 VAL B N 1
ATOM 6507 C CA . VAL B 1 284 ? -12.773 -1.079 3.426 1 98.25 284 VAL B CA 1
ATOM 6508 C C . VAL B 1 284 ? -13.945 -1.947 3.867 1 98.25 284 VAL B C 1
ATOM 6510 O O . VAL B 1 284 ? -14.938 -2.084 3.141 1 98.25 284 VAL B O 1
ATOM 6513 N N . CYS B 1 285 ? -13.812 -2.533 5.051 1 97.81 285 CYS B N 1
ATOM 6514 C CA . CYS B 1 285 ? -14.844 -3.404 5.605 1 97.81 285 CYS B CA 1
ATOM 6515 C C . CYS B 1 285 ? -16 -2.59 6.16 1 97.81 285 CYS B C 1
ATOM 6517 O O . CYS B 1 285 ? -15.859 -1.396 6.43 1 97.81 285 CYS B O 1
ATOM 6519 N N . GLY B 1 286 ? -17.188 -3.256 6.34 1 96.25 286 GLY B N 1
ATOM 6520 C CA . GLY B 1 286 ? -18.375 -2.58 6.852 1 96.25 286 GLY B CA 1
ATOM 6521 C C . GLY B 1 286 ? -18.422 -2.551 8.367 1 96.25 286 GLY B C 1
ATOM 6522 O O . GLY B 1 286 ? -17.641 -3.221 9.039 1 96.25 286 GLY B O 1
ATOM 6523 N N . ASN B 1 287 ? -19.266 -1.642 8.867 1 96 287 ASN B N 1
ATOM 6524 C CA . ASN B 1 287 ? -19.641 -1.565 10.273 1 96 287 ASN B CA 1
ATOM 6525 C C . ASN B 1 287 ? -18.469 -1.157 11.156 1 96 287 ASN B C 1
ATOM 6527 O O . ASN B 1 287 ? -18.312 -1.66 12.266 1 96 287 ASN B O 1
ATOM 6531 N N . THR B 1 288 ? -17.609 -0.293 10.641 1 97.75 288 THR B N 1
ATOM 6532 C CA . THR B 1 288 ? -16.453 0.128 11.422 1 97.75 288 THR B CA 1
ATOM 6533 C C . THR B 1 288 ? -16.75 1.417 12.18 1 97.75 288 THR B C 1
ATOM 6535 O O . THR B 1 288 ? -16.078 1.739 13.156 1 97.75 288 THR B O 1
ATOM 6538 N N . GLY B 1 289 ? -17.672 2.205 11.625 1 98.56 289 GLY B N 1
ATOM 6539 C CA . GLY B 1 289 ? -17.953 3.514 12.188 1 98.56 289 GLY B CA 1
ATOM 6540 C C . GLY B 1 289 ? -16.938 4.562 11.797 1 98.56 289 GLY B C 1
ATOM 6541 O O . GLY B 1 289 ? -17.078 5.738 12.141 1 98.56 289 GLY B O 1
ATOM 6542 N N . LEU B 1 290 ? -15.938 4.203 11.078 1 98.88 290 LEU B N 1
ATOM 6543 C CA . LEU B 1 290 ? -14.859 5.102 10.68 1 98.88 290 LEU B CA 1
ATOM 6544 C C . LEU B 1 290 ? -15.102 5.66 9.281 1 98.88 290 LEU B C 1
ATOM 6546 O O . LEU B 1 290 ? -15.945 5.148 8.547 1 98.88 290 LEU B O 1
ATOM 6550 N N . ILE B 1 291 ? -14.43 6.723 8.953 1 98.88 291 ILE B N 1
ATOM 6551 C CA . ILE B 1 291 ? -14.594 7.43 7.684 1 98.88 291 ILE B CA 1
ATOM 6552 C C . ILE B 1 291 ? -13.32 7.289 6.855 1 98.88 291 ILE B C 1
ATOM 6554 O O . ILE B 1 291 ? -12.211 7.469 7.367 1 98.88 291 ILE B O 1
ATOM 6558 N N . ARG B 1 292 ? -13.469 7.051 5.559 1 98.56 292 ARG B N 1
ATOM 6559 C CA . ARG B 1 292 ? -12.336 6.863 4.66 1 98.56 292 ARG B CA 1
ATOM 6560 C C . ARG B 1 292 ? -11.586 8.172 4.438 1 98.56 292 ARG B C 1
ATOM 6562 O O . ARG B 1 292 ? -12.195 9.25 4.422 1 98.56 292 ARG B O 1
ATOM 6569 N N . SER B 1 293 ? -10.352 8.031 4.297 1 98.81 293 SER B N 1
ATOM 6570 C CA . SER B 1 293 ? -9.461 9.039 3.727 1 98.81 293 SER B CA 1
ATOM 6571 C C . SER B 1 293 ? -8.57 8.438 2.637 1 98.81 293 SER B C 1
ATOM 6573 O O . SER B 1 293 ? -7.84 7.48 2.885 1 98.81 293 SER B O 1
ATOM 6575 N N . ALA B 1 294 ? -8.586 8.977 1.44 1 98.75 294 ALA B N 1
ATOM 6576 C CA . ALA B 1 294 ? -7.793 8.438 0.341 1 98.75 294 ALA B CA 1
ATOM 6577 C C . ALA B 1 294 ? -6.328 8.844 0.467 1 98.75 294 ALA B C 1
ATOM 6579 O O . ALA B 1 294 ? -5.43 8.094 0.075 1 98.75 294 ALA B O 1
ATOM 6580 N N . PHE B 1 295 ? -6.125 10.039 1.016 1 98.62 295 PHE B N 1
ATOM 6581 C CA . PHE B 1 295 ? -4.773 10.57 1.147 1 98.62 295 PHE B CA 1
ATOM 6582 C C . PHE B 1 295 ? -4.535 11.094 2.557 1 98.62 295 PHE B C 1
ATOM 6584 O O . PHE B 1 295 ? -5.484 11.352 3.301 1 98.62 295 PHE B O 1
ATOM 6591 N N . ARG B 1 296 ? -3.223 11.203 2.865 1 98.19 296 ARG B N 1
ATOM 6592 C CA . ARG B 1 296 ? -2.73 11.688 4.148 1 98.19 296 ARG B CA 1
ATOM 6593 C C . ARG B 1 296 ? -2.396 13.18 4.082 1 98.19 296 ARG B C 1
ATOM 6595 O O . ARG B 1 296 ? -2.359 13.766 2.998 1 98.19 296 ARG B O 1
ATOM 6602 N N . PRO B 1 297 ? -2.148 13.781 5.227 1 97.31 297 PRO B N 1
ATOM 6603 C CA . PRO B 1 297 ? -1.754 15.195 5.219 1 97.31 297 PRO B CA 1
ATOM 6604 C C . PRO B 1 297 ? -0.448 15.43 4.461 1 97.31 297 PRO B C 1
ATOM 6606 O O . PRO B 1 297 ? -0.173 16.562 4.043 1 97.31 297 PRO B O 1
ATOM 6609 N N . SER B 1 298 ? 0.336 14.406 4.25 1 94.56 298 SER B N 1
ATOM 6610 C CA . SER B 1 298 ? 1.578 14.516 3.494 1 94.56 298 SER B CA 1
ATOM 6611 C C . SER B 1 298 ? 1.313 14.492 1.992 1 94.56 298 SER B C 1
ATOM 6613 O O . SER B 1 298 ? 2.227 14.719 1.192 1 94.56 298 SER B O 1
ATOM 6615 N N . ASP B 1 299 ? 0.087 14.203 1.601 1 92.62 299 ASP B N 1
ATOM 6616 C CA . ASP B 1 299 ? -0.357 14.102 0.214 1 92.62 299 ASP B CA 1
ATOM 6617 C C . ASP B 1 299 ? -0.094 12.703 -0.345 1 92.62 299 ASP B C 1
ATOM 6619 O O . ASP B 1 299 ? -0.3 12.461 -1.534 1 92.62 299 ASP B O 1
ATOM 6623 N N . ASP B 1 300 ? 0.371 11.812 0.509 1 96.94 300 ASP B N 1
ATOM 6624 C CA . ASP B 1 300 ? 0.572 10.43 0.092 1 96.94 300 ASP B CA 1
ATOM 6625 C C . ASP B 1 300 ? -0.724 9.625 0.203 1 96.94 300 ASP B C 1
ATOM 6627 O O . ASP B 1 300 ? -1.516 9.844 1.123 1 96.94 300 ASP B O 1
ATOM 6631 N N . ALA B 1 301 ? -0.846 8.648 -0.685 1 98.19 301 ALA B N 1
ATOM 6632 C CA . ALA B 1 301 ? -2.008 7.766 -0.646 1 98.19 301 ALA B CA 1
ATOM 6633 C C . ALA B 1 301 ? -2.02 6.934 0.632 1 98.19 301 ALA B C 1
ATOM 6635 O O . ALA B 1 301 ? -0.978 6.441 1.07 1 98.19 301 ALA B O 1
ATOM 6636 N N . CYS B 1 302 ? -3.174 6.809 1.199 1 98.5 302 CYS B N 1
ATOM 6637 C CA . CYS B 1 302 ? -3.348 5.824 2.262 1 98.5 302 CYS B CA 1
ATOM 6638 C C . CYS B 1 302 ? -3.242 4.406 1.717 1 98.5 302 CYS B C 1
ATOM 6640 O O . CYS B 1 302 ? -3.715 4.125 0.613 1 98.5 302 CYS B O 1
ATOM 6642 N N . ILE B 1 303 ? -2.598 3.564 2.502 1 98.31 303 ILE B N 1
ATOM 6643 C CA . ILE B 1 303 ? -2.627 2.145 2.168 1 98.31 303 ILE B CA 1
ATOM 6644 C C . ILE B 1 303 ? -4.004 1.567 2.488 1 98.31 303 ILE B C 1
ATOM 6646 O O . ILE B 1 303 ? -4.672 1.02 1.61 1 98.31 303 ILE B O 1
ATOM 6650 N N . TYR B 1 304 ? -4.254 1.745 3.84 1 98.62 304 TYR B N 1
ATOM 6651 C CA . TYR B 1 304 ? -5.598 1.409 4.305 1 98.62 304 TYR B CA 1
ATOM 6652 C C . TYR B 1 304 ? -6.426 2.668 4.535 1 98.62 304 TYR B C 1
ATOM 6654 O O . TYR B 1 304 ? -5.953 3.623 5.16 1 98.62 304 TYR B O 1
ATOM 6662 N N . GLN B 1 305 ? -7.52 2.82 4.109 1 98.5 305 GLN B N 1
ATOM 6663 C CA . GLN B 1 305 ? -8.242 4.074 3.912 1 98.5 305 GLN B CA 1
ATOM 6664 C C . GLN B 1 305 ? -8.891 4.543 5.207 1 98.5 305 GLN B C 1
ATOM 6666 O O . GLN B 1 305 ? -9.461 5.633 5.266 1 98.5 305 GLN B O 1
ATOM 6671 N N . LEU B 1 306 ? -8.922 3.699 6.266 1 98.94 306 LEU B N 1
ATOM 6672 C CA . LEU B 1 306 ? -9.375 4.172 7.566 1 98.94 306 LEU B CA 1
ATOM 6673 C C . LEU B 1 306 ? -8.211 4.715 8.391 1 98.94 306 LEU B C 1
ATOM 6675 O O . LEU B 1 306 ? -7.664 4.008 9.234 1 98.94 306 LEU B O 1
ATOM 6679 N N . PHE B 1 307 ? -7.926 5.965 8.141 1 98.88 307 PHE B N 1
ATOM 6680 C CA . PHE B 1 307 ? -6.797 6.715 8.68 1 98.88 307 PHE B CA 1
ATOM 6681 C C . PHE B 1 307 ? -7.094 7.203 10.094 1 98.88 307 PHE B C 1
ATOM 6683 O O . PHE B 1 307 ? -7.816 8.18 10.281 1 98.88 307 PHE B O 1
ATOM 6690 N N . ILE B 1 308 ? -6.488 6.641 11.102 1 98.94 308 ILE B N 1
ATOM 6691 C CA . ILE B 1 308 ? -6.898 6.746 12.5 1 98.94 308 ILE B CA 1
ATOM 6692 C C . ILE B 1 308 ? -6.668 8.172 13 1 98.94 308 ILE B C 1
ATOM 6694 O O . ILE B 1 308 ? -7.551 8.766 13.617 1 98.94 308 ILE B O 1
ATOM 6698 N N . PRO B 1 309 ? -5.512 8.828 12.703 1 98.94 309 PRO B N 1
ATOM 6699 C CA . PRO B 1 309 ? -5.316 10.18 13.219 1 98.94 309 PRO B CA 1
ATOM 6700 C C . PRO B 1 309 ? -6.352 11.172 12.695 1 98.94 309 PRO B C 1
ATOM 6702 O O . PRO B 1 309 ? -6.828 12.023 13.445 1 98.94 309 PRO B O 1
ATOM 6705 N N . ALA B 1 310 ? -6.703 11.094 11.445 1 98.94 310 ALA B N 1
ATOM 6706 C CA . ALA B 1 310 ? -7.699 12.016 10.906 1 98.94 310 ALA B CA 1
ATOM 6707 C C . ALA B 1 310 ? -9.078 11.742 11.492 1 98.94 310 ALA B C 1
ATOM 6709 O O . ALA B 1 310 ? -9.867 12.664 11.719 1 98.94 310 ALA B O 1
ATOM 6710 N N . ASN B 1 311 ? -9.414 10.461 11.656 1 99 311 ASN B N 1
ATOM 6711 C CA . ASN B 1 311 ? -10.664 10.125 12.336 1 99 311 ASN B CA 1
ATOM 6712 C C . ASN B 1 311 ? -10.688 10.664 13.758 1 99 311 ASN B C 1
ATOM 6714 O O . ASN B 1 311 ? -11.719 11.164 14.219 1 99 311 ASN B O 1
ATOM 6718 N N . ALA B 1 312 ? -9.555 10.555 14.438 1 98.94 312 ALA B N 1
ATOM 6719 C CA . ALA B 1 312 ? -9.461 11.109 15.789 1 98.94 312 ALA B CA 1
ATOM 6720 C C . ALA B 1 312 ? -9.664 12.625 15.773 1 98.94 312 ALA B C 1
ATOM 6722 O O . ALA B 1 312 ? -10.383 13.164 16.625 1 98.94 312 ALA B O 1
ATOM 6723 N N . GLN B 1 313 ? -9.008 13.297 14.844 1 98.94 313 GLN B N 1
ATOM 6724 C CA . GLN B 1 313 ? -9.195 14.742 14.711 1 98.94 313 GLN B CA 1
ATOM 6725 C C . GLN B 1 313 ? -10.664 15.086 14.484 1 98.94 313 GLN B C 1
ATOM 6727 O O . GLN B 1 313 ? -11.203 15.984 15.141 1 98.94 313 GLN B O 1
ATOM 6732 N N . LEU B 1 314 ? -11.273 14.359 13.555 1 98.94 314 LEU B N 1
ATOM 6733 C CA . LEU B 1 314 ? -12.672 14.617 13.242 1 98.94 314 LEU B CA 1
ATOM 6734 C C . LEU B 1 314 ? -13.555 14.391 14.469 1 98.94 314 LEU B C 1
ATOM 6736 O O . LEU B 1 314 ? -14.461 15.188 14.742 1 98.94 314 LEU B O 1
ATOM 6740 N N . GLN B 1 315 ? -13.312 13.273 15.133 1 98.94 315 GLN B N 1
ATOM 6741 C CA . GLN B 1 315 ? -14.078 12.961 16.344 1 98.94 315 GLN B CA 1
ATOM 6742 C C . GLN B 1 315 ? -14.023 14.109 17.344 1 98.94 315 GLN B C 1
ATOM 6744 O O . GLN B 1 315 ? -15.055 14.516 17.875 1 98.94 315 GLN B O 1
ATOM 6749 N N . VAL B 1 316 ? -12.859 14.688 17.625 1 98.94 316 VAL B N 1
ATOM 6750 C CA . VAL B 1 316 ? -12.68 15.781 18.562 1 98.94 316 VAL B CA 1
ATOM 6751 C C . VAL B 1 316 ? -13.422 17.016 18.078 1 98.94 316 VAL B C 1
ATOM 6753 O O . VAL B 1 316 ? -14.125 17.672 18.859 1 98.94 316 VAL B O 1
ATOM 6756 N N . GLU B 1 317 ? -13.242 17.328 16.797 1 98.88 317 GLU B N 1
ATOM 6757 C CA . GLU B 1 317 ? -13.844 18.531 16.234 1 98.88 317 GLU B CA 1
ATOM 6758 C C . GLU B 1 317 ? -15.375 18.453 16.266 1 98.88 317 GLU B C 1
ATOM 6760 O O . GLU B 1 317 ? -16.047 19.453 16.562 1 98.88 317 GLU B O 1
ATOM 6765 N N . LEU B 1 318 ? -15.891 17.266 15.906 1 98.94 318 LEU B N 1
ATOM 6766 C CA . LEU B 1 318 ? -17.344 17.094 15.938 1 98.94 318 LEU B CA 1
ATOM 6767 C C . LEU B 1 318 ? -17.875 17.188 17.359 1 98.94 318 LEU B C 1
ATOM 6769 O O . LEU B 1 318 ? -18.891 17.828 17.609 1 98.94 318 LEU B O 1
ATOM 6773 N N . ALA B 1 319 ? -17.203 16.531 18.266 1 98.88 319 ALA B N 1
ATOM 6774 C CA . ALA B 1 319 ? -17.625 16.562 19.656 1 98.88 319 ALA B CA 1
ATOM 6775 C C . ALA B 1 319 ? -17.578 17.984 20.203 1 98.88 319 ALA B C 1
ATOM 6777 O O . ALA B 1 319 ? -18.438 18.375 21 1 98.88 319 ALA B O 1
ATOM 6778 N N . THR B 1 320 ? -16.594 18.766 19.859 1 98.69 320 THR B N 1
ATOM 6779 C CA . THR B 1 320 ? -16.438 20.141 20.297 1 98.69 320 THR B CA 1
ATOM 6780 C C . THR B 1 320 ? -17.531 21.031 19.688 1 98.69 320 THR B C 1
ATOM 6782 O O . THR B 1 320 ? -18.016 21.953 20.344 1 98.69 320 THR B O 1
ATOM 6785 N N . LEU B 1 321 ? -17.875 20.734 18.484 1 98.75 321 LEU B N 1
ATOM 6786 C CA . LEU B 1 321 ? -18.812 21.562 17.719 1 98.75 321 LEU B CA 1
ATOM 6787 C C . LEU B 1 321 ? -20.234 21.359 18.219 1 98.75 321 LEU B C 1
ATOM 6789 O O . LEU B 1 321 ? -21.078 22.266 18.109 1 98.75 321 LEU B O 1
ATOM 6793 N N . GLU B 1 322 ? -20.609 20.203 18.734 1 98.62 322 GLU B N 1
ATOM 6794 C CA . GLU B 1 322 ? -21.969 19.781 19.062 1 98.62 322 GLU B CA 1
ATOM 6795 C C . GLU B 1 322 ? -22.656 20.797 19.984 1 98.62 322 GLU B C 1
ATOM 6797 O O . GLU B 1 322 ? -23.719 21.312 19.656 1 98.62 322 GLU B O 1
ATOM 6802 N N . PRO B 1 323 ? -22.125 21.172 21.141 1 98.19 323 PRO B N 1
ATOM 6803 C CA . PRO B 1 323 ? -22.797 22.141 22.016 1 98.19 323 PRO B CA 1
ATOM 6804 C C . PRO B 1 323 ? -22.922 23.516 21.391 1 98.19 323 PRO B C 1
ATOM 6806 O O . PRO B 1 323 ? -23.906 24.219 21.625 1 98.19 323 PRO B O 1
ATOM 6809 N N . ALA B 1 324 ? -21.906 23.938 20.609 1 97.88 324 ALA B N 1
ATOM 6810 C CA . ALA B 1 324 ? -21.969 25.234 19.938 1 97.88 324 ALA B CA 1
ATOM 6811 C C . ALA B 1 324 ? -23.156 25.297 18.969 1 97.88 324 ALA B C 1
ATOM 6813 O O . ALA B 1 324 ? -23.859 26.297 18.875 1 97.88 324 ALA B O 1
ATOM 6814 N N . LEU B 1 325 ? -23.312 24.188 18.25 1 98.44 325 LEU B N 1
ATOM 6815 C CA . LEU B 1 325 ? -24.422 24.109 17.297 1 98.44 325 LEU B CA 1
ATOM 6816 C C . LEU B 1 325 ? -25.75 24.172 18.031 1 98.44 325 LEU B C 1
ATOM 6818 O O . LEU B 1 325 ? -26.672 24.859 17.594 1 98.44 325 LEU B O 1
ATOM 6822 N N . ARG B 1 326 ? -25.875 23.422 19.078 1 97.38 326 ARG B N 1
ATOM 6823 C CA . ARG B 1 326 ? -27.109 23.391 19.875 1 97.38 326 ARG B CA 1
ATOM 6824 C C . ARG B 1 326 ? -27.422 24.781 20.438 1 97.38 326 ARG B C 1
ATOM 6826 O O . ARG B 1 326 ? -28.578 25.219 20.391 1 97.38 326 ARG B O 1
ATOM 6833 N N . GLU B 1 327 ? -26.422 25.469 20.922 1 96.31 327 GLU B N 1
ATOM 6834 C CA . GLU B 1 327 ? -26.578 26.812 21.5 1 96.31 327 GLU B CA 1
ATOM 6835 C C . GLU B 1 327 ? -27.031 27.812 20.438 1 96.31 327 GLU B C 1
ATOM 6837 O O . GLU B 1 327 ? -27.656 28.828 20.766 1 96.31 327 GLU B O 1
ATOM 6842 N N . ASN B 1 328 ? -26.719 27.516 19.234 1 95.88 328 ASN B N 1
ATOM 6843 C CA . ASN B 1 328 ? -27.031 28.469 18.172 1 95.88 328 ASN B CA 1
ATOM 6844 C C . ASN B 1 328 ? -28.219 28.016 17.344 1 95.88 328 ASN B C 1
ATOM 6846 O O . ASN B 1 328 ? -28.391 28.453 16.203 1 95.88 328 ASN B O 1
ATOM 6850 N N . GLY B 1 329 ? -29 27.047 17.828 1 96.31 329 GLY B N 1
ATOM 6851 C CA . GLY B 1 329 ? -30.281 26.672 17.266 1 96.31 329 GLY B CA 1
ATOM 6852 C C . GLY B 1 329 ? -30.172 25.719 16.094 1 96.31 329 GLY B C 1
ATOM 6853 O O . GLY B 1 329 ? -31.141 25.5 15.359 1 96.31 329 GLY B O 1
ATOM 6854 N N . LEU B 1 330 ? -29.047 25.219 15.875 1 97.69 330 LEU B N 1
ATOM 6855 C CA . LEU B 1 330 ? -28.828 24.25 14.797 1 97.69 330 LEU B CA 1
ATOM 6856 C C . LEU B 1 330 ? -28.906 22.828 15.312 1 97.69 330 LEU B C 1
ATOM 6858 O O . LEU B 1 330 ? -27.938 22.062 15.203 1 97.69 330 LEU B O 1
ATOM 6862 N N . ARG B 1 331 ? -30.047 22.375 15.734 1 97.38 331 ARG B N 1
ATOM 6863 C CA . ARG B 1 331 ? -30.25 21.141 16.484 1 97.38 331 ARG B CA 1
ATOM 6864 C C . ARG B 1 331 ? -30.031 19.922 15.602 1 97.38 331 ARG B C 1
ATOM 6866 O O . ARG B 1 331 ? -29.469 18.922 16.047 1 97.38 331 ARG B O 1
ATOM 6873 N N . ASP B 1 332 ? -30.5 19.969 14.406 1 97.38 332 ASP B N 1
ATOM 6874 C CA . ASP B 1 332 ? -30.328 18.844 13.5 1 97.38 332 ASP B CA 1
ATOM 6875 C C . ASP B 1 332 ? -28.844 18.578 13.234 1 97.38 332 ASP B C 1
ATOM 6877 O O . ASP B 1 332 ? -28.406 17.422 13.211 1 97.38 332 ASP B O 1
ATOM 6881 N N . PHE B 1 333 ? -28.156 19.688 13.023 1 98.12 333 PHE B N 1
ATOM 6882 C CA . PHE B 1 333 ? -26.703 19.562 12.859 1 98.12 333 PHE B CA 1
ATOM 6883 C C . PHE B 1 333 ? -26.078 18.969 14.109 1 98.12 333 PHE B C 1
ATOM 6885 O O . PHE B 1 333 ? -25.219 18.094 14.023 1 98.12 333 PHE B O 1
ATOM 6892 N N . ALA B 1 334 ? -26.484 19.406 15.234 1 98.56 334 ALA B N 1
ATOM 6893 C CA . ALA B 1 334 ? -25.922 18.969 16.516 1 98.56 334 ALA B CA 1
ATOM 6894 C C . ALA B 1 334 ? -26.141 17.469 16.719 1 98.56 334 ALA B C 1
ATOM 6896 O O . ALA B 1 334 ? -25.234 16.766 17.172 1 98.56 334 ALA B O 1
ATOM 6897 N N . ASP B 1 335 ? -27.312 16.984 16.422 1 98.44 335 ASP B N 1
ATOM 6898 C CA . ASP B 1 335 ? -27.609 15.555 16.547 1 98.44 335 ASP B CA 1
ATOM 6899 C C . ASP B 1 335 ? -26.734 14.719 15.625 1 98.44 335 ASP B C 1
ATOM 6901 O O . ASP B 1 335 ? -26.219 13.672 16.031 1 98.44 335 ASP B O 1
ATOM 6905 N N . SER B 1 336 ? -26.578 15.172 14.43 1 98.25 336 SER B N 1
ATOM 6906 C CA . SER B 1 336 ? -25.766 14.461 13.453 1 98.25 336 SER B CA 1
ATOM 6907 C C . SER B 1 336 ? -24.312 14.352 13.922 1 98.25 336 SER B C 1
ATOM 6909 O O . SER B 1 336 ? -23.703 13.281 13.828 1 98.25 336 SER B O 1
ATOM 6911 N N . VAL B 1 337 ? -23.781 15.469 14.352 1 98.56 337 VAL B N 1
ATOM 6912 C CA . VAL B 1 337 ? -22.375 15.453 14.711 1 98.56 337 VAL B CA 1
ATOM 6913 C C . VAL B 1 337 ? -22.156 14.602 15.961 1 98.56 337 VAL B C 1
ATOM 6915 O O . VAL B 1 337 ? -21.109 13.977 16.125 1 98.56 337 VAL B O 1
ATOM 6918 N N . ARG B 1 338 ? -23.109 14.617 16.859 1 98.56 338 ARG B N 1
ATOM 6919 C CA . ARG B 1 338 ? -23.047 13.758 18.047 1 98.56 338 ARG B CA 1
ATOM 6920 C C . ARG B 1 338 ? -22.969 12.289 17.641 1 98.56 338 ARG B C 1
ATOM 6922 O O . ARG B 1 338 ? -22.141 11.539 18.172 1 98.56 338 ARG B O 1
ATOM 6929 N N . ASP B 1 339 ? -23.781 11.914 16.766 1 98.62 339 ASP B N 1
ATOM 6930 C CA . ASP B 1 339 ? -23.844 10.523 16.312 1 98.62 339 ASP B CA 1
ATOM 6931 C C . ASP B 1 339 ? -22.547 10.109 15.625 1 98.62 339 ASP B C 1
ATOM 6933 O O . ASP B 1 339 ? -22.016 9.023 15.867 1 98.62 339 ASP B O 1
ATOM 6937 N N . TYR B 1 340 ? -22 10.938 14.75 1 98.75 340 TYR B N 1
ATOM 6938 C CA . TYR B 1 340 ? -20.734 10.648 14.078 1 98.75 340 TYR B CA 1
ATOM 6939 C C . TYR B 1 340 ? -19.594 10.562 15.086 1 98.75 340 TYR B C 1
ATOM 6941 O O . TYR B 1 340 ? -18.766 9.648 15.008 1 98.75 340 TYR B O 1
ATOM 6949 N N . ALA B 1 341 ? -19.531 11.539 15.961 1 98.88 341 ALA B N 1
ATOM 6950 C CA . ALA B 1 341 ? -18.469 11.539 16.953 1 98.88 341 ALA B CA 1
ATOM 6951 C C . ALA B 1 341 ? -18.469 10.242 17.766 1 98.88 341 ALA B C 1
ATOM 6953 O O . ALA B 1 341 ? -17.406 9.664 18.016 1 98.88 341 ALA B O 1
ATOM 6954 N N . ALA B 1 342 ? -19.641 9.797 18.156 1 98.81 342 ALA B N 1
ATOM 6955 C CA . ALA B 1 342 ? -19.766 8.57 18.953 1 98.81 342 ALA B CA 1
ATOM 6956 C C . ALA B 1 342 ? -19.344 7.352 18.141 1 98.81 342 ALA B C 1
ATOM 6958 O O . ALA B 1 342 ? -18.641 6.473 18.641 1 98.81 342 ALA B O 1
ATOM 6959 N N . ALA B 1 343 ? -19.781 7.273 16.938 1 98.88 343 ALA B N 1
ATOM 6960 C CA . ALA B 1 343 ? -19.469 6.141 16.078 1 98.88 343 ALA B CA 1
ATOM 6961 C C . ALA B 1 343 ? -17.969 6.062 15.797 1 98.88 343 ALA B C 1
ATOM 6963 O O . ALA B 1 343 ? -17.391 4.977 15.805 1 98.88 343 ALA B O 1
ATOM 6964 N N . ILE B 1 344 ? -17.375 7.191 15.523 1 98.94 344 ILE B N 1
ATOM 6965 C CA . ILE B 1 344 ? -15.953 7.246 15.211 1 98.94 344 ILE B CA 1
ATOM 6966 C C . ILE B 1 344 ? -15.148 6.82 16.438 1 98.94 344 ILE B C 1
ATOM 6968 O O . ILE B 1 344 ? -14.195 6.047 16.312 1 98.94 344 ILE B O 1
ATOM 6972 N N . ARG B 1 345 ? -15.5 7.34 17.578 1 98.88 345 ARG B N 1
ATOM 6973 C CA . ARG B 1 345 ? -14.797 6.965 18.797 1 98.88 345 ARG B CA 1
ATOM 6974 C C . ARG B 1 345 ? -14.844 5.453 19.016 1 98.88 345 ARG B C 1
ATOM 6976 O O . ARG B 1 345 ? -13.82 4.832 19.312 1 98.88 345 ARG B O 1
ATOM 6983 N N . LYS B 1 346 ? -16 4.891 18.906 1 98.81 346 LYS B N 1
ATOM 6984 C CA . LYS B 1 346 ? -16.172 3.447 19.031 1 98.81 346 LYS B CA 1
ATOM 6985 C C . LYS B 1 346 ? -15.344 2.703 17.984 1 98.81 346 LYS B C 1
ATOM 6987 O O . LYS B 1 346 ? -14.727 1.678 18.297 1 98.81 346 LYS B O 1
ATOM 6992 N N . GLY B 1 347 ? -15.352 3.189 16.766 1 98.88 347 GLY B N 1
ATOM 6993 C CA . GLY B 1 347 ? -14.578 2.588 15.695 1 98.88 347 GLY B CA 1
ATOM 6994 C C . GLY B 1 347 ? -13.086 2.576 15.969 1 98.88 347 GLY B C 1
ATOM 6995 O O . GLY B 1 347 ? -12.414 1.574 15.727 1 98.88 347 GLY B O 1
ATOM 6996 N N . ILE B 1 348 ? -12.562 3.701 16.453 1 98.94 348 ILE B N 1
ATOM 6997 C CA . ILE B 1 348 ? -11.148 3.775 16.781 1 98.94 348 ILE B CA 1
ATOM 6998 C C . ILE B 1 348 ? -10.812 2.77 17.891 1 98.94 348 ILE B C 1
ATOM 7000 O O . ILE B 1 348 ? -9.805 2.066 17.812 1 98.94 348 ILE B O 1
ATOM 7004 N N . GLU B 1 349 ? -11.625 2.67 18.875 1 98.5 349 GLU B N 1
ATOM 7005 C CA . GLU B 1 349 ? -11.406 1.751 19.984 1 98.5 349 GLU B CA 1
ATOM 7006 C C . GLU B 1 349 ? -11.422 0.299 19.516 1 98.5 349 GLU B C 1
ATOM 7008 O O . GLU B 1 349 ? -10.609 -0.515 19.969 1 98.5 349 GLU B O 1
ATOM 7013 N N . GLU B 1 350 ? -12.312 0.013 18.641 1 98.19 350 GLU B N 1
ATOM 7014 C CA . GLU B 1 350 ? -12.531 -1.371 18.234 1 98.19 350 GLU B CA 1
ATOM 7015 C C . GLU B 1 350 ? -11.531 -1.793 17.156 1 98.19 350 GLU B C 1
ATOM 7017 O O . GLU B 1 350 ? -11.062 -2.932 17.156 1 98.19 350 GLU B O 1
ATOM 7022 N N . PHE B 1 351 ? -11.227 -0.913 16.234 1 98.31 351 PHE B N 1
ATOM 7023 C CA . PHE B 1 351 ? -10.438 -1.301 15.07 1 98.31 351 PHE B CA 1
ATOM 7024 C C . PHE B 1 351 ? -9.07 -0.634 15.094 1 98.31 351 PHE B C 1
ATOM 7026 O O . PHE B 1 351 ? -8.117 -1.135 14.484 1 98.31 351 PHE B O 1
ATOM 7033 N N . GLY B 1 352 ? -8.953 0.521 15.75 1 98.62 352 GLY B N 1
ATOM 7034 C CA . GLY B 1 352 ? -7.738 1.323 15.688 1 98.62 352 GLY B CA 1
ATOM 7035 C C . GLY B 1 352 ? -6.734 0.965 16.766 1 98.62 352 GLY B C 1
ATOM 7036 O O . GLY B 1 352 ? -5.57 1.362 16.688 1 98.62 352 GLY B O 1
ATOM 7037 N N . VAL B 1 353 ? -7.129 0.238 17.734 1 98.69 353 VAL B N 1
ATOM 7038 C CA . VAL B 1 353 ? -6.254 -0.238 18.812 1 98.69 353 VAL B CA 1
ATOM 7039 C C . VAL B 1 353 ? -5.875 -1.695 18.547 1 98.69 353 VAL B C 1
ATOM 7041 O O . VAL B 1 353 ? -6.75 -2.555 18.406 1 98.69 353 VAL B O 1
ATOM 7044 N N . VAL B 1 354 ? -4.566 -1.96 18.469 1 98 354 VAL B N 1
ATOM 7045 C CA . VAL B 1 354 ? -4.105 -3.295 18.109 1 98 354 VAL B CA 1
ATOM 7046 C C . VAL B 1 354 ? -2.992 -3.736 19.047 1 98 354 VAL B C 1
ATOM 7048 O O . VAL B 1 354 ? -2.379 -2.906 19.734 1 98 354 VAL B O 1
ATOM 7051 N N . ASN B 1 355 ? -2.762 -5.012 19.078 1 96.38 355 ASN B N 1
ATOM 7052 C CA . ASN B 1 355 ? -1.635 -5.551 19.828 1 96.38 355 ASN B CA 1
ATOM 7053 C C . ASN B 1 355 ? -0.378 -5.645 18.969 1 96.38 355 ASN B C 1
ATOM 7055 O O . ASN B 1 355 ? -0.41 -6.211 17.875 1 96.38 355 ASN B O 1
ATOM 7059 N N . HIS B 1 356 ? 0.662 -5.051 19.484 1 96.75 356 HIS B N 1
ATOM 7060 C CA . HIS B 1 356 ? 1.976 -5.109 18.859 1 96.75 356 HIS B CA 1
ATOM 7061 C C . HIS B 1 356 ? 2.887 -6.102 19.562 1 96.75 356 HIS B C 1
ATOM 7063 O O . HIS B 1 356 ? 2.85 -6.207 20.797 1 96.75 356 HIS B O 1
ATOM 7069 N N . ARG B 1 357 ? 3.68 -6.758 18.828 1 93.81 357 ARG B N 1
ATOM 7070 C CA . ARG B 1 357 ? 4.523 -7.805 19.391 1 93.81 357 ARG B CA 1
ATOM 7071 C C . ARG B 1 357 ? 5.512 -7.234 20.406 1 93.81 357 ARG B C 1
ATOM 7073 O O . ARG B 1 357 ? 5.852 -7.895 21.391 1 93.81 357 ARG B O 1
ATOM 7080 N N . LYS B 1 358 ? 5.949 -6.016 20.219 1 96.12 358 LYS B N 1
ATOM 7081 C CA . LYS B 1 358 ? 7.031 -5.445 21.016 1 96.12 358 LYS B CA 1
ATOM 7082 C C . LYS B 1 358 ? 6.516 -4.32 21.906 1 96.12 358 LYS B C 1
ATOM 7084 O O . LYS B 1 358 ? 7.02 -4.125 23.016 1 96.12 358 LYS B O 1
ATOM 7089 N N . TYR B 1 359 ? 5.523 -3.631 21.5 1 98.12 359 TYR B N 1
ATOM 7090 C CA . TYR B 1 359 ? 5.156 -2.385 22.156 1 98.12 359 TYR B CA 1
ATOM 7091 C C . TYR B 1 359 ? 3.787 -2.498 22.812 1 98.12 359 TYR B C 1
ATOM 7093 O O . TYR B 1 359 ? 3.145 -1.487 23.109 1 98.12 359 TYR B O 1
ATOM 7101 N N . ASP B 1 360 ? 3.291 -3.742 22.953 1 97.5 360 ASP B N 1
ATOM 7102 C CA . ASP B 1 360 ? 2.021 -4.02 23.625 1 97.5 360 ASP B CA 1
ATOM 7103 C C . ASP B 1 360 ? 0.848 -3.449 22.828 1 97.5 360 ASP B C 1
ATOM 7105 O O . ASP B 1 360 ? 0.769 -3.631 21.609 1 97.5 360 ASP B O 1
ATOM 7109 N N . THR B 1 361 ? -0.159 -2.814 23.609 1 98.5 361 THR B N 1
ATOM 7110 C CA . THR B 1 361 ? -1.332 -2.277 22.938 1 98.5 361 THR B CA 1
ATOM 7111 C C . THR B 1 361 ? -1.063 -0.863 22.422 1 98.5 361 THR B C 1
ATOM 7113 O O . THR B 1 361 ? -0.667 0.012 23.203 1 98.5 361 THR B O 1
ATOM 7116 N N . VAL B 1 362 ? -1.27 -0.617 21.125 1 98.81 362 VAL B N 1
ATOM 7117 C CA . VAL B 1 362 ? -0.935 0.663 20.516 1 98.81 362 VAL B CA 1
ATOM 7118 C C . VAL B 1 362 ? -2.047 1.082 19.562 1 98.81 362 VAL B C 1
ATOM 7120 O O . VAL B 1 362 ? -2.926 0.281 19.234 1 98.81 362 VAL B O 1
ATOM 7123 N N . PHE B 1 363 ? -2.006 2.322 19.141 1 98.94 363 PHE B N 1
ATOM 7124 C CA . PHE B 1 363 ? -2.844 2.801 18.047 1 98.94 363 PHE B CA 1
ATOM 7125 C C . PHE B 1 363 ? -2.201 2.498 16.703 1 98.94 363 PHE B C 1
ATOM 7127 O O . PHE B 1 363 ? -1.011 2.752 16.516 1 98.94 363 PHE B O 1
ATOM 7134 N N . ALA B 1 364 ? -3.012 1.909 15.828 1 98.88 364 ALA B N 1
ATOM 7135 C CA . ALA B 1 364 ? -2.594 1.789 14.43 1 98.88 364 ALA B CA 1
ATOM 7136 C C . ALA B 1 364 ? -2.682 3.133 13.711 1 98.88 364 ALA B C 1
ATOM 7138 O O . ALA B 1 364 ? -3.438 4.016 14.125 1 98.88 364 ALA B O 1
ATOM 7139 N N . TYR B 1 365 ? -1.874 3.301 12.68 1 98.88 365 TYR B N 1
ATOM 7140 C CA . TYR B 1 365 ? -1.928 4.5 11.852 1 98.88 365 TYR B CA 1
ATOM 7141 C C . TYR B 1 365 ? -3.074 4.422 10.852 1 98.88 365 TYR B C 1
ATOM 7143 O O . TYR B 1 365 ? -3.777 5.41 10.625 1 98.88 365 TYR B O 1
ATOM 7151 N N . GLU B 1 366 ? -3.238 3.246 10.188 1 98.94 366 GLU B N 1
ATOM 7152 C CA . GLU B 1 366 ? -4.324 2.936 9.266 1 98.94 366 GLU B CA 1
ATOM 7153 C C . GLU B 1 366 ? -4.832 1.512 9.469 1 98.94 366 GLU B C 1
ATOM 7155 O O . GLU B 1 366 ? -4.062 0.614 9.812 1 98.94 366 GLU B O 1
ATOM 7160 N N . VAL B 1 367 ? -6.086 1.314 9.242 1 98.88 367 VAL B N 1
ATOM 7161 C CA . VAL B 1 367 ? -6.695 -0.012 9.227 1 98.88 367 VAL B CA 1
ATOM 7162 C C . VAL B 1 367 ? -7.688 -0.109 8.07 1 98.88 367 VAL B C 1
ATOM 7164 O O . VAL B 1 367 ? -7.977 0.889 7.406 1 98.88 367 VAL B O 1
ATOM 7167 N N . ASP B 1 368 ? -8.141 -1.317 7.766 1 98.75 368 ASP B N 1
ATOM 7168 C CA . ASP B 1 368 ? -9.109 -1.483 6.691 1 98.75 368 ASP B CA 1
ATOM 7169 C C . ASP B 1 368 ? -10.391 -2.15 7.199 1 98.75 368 ASP B C 1
ATOM 7171 O O . ASP B 1 368 ? -11.383 -2.236 6.477 1 98.75 368 ASP B O 1
ATOM 7175 N N . GLY B 1 369 ? -10.398 -2.592 8.445 1 98.38 369 GLY B N 1
ATOM 7176 C CA . GLY B 1 369 ? -11.547 -3.262 9.031 1 98.38 369 GLY B CA 1
ATOM 7177 C C . GLY B 1 369 ? -11.547 -4.762 8.805 1 98.38 369 GLY B C 1
ATOM 7178 O O . GLY B 1 369 ? -12.289 -5.496 9.453 1 98.38 369 GLY B O 1
ATOM 7179 N N . PHE B 1 370 ? -10.672 -5.32 7.891 1 98.19 370 PHE B N 1
ATOM 7180 C CA . PHE B 1 370 ? -10.562 -6.746 7.613 1 98.19 370 PHE B CA 1
ATOM 7181 C C . PHE B 1 370 ? -9.484 -7.387 8.484 1 98.19 370 PHE B C 1
ATOM 7183 O O . PHE B 1 370 ? -9.438 -8.609 8.617 1 98.19 370 PHE B O 1
ATOM 7190 N N . GLY B 1 371 ? -8.664 -6.57 9.039 1 97.94 371 GLY B N 1
ATOM 7191 C CA . GLY B 1 371 ? -7.527 -7.031 9.82 1 97.94 371 GLY B CA 1
ATOM 7192 C C . GLY B 1 371 ? -6.215 -6.41 9.383 1 97.94 371 GLY B C 1
ATOM 7193 O O . GLY B 1 371 ? -5.199 -6.547 10.07 1 97.94 371 GLY B O 1
ATOM 7194 N N . GLY B 1 372 ? -6.211 -5.688 8.242 1 98.44 372 GLY B N 1
ATOM 7195 C CA . GLY B 1 372 ? -5.031 -4.957 7.812 1 98.44 372 GLY B CA 1
ATOM 7196 C C . GLY B 1 372 ? -4.641 -3.838 8.758 1 98.44 372 GLY B C 1
ATOM 7197 O O . GLY B 1 372 ? -5.508 -3.145 9.297 1 98.44 372 GLY B O 1
ATOM 7198 N N . VAL B 1 373 ? -3.33 -3.717 9 1 98.75 373 VAL B N 1
ATOM 7199 C CA . VAL B 1 373 ? -2.816 -2.738 9.945 1 98.75 373 VAL B CA 1
ATOM 7200 C C . VAL B 1 373 ? -1.564 -2.074 9.383 1 98.75 373 VAL B C 1
ATOM 7202 O O . VAL B 1 373 ? -0.636 -2.756 8.938 1 98.75 373 VAL B O 1
ATOM 7205 N N . ASN B 1 374 ? -1.55 -0.794 9.305 1 98.75 374 ASN B N 1
ATOM 7206 C CA . ASN B 1 374 ? -0.354 -0.009 9.008 1 98.75 374 ASN B CA 1
ATOM 7207 C C . ASN B 1 374 ? 0.241 0.598 10.281 1 98.75 374 ASN B C 1
ATOM 7209 O O . ASN B 1 374 ? -0.398 1.42 10.938 1 98.75 374 ASN B O 1
ATOM 7213 N N . ILE B 1 375 ? 1.387 0.169 10.625 1 98.75 375 ILE B N 1
ATOM 7214 C CA . ILE B 1 375 ? 2.094 0.705 11.781 1 98.75 375 ILE B CA 1
ATOM 7215 C C . ILE B 1 375 ? 3.174 1.682 11.32 1 98.75 375 ILE B C 1
ATOM 7217 O O . ILE B 1 375 ? 4.184 1.272 10.742 1 98.75 375 ILE B O 1
ATOM 7221 N N . MET B 1 376 ? 2.934 2.908 11.578 1 98.5 376 MET B N 1
ATOM 7222 C CA . MET B 1 376 ? 3.824 4.02 11.25 1 98.5 376 MET B CA 1
ATOM 7223 C C . MET B 1 376 ? 3.316 5.32 11.859 1 98.5 376 MET B C 1
ATOM 7225 O O . MET B 1 376 ? 2.262 5.34 12.5 1 98.5 376 MET B O 1
ATOM 7229 N N . ASP B 1 377 ? 4.035 6.316 11.727 1 98.56 377 ASP B N 1
ATOM 7230 C CA . ASP B 1 377 ? 3.553 7.684 11.867 1 98.56 377 ASP B CA 1
ATOM 7231 C C . ASP B 1 377 ? 4.203 8.602 10.836 1 98.56 377 ASP B C 1
ATOM 7233 O O . ASP B 1 377 ? 5.215 8.242 10.227 1 98.56 377 ASP B O 1
ATOM 7237 N N . ASP B 1 378 ? 3.545 9.625 10.578 1 97.12 378 ASP B N 1
ATOM 7238 C CA . ASP B 1 378 ? 3.994 10.695 9.695 1 97.12 378 ASP B CA 1
ATOM 7239 C C . ASP B 1 378 ? 4.129 12.016 10.445 1 97.12 378 ASP B C 1
ATOM 7241 O O . ASP B 1 378 ? 3.496 12.203 11.484 1 97.12 378 ASP B O 1
ATOM 7245 N N . ALA B 1 379 ? 4.914 12.914 9.977 1 95.69 379 ALA B N 1
ATOM 7246 C CA . ALA B 1 379 ? 5.324 14.094 10.734 1 95.69 379 ALA B CA 1
ATOM 7247 C C . ALA B 1 379 ? 4.195 15.117 10.797 1 95.69 379 ALA B C 1
ATOM 7249 O O . ALA B 1 379 ? 4.266 16.078 11.57 1 95.69 379 ALA B O 1
ATOM 7250 N N . ASN B 1 380 ? 3.105 14.93 10.211 1 95.06 380 ASN B N 1
ATOM 7251 C CA . ASN B 1 380 ? 2.08 15.953 10.031 1 95.06 380 ASN B CA 1
ATOM 7252 C C . ASN B 1 380 ? 1.095 15.977 11.195 1 95.06 380 ASN B C 1
ATOM 7254 O O . ASN B 1 380 ? 1.275 15.258 12.18 1 95.06 380 ASN B O 1
ATOM 7258 N N . ILE B 1 381 ? 0.222 16.938 11.125 1 97.25 381 ILE B N 1
ATOM 7259 C CA . ILE B 1 381 ? -0.96 17.016 11.977 1 97.25 381 ILE B CA 1
ATOM 7260 C C . ILE B 1 381 ? -2.221 16.953 11.117 1 97.25 381 ILE B C 1
ATOM 7262 O O . ILE B 1 381 ? -2.438 17.797 10.25 1 97.25 381 ILE B O 1
ATOM 7266 N N . PRO B 1 382 ? -3.088 15.93 11.359 1 98.44 382 PRO B N 1
ATOM 7267 C CA . PRO B 1 382 ? -3.092 14.938 12.438 1 98.44 382 PRO B CA 1
ATOM 7268 C C . PRO B 1 382 ? -2.039 13.852 12.242 1 98.44 382 PRO B C 1
ATOM 7270 O O . PRO B 1 382 ? -1.592 13.609 11.117 1 98.44 382 PRO B O 1
ATOM 7273 N N . SER B 1 383 ? -1.581 13.25 13.328 1 98.75 383 SER B N 1
ATOM 7274 C CA . SER B 1 383 ? -0.722 12.078 13.438 1 98.75 383 SER B CA 1
ATOM 7275 C C . SER B 1 383 ? -0.963 11.336 14.75 1 98.75 383 SER B C 1
ATOM 7277 O O . SER B 1 383 ? -1.736 11.789 15.594 1 98.75 383 SER B O 1
ATOM 7279 N N . LEU B 1 384 ? -0.376 10.18 14.906 1 98.94 384 LEU B N 1
ATOM 7280 C CA . LEU B 1 384 ? -0.486 9.469 16.172 1 98.94 384 LEU B CA 1
ATOM 7281 C C . LEU B 1 384 ? 0.18 10.25 17.297 1 98.94 384 LEU B C 1
ATOM 7283 O O . LEU B 1 384 ? -0.355 10.336 18.406 1 98.94 384 LEU B O 1
ATOM 7287 N N . LEU B 1 385 ? 1.308 10.828 17.047 1 98.88 385 LEU B N 1
ATOM 7288 C CA . LEU B 1 385 ? 2.027 11.617 18.031 1 98.88 385 LEU B CA 1
ATOM 7289 C C . LEU B 1 385 ? 1.185 12.805 18.5 1 98.88 385 LEU B C 1
ATOM 7291 O O . LEU B 1 385 ? 1.265 13.211 19.656 1 98.88 385 LEU B O 1
ATOM 7295 N N . ALA B 1 386 ? 0.305 13.305 17.672 1 98.81 386 ALA B N 1
ATOM 7296 C CA . ALA B 1 386 ? -0.429 14.547 17.906 1 98.81 386 ALA B CA 1
ATOM 7297 C C . ALA B 1 386 ? -1.714 14.281 18.688 1 98.81 386 ALA B C 1
ATOM 7299 O O . ALA B 1 386 ? -2.447 15.211 19.031 1 98.81 386 ALA B O 1
ATOM 7300 N N . LEU B 1 387 ? -2.021 13.055 19.031 1 98.88 387 LEU B N 1
ATOM 7301 C CA . LEU B 1 387 ? -3.324 12.695 19.594 1 98.88 387 LEU B CA 1
ATOM 7302 C C . LEU B 1 387 ? -3.637 13.531 20.828 1 98.88 387 LEU B C 1
ATOM 7304 O O . LEU B 1 387 ? -4.727 14.102 20.938 1 98.88 387 LEU B O 1
ATOM 7308 N N . PRO B 1 388 ? -2.666 13.703 21.75 1 98.75 388 PRO B N 1
ATOM 7309 C CA . PRO B 1 388 ? -2.984 14.547 22.906 1 98.75 388 PRO B CA 1
ATOM 7310 C C . PRO B 1 388 ? -3.094 16.031 22.547 1 98.75 388 PRO B C 1
ATOM 7312 O O . PRO B 1 388 ? -3.936 16.734 23.094 1 98.75 388 PRO B O 1
ATOM 7315 N N . ASP B 1 389 ? -2.254 16.438 21.656 1 98.25 389 ASP B N 1
ATOM 7316 C CA . ASP B 1 389 ? -2.25 17.844 21.219 1 98.25 389 ASP B CA 1
ATOM 7317 C C . ASP B 1 389 ? -3.572 18.219 20.562 1 98.25 389 ASP B C 1
ATOM 7319 O O . ASP B 1 389 ? -4.031 19.359 20.672 1 98.25 389 ASP B O 1
ATOM 7323 N N . MET B 1 390 ? -4.215 17.234 19.922 1 98.31 390 MET B N 1
ATOM 7324 C CA . MET B 1 390 ? -5.484 17.453 19.234 1 98.31 390 MET B CA 1
ATOM 7325 C C . MET B 1 390 ? -6.652 17.359 20.219 1 98.31 390 MET B C 1
ATOM 7327 O O . MET B 1 390 ? -7.793 17.672 19.859 1 98.31 390 MET B O 1
ATOM 7331 N N . GLY B 1 391 ? -6.344 16.922 21.422 1 98.38 391 GLY B N 1
ATOM 7332 C CA . GLY B 1 391 ? -7.375 16.859 22.453 1 98.38 391 GLY B CA 1
ATOM 7333 C C . GLY B 1 391 ? -8.125 15.539 22.469 1 98.38 391 GLY B C 1
ATOM 7334 O O . GLY B 1 391 ? -9.18 15.43 23.078 1 98.38 391 GLY B O 1
ATOM 7335 N N . TYR B 1 392 ? -7.609 14.555 21.812 1 98.75 392 TYR B N 1
ATOM 7336 C CA . TYR B 1 392 ? -8.312 13.281 21.719 1 98.75 392 TYR B CA 1
ATOM 7337 C C . TYR B 1 392 ? -8.234 12.5 23.016 1 98.75 392 TYR B C 1
ATOM 7339 O O . TYR B 1 392 ? -9.188 11.828 23.406 1 98.75 392 TYR B O 1
ATOM 7347 N N . LEU B 1 393 ? -7.074 12.523 23.594 1 98.81 393 LEU B N 1
ATOM 7348 C CA . LEU B 1 393 ? -6.832 11.844 24.859 1 98.81 393 LEU B CA 1
ATOM 7349 C C . LEU B 1 393 ? -5.75 12.555 25.656 1 98.81 393 LEU B C 1
ATOM 7351 O O . LEU B 1 393 ? -5.129 13.508 25.172 1 98.81 393 LEU B O 1
ATOM 7355 N N . ASP B 1 394 ? -5.637 12.164 26.922 1 98.44 394 ASP B N 1
ATOM 7356 C CA . ASP B 1 394 ? -4.582 12.703 27.781 1 98.44 394 ASP B CA 1
ATOM 7357 C C . ASP B 1 394 ? -3.227 12.094 27.438 1 98.44 394 ASP B C 1
ATOM 7359 O O . ASP B 1 394 ? -3.139 10.898 27.125 1 98.44 394 ASP B O 1
ATOM 7363 N N . LYS B 1 395 ? -2.162 12.859 27.547 1 98 395 LYS B N 1
ATOM 7364 C CA . LYS B 1 395 ? -0.83 12.383 27.172 1 98 395 LYS B CA 1
ATOM 7365 C C . LYS B 1 395 ? -0.375 11.258 28.109 1 98 395 LYS B C 1
ATOM 7367 O O . LYS B 1 395 ? 0.56 10.523 27.781 1 98 395 LYS B O 1
ATOM 7372 N N . SER B 1 396 ? -1.021 11.062 29.266 1 98.31 396 SER B N 1
ATOM 7373 C CA . SER B 1 396 ? -0.651 10.016 30.203 1 98.31 396 SER B CA 1
ATOM 7374 C C . SER B 1 396 ? -1.338 8.695 29.859 1 98.31 396 SER B C 1
ATOM 7376 O O . SER B 1 396 ? -1.063 7.668 30.484 1 98.31 396 SER B O 1
ATOM 7378 N N . ASP B 1 397 ? -2.254 8.688 28.922 1 98.69 397 ASP B N 1
ATOM 7379 C CA . ASP B 1 397 ? -2.936 7.461 28.516 1 98.69 397 ASP B CA 1
ATOM 7380 C C . ASP B 1 397 ? -1.933 6.352 28.203 1 98.69 397 ASP B C 1
ATOM 7382 O O . ASP B 1 397 ? -0.941 6.578 27.5 1 98.69 397 ASP B O 1
ATOM 7386 N N . GLU B 1 398 ? -2.193 5.148 28.656 1 98.69 398 GLU B N 1
ATOM 7387 C CA . GLU B 1 398 ? -1.244 4.043 28.547 1 98.69 398 GLU B CA 1
ATOM 7388 C C . GLU B 1 398 ? -1.046 3.627 27.094 1 98.69 398 GLU B C 1
ATOM 7390 O O . GLU B 1 398 ? 0.078 3.355 26.656 1 98.69 398 GLU B O 1
ATOM 7395 N N . ILE B 1 399 ? -2.135 3.496 26.422 1 98.88 399 ILE B N 1
ATOM 7396 C CA . ILE B 1 399 ? -2.049 3.102 25.016 1 98.88 399 ILE B CA 1
ATOM 7397 C C . ILE B 1 399 ? -1.276 4.16 24.234 1 98.88 399 ILE B C 1
ATOM 7399 O O . ILE B 1 399 ? -0.467 3.828 23.359 1 98.88 399 ILE B O 1
ATOM 7403 N N . TYR B 1 400 ? -1.51 5.441 24.531 1 98.81 400 TYR B N 1
ATOM 7404 C CA . TYR B 1 400 ? -0.77 6.52 23.875 1 98.81 400 TYR B CA 1
ATOM 7405 C C . TYR B 1 400 ? 0.716 6.434 24.203 1 98.81 400 TYR B C 1
ATOM 7407 O O . TYR B 1 400 ? 1.562 6.598 23.328 1 98.81 400 TYR B O 1
ATOM 7415 N N . GLN B 1 401 ? 1.031 6.184 25.422 1 98.88 401 GLN B N 1
ATOM 7416 C CA . GLN B 1 401 ? 2.436 6.121 25.812 1 98.88 401 GLN B CA 1
ATOM 7417 C C . GLN B 1 401 ? 3.154 4.98 25.094 1 98.88 401 GLN B C 1
ATOM 7419 O O . GLN B 1 401 ? 4.305 5.125 24.688 1 98.88 401 GLN B O 1
ATOM 7424 N N . ASN B 1 402 ? 2.471 3.811 25 1 98.88 402 ASN B N 1
ATOM 7425 C CA . ASN B 1 402 ? 3.023 2.719 24.203 1 98.88 402 ASN B CA 1
ATOM 7426 C C . ASN B 1 402 ? 3.232 3.135 22.75 1 98.88 402 ASN B C 1
ATOM 7428 O O . ASN B 1 402 ? 4.27 2.832 22.156 1 98.88 402 ASN B O 1
ATOM 7432 N N . THR B 1 403 ? 2.248 3.822 22.234 1 98.94 403 THR B N 1
ATOM 7433 C CA . THR B 1 403 ? 2.299 4.289 20.859 1 98.94 403 THR B CA 1
ATOM 7434 C C . THR B 1 403 ? 3.443 5.277 20.656 1 98.94 403 THR B C 1
ATOM 7436 O O . THR B 1 403 ? 4.18 5.195 19.672 1 98.94 403 THR B O 1
ATOM 7439 N N . ARG B 1 404 ? 3.541 6.223 21.594 1 98.88 404 ARG B N 1
ATOM 7440 C CA . ARG B 1 404 ? 4.598 7.23 21.547 1 98.88 404 ARG B CA 1
ATOM 7441 C C . ARG B 1 404 ? 5.973 6.578 21.516 1 98.88 404 ARG B C 1
ATOM 7443 O O . ARG B 1 404 ? 6.828 6.953 20.703 1 98.88 404 ARG B O 1
ATOM 7450 N N . LYS B 1 405 ? 6.203 5.602 22.375 1 98.75 405 LYS B N 1
ATOM 7451 C CA . LYS B 1 405 ? 7.461 4.867 22.391 1 98.75 405 LYS B CA 1
ATOM 7452 C C . LYS B 1 405 ? 7.715 4.18 21.047 1 98.75 405 LYS B C 1
ATOM 7454 O O . LYS B 1 405 ? 8.828 4.219 20.531 1 98.75 405 LYS B O 1
ATOM 7459 N N . MET B 1 406 ? 6.715 3.576 20.484 1 98.75 406 MET B N 1
ATOM 7460 C CA . MET B 1 406 ? 6.797 2.842 19.234 1 98.75 406 MET B CA 1
ATOM 7461 C C . MET B 1 406 ? 7.188 3.768 18.078 1 98.75 406 MET B C 1
ATOM 7463 O O . MET B 1 406 ? 8.156 3.508 17.375 1 98.75 406 MET B O 1
ATOM 7467 N N . ILE B 1 407 ? 6.5 4.914 17.953 1 98.81 407 ILE B N 1
ATOM 7468 C CA . ILE B 1 407 ? 6.629 5.723 16.734 1 98.81 407 ILE B CA 1
ATOM 7469 C C . ILE B 1 407 ? 7.898 6.566 16.812 1 98.81 407 ILE B C 1
ATOM 7471 O O . ILE B 1 407 ? 8.344 7.121 15.812 1 98.81 407 ILE B O 1
ATOM 7475 N N . LEU B 1 408 ? 8.492 6.707 18.016 1 98.44 408 LEU B N 1
ATOM 7476 C CA . LEU B 1 408 ? 9.742 7.445 18.188 1 98.44 408 LEU B CA 1
ATOM 7477 C C . LEU B 1 408 ? 10.93 6.492 18.266 1 98.44 408 LEU B C 1
ATOM 7479 O O . LEU B 1 408 ? 11.984 6.852 18.797 1 98.44 408 LEU B O 1
ATOM 7483 N N . SER B 1 409 ? 10.695 5.258 17.766 1 97.38 409 SER B N 1
ATOM 7484 C CA . SER B 1 409 ? 11.75 4.254 17.734 1 97.38 409 SER B CA 1
ATOM 7485 C C . SER B 1 409 ? 12 3.742 16.328 1 97.38 409 SER B C 1
ATOM 7487 O O . SER B 1 409 ? 11.055 3.598 15.539 1 97.38 409 SER B O 1
ATOM 7489 N N . LYS B 1 410 ? 13.258 3.379 16.047 1 94.88 410 LYS B N 1
ATOM 7490 C CA . LYS B 1 410 ? 13.656 2.938 14.711 1 94.88 410 LYS B CA 1
ATOM 7491 C C . LYS B 1 410 ? 13.039 1.584 14.375 1 94.88 410 LYS B C 1
ATOM 7493 O O . LYS B 1 410 ? 12.859 1.255 13.203 1 94.88 410 LYS B O 1
ATOM 7498 N N . ASP B 1 411 ? 12.75 0.784 15.344 1 95.19 411 ASP B N 1
ATOM 7499 C CA . ASP B 1 411 ? 12.203 -0.546 15.086 1 95.19 411 ASP B CA 1
ATOM 7500 C C . ASP B 1 411 ? 10.688 -0.557 15.234 1 95.19 411 ASP B C 1
ATOM 7502 O O . ASP B 1 411 ? 10.062 -1.619 15.211 1 95.19 411 ASP B O 1
ATOM 7506 N N . GLY B 1 412 ? 10.086 0.639 15.484 1 97.19 412 GLY B N 1
ATOM 7507 C CA . GLY B 1 412 ? 8.641 0.753 15.633 1 97.19 412 GLY B CA 1
ATOM 7508 C C . GLY B 1 412 ? 7.992 1.555 14.516 1 97.19 412 GLY B C 1
ATOM 7509 O O . GLY B 1 412 ? 6.859 1.275 14.125 1 97.19 412 GLY B O 1
ATOM 7510 N N . ASN B 1 413 ? 8.719 2.531 14.086 1 98.31 413 ASN B N 1
ATOM 7511 C CA . ASN B 1 413 ? 8.266 3.396 13 1 98.31 413 ASN B CA 1
ATOM 7512 C C . ASN B 1 413 ? 9.242 3.375 11.828 1 98.31 413 ASN B C 1
ATOM 7514 O O . ASN B 1 413 ? 10.359 3.891 11.93 1 98.31 413 ASN B O 1
ATOM 7518 N N . PRO B 1 414 ? 8.742 2.836 10.688 1 98.12 414 PRO B N 1
ATOM 7519 C CA . PRO B 1 414 ? 9.641 2.783 9.531 1 98.12 414 PRO B CA 1
ATOM 7520 C C . PRO B 1 414 ? 10.109 4.164 9.086 1 98.12 414 PRO B C 1
ATOM 7522 O O . PRO B 1 414 ? 11.062 4.277 8.312 1 98.12 414 PRO B O 1
ATOM 7525 N N . TYR B 1 415 ? 9.555 5.242 9.648 1 98.31 415 TYR B N 1
ATOM 7526 C CA . TYR B 1 415 ? 9.875 6.582 9.172 1 98.31 415 TYR B CA 1
ATOM 7527 C C . TYR B 1 415 ? 10.391 7.461 10.305 1 98.31 415 TYR B C 1
ATOM 7529 O O . TYR B 1 415 ? 10.312 8.688 10.234 1 98.31 415 TYR B O 1
ATOM 7537 N N . TYR B 1 416 ? 10.781 6.879 11.367 1 98.12 416 TYR B N 1
ATOM 7538 C CA . TYR B 1 416 ? 11.602 7.586 12.344 1 98.12 416 TYR B CA 1
ATOM 7539 C C . TYR B 1 416 ? 13.07 7.547 11.938 1 98.12 416 TYR B C 1
ATOM 7541 O O . TYR B 1 416 ? 13.672 6.473 11.844 1 98.12 416 TYR B O 1
ATOM 7549 N N . PHE B 1 417 ? 13.648 8.68 11.758 1 97.75 417 PHE B N 1
ATOM 7550 C CA . PHE B 1 417 ? 15.016 8.758 11.266 1 97.75 417 PHE B CA 1
ATOM 7551 C C . PHE B 1 417 ? 15.938 9.359 12.312 1 97.75 417 PHE B C 1
ATOM 7553 O O . PHE B 1 417 ? 15.586 10.344 12.969 1 97.75 417 PHE B O 1
ATOM 7560 N N . GLN B 1 418 ? 17.031 8.766 12.469 1 95.88 418 GLN B N 1
ATOM 7561 C CA . GLN B 1 418 ? 18.078 9.242 13.367 1 95.88 418 GLN B CA 1
ATOM 7562 C C . GLN B 1 418 ? 19.422 9.289 12.664 1 95.88 418 GLN B C 1
ATOM 7564 O O . GLN B 1 418 ? 20 8.242 12.344 1 95.88 418 GLN B O 1
ATOM 7569 N N . GLY B 1 419 ? 19.844 10.469 12.375 1 95.62 419 GLY B N 1
ATOM 7570 C CA . GLY B 1 419 ? 21.156 10.664 11.781 1 95.62 419 GLY B CA 1
ATOM 7571 C C . GLY B 1 419 ? 22.125 11.406 12.695 1 95.62 419 GLY B C 1
ATOM 7572 O O . GLY B 1 419 ? 21.859 11.578 13.883 1 95.62 419 GLY B O 1
ATOM 7573 N N . LYS B 1 420 ? 23.266 11.766 12.164 1 95.31 420 LYS B N 1
ATOM 7574 C CA . LYS B 1 420 ? 24.328 12.414 12.922 1 95.31 420 LYS B CA 1
ATOM 7575 C C . LYS B 1 420 ? 23.938 13.836 13.312 1 95.31 420 LYS B C 1
ATOM 7577 O O . LYS B 1 420 ? 24.328 14.32 14.383 1 95.31 420 LYS B O 1
ATOM 7582 N N . TYR B 1 421 ? 23.062 14.484 12.562 1 96.31 421 TYR B N 1
ATOM 7583 C CA . TYR B 1 421 ? 22.891 15.922 12.742 1 96.31 421 TYR B CA 1
ATOM 7584 C C . TYR B 1 421 ? 21.438 16.281 13.031 1 96.31 421 TYR B C 1
ATOM 7586 O O . TYR B 1 421 ? 21.141 17.406 13.43 1 96.31 421 TYR B O 1
ATOM 7594 N N . PHE B 1 422 ? 20.609 15.367 12.852 1 97.31 422 PHE B N 1
ATOM 7595 C CA . PHE B 1 422 ? 19.188 15.586 13.086 1 97.31 422 PHE B CA 1
ATOM 7596 C C . PHE B 1 422 ? 18.469 14.266 13.312 1 97.31 422 PHE B C 1
ATOM 7598 O O . PHE B 1 422 ? 19.047 13.195 13.102 1 97.31 422 PHE B O 1
ATOM 7605 N N . ARG B 1 423 ? 17.281 14.305 13.789 1 97.56 423 ARG B N 1
ATOM 7606 C CA . ARG B 1 423 ? 16.438 13.133 13.977 1 97.56 423 ARG B CA 1
ATOM 7607 C C . ARG B 1 423 ? 14.969 13.531 14.102 1 97.56 423 ARG B C 1
ATOM 7609 O O . ARG B 1 423 ? 14.656 14.688 14.406 1 97.56 423 ARG B O 1
ATOM 7616 N N . GLY B 1 424 ? 14.055 12.672 13.891 1 98.19 424 GLY B N 1
ATOM 7617 C CA . GLY B 1 424 ? 12.625 12.891 14.023 1 98.19 424 GLY B CA 1
ATOM 7618 C C . GLY B 1 424 ? 11.805 12.023 13.086 1 98.19 424 GLY B C 1
ATOM 7619 O O . GLY B 1 424 ? 12.336 11.125 12.438 1 98.19 424 GLY B O 1
ATOM 7620 N N . ILE B 1 425 ? 10.539 12.242 13.117 1 98.62 425 ILE B N 1
ATOM 7621 C CA . ILE B 1 425 ? 9.617 11.516 12.242 1 98.62 425 ILE B CA 1
ATOM 7622 C C . ILE B 1 425 ? 9.57 12.188 10.875 1 98.62 425 ILE B C 1
ATOM 7624 O O . ILE B 1 425 ? 9.469 13.414 10.781 1 98.62 425 ILE B O 1
ATOM 7628 N N . GLY B 1 426 ? 9.758 11.422 9.82 1 97.62 426 GLY B N 1
ATOM 7629 C CA . GLY B 1 426 ? 9.5 11.844 8.453 1 97.62 426 GLY B CA 1
ATOM 7630 C C . GLY B 1 426 ? 8.258 11.211 7.859 1 97.62 426 GLY B C 1
ATOM 7631 O O . GLY B 1 426 ? 7.172 11.281 8.445 1 97.62 426 GLY B O 1
ATOM 7632 N N . GLY B 1 427 ? 8.352 10.562 6.793 1 96.31 427 GLY B N 1
ATOM 7633 C CA . GLY B 1 427 ? 7.344 9.859 6.016 1 96.31 427 GLY B CA 1
ATOM 7634 C C . GLY B 1 427 ? 7.824 9.477 4.629 1 96.31 427 GLY B C 1
ATOM 7635 O O . GLY B 1 427 ? 8.953 9.781 4.246 1 96.31 427 GLY B O 1
ATOM 7636 N N . PRO B 1 428 ? 6.988 8.789 3.934 1 95.38 428 PRO B N 1
ATOM 7637 C CA . PRO B 1 428 ? 7.418 8.352 2.604 1 95.38 428 PRO B CA 1
ATOM 7638 C C . PRO B 1 428 ? 7.504 9.5 1.601 1 95.38 428 PRO B C 1
ATOM 7640 O O . PRO B 1 428 ? 8.133 9.359 0.549 1 95.38 428 PRO B O 1
ATOM 7643 N N . HIS B 1 429 ? 6.961 10.555 1.83 1 90.62 429 HIS B N 1
ATOM 7644 C CA . HIS B 1 429 ? 6.742 11.648 0.89 1 90.62 429 HIS B CA 1
ATOM 7645 C C . HIS B 1 429 ? 8.062 12.18 0.347 1 90.62 429 HIS B C 1
ATOM 7647 O O . HIS B 1 429 ? 8.18 12.484 -0.844 1 90.62 429 HIS B O 1
ATOM 7653 N N . VAL B 1 430 ? 9.078 12.344 1.246 1 91.12 430 VAL B N 1
ATOM 7654 C CA . VAL B 1 430 ? 10.32 12.992 0.837 1 91.12 430 VAL B CA 1
ATOM 7655 C C . VAL B 1 430 ? 11.453 11.969 0.834 1 91.12 430 VAL B C 1
ATOM 7657 O O . VAL B 1 430 ? 12.609 12.32 0.593 1 91.12 430 VAL B O 1
ATOM 7660 N N . GLY B 1 431 ? 11.148 10.75 1.116 1 93.19 431 GLY B N 1
ATOM 7661 C CA . GLY B 1 431 ? 12.18 9.727 1.086 1 93.19 431 GLY B CA 1
ATOM 7662 C C . GLY B 1 431 ? 12.594 9.25 2.467 1 93.19 431 GLY B C 1
ATOM 7663 O O . GLY B 1 431 ? 11.906 9.523 3.453 1 93.19 431 GLY B O 1
ATOM 7664 N N . LEU B 1 432 ? 13.695 8.617 2.586 1 96.94 432 LEU B N 1
ATOM 7665 C CA . LEU B 1 432 ? 14.016 7.824 3.766 1 96.94 432 LEU B CA 1
ATOM 7666 C C . LEU B 1 432 ? 15.148 8.469 4.559 1 96.94 432 LEU B C 1
ATOM 7668 O O . LEU B 1 432 ? 15.758 7.828 5.418 1 96.94 432 LEU B O 1
ATOM 7672 N N . SER B 1 433 ? 15.391 9.773 4.289 1 96.25 433 SER B N 1
ATOM 7673 C CA . SER B 1 433 ? 16.516 10.398 4.977 1 96.25 433 SER B CA 1
ATOM 7674 C C . SER B 1 433 ? 16.141 11.781 5.508 1 96.25 433 SER B C 1
ATOM 7676 O O . SER B 1 433 ? 17 12.516 5.992 1 96.25 433 SER B O 1
ATOM 7678 N N . ASN B 1 434 ? 14.922 12.172 5.348 1 97.25 434 ASN B N 1
ATOM 7679 C CA . ASN B 1 434 ? 14.484 13.5 5.77 1 97.25 434 ASN B CA 1
ATOM 7680 C C . ASN B 1 434 ? 13.43 13.414 6.871 1 97.25 434 ASN B C 1
ATOM 7682 O O . ASN B 1 434 ? 12.406 12.742 6.711 1 97.25 434 ASN B O 1
ATOM 7686 N N . ALA B 1 435 ? 13.688 14.031 7.945 1 97.88 435 ALA B N 1
ATOM 7687 C CA . ALA B 1 435 ? 12.703 14.172 9.023 1 97.88 435 ALA B CA 1
ATOM 7688 C C . ALA B 1 435 ? 12.164 15.594 9.086 1 97.88 435 ALA B C 1
ATOM 7690 O O . ALA B 1 435 ? 12.781 16.531 8.555 1 97.88 435 ALA B O 1
ATOM 7691 N N . TRP B 1 436 ? 11.008 15.719 9.625 1 97.94 436 TRP B N 1
ATOM 7692 C CA . TRP B 1 436 ? 10.359 17.031 9.664 1 97.94 436 TRP B CA 1
ATOM 7693 C C . TRP B 1 436 ? 10.484 17.656 11.047 1 97.94 436 TRP B C 1
ATOM 7695 O O . TRP B 1 436 ? 10.094 17.047 12.047 1 97.94 436 TRP B O 1
ATOM 7705 N N . PRO B 1 437 ? 10.922 18.938 11.164 1 98 437 PRO B N 1
ATOM 7706 C CA . PRO B 1 437 ? 11.008 19.641 12.445 1 98 437 PRO B CA 1
ATOM 7707 C C . PRO B 1 437 ? 9.664 19.672 13.188 1 98 437 PRO B C 1
ATOM 7709 O O . PRO B 1 437 ? 9.633 19.656 14.414 1 98 437 PRO B O 1
ATOM 7712 N N . MET B 1 438 ? 8.594 19.641 12.492 1 97.56 438 MET B N 1
ATOM 7713 C CA . MET B 1 438 ? 7.277 19.719 13.117 1 97.56 438 MET B CA 1
ATOM 7714 C C . MET B 1 438 ? 7.047 18.516 14.031 1 97.56 438 MET B C 1
ATOM 7716 O O . MET B 1 438 ? 6.348 18.625 15.039 1 97.56 438 MET B O 1
ATOM 7720 N N . SER B 1 439 ? 7.652 17.375 13.68 1 98.44 439 SER B N 1
ATOM 7721 C CA . SER B 1 439 ? 7.52 16.203 14.555 1 98.44 439 SER B CA 1
ATOM 7722 C C . SER B 1 439 ? 8.172 16.453 15.906 1 98.44 439 SER B C 1
ATOM 7724 O O . SER B 1 439 ? 7.688 15.984 16.938 1 98.44 439 SER B O 1
ATOM 7726 N N . LEU B 1 440 ? 9.258 17.234 15.953 1 98.75 440 LEU B N 1
ATOM 7727 C CA . LEU B 1 440 ? 9.914 17.562 17.203 1 98.75 440 LEU B CA 1
ATOM 7728 C C . LEU B 1 440 ? 9.062 18.531 18.031 1 98.75 440 LEU B C 1
ATOM 7730 O O . LEU B 1 440 ? 9.008 18.438 19.25 1 98.75 440 LEU B O 1
ATOM 7734 N N . LEU B 1 441 ? 8.445 19.422 17.328 1 98.81 441 LEU B N 1
ATOM 7735 C CA . LEU B 1 441 ? 7.59 20.375 18.016 1 98.81 441 LEU B CA 1
ATOM 7736 C C . LEU B 1 441 ? 6.41 19.688 18.688 1 98.81 441 LEU B C 1
ATOM 7738 O O . LEU B 1 441 ? 6.059 20 19.828 1 98.81 441 LEU B O 1
ATOM 7742 N N . LEU B 1 442 ? 5.852 18.75 18 1 98.62 442 LEU B N 1
ATOM 7743 C CA . LEU B 1 442 ? 4.77 17.953 18.578 1 98.62 442 LEU B CA 1
ATOM 7744 C C . LEU B 1 442 ? 5.273 17.125 19.75 1 98.62 442 LEU B C 1
ATOM 7746 O O . LEU B 1 442 ? 4.566 16.953 20.75 1 98.62 442 LEU B O 1
ATOM 7750 N N . GLN B 1 443 ? 6.469 16.562 19.547 1 98.81 443 GLN B N 1
ATOM 7751 C CA . GLN B 1 443 ? 7.082 15.797 20.641 1 98.81 443 GLN B CA 1
ATOM 7752 C C . GLN B 1 443 ? 7.223 16.641 21.891 1 98.81 443 GLN B C 1
ATOM 7754 O O . GLN B 1 443 ? 6.945 16.172 23 1 98.81 443 GLN B O 1
ATOM 7759 N N . ILE B 1 444 ? 7.609 17.859 21.75 1 98.88 444 ILE B N 1
ATOM 7760 C CA . ILE B 1 444 ? 7.758 18.797 22.875 1 98.88 444 ILE B CA 1
ATOM 7761 C C . ILE B 1 444 ? 6.398 19.047 23.516 1 98.88 444 ILE B C 1
ATOM 7763 O O . ILE B 1 444 ? 6.27 19 24.75 1 98.88 444 ILE B O 1
ATOM 7767 N N . ARG B 1 445 ? 5.383 19.234 22.734 1 98.62 445 ARG B N 1
ATOM 7768 C CA . ARG B 1 445 ? 4.082 19.625 23.266 1 98.62 445 ARG B CA 1
ATOM 7769 C C . ARG B 1 445 ? 3.354 18.438 23.875 1 98.62 445 ARG B C 1
ATOM 7771 O O . ARG B 1 445 ? 2.35 18.594 24.562 1 98.62 445 ARG B O 1
ATOM 7778 N N . THR B 1 446 ? 3.902 17.188 23.672 1 98.62 446 THR B N 1
ATOM 7779 C CA . THR B 1 446 ? 3.188 16.016 24.156 1 98.62 446 THR B CA 1
ATOM 7780 C C . THR B 1 446 ? 3.992 15.305 25.234 1 98.62 446 THR B C 1
ATOM 7782 O O . THR B 1 446 ? 3.773 14.117 25.5 1 98.62 446 THR B O 1
ATOM 7785 N N . THR B 1 447 ? 4.941 15.984 25.859 1 98.44 447 THR B N 1
ATOM 7786 C CA . THR B 1 447 ? 5.699 15.438 26.984 1 98.44 447 THR B CA 1
ATOM 7787 C C . THR B 1 447 ? 5.852 16.469 28.094 1 98.44 447 THR B C 1
ATOM 7789 O O . THR B 1 447 ? 5.672 17.672 27.859 1 98.44 447 THR B O 1
ATOM 7792 N N . ASP B 1 448 ? 6.074 15.992 29.344 1 97.88 448 ASP B N 1
ATOM 7793 C CA . ASP B 1 448 ? 6.406 16.859 30.469 1 97.88 448 ASP B CA 1
ATOM 7794 C C . ASP B 1 448 ? 7.855 16.672 30.891 1 97.88 448 ASP B C 1
ATOM 7796 O O . ASP B 1 448 ? 8.312 17.297 31.859 1 97.88 448 ASP B O 1
ATOM 7800 N N . ASP B 1 449 ? 8.57 15.836 30.172 1 98.31 449 ASP B N 1
ATOM 7801 C CA . ASP B 1 449 ? 9.977 15.594 30.484 1 98.31 449 ASP B CA 1
ATOM 7802 C C . ASP B 1 449 ? 10.844 16.781 30.078 1 98.31 449 ASP B C 1
ATOM 7804 O O . ASP B 1 449 ? 11.102 17 28.891 1 98.31 449 ASP B O 1
ATOM 7808 N N . GLU B 1 450 ? 11.375 17.516 31.047 1 98.38 450 GLU B N 1
ATOM 7809 C CA . GLU B 1 450 ? 12.078 18.781 30.812 1 98.38 450 GLU B CA 1
ATOM 7810 C C . GLU B 1 450 ? 13.383 18.547 30.047 1 98.38 450 GLU B C 1
ATOM 7812 O O . GLU B 1 450 ? 13.789 19.391 29.234 1 98.38 450 GLU B O 1
ATOM 7817 N N . ASP B 1 451 ? 14.047 17.406 30.312 1 98.62 451 ASP B N 1
ATOM 7818 C CA . ASP B 1 451 ? 15.281 17.109 29.594 1 98.62 451 ASP B CA 1
ATOM 7819 C C . ASP B 1 451 ? 15 16.875 28.109 1 98.62 451 ASP B C 1
ATOM 7821 O O . ASP B 1 451 ? 15.727 17.359 27.25 1 98.62 451 ASP B O 1
ATOM 7825 N N . GLU B 1 452 ? 13.906 16.156 27.875 1 98.5 452 GLU B N 1
ATOM 7826 C CA . GLU B 1 452 ? 13.492 15.906 26.484 1 98.5 452 GLU B CA 1
ATOM 7827 C C . GLU B 1 452 ? 13.148 17.219 25.781 1 98.5 452 GLU B C 1
ATOM 7829 O O . GLU B 1 452 ? 13.57 17.438 24.641 1 98.5 452 GLU B O 1
ATOM 7834 N N . ILE B 1 453 ? 12.477 18.078 26.422 1 98.81 453 ILE B N 1
ATOM 7835 C CA . ILE B 1 453 ? 12.039 19.344 25.859 1 98.81 453 ILE B CA 1
ATOM 7836 C C . ILE B 1 453 ? 13.258 20.188 25.5 1 98.81 453 ILE B C 1
ATOM 7838 O O . ILE B 1 453 ? 13.352 20.703 24.375 1 98.81 453 ILE B O 1
ATOM 7842 N N . MET B 1 454 ? 14.203 20.266 26.406 1 98.62 454 MET B N 1
ATOM 7843 C CA . MET B 1 454 ? 15.359 21.141 26.203 1 98.62 454 MET B CA 1
ATOM 7844 C C . MET B 1 454 ? 16.25 20.594 25.078 1 98.62 454 MET B C 1
ATOM 7846 O O . MET B 1 454 ? 16.797 21.375 24.297 1 98.62 454 MET B O 1
ATOM 7850 N N . GLU B 1 455 ? 16.359 19.281 25.047 1 98.44 455 GLU B N 1
ATOM 7851 C CA . GLU B 1 455 ? 17.141 18.672 23.984 1 98.44 455 GLU B CA 1
ATOM 7852 C C . GLU B 1 455 ? 16.531 18.938 22.625 1 98.44 455 GLU B C 1
ATOM 7854 O O . GLU B 1 455 ? 17.234 19.266 21.672 1 98.44 455 GLU B O 1
ATOM 7859 N N . LEU B 1 456 ? 15.281 18.812 22.562 1 98.75 456 LEU B N 1
ATOM 7860 C CA . LEU B 1 456 ? 14.578 19 21.297 1 98.75 456 LEU B CA 1
ATOM 7861 C C . LEU B 1 456 ? 14.594 20.469 20.875 1 98.75 456 LEU B C 1
ATOM 7863 O O . LEU B 1 456 ? 14.727 20.781 19.703 1 98.75 456 LEU B O 1
ATOM 7867 N N . LEU B 1 457 ? 14.438 21.375 21.812 1 98.38 457 LEU B N 1
ATOM 7868 C CA . LEU B 1 457 ? 14.516 22.797 21.516 1 98.38 457 LEU B CA 1
ATOM 7869 C C . LEU B 1 457 ? 15.875 23.172 20.938 1 98.38 457 LEU B C 1
ATOM 7871 O O . LEU B 1 457 ? 15.961 23.969 20 1 98.38 457 LEU B O 1
ATOM 7875 N N . GLU B 1 458 ? 16.875 22.578 21.531 1 98.12 458 GLU B N 1
ATOM 7876 C CA . GLU B 1 458 ? 18.234 22.828 21.047 1 98.12 458 GLU B CA 1
ATOM 7877 C C . GLU B 1 458 ? 18.406 22.312 19.625 1 98.12 458 GLU B C 1
ATOM 7879 O O . GLU B 1 458 ? 18.984 23 18.781 1 98.12 458 GLU B O 1
ATOM 7884 N N . LEU B 1 459 ? 17.859 21.156 19.391 1 98.12 459 LEU B N 1
ATOM 7885 C CA . LEU B 1 459 ? 17.969 20.562 18.062 1 98.12 459 LEU B CA 1
ATOM 7886 C C . LEU B 1 459 ? 17.25 21.422 17.016 1 98.12 459 LEU B C 1
ATOM 7888 O O . LEU B 1 459 ? 17.797 21.672 15.945 1 98.12 459 LEU B O 1
ATOM 7892 N N . VAL B 1 460 ? 16.078 21.875 17.312 1 97.88 460 VAL B N 1
ATOM 7893 C CA . VAL B 1 460 ? 15.289 22.688 16.406 1 97.88 460 VAL B CA 1
ATOM 7894 C C . VAL B 1 460 ? 16 24.016 16.141 1 97.88 460 VAL B C 1
ATOM 7896 O O . VAL B 1 460 ? 16.078 24.469 14.992 1 97.88 460 VAL B O 1
ATOM 7899 N N . LYS B 1 461 ? 16.578 24.578 17.125 1 97.06 461 LYS B N 1
ATOM 7900 C CA . LYS B 1 461 ? 17.219 25.891 17.031 1 97.06 461 LYS B CA 1
ATOM 7901 C C . LYS B 1 461 ? 18.516 25.828 16.25 1 97.06 461 LYS B C 1
ATOM 7903 O O . LYS B 1 461 ? 18.859 26.75 15.516 1 97.06 461 LYS B O 1
ATOM 7908 N N . THR B 1 462 ? 19.172 24.703 16.266 1 97.56 462 THR B N 1
ATOM 7909 C CA . THR B 1 462 ? 20.516 24.609 15.703 1 97.56 462 THR B CA 1
ATOM 7910 C C . THR B 1 462 ? 20.469 24.047 14.281 1 97.56 462 THR B C 1
ATOM 7912 O O . THR B 1 462 ? 21.484 23.969 13.602 1 97.56 462 THR B O 1
ATOM 7915 N N . THR B 1 463 ? 19.266 23.719 13.812 1 97.31 463 THR B N 1
ATOM 7916 C CA . THR B 1 463 ? 19.203 23.078 12.508 1 97.31 463 THR B CA 1
ATOM 7917 C C . THR B 1 463 ? 18.391 23.922 11.523 1 97.31 463 THR B C 1
ATOM 7919 O O . THR B 1 463 ? 17.656 23.391 10.695 1 97.31 463 THR B O 1
ATOM 7922 N N . THR B 1 464 ? 18.5 25.25 11.609 1 97.12 464 THR B N 1
ATOM 7923 C CA . THR B 1 464 ? 17.797 26.172 10.742 1 97.12 464 THR B CA 1
ATOM 7924 C C . THR B 1 464 ? 18.672 26.609 9.57 1 97.12 464 THR B C 1
ATOM 7926 O O . THR B 1 464 ? 18.328 27.516 8.828 1 97.12 464 THR B O 1
ATOM 7929 N N . ALA B 1 465 ? 19.875 25.969 9.461 1 96.06 465 ALA B N 1
ATOM 7930 C CA . ALA B 1 465 ? 20.859 26.328 8.445 1 96.06 465 ALA B CA 1
ATOM 7931 C C . ALA B 1 465 ? 21.25 27.797 8.562 1 96.06 465 ALA B C 1
ATOM 7933 O O . ALA B 1 465 ? 21.578 28.438 7.559 1 96.06 465 ALA B O 1
ATOM 7934 N N . GLY B 1 466 ? 21.062 28.375 9.758 1 95.75 466 GLY B N 1
ATOM 7935 C CA . GLY B 1 466 ? 21.438 29.75 10.016 1 95.75 466 GLY B CA 1
ATOM 7936 C C . GLY B 1 466 ? 20.391 30.75 9.562 1 95.75 466 GLY B C 1
ATOM 7937 O O . GLY B 1 466 ? 20.531 31.953 9.812 1 95.75 466 GLY B O 1
ATOM 7938 N N . LEU B 1 467 ? 19.312 30.344 9.031 1 96.5 467 LEU B N 1
ATOM 7939 C CA . LEU B 1 467 ? 18.297 31.234 8.445 1 96.5 467 LEU B CA 1
ATOM 7940 C C . LEU B 1 467 ? 17.344 31.75 9.508 1 96.5 467 LEU B C 1
ATOM 7942 O O . LEU B 1 467 ? 16.734 32.812 9.344 1 96.5 467 LEU B O 1
ATOM 7946 N N . GLY B 1 468 ? 17.172 30.969 10.555 1 97.56 468 GLY B N 1
ATOM 7947 C CA . GLY B 1 468 ? 16.219 31.359 11.586 1 97.56 468 GLY B CA 1
ATOM 7948 C C . GLY B 1 468 ? 14.766 31.188 11.164 1 97.56 468 GLY B C 1
ATOM 7949 O O . GLY B 1 468 ? 13.898 31.984 11.539 1 97.56 468 GLY B O 1
ATOM 7950 N N . LEU B 1 469 ? 14.523 30.234 10.359 1 97.69 469 LEU B N 1
ATOM 7951 C CA . LEU B 1 469 ? 13.195 29.812 9.914 1 97.69 469 LEU B CA 1
ATOM 7952 C C . LEU B 1 469 ? 13.031 28.297 10.047 1 97.69 469 LEU B C 1
ATOM 7954 O O . LEU B 1 469 ? 14.023 27.562 10.117 1 97.69 469 LEU B O 1
ATOM 7958 N N . MET B 1 470 ? 11.797 27.844 10.125 1 97.19 470 MET B N 1
ATOM 7959 C CA . MET B 1 470 ? 11.516 26.422 10.133 1 97.19 470 MET B CA 1
ATOM 7960 C C . MET B 1 470 ? 11.391 25.875 8.711 1 97.19 470 MET B C 1
ATOM 7962 O O . MET B 1 470 ? 10.773 26.516 7.855 1 97.19 470 MET B O 1
ATOM 7966 N N . HIS B 1 471 ? 11.992 24.75 8.523 1 96.31 471 HIS B N 1
ATOM 7967 C CA . HIS B 1 471 ? 11.938 24.062 7.25 1 96.31 471 HIS B CA 1
ATOM 7968 C C . HIS B 1 471 ? 10.844 22.984 7.254 1 96.31 471 HIS B C 1
ATOM 7970 O O . HIS B 1 471 ? 10.32 22.641 8.312 1 96.31 471 HIS B O 1
ATOM 7976 N N . GLU B 1 472 ? 10.469 22.562 6.039 1 95.62 472 GLU B N 1
ATOM 7977 C CA . GLU B 1 472 ? 9.562 21.406 5.969 1 95.62 472 GLU B CA 1
ATOM 7978 C C . GLU B 1 472 ? 10.25 20.141 6.449 1 95.62 472 GLU B C 1
ATOM 7980 O O . GLU B 1 472 ? 9.734 19.438 7.328 1 95.62 472 GLU B O 1
ATOM 7985 N N . SER B 1 473 ? 11.414 19.875 5.832 1 96.75 473 SER B N 1
ATOM 7986 C CA . SER B 1 473 ? 12.18 18.719 6.262 1 96.75 473 SER B CA 1
ATOM 7987 C C . SER B 1 473 ? 13.68 19 6.234 1 96.75 473 SER B C 1
ATOM 7989 O O . SER B 1 473 ? 14.117 19.984 5.629 1 96.75 473 SER B O 1
ATOM 7991 N N . ILE B 1 474 ? 14.422 18.172 6.988 1 97.94 474 ILE B N 1
ATOM 7992 C CA . ILE B 1 474 ? 15.867 18.281 7.098 1 97.94 474 ILE B CA 1
ATOM 7993 C C . ILE B 1 474 ? 16.516 16.906 6.902 1 97.94 474 ILE B C 1
ATOM 7995 O O . ILE B 1 474 ? 16.047 15.922 7.469 1 97.94 474 ILE B O 1
ATOM 7999 N N . HIS B 1 475 ? 17.516 16.859 6.027 1 97.5 475 HIS B N 1
ATOM 8000 C CA . HIS B 1 475 ? 18.266 15.633 5.879 1 97.5 475 HIS B CA 1
ATOM 8001 C C . HIS B 1 475 ? 19.016 15.281 7.164 1 97.5 475 HIS B C 1
ATOM 8003 O O . HIS B 1 475 ? 19.844 16.062 7.637 1 97.5 475 HIS B O 1
ATOM 8009 N N . VAL B 1 476 ? 18.875 14.094 7.672 1 97.31 476 VAL B N 1
ATOM 8010 C CA . VAL B 1 476 ? 19.25 13.812 9.047 1 97.31 476 VAL B CA 1
ATOM 8011 C C . VAL B 1 476 ? 20.766 13.625 9.141 1 97.31 476 VAL B C 1
ATOM 8013 O O . VAL B 1 476 ? 21.344 13.734 10.219 1 97.31 476 VAL B O 1
ATOM 8016 N N . ASN B 1 477 ? 21.438 13.414 7.949 1 96.12 477 ASN B N 1
ATOM 8017 C CA . ASN B 1 477 ? 22.875 13.156 7.98 1 96.12 477 ASN B CA 1
ATOM 8018 C C . ASN B 1 477 ? 23.656 14.273 7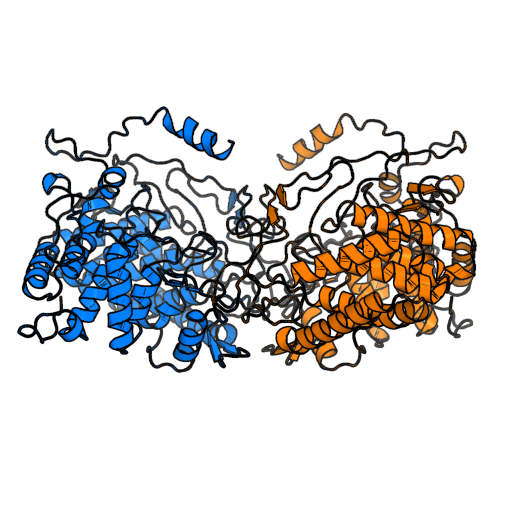.285 1 96.12 477 ASN B C 1
ATOM 8020 O O . ASN B 1 477 ? 24.859 14.156 7.078 1 96.12 477 ASN B O 1
ATOM 8024 N N . ALA B 1 478 ? 23.031 15.273 6.887 1 95.19 478 ALA B N 1
ATOM 8025 C CA . ALA B 1 478 ? 23.734 16.359 6.203 1 95.19 478 ALA B CA 1
ATOM 8026 C C . ALA B 1 478 ? 24.312 17.344 7.199 1 95.19 478 ALA B C 1
ATOM 8028 O O . ALA B 1 478 ? 23.594 17.984 7.961 1 95.19 478 ALA B O 1
ATOM 8029 N N . PRO B 1 479 ? 25.594 17.578 7.145 1 90.06 479 PRO B N 1
ATOM 8030 C CA . PRO B 1 479 ? 26.219 18.484 8.109 1 90.06 479 PRO B CA 1
ATOM 8031 C C . PRO B 1 479 ? 25.75 19.938 7.949 1 90.06 479 PRO B C 1
ATOM 8033 O O . PRO B 1 479 ? 25.75 20.703 8.914 1 90.06 479 PRO B O 1
ATOM 8036 N N . ASN B 1 480 ? 25.375 20.266 6.793 1 88.56 480 ASN B N 1
ATOM 8037 C CA . ASN B 1 480 ? 24.906 21.609 6.527 1 88.56 480 ASN B CA 1
ATOM 8038 C C . ASN B 1 480 ? 23.406 21.75 6.734 1 88.56 480 ASN B C 1
ATOM 8040 O O . ASN B 1 480 ? 22.812 22.766 6.375 1 88.56 480 ASN B O 1
ATOM 8044 N N . HIS B 1 481 ? 22.766 20.719 7.141 1 90.56 481 HIS B N 1
ATOM 8045 C CA . HIS B 1 481 ? 21.328 20.688 7.395 1 90.56 481 HIS B CA 1
ATOM 8046 C C . HIS B 1 481 ? 20.547 20.984 6.125 1 90.56 481 HIS B C 1
ATOM 8048 O O . HIS B 1 481 ? 19.672 21.859 6.117 1 90.56 481 HIS B O 1
ATOM 8054 N N . GLN B 1 482 ? 20.828 20.219 5.137 1 94.56 482 GLN B N 1
ATOM 8055 C CA . GLN B 1 482 ? 20.109 20.344 3.875 1 94.56 482 GLN B CA 1
ATOM 8056 C C . GLN B 1 482 ? 18.609 20.234 4.082 1 94.56 482 GLN B C 1
ATOM 8058 O O . GLN B 1 482 ? 18.141 19.344 4.801 1 94.56 482 GLN B O 1
ATOM 8063 N N . TYR B 1 483 ? 17.859 21.172 3.572 1 95.44 483 TYR B N 1
ATOM 8064 C CA . TYR B 1 483 ? 16.422 21.219 3.76 1 95.44 483 TYR B CA 1
ATOM 8065 C C . TYR B 1 483 ? 15.688 21.188 2.422 1 95.44 483 TYR B C 1
ATOM 8067 O O . TYR B 1 483 ? 16.297 21.391 1.371 1 95.44 483 TYR B O 1
ATOM 8075 N N . THR B 1 484 ? 14.359 20.906 2.412 1 92.81 484 THR B N 1
ATOM 8076 C CA . THR B 1 484 ? 13.586 20.828 1.178 1 92.81 484 THR B CA 1
ATOM 8077 C C . THR B 1 484 ? 13.008 22.203 0.829 1 92.81 484 THR B C 1
ATOM 8079 O O . THR B 1 484 ? 12.906 22.562 -0.347 1 92.81 484 THR B O 1
ATOM 8082 N N . ARG B 1 485 ? 12.477 22.953 1.803 1 91.94 485 ARG B N 1
ATOM 8083 C CA . ARG B 1 485 ? 11.938 24.297 1.644 1 91.94 485 ARG B CA 1
ATOM 8084 C C . ARG B 1 485 ? 12.625 25.281 2.594 1 91.94 485 ARG B C 1
ATOM 8086 O O . ARG B 1 485 ? 12.773 25 3.783 1 91.94 485 ARG B O 1
ATOM 8093 N N . PRO B 1 486 ? 12.938 26.469 2.004 1 91.25 486 PRO B N 1
ATOM 8094 C CA . PRO B 1 486 ? 13.633 27.406 2.883 1 91.25 486 PRO B CA 1
ATOM 8095 C C . PRO B 1 486 ? 12.766 27.891 4.043 1 91.25 486 PRO B C 1
ATOM 8097 O O . PRO B 1 486 ? 13.273 28.172 5.129 1 91.25 486 PRO B O 1
ATOM 8100 N N . TRP B 1 487 ? 11.508 28.031 3.779 1 91.06 487 TRP B N 1
ATOM 8101 C CA . TRP B 1 487 ? 10.57 28.281 4.871 1 91.06 487 TRP B CA 1
ATOM 8102 C C . TRP B 1 487 ? 9.25 27.562 4.617 1 91.06 487 TRP B C 1
ATOM 8104 O O . TRP B 1 487 ? 8.781 27.5 3.479 1 91.06 487 TRP B O 1
ATOM 8114 N N . PHE B 1 488 ? 8.734 26.984 5.633 1 93.81 488 PHE B N 1
ATOM 8115 C CA . PHE B 1 488 ? 7.434 26.328 5.656 1 93.81 488 PHE B CA 1
ATOM 8116 C C . PHE B 1 488 ? 6.52 26.984 6.684 1 93.81 488 PHE B C 1
ATOM 8118 O O . PHE B 1 488 ? 6.629 26.703 7.883 1 93.81 488 PHE B O 1
ATOM 8125 N N . SER B 1 489 ? 5.57 27.781 6.215 1 96.5 489 SER B N 1
ATOM 8126 C CA . SER B 1 489 ? 4.789 28.672 7.07 1 96.5 489 SER B CA 1
ATOM 8127 C C . SER B 1 489 ? 4.035 27.891 8.141 1 96.5 489 SER B C 1
ATOM 8129 O O . SER B 1 489 ? 3.936 28.328 9.289 1 96.5 489 SER B O 1
ATOM 8131 N N . TRP B 1 490 ? 3.496 26.719 7.754 1 96.94 490 TRP B N 1
ATOM 8132 C CA . TRP B 1 490 ? 2.803 25.875 8.719 1 96.94 490 TRP B CA 1
ATOM 8133 C C . TRP B 1 490 ? 3.729 25.484 9.867 1 96.94 490 TRP B C 1
ATOM 8135 O O . TRP B 1 490 ? 3.363 25.609 11.039 1 96.94 490 TRP B O 1
ATOM 8145 N N . CYS B 1 491 ? 4.891 25.156 9.586 1 97.56 491 CYS B N 1
ATOM 8146 C CA . CYS B 1 491 ? 5.84 24.719 10.609 1 97.56 491 CYS B CA 1
ATOM 8147 C C . CYS B 1 491 ? 6.273 25.891 11.477 1 97.56 491 CYS B C 1
ATOM 8149 O O . CYS B 1 491 ? 6.508 25.734 12.68 1 97.56 491 CYS B O 1
ATOM 8151 N N . ASN B 1 492 ? 6.422 27.094 10.891 1 98.25 492 ASN B N 1
ATOM 8152 C CA . ASN B 1 492 ? 6.723 28.297 11.672 1 98.25 492 ASN B CA 1
ATOM 8153 C C . ASN B 1 492 ? 5.633 28.578 12.703 1 98.25 492 ASN B C 1
ATOM 8155 O O . ASN B 1 492 ? 5.926 28.922 13.844 1 98.25 492 ASN B O 1
ATOM 8159 N N . SER B 1 493 ? 4.457 28.391 12.273 1 98.38 493 SER B N 1
ATOM 8160 C CA . SER B 1 493 ? 3.348 28.578 13.203 1 98.38 493 SER B CA 1
ATOM 8161 C C . SER B 1 493 ? 3.393 27.547 14.328 1 98.38 493 SER B C 1
ATOM 8163 O O . SER B 1 493 ? 3.145 27.875 15.484 1 98.38 493 SER B O 1
ATOM 8165 N N . GLU B 1 494 ? 3.691 26.312 13.961 1 98.44 494 GLU B N 1
ATOM 8166 C CA . GLU B 1 494 ? 3.773 25.266 14.977 1 98.44 494 GLU B CA 1
ATOM 8167 C C . GLU B 1 494 ? 4.906 25.531 15.961 1 98.44 494 GLU B C 1
ATOM 8169 O O . GLU B 1 494 ? 4.801 25.203 17.141 1 98.44 494 GLU B O 1
ATOM 8174 N N . PHE B 1 495 ? 6.023 26.094 15.516 1 98.69 495 PHE B N 1
ATOM 8175 C CA . PHE B 1 495 ? 7.113 26.469 16.406 1 98.69 495 PHE B CA 1
ATOM 8176 C C . PHE B 1 495 ? 6.656 27.516 17.406 1 98.69 495 PHE B C 1
ATOM 8178 O O . PHE B 1 495 ? 6.891 27.375 18.609 1 98.69 495 PHE B O 1
ATOM 8185 N N . ALA B 1 496 ? 6.051 28.547 16.875 1 98.81 496 ALA B N 1
ATOM 8186 C CA . ALA B 1 496 ? 5.562 29.609 17.734 1 98.81 496 ALA B CA 1
ATOM 8187 C C . ALA B 1 496 ? 4.566 29.078 18.766 1 98.81 496 ALA B C 1
ATOM 8189 O O . ALA B 1 496 ? 4.605 29.469 19.938 1 98.81 496 ALA B O 1
ATOM 8190 N N . LYS B 1 497 ? 3.715 28.219 18.297 1 98.44 497 LYS B N 1
ATOM 8191 C CA . LYS B 1 497 ? 2.758 27.594 19.203 1 98.44 497 LYS B CA 1
ATOM 8192 C C . LYS B 1 497 ? 3.473 26.828 20.312 1 98.44 497 LYS B C 1
ATOM 8194 O O . LYS B 1 497 ? 3.033 26.844 21.469 1 98.44 497 LYS B O 1
ATOM 8199 N N . THR B 1 498 ? 4.512 26.172 19.953 1 98.88 498 THR B N 1
ATOM 8200 C CA . THR B 1 498 ? 5.293 25.406 20.922 1 98.88 498 THR B CA 1
ATOM 8201 C C . THR B 1 498 ? 5.934 26.328 21.953 1 98.88 498 THR B C 1
ATOM 8203 O O . THR B 1 498 ? 5.914 26.047 23.156 1 98.88 498 THR B O 1
ATOM 8206 N N . ILE B 1 499 ? 6.508 27.438 21.531 1 98.81 499 ILE B N 1
ATOM 8207 C CA . ILE B 1 499 ? 7.145 28.391 22.438 1 98.81 499 ILE B CA 1
ATOM 8208 C C . ILE B 1 499 ? 6.098 29 23.375 1 98.81 499 ILE B C 1
ATOM 8210 O O . ILE B 1 499 ? 6.336 29.141 24.578 1 98.81 499 ILE B O 1
ATOM 8214 N N . LEU B 1 500 ? 4.969 29.328 22.812 1 98.69 500 LEU B N 1
ATOM 8215 C CA . LEU B 1 500 ? 3.914 29.906 23.641 1 98.69 500 LEU B CA 1
ATOM 8216 C C . LEU B 1 500 ? 3.361 28.875 24.609 1 98.69 500 LEU B C 1
ATOM 8218 O O . LEU B 1 500 ? 2.975 29.219 25.734 1 98.69 500 LEU B O 1
ATOM 8222 N N . ASP B 1 501 ? 3.305 27.656 24.203 1 98.44 501 ASP B N 1
ATOM 8223 C CA . ASP B 1 501 ? 2.932 26.578 25.094 1 98.44 501 ASP B CA 1
ATOM 8224 C C . ASP B 1 501 ? 3.9 26.469 26.266 1 98.44 501 ASP B C 1
ATOM 8226 O O . ASP B 1 501 ? 3.479 26.359 27.422 1 98.44 501 ASP B O 1
ATOM 8230 N N . LEU B 1 502 ? 5.168 26.516 25.969 1 98.56 502 LEU B N 1
ATOM 8231 C CA . LEU B 1 502 ? 6.184 26.438 27.016 1 98.56 502 LEU B CA 1
ATOM 8232 C C . LEU B 1 502 ? 6.133 27.672 27.922 1 98.56 502 LEU B C 1
ATOM 8234 O O . LEU B 1 502 ? 6.336 27.562 29.125 1 98.56 502 LEU B O 1
ATOM 8238 N N . ALA B 1 503 ? 5.887 28.797 27.312 1 98.56 503 ALA B N 1
ATOM 8239 C CA . ALA B 1 503 ? 5.75 30.031 28.078 1 98.56 503 ALA B CA 1
ATOM 8240 C C . ALA B 1 503 ? 4.645 29.906 29.125 1 98.56 503 ALA B C 1
ATOM 8242 O O . ALA B 1 503 ? 4.746 30.484 30.219 1 98.56 503 ALA B O 1
ATOM 8243 N N . LYS B 1 504 ? 3.701 29.172 28.812 1 97.94 504 LYS B N 1
ATOM 8244 C CA . LYS B 1 504 ? 2.553 29 29.703 1 97.94 504 LYS B CA 1
ATOM 8245 C C . LYS B 1 504 ? 2.814 27.906 30.734 1 97.94 504 LYS B C 1
ATOM 8247 O O . LYS B 1 504 ? 2.604 28.125 31.938 1 97.94 504 LYS B O 1
ATOM 8252 N N . ARG B 1 505 ? 3.336 26.734 30.328 1 96.69 505 ARG B N 1
ATOM 8253 C CA . ARG B 1 505 ? 3.32 25.594 31.234 1 96.69 505 ARG B CA 1
ATOM 8254 C C . ARG B 1 505 ? 4.691 25.391 31.875 1 96.69 505 ARG B C 1
ATOM 8256 O O . ARG B 1 505 ? 4.801 24.766 32.938 1 96.69 505 ARG B O 1
ATOM 8263 N N . LYS B 1 506 ? 5.723 25.891 31.172 1 97.5 506 LYS B N 1
ATOM 8264 C CA . LYS B 1 506 ? 7.086 25.719 31.656 1 97.5 506 LYS B CA 1
ATOM 8265 C C . LYS B 1 506 ? 7.938 26.938 31.375 1 97.5 506 LYS B C 1
ATOM 8267 O O . LYS B 1 506 ? 8.992 26.844 30.734 1 97.5 506 LYS B O 1
ATOM 8272 N N . PRO B 1 507 ? 7.551 28.078 31.875 1 97.62 507 PRO B N 1
ATOM 8273 C CA . PRO B 1 507 ? 8.266 29.312 31.547 1 97.62 507 PRO B CA 1
ATOM 8274 C C . PRO B 1 507 ? 9.719 29.297 32 1 97.62 507 PRO B C 1
ATOM 8276 O O . PRO B 1 507 ? 10.57 29.922 31.375 1 97.62 507 PRO B O 1
ATOM 8279 N N . ASN B 1 508 ? 10.102 28.531 33 1 96.88 508 ASN B N 1
ATOM 8280 C CA . ASN B 1 508 ? 11.453 28.5 33.531 1 96.88 508 ASN B CA 1
ATOM 8281 C C . ASN B 1 508 ? 12.445 27.922 32.531 1 96.88 508 ASN B C 1
ATOM 8283 O O . ASN B 1 508 ? 13.648 28.125 32.656 1 96.88 508 ASN B O 1
ATOM 8287 N N . LEU B 1 509 ? 11.891 27.203 31.547 1 97.81 509 LEU B N 1
ATOM 8288 C CA . LEU B 1 509 ? 12.758 26.562 30.578 1 97.81 509 LEU B CA 1
ATOM 8289 C C . LEU B 1 509 ? 13.227 27.578 29.531 1 97.81 509 LEU B C 1
ATOM 8291 O O . LEU B 1 509 ? 14.273 27.391 28.906 1 97.81 509 LEU B O 1
ATOM 8295 N N . ILE B 1 510 ? 12.43 28.688 29.344 1 98.19 510 ILE B N 1
ATOM 8296 C CA . ILE B 1 510 ? 12.773 29.516 28.188 1 98.19 510 ILE B CA 1
ATOM 8297 C C . ILE B 1 510 ? 12.906 30.969 28.609 1 98.19 510 ILE B C 1
ATOM 8299 O O . ILE B 1 510 ? 13.453 31.797 27.875 1 98.19 510 ILE B O 1
ATOM 8303 N N . PHE B 1 511 ? 12.469 31.312 29.812 1 98.31 511 PHE B N 1
ATOM 8304 C CA . PHE B 1 511 ? 12.469 32.688 30.266 1 98.31 511 PHE B CA 1
ATOM 8305 C C . PHE B 1 511 ? 13.656 32.969 31.188 1 98.31 511 PHE B C 1
ATOM 8307 O O . PHE B 1 511 ? 14.234 32.031 31.734 1 98.31 511 PHE B O 1
ATOM 8314 N N . LYS B 1 512 ? 13.922 34.281 31.25 1 97.44 512 LYS B N 1
ATOM 8315 C CA . LYS B 1 512 ? 14.859 34.75 32.25 1 97.44 512 LYS B CA 1
ATOM 8316 C C . LYS B 1 512 ? 14.312 34.5 33.656 1 97.44 512 LYS B C 1
ATOM 8318 O O . LYS B 1 512 ? 13.102 34.375 33.844 1 97.44 512 LYS B O 1
ATOM 8323 N N . HIS B 1 513 ? 15.25 34.469 34.594 1 94.94 513 HIS B N 1
ATOM 8324 C CA . HIS B 1 513 ? 14.914 34.094 35.938 1 94.94 513 HIS B CA 1
ATOM 8325 C C . HIS B 1 513 ? 13.891 35.031 36.562 1 94.94 513 HIS B C 1
ATOM 8327 O O . HIS B 1 513 ? 13.047 34.625 37.344 1 94.94 513 HIS B O 1
ATOM 8333 N N . GLU B 1 514 ? 13.867 36.281 36.125 1 94.5 514 GLU B N 1
ATOM 8334 C CA . GLU B 1 514 ? 12.984 37.281 36.688 1 94.5 514 GLU B CA 1
ATOM 8335 C C . GLU B 1 514 ? 11.562 37.156 36.156 1 94.5 514 GLU B C 1
ATOM 8337 O O . GLU B 1 514 ? 10.625 37.75 36.719 1 94.5 514 GLU B O 1
ATOM 8342 N N . TYR B 1 515 ? 11.391 36.344 35.156 1 92.5 515 TYR B N 1
ATOM 8343 C CA . TYR B 1 515 ? 10.086 36.125 34.531 1 92.5 515 TYR B CA 1
ATOM 8344 C C . TYR B 1 515 ? 9.633 34.688 34.719 1 92.5 515 TYR B C 1
ATOM 8346 O O . TYR B 1 515 ? 9.344 33.969 33.719 1 92.5 515 TYR B O 1
ATOM 8354 N N . SER B 1 516 ? 9.445 34.25 35.812 1 85.94 516 SER B N 1
ATOM 8355 C CA . SER B 1 516 ? 9.211 32.812 36.094 1 85.94 516 SER B CA 1
ATOM 8356 C C . SER B 1 516 ? 7.719 32.5 36.062 1 85.94 516 SER B C 1
ATOM 8358 O O . SER B 1 516 ? 7.332 31.328 36.062 1 85.94 516 SER B O 1
ATOM 8360 N N . GLU B 1 517 ? 6.875 33.5 35.938 1 94.12 517 GLU B N 1
ATOM 8361 C CA . GLU B 1 517 ? 5.434 33.281 35.938 1 94.12 517 GLU B CA 1
ATOM 8362 C C . GLU B 1 517 ? 4.949 32.906 34.531 1 94.12 517 GLU B C 1
ATOM 8364 O O . GLU B 1 517 ? 5.523 33.344 33.531 1 94.12 517 GLU B O 1
ATOM 8369 N N . PRO B 1 518 ? 3.885 32.094 34.562 1 96.94 518 PRO B N 1
ATOM 8370 C CA . PRO B 1 518 ? 3.301 31.719 33.25 1 96.94 518 PRO B CA 1
ATOM 8371 C C . PRO B 1 518 ? 2.885 32.938 32.406 1 96.94 518 PRO B C 1
ATOM 8373 O O . PRO B 1 518 ? 2.367 33.906 32.969 1 96.94 518 PRO B O 1
ATOM 8376 N N . TYR B 1 519 ? 3.201 32.812 31.172 1 97.19 519 TYR B N 1
ATOM 8377 C CA . TYR B 1 519 ? 2.768 33.844 30.203 1 97.19 519 TYR B CA 1
ATOM 8378 C C . TYR B 1 519 ? 1.611 33.312 29.359 1 97.19 519 TYR B C 1
ATOM 8380 O O . TYR B 1 519 ? 1.758 32.312 28.641 1 97.19 519 TYR B O 1
ATOM 8388 N N . ILE B 1 520 ? 0.477 33.938 29.516 1 94.94 520 ILE B N 1
ATOM 8389 C CA . ILE B 1 520 ? -0.731 33.531 28.797 1 94.94 520 ILE B CA 1
ATOM 8390 C C . ILE B 1 520 ? -1.156 34.625 27.828 1 94.94 520 ILE B C 1
ATOM 8392 O O . ILE B 1 520 ? -1.335 35.781 28.234 1 94.94 520 ILE B O 1
ATOM 8396 N N . VAL B 1 521 ? -1.257 34.25 26.656 1 92.88 521 VAL B N 1
ATOM 8397 C CA . VAL B 1 521 ? -1.662 35.219 25.641 1 92.88 521 VAL B CA 1
ATOM 8398 C C . VAL B 1 521 ? -3.182 35.344 25.656 1 92.88 521 VAL B C 1
ATOM 8400 O O . VAL B 1 521 ? -3.904 34.406 25.984 1 92.88 521 VAL B O 1
#

Solvent-accessible surface area (backbone atoms only — not comparable to full-atom values): 53138 Å² total; per-residue (Å²): 115,72,78,56,49,69,56,52,71,71,57,60,82,73,65,79,69,71,66,64,71,64,92,70,78,93,70,85,64,74,59,60,72,65,52,51,71,52,75,35,75,66,54,28,85,31,96,68,42,24,14,41,66,65,65,57,79,88,55,34,52,44,86,48,72,46,59,53,48,50,50,53,54,45,63,74,31,43,56,48,44,36,60,44,37,32,40,62,28,17,53,51,35,40,40,34,68,19,38,71,35,74,38,73,73,30,78,90,72,73,38,28,34,26,45,41,34,52,50,89,46,60,31,28,34,42,39,45,41,29,50,33,48,52,65,51,35,69,44,28,74,68,23,69,68,52,35,44,46,54,51,2,34,51,47,38,51,18,52,48,33,63,69,35,69,54,42,33,27,23,39,56,59,88,90,58,66,53,70,74,69,86,51,66,86,59,54,42,39,70,72,65,58,60,87,50,34,32,34,70,51,39,31,46,44,28,62,31,21,53,44,44,42,49,49,47,43,34,73,48,57,65,55,63,64,60,76,68,34,63,55,43,51,54,20,50,53,49,49,53,49,50,50,56,58,40,45,57,31,42,39,50,99,76,48,47,78,48,87,75,80,51,32,35,29,28,83,36,46,49,25,39,62,22,23,27,61,92,10,55,38,58,65,37,43,63,92,44,53,46,46,49,18,57,25,43,90,78,63,30,42,44,73,33,24,37,34,38,31,35,45,44,48,32,26,37,38,28,53,62,40,22,62,58,30,46,76,69,70,36,50,71,61,18,53,50,30,44,53,48,21,52,34,24,51,53,17,40,63,68,65,28,46,43,81,38,96,85,49,42,52,22,64,39,34,18,22,21,69,39,61,27,32,39,43,46,46,46,36,50,83,67,16,69,76,35,36,39,74,65,61,64,47,64,66,80,38,65,45,53,46,28,31,48,56,28,41,75,24,69,74,26,4,80,28,29,41,48,42,89,67,34,64,29,25,14,32,69,80,82,32,93,54,35,17,17,58,48,29,47,41,43,51,42,68,53,54,85,54,63,69,60,37,53,52,47,51,50,51,60,66,72,55,27,62,51,36,27,41,38,34,51,28,32,32,15,69,35,89,70,33,49,56,80,35,65,56,24,36,42,40,15,19,47,49,30,41,41,52,49,49,34,29,41,79,41,14,69,80,51,26,31,85,91,41,55,62,61,45,79,115,115,75,75,55,50,67,58,50,71,72,54,60,84,72,65,80,68,73,67,63,70,65,91,72,78,94,70,85,64,75,59,60,71,65,51,52,71,52,74,34,74,66,53,28,85,31,96,69,42,25,15,41,66,65,64,56,78,91,54,35,52,45,85,49,72,46,59,53,48,50,50,52,53,44,62,72,31,42,58,48,46,37,59,42,38,32,38,64,26,17,53,50,34,40,42,36,68,19,38,72,34,73,37,73,74,29,79,89,72,74,37,30,34,25,45,41,33,52,50,90,46,61,30,30,34,41,39,46,42,30,50,34,47,52,62,50,35,70,43,26,75,70,22,69,68,51,35,43,44,53,51,2,34,52,47,38,50,18,54,46,36,62,68,35,70,53,41,33,25,23,39,57,61,88,88,56,65,52,70,74,70,86,49,64,87,58,54,42,41,69,71,66,59,59,87,49,35,32,35,71,50,40,31,47,42,28,60,32,22,54,43,44,43,49,50,47,42,35,74,49,56,65,55,62,62,60,74,68,34,63,55,46,50,54,20,50,53,48,50,53,50,49,51,57,58,40,46,57,31,42,39,51,98,75,47,46,79,48,85,75,80,49,32,34,30,28,83,37,46,49,25,40,63,24,22,28,60,92,13,56,36,58,65,37,44,61,93,44,52,48,48,48,20,58,25,44,89,80,63,32,42,41,72,33,26,35,34,37,29,34,45,46,49,32,27,38,38,29,54,64,42,22,62,58,30,45,75,68,71,35,50,71,60,19,54,52,30,45,53,49,22,52,35,26,51,53,17,40,63,68,64,28,46,44,81,38,96,84,49,42,51,22,64,39,36,18,22,22,71,40,62,27,34,39,42,45,46,46,34,49,83,65,15,70,74,36,35,39,75,68,61,63,46,63,65,79,38,64,43,54,45,28,30,48,55,29,43,74,25,69,74,26,3,80,28,29,40,48,43,89,69,35,64,29,26,15,32,71,79,80,31,94,54,33,18,17,58,49,29,47,41,42,52,44,70,54,54,85,54,63,69,60,35,53,52,47,52,50,52,59,66,71,56,29,64,51,36,28,40,36,36,52,27,30,32,14,68,35,89,71,34,49,56,81,34,64,57,25,37,42,38,15,18,47,48,30,40,40,52,49,48,35,30,40,79,42,14,67,79,50,26,30,83,92,40,55,60,63,48,79,117

Radius of gyration: 32.3 Å; Cα contacts (8 Å, |Δi|>4): 2177; chains: 2; bounding box: 59×103×82 Å

pLDDT: mean 93.48, std 15.29, range [21.2, 99.0]

Organism: NCBI:txid460523

Secondary structure (DSSP, 8-state):
-HHHHHHHGGGS----------S--S--PPPHHHHTTS--SSPPSSTT-PPP-PPPGGG-S---HHHHHHHHHHHHHBS-HHHHHHHHHHTTHHHHHTEEEEEEEETTTTEEEEEE--SSSS-EEHHHHHHHHHTTGGGGGG-HHHHHHHHHHHHHHHHHHHH-TT-SEEPPPTTS-PPPPPP---EEESPP-TTTEEE----HHHHHHHHHHHHHHHHHH--THHHH-HHHHHHHHHHHHHHHHTTS-SB-TTSPBPPPS-EEE--BS-TTSS-STTTT-S---SS------SB-TTSPBPSSSEEHHHHHHHHHHHHHHHHHHHHTT-HHHHHHHHHHHHHHHHHIIIIIEEEETTTEEEE-SEE-SSS-EE----SSSS-STTTTTTTSS-TT-HHHHHHHHHHTSTTT-TTEEE-SS-EEE--GGG-SSEE-HHHHHHHHHT---HHHHHHHHHHHHHTSTTS-S--S-EETT-TT--BS-S--HHHHHHHHHHHHHHHHH-GGGTB-TT--S----/-HHHHHHHGGGS----------S--S--PPPHHHHTTS--SSPPSSTT-PPP-PPPGGG-S---HHHHHHHHHHHHHBS-HHHHHHHHHHTTHHHHHTEEEEEEEETTTTEEEEEE--SSSS-EEHHHHHHHHHTTGGGGGG-HHHHHHHHHHHHHHHHHHHH-TT-SEEPPPTTS-PPPPPP---EEESPP-TTTEEE----HHHHHHHHHHHHHHHHHH--THHHH-HHHHHHHHHHHHHHHHTTS-SB-TTSPBPPPS-EEE--BS-GGGS-STTTT-S---SS------SB-TTSPBPSSSEEHHHHHHHHHHHHHHHHHHHHTT-HHHHHHHHHHHHHHHHHIIIIIEEEETTTEEEE-SEE-SSS-EE----SSSS-STTTTTTTSS-TT-HHHHHHHHHHTSTTT-TTEEE-SS-EEE--GGG-SSEE-HHHHHHHHHT---HHHHHHHHHHHHHTSTTS-S--S-EETT-TT--BS-S--HHHHHHHHHHHHHHHHH-GGGTB-TT--S----

Foldseek 3Di:
DVVVVVVPVVPPDPPPPVAPPDPDDPDPFDQLQVQLVDAADDFFPAPLRFGQRFTDPSQFQADWPLQVVVLVVCVAWFDGRLLSSLLNCLACVQRRAFFRFWDQQDPVQRAIATQGAQGPAQKDFLQLVLLLLLLCLLCCQVTVVNLRRLLNPLLNLLVLCLQPVQAGMWHPDPPRSGDHDQADQWDKPVHGPRNTGRGGFGFLLSLLSSLSSVLSNCVNVVPLVSVVRPSNVSSLVSNLVLQVLQLDWQADPVGHGDDQRMFTADPDPDPFQAAPDRGRHDTADHDLLAGFGQADPLNGGDNAGRFLLSLLSLLLSLVSCLVSCVVVPNNVSNVSSVSSSVSSVSSCVVFQWDQDPPLGIEGFRHDRNPNDTHFAWALDPSTLLCNVVSVSDALPDSRSVSSVVQHCDVNRHVQWDAEDQATFGHDPSVHRFKHALSRLLSVLLSDPPLVSNLVSSVSQSNQLLSSSAGAGIFGNHDPSGDGDGSHGSSSSNSSSSSVLSCLAPPVVSTTDPVSRHRDDD/DVVVVVVVVVPPDPPPPPQPPDPDDPDPFDQLQVQLVDAADDFFPAPLRFGQRFTDPSQFQADWPLQVVVLVVCVAWFDGRLLSSLLNCLACVQRRAFFRFWDQQDPVQRAIATQGAFGPAQKDFLQLVLLLLLLCLLCCQVTVVNLRRLLNPLLNLLVLCLQPVQAGMWHPDPPRSGDHDQADQWDKPVHGPRNTGRGGFGFLLSLLSSLSSVLSNCVNPVPLVSVVRPSNVSSLVSNLVLQVLQLDWQADPVGHGDDQRMFTADPDPDPFQAAPDRGRHDTADHDLLAGFGQADPLNGGDNAGRFLLSLLSLLLSLVSCLVSCVVVPNNVSNVSSVSSSVSSVSSCVVFQWDQDPPLGIEGFRHDRNPNDTHFAWALDPSTLLCNVVSVSDALPDSRSVSSVVQHCDVNRHVQWDAEDQATFGHDPSVHRFKHALSRLLSVLLSDPPLVSNLVSSVSQSNQLLSSSAGAGIFGNHDPSGDGDGSHGSSSSNSSSSSVLSCLAPPVVSTTDPVSRHRDDD

Nearest PDB structures (foldseek):
  3p2c-assembly1_B  TM=9.483E-01  e=4.009E-39  Bacteroides ovatus ATCC 8483
  3on6-assembly1_B  TM=9.548E-01  e=1.260E-38  Bacteroides ovatus ATCC 8483
  6rqk-assembly1_A  TM=9.415E-01  e=1.882E-34  Clostridium perfringens str. 13
  5m7y-assembly1_A  TM=9.434E-01  e=1.131E-33  Clostridium perfringens str. 13
  3qt9-assembly1_A  TM=9.351E-01  e=9.264E-34  Clostridium pe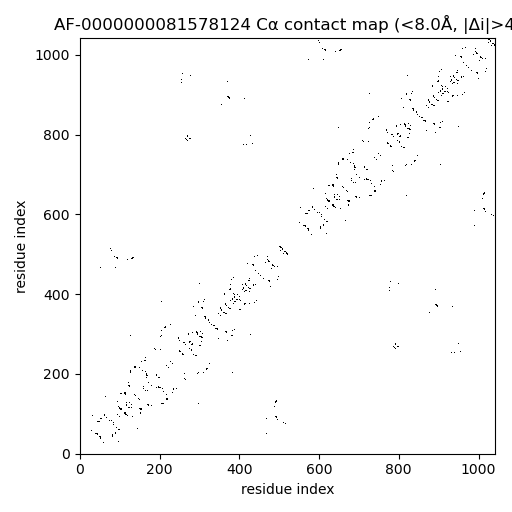rfringens